Protein AF-A0A1Y1XIK0-F1 (afdb_monomer)

Structure (mmCIF, N/CA/C/O backbone):
data_AF-A0A1Y1XIK0-F1
#
_entry.id   AF-A0A1Y1XIK0-F1
#
loop_
_atom_site.group_PDB
_atom_site.id
_atom_site.type_symbol
_atom_site.label_atom_id
_atom_site.label_alt_id
_atom_site.label_comp_id
_atom_site.label_asym_id
_atom_site.label_entity_id
_atom_site.label_seq_id
_atom_site.pdbx_PDB_ins_code
_atom_site.Cartn_x
_atom_site.Cartn_y
_atom_site.Cartn_z
_atom_site.occupancy
_atom_site.B_iso_or_equiv
_atom_site.auth_seq_id
_atom_site.auth_comp_id
_atom_site.auth_asym_id
_atom_site.auth_atom_id
_atom_site.pdbx_PDB_model_num
ATOM 1 N N . MET A 1 1 ? -0.635 -9.416 -13.086 1.00 22.94 1 MET A N 1
ATOM 2 C CA . MET A 1 1 ? -0.182 -8.326 -12.171 1.00 22.94 1 MET A CA 1
ATOM 3 C C . MET A 1 1 ? 0.706 -7.259 -12.858 1.00 22.94 1 MET A C 1
ATOM 5 O O . MET A 1 1 ? 1.856 -7.526 -13.153 1.00 22.94 1 MET A O 1
ATOM 9 N N . VAL A 1 2 ? 0.211 -6.027 -13.069 1.00 19.50 2 VAL A N 1
ATOM 10 C CA . VAL A 1 2 ? 1.052 -4.803 -13.098 1.00 19.50 2 VAL A CA 1
ATOM 11 C C . VAL A 1 2 ? 0.478 -3.837 -12.075 1.00 19.50 2 VAL A C 1
ATOM 13 O O . VAL A 1 2 ? -0.710 -3.498 -12.106 1.00 19.50 2 VAL A O 1
ATOM 16 N N . ILE A 1 3 ? 1.342 -3.428 -11.158 1.00 19.94 3 ILE A N 1
ATOM 17 C CA . ILE A 1 3 ? 1.141 -2.349 -10.201 1.00 19.94 3 ILE A CA 1
ATOM 18 C C . ILE A 1 3 ? 1.040 -1.031 -10.975 1.00 19.94 3 ILE A C 1
ATOM 20 O O . ILE A 1 3 ? 1.835 -0.756 -11.867 1.00 19.94 3 ILE A O 1
ATOM 24 N N . ILE A 1 4 ? 0.029 -0.229 -10.648 1.00 19.34 4 ILE A N 1
ATOM 25 C CA . ILE A 1 4 ? -0.212 1.083 -11.252 1.00 19.34 4 ILE A CA 1
ATOM 26 C C . ILE A 1 4 ? 0.760 2.093 -10.626 1.00 19.34 4 ILE A C 1
ATOM 28 O O . ILE A 1 4 ? 0.667 2.367 -9.433 1.00 19.34 4 ILE A O 1
ATOM 32 N N . SER A 1 5 ? 1.638 2.685 -11.437 1.00 19.72 5 SER A N 1
ATOM 33 C CA . SER A 1 5 ? 2.181 4.026 -11.207 1.00 19.72 5 SER A CA 1
ATOM 34 C C . SER A 1 5 ? 1.939 4.887 -12.449 1.00 19.72 5 SER A C 1
ATOM 36 O O . SER A 1 5 ? 1.935 4.413 -13.586 1.00 19.72 5 SER A O 1
ATOM 38 N N . ASP A 1 6 ? 1.610 6.146 -12.190 1.00 23.48 6 ASP A N 1
ATOM 39 C CA . ASP A 1 6 ? 1.111 7.136 -13.135 1.00 23.48 6 ASP A CA 1
ATOM 40 C C . ASP A 1 6 ? 2.220 7.628 -14.079 1.00 23.48 6 ASP A C 1
ATOM 42 O O . ASP A 1 6 ? 3.281 8.068 -13.645 1.00 23.48 6 ASP A O 1
ATOM 46 N N . SER A 1 7 ? 1.965 7.587 -15.384 1.00 22.72 7 SER A N 1
ATOM 47 C CA . SER A 1 7 ? 2.498 8.574 -16.322 1.00 22.72 7 SER A CA 1
ATOM 48 C C . SER A 1 7 ? 1.593 8.598 -17.549 1.00 22.72 7 SER A C 1
ATOM 50 O O . SER A 1 7 ? 1.200 7.552 -18.073 1.00 22.72 7 SER A O 1
ATOM 52 N N . ARG A 1 8 ? 1.233 9.794 -18.018 1.00 25.53 8 ARG A N 1
ATOM 53 C CA . ARG A 1 8 ? 0.585 10.036 -19.311 1.00 25.53 8 ARG A CA 1
ATOM 54 C C . ARG A 1 8 ? 1.545 10.810 -20.194 1.00 25.53 8 ARG A C 1
ATOM 56 O O . ARG A 1 8 ? 1.889 11.943 -19.889 1.00 25.53 8 ARG A O 1
ATOM 63 N N . SER A 1 9 ? 1.860 10.239 -21.344 1.00 25.86 9 SER A N 1
ATOM 64 C CA . SER A 1 9 ? 2.275 10.979 -22.535 1.00 25.86 9 SER A CA 1
ATOM 65 C C . SER A 1 9 ? 2.142 10.036 -23.723 1.00 25.86 9 SER A C 1
ATOM 67 O O . SER A 1 9 ? 2.935 9.120 -23.872 1.00 25.86 9 SER A O 1
ATOM 69 N N . ILE A 1 10 ? 1.042 10.184 -24.467 1.00 26.19 10 ILE A N 1
ATOM 70 C CA . ILE A 1 10 ? 0.844 9.945 -25.912 1.00 26.19 10 ILE A CA 1
ATOM 71 C C . ILE A 1 10 ? -0.672 10.057 -26.140 1.00 26.19 10 ILE A C 1
ATOM 73 O O . ILE A 1 10 ? -1.410 9.108 -25.918 1.00 26.19 10 ILE A O 1
ATOM 77 N N . MET A 1 11 ? -1.143 11.226 -26.579 1.00 26.80 11 MET A N 1
ATOM 78 C CA . MET A 1 11 ? -2.361 11.355 -27.388 1.00 26.80 11 MET A CA 1
ATOM 79 C C . MET A 1 11 ? -2.287 12.658 -28.180 1.00 26.80 11 MET A C 1
ATOM 81 O O . MET A 1 11 ? -2.589 13.728 -27.663 1.00 26.80 11 MET A O 1
ATOM 85 N N . ASN A 1 12 ? -1.877 12.560 -29.445 1.00 30.28 12 ASN A N 1
ATOM 86 C CA . ASN A 1 12 ? -2.460 13.350 -30.532 1.00 30.28 12 ASN A CA 1
ATOM 87 C C . ASN A 1 12 ? -1.928 12.877 -31.890 1.00 30.28 12 ASN A C 1
ATOM 89 O O . ASN A 1 12 ? -1.096 13.538 -32.502 1.00 30.28 12 ASN A O 1
ATOM 93 N N . ILE A 1 13 ? -2.445 11.753 -32.403 1.00 32.28 13 ILE A N 1
ATOM 94 C CA . ILE A 1 13 ? -2.411 11.469 -33.849 1.00 32.28 13 ILE A CA 1
ATOM 95 C C . ILE A 1 13 ? -3.763 10.890 -34.305 1.00 32.28 13 ILE A C 1
ATOM 97 O O . ILE A 1 13 ? -3.938 9.694 -34.475 1.00 32.28 13 ILE A O 1
ATOM 101 N N . GLY A 1 14 ? -4.712 11.801 -34.529 1.00 33.44 14 GLY A N 1
ATOM 102 C CA . GLY A 1 14 ? -5.678 11.838 -35.636 1.00 33.44 14 GLY A CA 1
ATOM 103 C C . GLY A 1 14 ? -6.408 10.566 -36.105 1.00 33.44 14 GLY A C 1
ATOM 104 O O . GLY A 1 14 ? -5.888 9.804 -36.921 1.00 33.44 14 GLY A O 1
ATOM 105 N N . LYS A 1 15 ? -7.719 10.553 -35.822 1.00 32.34 15 LYS A N 1
ATOM 106 C CA . LYS A 1 15 ? -8.840 9.801 -36.439 1.00 32.34 15 LYS A CA 1
ATOM 107 C C . LYS A 1 15 ? -8.712 9.516 -37.958 1.00 32.34 15 LYS A C 1
ATOM 109 O O . LYS A 1 15 ? -9.173 8.492 -38.439 1.00 32.34 15 LYS A O 1
ATOM 114 N N . LYS A 1 16 ? -8.013 10.373 -38.718 1.00 30.06 16 LYS A N 1
ATOM 115 C CA . LYS A 1 16 ? -7.808 10.269 -40.182 1.00 30.06 16 LYS A CA 1
ATOM 116 C C . LYS A 1 16 ? -6.673 9.332 -40.635 1.00 30.06 16 LYS A C 1
ATOM 118 O O . LYS A 1 16 ? -6.615 8.973 -41.806 1.00 30.06 16 LYS A O 1
ATOM 123 N N . ARG A 1 17 ? -5.741 8.949 -39.749 1.00 35.22 17 ARG A N 1
ATOM 124 C CA . ARG A 1 17 ? -4.716 7.914 -40.031 1.00 35.22 17 ARG A CA 1
ATOM 125 C C . ARG A 1 17 ? -5.163 6.516 -39.579 1.00 35.22 17 ARG A C 1
ATOM 127 O O . ARG A 1 17 ? -4.590 5.530 -40.032 1.00 35.22 17 ARG A O 1
ATOM 134 N N . PHE A 1 18 ? -6.212 6.438 -38.760 1.00 37.69 18 PHE A N 1
ATOM 135 C CA . PHE A 1 18 ? -6.793 5.198 -38.244 1.00 37.69 18 PHE A CA 1
ATOM 136 C C . PHE A 1 18 ? -7.683 4.474 -39.271 1.00 37.69 18 PHE A C 1
ATOM 138 O O . PHE A 1 18 ? -7.614 3.256 -39.397 1.00 37.69 18 PHE A O 1
ATOM 145 N N . GLU A 1 19 ? -8.395 5.210 -40.129 1.00 36.12 19 GLU A N 1
ATOM 146 C CA . GLU A 1 19 ? -9.104 4.628 -41.286 1.00 36.12 19 GLU A CA 1
ATOM 147 C C . GLU A 1 19 ? -8.137 3.888 -42.241 1.00 36.12 19 GLU A C 1
ATOM 149 O O . GLU A 1 19 ? -8.478 2.870 -42.845 1.00 36.12 19 GLU A O 1
ATOM 154 N N . ILE A 1 20 ? -6.873 4.332 -42.309 1.00 35.69 20 ILE A N 1
ATOM 155 C CA . ILE A 1 20 ? -5.806 3.659 -43.067 1.00 35.69 20 ILE A CA 1
ATOM 156 C C . ILE A 1 20 ? -5.313 2.396 -42.330 1.00 35.69 20 ILE A C 1
ATOM 158 O O . ILE A 1 20 ? -4.998 1.400 -42.985 1.00 35.69 20 ILE A O 1
ATOM 162 N N . PHE A 1 21 ? -5.298 2.389 -40.992 1.00 36.41 21 PHE A N 1
ATOM 163 C CA . PHE A 1 21 ? -4.956 1.227 -40.157 1.00 36.41 21 PHE A CA 1
ATOM 164 C C . PHE A 1 21 ? -5.995 0.098 -40.288 1.00 36.41 21 PHE A C 1
ATOM 166 O O . PHE A 1 21 ? -5.615 -1.041 -40.570 1.00 36.41 21 PHE A O 1
ATOM 173 N N . GLN A 1 22 ? -7.296 0.420 -40.232 1.00 36.31 22 GLN A N 1
ATOM 174 C CA . GLN A 1 22 ? -8.380 -0.531 -40.525 1.00 36.31 22 GLN A CA 1
ATOM 175 C C . GLN A 1 22 ? -8.264 -1.118 -41.941 1.00 36.31 22 GLN A C 1
ATOM 177 O O . GLN A 1 22 ? -8.399 -2.329 -42.120 1.00 36.31 22 GLN A O 1
ATOM 182 N N . SER A 1 23 ? -7.918 -0.302 -42.945 1.00 33.78 23 SER A N 1
ATOM 183 C CA . SER A 1 23 ? -7.758 -0.780 -44.330 1.00 33.78 23 SER A CA 1
ATOM 184 C C . SER A 1 23 ? -6.580 -1.753 -44.538 1.00 33.78 23 SER A C 1
ATOM 186 O O . SER A 1 23 ? -6.589 -2.539 -45.484 1.00 33.78 23 SER A O 1
ATOM 188 N N . LEU A 1 24 ? -5.568 -1.730 -43.656 1.00 35.09 24 LEU A N 1
ATOM 189 C CA . LEU A 1 24 ? -4.364 -2.575 -43.735 1.00 35.09 24 LEU A CA 1
ATOM 190 C C . LEU A 1 24 ? -4.466 -3.882 -42.925 1.00 35.09 24 LEU A C 1
ATOM 192 O O . LEU A 1 24 ? -3.666 -4.801 -43.148 1.00 35.09 24 LEU A O 1
ATOM 196 N N . MET A 1 25 ? -5.410 -3.962 -41.983 1.00 38.06 25 MET A N 1
ATOM 197 C CA . MET A 1 25 ? -5.640 -5.125 -41.112 1.00 38.06 25 MET A CA 1
ATOM 198 C C . MET A 1 25 ? -6.883 -5.926 -41.528 1.00 38.06 25 MET A C 1
ATOM 200 O O . MET A 1 25 ? -6.862 -7.151 -41.450 1.00 38.06 25 MET A O 1
ATOM 204 N N . CYS A 1 26 ? -7.911 -5.274 -42.082 1.00 32.47 26 CYS A N 1
ATOM 205 C CA . CYS A 1 26 ? -9.161 -5.914 -42.492 1.00 32.47 26 CYS A CA 1
ATOM 206 C C . CYS A 1 26 ? -9.213 -6.197 -44.000 1.00 32.47 26 CYS A C 1
ATOM 208 O O . CYS A 1 26 ? -10.035 -5.645 -44.729 1.00 32.47 26 CYS A O 1
ATOM 210 N N . HIS A 1 27 ? -8.385 -7.125 -44.482 1.00 33.44 27 HIS A N 1
ATOM 211 C CA . HIS A 1 27 ? -8.775 -7.891 -45.665 1.00 33.44 27 HIS A CA 1
ATOM 212 C C . HIS A 1 27 ? -9.428 -9.182 -45.184 1.00 33.44 27 HIS A C 1
ATOM 214 O O . HIS A 1 27 ? -8.746 -10.062 -44.670 1.00 33.44 27 HIS A O 1
ATOM 220 N N . LYS A 1 28 ? -10.754 -9.289 -45.369 1.00 34.78 28 LYS A N 1
ATOM 221 C CA . LYS A 1 28 ? -11.517 -10.543 -45.265 1.00 34.78 28 LYS A CA 1
ATOM 222 C C . LYS A 1 28 ? -10.877 -11.592 -46.181 1.00 34.78 28 LYS A C 1
ATOM 224 O O . LYS A 1 28 ? -11.272 -11.739 -47.335 1.00 34.78 28 LYS A O 1
ATOM 229 N N . SER A 1 29 ? -9.872 -12.310 -45.693 1.00 31.78 29 SER A N 1
ATOM 230 C CA . SER A 1 29 ? -9.385 -13.525 -46.325 1.00 31.78 29 SER A CA 1
ATOM 231 C C . SER A 1 29 ? -9.724 -14.689 -45.421 1.00 31.78 29 SER A C 1
ATOM 233 O O . SER A 1 29 ? -9.188 -14.836 -44.326 1.00 31.78 29 SER A O 1
ATOM 235 N N . SER A 1 30 ? -10.621 -15.526 -45.922 1.00 38.34 30 SER A N 1
ATOM 236 C CA . SER A 1 30 ? -10.799 -16.895 -45.477 1.00 38.34 30 SER A CA 1
ATOM 237 C C . SER A 1 30 ? -9.434 -17.559 -45.236 1.00 38.34 30 SER A C 1
ATOM 239 O O . SER A 1 30 ? -8.669 -17.759 -46.183 1.00 38.34 30 SER A O 1
ATOM 241 N N . SER A 1 31 ? -9.192 -17.956 -43.985 1.00 46.47 31 SER A N 1
ATOM 242 C CA . SER A 1 31 ? -8.159 -18.885 -43.505 1.00 46.47 31 SER A CA 1
ATOM 243 C C . SER A 1 31 ? -6.736 -18.341 -43.204 1.00 46.47 31 SER A C 1
ATOM 245 O O . SER A 1 31 ? -6.003 -17.961 -44.113 1.00 46.47 31 SER A O 1
ATOM 247 N N . LYS A 1 32 ? -6.321 -18.520 -41.928 1.00 45.97 32 LYS A N 1
ATOM 248 C CA . LYS A 1 32 ? -4.948 -18.794 -41.407 1.00 45.97 32 LYS A CA 1
ATOM 249 C C . LYS A 1 32 ? -4.083 -17.685 -40.766 1.00 45.97 32 LYS A C 1
ATOM 251 O O . LYS A 1 32 ? -2.869 -17.888 -40.673 1.00 45.97 32 LYS A O 1
ATOM 256 N N . ASP A 1 33 ? -4.640 -16.596 -40.249 1.00 54.84 33 ASP A N 1
ATOM 257 C CA . ASP A 1 33 ? -3.844 -15.580 -39.533 1.00 54.84 33 ASP A CA 1
ATOM 258 C C . ASP A 1 33 ? -4.270 -15.529 -38.062 1.00 54.84 33 ASP A C 1
ATOM 260 O O . ASP A 1 33 ? -5.342 -15.010 -37.793 1.00 54.84 33 ASP A O 1
ATOM 264 N N . CYS A 1 34 ? -3.481 -16.064 -37.118 1.00 57.34 34 CYS A N 1
ATOM 265 C CA . CYS A 1 34 ? -3.740 -15.883 -35.682 1.00 57.34 34 CYS A CA 1
ATOM 266 C C . CYS A 1 34 ? -3.235 -14.495 -35.253 1.00 57.34 34 CYS A C 1
ATOM 268 O O . CYS A 1 34 ? -2.029 -14.252 -35.236 1.00 57.34 34 CYS A O 1
ATOM 270 N N . LEU A 1 35 ? -4.144 -13.570 -34.966 1.00 63.97 35 LEU A N 1
ATOM 271 C CA . LEU A 1 35 ? -3.844 -12.280 -34.357 1.00 63.97 35 LEU A CA 1
ATOM 272 C C . LEU A 1 35 ? -4.586 -12.260 -33.029 1.00 63.97 35 LEU A C 1
ATOM 274 O O . LEU A 1 35 ? -5.809 -12.278 -33.032 1.00 63.97 35 LEU A O 1
ATOM 278 N N . GLY A 1 36 ? -3.872 -12.233 -31.915 1.00 60.19 36 GLY A N 1
ATOM 279 C CA . GLY A 1 36 ? -4.513 -12.157 -30.608 1.00 60.19 36 GLY A CA 1
ATOM 280 C C . GLY A 1 36 ? -3.914 -11.082 -29.735 1.00 60.19 36 GLY A C 1
ATOM 281 O O . GLY A 1 36 ? -2.833 -10.559 -30.019 1.00 60.19 36 GLY A O 1
ATOM 282 N N . GLY A 1 37 ? -4.642 -10.753 -28.679 1.00 64.50 37 GLY A N 1
ATOM 283 C CA . GLY A 1 37 ? -4.203 -9.814 -27.660 1.00 64.50 37 GLY A CA 1
ATOM 284 C C . GLY A 1 37 ? -4.409 -10.366 -26.258 1.00 64.50 37 GLY A C 1
ATOM 285 O O . GLY A 1 37 ? -5.197 -11.287 -26.047 1.00 64.50 37 GLY A O 1
ATOM 286 N N . SER A 1 38 ? -3.682 -9.810 -25.298 1.00 63.97 38 SER A N 1
ATOM 287 C CA . SER A 1 38 ? -3.786 -10.192 -23.888 1.00 63.97 38 SER A CA 1
ATOM 288 C C . SER A 1 38 ? -4.480 -9.090 -23.093 1.00 63.97 38 SER A C 1
ATOM 290 O O . SER A 1 38 ? -4.096 -7.926 -23.198 1.00 63.97 38 SER A O 1
ATOM 292 N N . PHE A 1 39 ? -5.467 -9.447 -22.269 1.00 62.97 39 PHE A N 1
ATOM 293 C CA . PHE A 1 39 ? -6.100 -8.529 -21.321 1.00 62.97 39 PHE A CA 1
ATOM 294 C C . PHE A 1 39 ? -5.606 -8.826 -19.904 1.00 62.97 39 PHE A C 1
ATOM 296 O O . PHE A 1 39 ? -6.015 -9.812 -19.300 1.00 62.97 39 PHE A O 1
ATOM 303 N N . TYR A 1 40 ? -4.750 -7.951 -19.360 1.00 49.12 40 TYR A N 1
ATOM 304 C CA . TYR A 1 40 ? -4.181 -8.107 -18.009 1.00 49.12 40 TYR A CA 1
ATOM 305 C C . TYR A 1 40 ? -5.061 -7.510 -16.885 1.00 49.12 40 TYR A C 1
ATOM 307 O O . TYR A 1 40 ? -4.745 -7.660 -15.706 1.00 49.12 40 TYR A O 1
ATOM 315 N N . LYS A 1 41 ? -6.147 -6.788 -17.229 1.00 52.62 41 LYS A N 1
ATOM 316 C CA . LYS A 1 41 ? -7.056 -6.085 -16.292 1.00 52.62 41 LYS A CA 1
ATOM 317 C C . LYS A 1 41 ? -8.471 -5.936 -16.858 1.00 52.62 41 LYS A C 1
ATOM 319 O O . LYS A 1 41 ? -8.862 -4.873 -17.333 1.00 52.62 41 LYS A O 1
ATOM 324 N N . ILE A 1 42 ? -9.240 -7.015 -16.782 1.00 57.88 42 ILE A N 1
ATOM 325 C CA . ILE A 1 42 ? -10.581 -7.126 -17.379 1.00 57.88 42 ILE A CA 1
ATOM 326 C C . ILE A 1 42 ? -11.663 -6.313 -16.627 1.00 57.88 42 ILE A C 1
ATOM 328 O O . ILE A 1 42 ? -12.762 -6.131 -17.131 1.00 57.88 42 ILE A O 1
ATOM 332 N N . HIS A 1 43 ? -11.347 -5.787 -15.438 1.00 54.31 43 HIS A N 1
ATOM 333 C CA . HIS A 1 43 ? -12.279 -5.104 -14.525 1.00 54.31 43 HIS A CA 1
ATOM 334 C C . HIS A 1 43 ? -12.590 -3.640 -14.877 1.00 54.31 43 HIS A C 1
ATOM 336 O O . HIS A 1 43 ? -13.433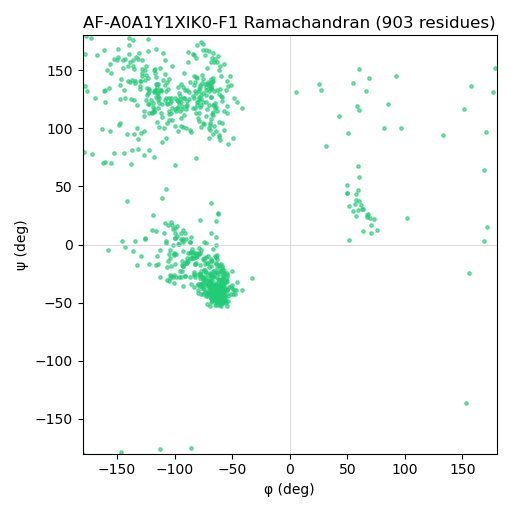 -3.030 -14.232 1.00 54.31 43 HIS A O 1
ATOM 342 N N . LYS A 1 44 ? -11.896 -3.038 -15.850 1.00 59.00 44 LYS A N 1
ATOM 343 C CA . LYS A 1 44 ? -12.060 -1.605 -16.160 1.00 59.00 44 LYS A CA 1
ATOM 344 C C . LYS A 1 44 ? -13.215 -1.287 -17.109 1.00 59.00 44 LYS A C 1
ATOM 346 O O . LYS A 1 44 ? -13.495 -0.117 -17.315 1.00 59.00 44 LYS A O 1
ATOM 351 N N . LYS A 1 45 ? -13.805 -2.292 -17.755 1.00 68.69 45 LYS A N 1
ATOM 352 C CA . LYS A 1 45 ? -14.856 -2.127 -18.766 1.00 68.69 45 LYS A CA 1
ATOM 353 C C . LYS A 1 45 ? -15.783 -3.333 -18.760 1.00 68.69 45 LYS A C 1
ATOM 355 O O . LYS A 1 45 ? -15.380 -4.415 -18.333 1.00 68.69 45 LYS A O 1
ATOM 360 N N . SER A 1 46 ? -16.996 -3.148 -19.277 1.00 83.19 46 SER A N 1
ATOM 361 C CA . SER A 1 46 ? -17.928 -4.253 -19.493 1.00 83.19 46 SER A CA 1
ATOM 362 C C . SER A 1 46 ? -17.349 -5.299 -20.456 1.00 83.19 46 SER A C 1
ATOM 364 O O . SER A 1 46 ? -16.497 -5.004 -21.304 1.00 83.19 46 SER A O 1
ATOM 366 N N . ALA A 1 47 ? -17.808 -6.541 -20.316 1.00 85.50 47 ALA A N 1
ATOM 367 C CA . ALA A 1 47 ? -17.340 -7.673 -21.110 1.00 85.50 47 ALA A CA 1
ATOM 368 C C . ALA A 1 47 ? -17.599 -7.471 -22.615 1.00 85.50 47 ALA A C 1
ATOM 370 O O . ALA A 1 47 ? -16.770 -7.818 -23.458 1.00 85.50 47 ALA A O 1
ATOM 371 N N . GLU A 1 48 ? -18.718 -6.833 -22.947 1.00 88.44 48 GLU A N 1
ATOM 372 C CA . GLU A 1 48 ? -19.167 -6.529 -24.300 1.00 88.44 48 GLU A CA 1
ATOM 373 C C . GLU A 1 48 ? -18.227 -5.529 -24.976 1.00 88.44 48 GLU A C 1
ATOM 375 O O . GLU A 1 48 ? -17.802 -5.758 -26.111 1.00 88.44 48 GLU A O 1
ATOM 380 N N . LYS A 1 49 ? -17.828 -4.463 -24.262 1.00 84.06 49 LYS A N 1
ATOM 381 C CA . LYS A 1 49 ? -16.864 -3.470 -24.767 1.00 84.06 49 LYS A CA 1
ATOM 382 C C . LYS A 1 49 ? -15.497 -4.106 -25.016 1.00 84.06 49 LYS A C 1
ATOM 384 O O . LYS A 1 49 ? -14.839 -3.778 -26.006 1.00 84.06 49 LYS A O 1
ATOM 389 N N . ASN A 1 50 ? -15.086 -5.048 -24.165 1.00 82.56 50 ASN A N 1
ATOM 390 C CA . ASN A 1 50 ? -13.831 -5.773 -24.353 1.00 82.56 50 ASN A CA 1
ATOM 391 C C . ASN A 1 50 ? -13.858 -6.641 -25.620 1.00 82.56 50 ASN A C 1
ATOM 393 O O . ASN A 1 50 ? -12.921 -6.605 -26.425 1.00 82.56 50 ASN A O 1
ATOM 397 N N . ALA A 1 51 ? -14.955 -7.372 -25.826 1.00 85.94 51 ALA A N 1
ATOM 398 C CA . ALA A 1 51 ? -15.163 -8.210 -27.002 1.00 85.94 51 ALA A CA 1
ATOM 399 C C . ALA A 1 51 ? -15.285 -7.394 -28.297 1.00 85.94 51 ALA A C 1
ATOM 401 O O . ALA A 1 51 ? -14.681 -7.745 -29.313 1.00 85.94 51 ALA A O 1
ATOM 402 N N . GLU A 1 52 ? -16.009 -6.275 -28.263 1.00 85.62 52 GLU A N 1
ATOM 403 C CA . GLU A 1 52 ? -16.151 -5.372 -29.404 1.00 85.62 52 GLU A CA 1
ATOM 404 C C . GLU A 1 52 ? -14.813 -4.753 -29.806 1.00 85.62 52 GLU A C 1
ATOM 406 O O . GLU A 1 52 ? -14.472 -4.708 -30.989 1.00 85.62 52 GLU A O 1
ATOM 411 N N . PHE A 1 53 ? -14.011 -4.322 -28.837 1.00 82.38 53 PHE A N 1
ATOM 412 C CA . PHE A 1 53 ? -12.683 -3.818 -29.134 1.00 82.38 53 PHE A CA 1
ATOM 413 C C . PHE A 1 53 ? -11.799 -4.887 -29.782 1.00 82.38 53 PHE A C 1
ATOM 415 O O . PHE A 1 53 ? -11.152 -4.593 -30.789 1.00 82.38 53 PHE A O 1
ATOM 422 N N . ALA A 1 54 ? -11.774 -6.113 -29.251 1.00 79.94 54 ALA A N 1
ATOM 423 C CA . ALA A 1 54 ? -10.984 -7.198 -29.830 1.00 79.94 54 ALA A CA 1
ATOM 424 C C . ALA A 1 54 ? -11.414 -7.481 -31.282 1.00 79.94 54 ALA A C 1
ATOM 426 O O . ALA A 1 54 ? -10.571 -7.544 -32.182 1.00 79.94 54 ALA A O 1
ATOM 427 N N . LEU A 1 55 ? -12.726 -7.521 -31.537 1.00 83.88 55 LEU A N 1
ATOM 428 C CA . LEU A 1 55 ? -13.287 -7.666 -32.880 1.00 83.88 55 LEU A CA 1
ATOM 429 C C . LEU A 1 55 ? -12.871 -6.511 -33.808 1.00 83.88 55 LEU A C 1
ATOM 431 O O . LEU A 1 55 ? -12.425 -6.746 -34.934 1.00 83.88 55 LEU A O 1
ATOM 435 N N . ASN A 1 56 ? -12.953 -5.266 -33.330 1.00 79.88 56 ASN A N 1
ATOM 436 C CA . ASN A 1 56 ? -12.573 -4.065 -34.080 1.00 79.88 56 ASN A CA 1
ATOM 437 C C . ASN A 1 56 ? -11.078 -4.025 -34.431 1.00 79.88 56 ASN A C 1
ATOM 439 O O . ASN A 1 56 ? -10.692 -3.397 -35.421 1.00 79.88 56 ASN A O 1
ATOM 443 N N . HIS A 1 57 ? -10.246 -4.729 -33.661 1.00 72.19 57 HIS A N 1
ATOM 444 C CA . HIS A 1 57 ? -8.813 -4.886 -33.914 1.00 72.19 57 HIS A CA 1
ATOM 445 C C . HIS A 1 57 ? -8.470 -6.149 -34.716 1.00 72.19 57 HIS A C 1
ATOM 447 O O . HIS A 1 57 ? -7.293 -6.411 -34.980 1.00 72.19 57 HIS A O 1
ATOM 453 N N . GLY A 1 58 ? -9.482 -6.907 -35.152 1.00 76.69 58 GLY A N 1
ATOM 454 C CA . GLY A 1 58 ? -9.314 -8.134 -35.925 1.00 76.69 58 GLY A CA 1
ATOM 455 C C . GLY A 1 58 ? -8.677 -9.265 -35.123 1.00 76.69 58 GLY A C 1
ATOM 456 O O . GLY A 1 58 ? -8.004 -10.114 -35.711 1.00 76.69 58 GLY A O 1
ATOM 457 N N . TRP A 1 59 ? -8.828 -9.249 -33.797 1.00 80.81 59 TRP A N 1
ATOM 458 C CA . TRP A 1 59 ? -8.325 -10.315 -32.945 1.00 80.81 59 TRP A CA 1
ATOM 459 C C . TRP A 1 59 ? -9.197 -11.555 -33.108 1.00 80.81 59 TRP A C 1
ATOM 461 O O . TRP A 1 59 ? -10.420 -11.465 -33.121 1.00 80.81 59 TRP A O 1
ATOM 471 N N . ASN A 1 60 ? -8.561 -12.714 -33.237 1.00 79.88 60 ASN A N 1
ATOM 472 C CA . ASN A 1 60 ? -9.234 -14.006 -33.304 1.00 79.88 60 ASN A CA 1
ATOM 473 C C . ASN A 1 60 ? -8.961 -14.902 -32.104 1.00 79.88 60 ASN A C 1
ATOM 475 O O . ASN A 1 60 ? -9.575 -15.958 -32.007 1.00 79.88 60 ASN A O 1
ATOM 479 N N . TYR A 1 61 ? -8.086 -14.482 -31.193 1.00 83.94 61 TYR A N 1
ATOM 480 C CA . TYR A 1 61 ? -8.026 -15.051 -29.858 1.00 83.94 61 TYR A CA 1
ATOM 481 C C . TYR A 1 61 ? -7.659 -13.988 -28.817 1.00 83.94 61 TYR A C 1
ATOM 483 O O . TYR A 1 61 ? -7.067 -12.955 -29.146 1.00 83.94 61 TYR A O 1
ATOM 491 N N . VAL A 1 62 ? -7.986 -14.260 -27.557 1.00 84.81 62 VAL A N 1
ATOM 492 C CA . VAL A 1 62 ? -7.620 -13.446 -26.397 1.0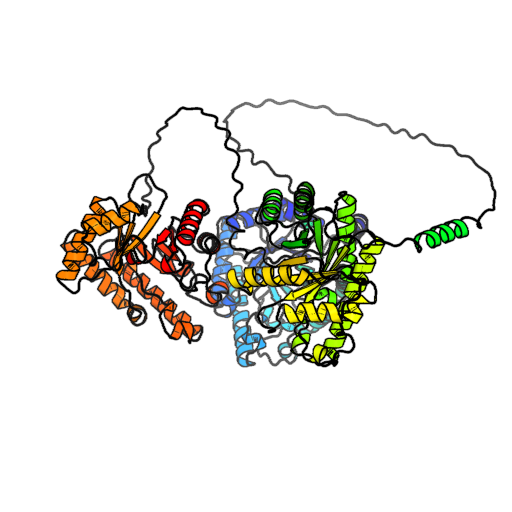0 84.81 62 VAL A CA 1
ATOM 493 C C . VAL A 1 62 ? -6.995 -14.301 -25.303 1.00 84.81 62 VAL A C 1
ATOM 495 O O . VAL A 1 62 ? -7.441 -15.422 -25.059 1.00 84.81 62 VAL A O 1
ATOM 498 N N . LEU A 1 63 ? -5.968 -13.767 -24.638 1.00 84.69 63 LEU A N 1
ATOM 499 C CA . LEU A 1 63 ? -5.479 -14.302 -23.365 1.00 84.69 63 LEU A CA 1
ATOM 500 C C . LEU A 1 63 ? -6.164 -13.543 -22.222 1.00 84.69 63 LEU A C 1
ATOM 502 O O . LEU A 1 63 ? -5.980 -12.329 -22.098 1.00 84.69 63 LEU A O 1
ATOM 506 N N . LEU A 1 64 ? -6.951 -14.240 -21.403 1.00 85.19 64 LEU A N 1
ATOM 507 C CA . LEU A 1 64 ? -7.609 -13.680 -20.219 1.00 85.19 64 LEU A CA 1
ATOM 508 C C . LEU A 1 64 ? -6.872 -14.129 -18.961 1.00 85.19 64 LEU A C 1
ATOM 510 O O . LEU A 1 64 ? -6.769 -15.328 -18.717 1.00 85.19 64 LEU A O 1
ATOM 514 N N . THR A 1 65 ? -6.383 -13.185 -18.155 1.00 79.56 65 THR A N 1
ATOM 515 C CA . THR A 1 65 ? -5.832 -13.490 -16.824 1.00 79.56 65 THR A CA 1
ATOM 516 C C . THR A 1 65 ? -6.895 -14.156 -15.962 1.00 79.56 65 THR A C 1
ATOM 518 O O . THR A 1 65 ? -7.980 -13.591 -15.788 1.00 79.56 65 THR A O 1
ATOM 521 N N . THR A 1 66 ? -6.585 -15.310 -15.381 1.00 69.75 66 THR A N 1
ATOM 522 C CA . THR A 1 66 ? -7.494 -15.992 -14.459 1.00 69.75 66 THR A CA 1
ATOM 523 C C . THR A 1 66 ? -6.969 -15.959 -13.038 1.00 69.75 66 THR A C 1
ATOM 525 O O . THR A 1 66 ? -5.919 -16.525 -12.758 1.00 69.75 66 THR A O 1
ATOM 528 N N . SER A 1 67 ? -7.753 -15.371 -12.136 1.00 68.06 67 SER A N 1
ATOM 529 C CA . SER A 1 67 ? -7.764 -15.755 -10.724 1.00 68.06 67 SER A CA 1
ATOM 530 C C . SER A 1 67 ? -9.147 -16.339 -10.446 1.00 68.06 67 SER A C 1
ATOM 532 O O . SER A 1 67 ? -10.158 -15.702 -10.739 1.00 68.06 67 SER A O 1
ATOM 534 N N . VAL A 1 68 ? -9.196 -17.570 -9.940 1.00 68.06 68 VAL A N 1
ATOM 535 C CA . VAL A 1 68 ? -10.432 -18.212 -9.456 1.00 68.06 68 VAL A CA 1
ATOM 536 C C . VAL A 1 68 ? -10.563 -18.088 -7.935 1.00 68.06 68 VAL A C 1
ATOM 538 O O . VAL A 1 68 ? -11.376 -18.771 -7.326 1.00 68.06 68 VAL A O 1
ATOM 541 N N . GLU A 1 69 ? -9.786 -17.197 -7.315 1.00 74.62 69 GLU A N 1
ATOM 542 C CA . GLU A 1 69 ? -9.704 -17.072 -5.854 1.00 74.62 69 GLU A CA 1
ATOM 543 C C . GLU A 1 69 ? -10.915 -16.341 -5.255 1.00 74.62 69 GLU A C 1
ATOM 545 O O . GLU A 1 69 ? -11.272 -16.594 -4.110 1.00 74.62 69 GLU A O 1
ATOM 550 N N . SER A 1 70 ? -11.587 -15.472 -6.024 1.00 79.44 70 SER A N 1
ATOM 551 C CA . SER A 1 70 ? -12.763 -14.722 -5.558 1.00 79.44 70 SER A CA 1
ATOM 552 C C . SER A 1 70 ? -13.977 -14.893 -6.468 1.00 79.44 70 SER A C 1
ATOM 554 O O . SER A 1 70 ? -13.847 -15.024 -7.690 1.00 79.44 70 SER A O 1
ATOM 556 N N . ASP A 1 71 ? -15.173 -14.807 -5.881 1.00 78.88 71 ASP A N 1
ATOM 557 C CA . ASP A 1 71 ? -16.444 -14.827 -6.619 1.00 78.88 71 ASP A CA 1
ATOM 558 C C . ASP A 1 71 ? -16.542 -13.674 -7.630 1.00 78.88 71 ASP A C 1
ATOM 560 O O . ASP A 1 71 ? -17.110 -13.822 -8.713 1.00 78.88 71 ASP A O 1
ATOM 564 N N . TYR A 1 72 ? -15.922 -12.530 -7.327 1.00 79.81 72 TYR A N 1
ATOM 565 C CA . TYR A 1 72 ? -15.835 -11.406 -8.255 1.00 79.81 72 TYR A CA 1
ATOM 566 C C . TYR A 1 72 ? -15.027 -11.762 -9.513 1.00 79.81 72 TYR A C 1
ATOM 568 O O . TYR A 1 72 ? -15.505 -11.573 -10.635 1.00 79.81 72 TYR A O 1
ATOM 576 N N . SER A 1 73 ? -13.827 -12.327 -9.345 1.00 77.94 73 SER A N 1
ATOM 577 C CA . SER A 1 73 ? -12.977 -12.736 -10.469 1.00 77.94 73 SER A CA 1
ATOM 578 C C . SER A 1 73 ? -13.615 -13.864 -11.287 1.00 77.94 73 SER A C 1
ATOM 580 O O . SER A 1 73 ? -13.583 -13.831 -12.519 1.00 77.94 73 SER A O 1
ATOM 582 N N . LYS A 1 74 ? -14.273 -14.813 -10.611 1.00 83.50 74 LYS A N 1
ATOM 583 C CA . LYS A 1 74 ? -15.081 -15.884 -11.212 1.00 83.50 74 LYS A CA 1
ATOM 584 C C . LYS A 1 74 ? -16.207 -15.340 -12.096 1.00 83.50 74 LYS A C 1
ATOM 586 O O . LYS A 1 74 ? -16.332 -15.747 -13.253 1.00 83.50 74 LYS A O 1
ATOM 591 N N . ASN A 1 75 ? -16.966 -14.362 -11.602 1.00 85.12 75 ASN A N 1
ATOM 592 C CA . ASN A 1 75 ? -18.038 -13.715 -12.360 1.00 85.12 75 ASN A CA 1
ATOM 593 C C . ASN A 1 75 ? -17.513 -12.932 -13.571 1.00 85.12 75 ASN A C 1
ATOM 595 O O . ASN A 1 75 ? -18.080 -13.019 -14.664 1.00 85.12 75 ASN A O 1
ATOM 599 N N . LEU A 1 76 ? -16.409 -12.194 -13.415 1.00 84.69 76 LEU A N 1
ATOM 600 C CA . LEU A 1 76 ? -15.774 -11.487 -14.531 1.00 84.69 76 LEU A CA 1
ATOM 601 C C . LEU A 1 76 ? -15.288 -12.445 -15.621 1.00 84.69 76 LEU A C 1
ATOM 603 O O . LEU A 1 76 ? -15.451 -12.144 -16.807 1.00 84.69 76 LEU A O 1
ATOM 607 N N . LEU A 1 77 ? -14.716 -13.587 -15.231 1.00 86.94 77 LEU A N 1
ATOM 608 C CA . LEU A 1 77 ? -14.265 -14.626 -16.150 1.00 86.94 77 LEU A CA 1
ATOM 609 C C . LEU A 1 77 ? -15.431 -15.183 -16.977 1.00 86.94 77 LEU A C 1
ATOM 611 O O . LEU A 1 77 ? -15.317 -15.272 -18.202 1.00 86.94 77 LEU A O 1
ATOM 615 N N . VAL A 1 78 ? -16.561 -15.496 -16.334 1.00 91.50 78 VAL A N 1
ATOM 616 C CA . VAL A 1 78 ? -17.775 -15.988 -17.009 1.00 91.50 78 VAL A CA 1
ATOM 617 C C . VAL A 1 78 ? -18.295 -14.956 -18.012 1.00 91.50 78 VAL A C 1
ATOM 619 O O . VAL A 1 78 ? -18.479 -15.287 -19.186 1.00 91.50 78 VAL A O 1
ATOM 622 N N . LYS A 1 79 ? -18.486 -13.699 -17.578 1.00 92.12 79 LYS A N 1
ATOM 623 C CA . LYS A 1 79 ? -19.009 -12.617 -18.431 1.00 92.12 79 LYS A CA 1
ATOM 624 C C . LYS A 1 79 ? -18.122 -12.382 -19.655 1.00 92.12 79 LYS A C 1
ATOM 626 O O . LYS A 1 79 ? -18.608 -12.389 -20.782 1.00 92.12 79 LYS A O 1
ATOM 631 N N . ASN A 1 80 ? -16.811 -12.242 -19.452 1.00 89.81 80 ASN A N 1
ATOM 632 C CA . ASN A 1 80 ? -15.880 -11.991 -20.552 1.00 89.81 80 ASN A CA 1
ATOM 633 C C . ASN A 1 80 ? -15.775 -13.179 -21.501 1.00 89.81 80 ASN A C 1
ATOM 635 O O . ASN A 1 80 ? -15.821 -12.980 -22.712 1.00 89.81 80 ASN A O 1
ATOM 639 N N . THR A 1 81 ? -15.692 -14.405 -20.981 1.00 91.62 81 THR A N 1
ATOM 640 C CA . THR A 1 81 ? -15.628 -15.596 -21.837 1.00 91.62 81 THR A CA 1
ATOM 641 C C . THR A 1 81 ? -16.843 -15.656 -22.759 1.00 91.62 81 THR A C 1
ATOM 643 O O . THR A 1 81 ? -16.673 -15.772 -23.970 1.00 91.62 81 THR A O 1
ATOM 646 N N . LYS A 1 82 ? -18.059 -15.484 -22.224 1.00 94.56 82 LYS A N 1
ATOM 647 C CA . LYS A 1 82 ? -19.289 -15.470 -23.031 1.00 94.56 82 LYS A CA 1
ATOM 648 C C . LYS A 1 82 ? -19.269 -14.354 -24.082 1.00 94.56 82 LYS A C 1
ATOM 650 O O . LYS A 1 82 ? -19.452 -14.648 -25.262 1.00 94.56 82 LYS A O 1
ATOM 655 N N . ALA A 1 83 ? -18.932 -13.123 -23.693 1.00 93.12 83 ALA A N 1
ATOM 656 C CA . ALA A 1 83 ? -18.882 -11.985 -24.613 1.00 93.12 83 ALA A CA 1
ATOM 657 C C . ALA A 1 83 ? -17.878 -12.182 -25.768 1.00 93.12 83 ALA A C 1
ATOM 659 O O . ALA A 1 83 ? -18.195 -11.889 -26.921 1.00 93.12 83 ALA A O 1
ATOM 660 N N . PHE A 1 84 ? -16.677 -12.713 -25.504 1.00 91.69 84 PHE A N 1
ATOM 661 C CA . PHE A 1 84 ? -15.702 -13.003 -26.565 1.00 91.69 84 PHE A CA 1
ATOM 662 C C . PHE A 1 84 ? -16.179 -14.121 -27.498 1.00 91.69 84 PHE A C 1
ATOM 664 O O . PHE A 1 84 ? -16.049 -14.001 -28.720 1.00 91.69 84 PHE A O 1
ATOM 671 N N . ARG A 1 85 ? -16.782 -15.183 -26.950 1.00 94.31 85 ARG A N 1
ATOM 672 C CA . ARG A 1 85 ? -17.300 -16.302 -27.751 1.00 94.31 85 ARG A CA 1
ATOM 673 C C . ARG A 1 85 ? -18.483 -15.905 -28.629 1.00 94.31 85 ARG A C 1
ATOM 675 O O . ARG A 1 85 ? -18.553 -16.350 -29.771 1.00 94.31 85 ARG A O 1
ATOM 682 N N . GLU A 1 86 ? -19.345 -14.998 -28.176 1.00 94.69 86 GLU A N 1
ATOM 683 C CA . GLU A 1 86 ? -20.410 -14.415 -29.009 1.00 94.69 86 GLU A CA 1
ATOM 684 C C . GLU A 1 86 ? -19.877 -13.663 -30.239 1.00 94.69 86 GLU A C 1
ATOM 686 O O . GLU A 1 86 ? -20.576 -13.545 -31.249 1.00 94.69 86 GLU A O 1
ATOM 691 N N . LYS A 1 87 ? -18.634 -13.169 -30.183 1.00 91.50 87 LYS A N 1
ATOM 692 C CA . LYS A 1 87 ? -17.949 -12.514 -31.308 1.00 91.50 87 LYS A CA 1
ATOM 693 C C . LYS A 1 87 ? -17.060 -13.462 -32.126 1.00 91.50 87 LYS A C 1
ATOM 695 O O . LYS A 1 87 ? -16.330 -12.976 -32.986 1.00 91.50 87 LYS A O 1
ATOM 700 N N . ASP A 1 88 ? -17.136 -14.778 -31.897 1.00 91.44 88 ASP A N 1
ATOM 701 C CA . ASP A 1 88 ? -16.296 -15.804 -32.546 1.00 91.44 88 ASP A CA 1
ATOM 702 C C . ASP A 1 88 ? -14.787 -15.568 -32.317 1.00 91.44 88 ASP A C 1
ATOM 704 O O . ASP A 1 88 ? -13.959 -15.741 -33.213 1.00 91.44 88 ASP A O 1
ATOM 708 N N . ILE A 1 89 ? -14.427 -15.116 -31.108 1.00 85.94 89 ILE A N 1
ATOM 709 C CA . ILE A 1 89 ? -13.039 -14.894 -30.678 1.00 85.94 89 ILE A CA 1
ATOM 710 C C . ILE A 1 89 ? -12.639 -16.025 -29.731 1.00 85.94 89 ILE A C 1
ATOM 712 O O . ILE A 1 89 ? -13.335 -16.292 -28.751 1.00 85.94 89 ILE A O 1
ATOM 716 N N . ASP A 1 90 ? -11.532 -16.714 -30.007 1.00 87.25 90 ASP A N 1
ATOM 717 C CA . ASP A 1 90 ? -11.055 -17.814 -29.164 1.00 87.25 90 ASP A CA 1
ATOM 718 C C . ASP A 1 90 ? -10.561 -17.306 -27.802 1.00 87.25 90 ASP A C 1
ATOM 720 O O . ASP A 1 90 ? -9.818 -16.334 -27.707 1.00 87.25 90 ASP A O 1
ATOM 724 N N . VAL A 1 91 ? -10.961 -17.968 -26.722 1.00 90.38 91 VAL A N 1
ATOM 725 C CA . VAL A 1 91 ? -10.607 -17.602 -25.351 1.00 90.38 91 VAL A CA 1
ATOM 726 C C . VAL A 1 91 ? -9.583 -18.587 -24.817 1.00 90.38 91 VAL A C 1
ATOM 728 O O . VAL A 1 91 ? -9.826 -19.793 -24.732 1.00 90.38 91 VAL A O 1
ATOM 731 N N . HIS A 1 92 ? -8.425 -18.059 -24.444 1.00 91.81 92 HIS A N 1
ATOM 732 C CA . HIS A 1 92 ? -7.383 -18.795 -23.752 1.00 91.81 92 HIS A CA 1
ATOM 733 C C . HIS A 1 92 ? -7.220 -18.216 -22.350 1.00 91.81 92 HIS A C 1
ATOM 735 O O . HIS A 1 92 ? -7.094 -17.004 -22.180 1.00 91.81 92 HIS A O 1
ATOM 741 N N . LEU A 1 93 ? -7.215 -19.081 -21.343 1.00 91.31 93 LEU A N 1
ATOM 742 C CA . LEU A 1 93 ? -7.040 -18.673 -19.955 1.00 91.31 93 LEU A CA 1
ATOM 743 C C . LEU A 1 93 ? -5.560 -18.654 -19.618 1.00 91.31 93 LEU A C 1
ATOM 745 O O . LEU A 1 93 ? -4.870 -19.654 -19.799 1.00 91.31 93 LEU A O 1
ATOM 749 N N . MET A 1 94 ? -5.073 -17.513 -19.159 1.00 89.12 94 MET A N 1
ATOM 750 C CA . MET A 1 94 ? -3.696 -17.334 -18.743 1.00 89.12 94 MET A CA 1
ATOM 751 C C . MET A 1 94 ? -3.588 -17.503 -17.231 1.00 89.12 94 MET A C 1
ATOM 753 O O . MET A 1 94 ? -4.244 -16.788 -16.474 1.00 89.12 94 MET A O 1
ATOM 757 N N . CYS A 1 95 ? -2.757 -18.453 -16.817 1.00 89.56 95 CYS A N 1
ATOM 758 C CA . CYS A 1 95 ? -2.574 -18.865 -15.432 1.00 89.56 95 CYS A CA 1
ATOM 759 C C . CYS A 1 95 ? -1.087 -19.053 -15.101 1.00 89.56 95 CYS A C 1
ATOM 761 O O . CYS A 1 95 ? -0.217 -19.001 -15.977 1.00 89.56 95 CYS A O 1
ATOM 763 N N . LEU A 1 96 ? -0.802 -19.350 -13.832 1.00 89.06 96 LEU A N 1
ATOM 764 C CA . LEU A 1 96 ? 0.543 -19.627 -13.332 1.00 89.06 96 LEU A CA 1
ATOM 765 C C . LEU A 1 96 ? 1.543 -18.471 -13.546 1.00 89.06 96 LEU A C 1
ATOM 767 O O . LEU A 1 96 ? 2.648 -18.718 -14.015 1.00 89.06 96 LEU A O 1
ATOM 771 N N . GLU A 1 97 ? 1.177 -17.223 -13.228 1.00 84.75 97 GLU A N 1
ATOM 772 C CA . GLU A 1 97 ? 2.056 -16.039 -13.392 1.00 84.75 97 GLU A CA 1
ATOM 773 C C . GLU A 1 97 ? 3.248 -16.030 -12.402 1.00 84.75 97 GLU A C 1
ATOM 775 O O . GLU A 1 97 ? 4.317 -15.491 -12.686 1.00 84.75 97 GLU A O 1
ATOM 780 N N . ASP A 1 98 ? 3.083 -16.637 -11.224 1.00 85.12 98 ASP A N 1
ATOM 781 C CA . ASP A 1 98 ? 4.063 -16.596 -10.131 1.00 85.12 98 ASP A CA 1
ATOM 782 C C . ASP A 1 98 ? 5.211 -17.611 -10.324 1.00 85.12 98 ASP A C 1
ATOM 784 O O . ASP A 1 98 ? 5.034 -18.741 -10.774 1.00 85.12 98 ASP A O 1
ATOM 788 N N . THR A 1 99 ? 6.428 -17.258 -9.920 1.00 88.75 99 THR A N 1
ATOM 789 C CA . THR A 1 99 ? 7.566 -18.186 -9.944 1.00 88.75 99 THR A CA 1
ATOM 790 C C . THR A 1 99 ? 7.458 -19.336 -8.932 1.00 88.75 99 THR A C 1
ATOM 792 O O . THR A 1 99 ? 8.205 -20.310 -9.064 1.00 88.75 99 THR A O 1
ATOM 795 N N . LYS A 1 100 ? 6.522 -19.287 -7.969 1.00 91.94 100 LYS A N 1
ATOM 796 C CA . LYS A 1 100 ? 6.279 -20.353 -6.973 1.00 91.94 100 LYS A CA 1
ATOM 797 C C . LYS A 1 100 ? 6.009 -21.727 -7.595 1.00 91.94 100 LYS A C 1
ATOM 799 O O . LYS A 1 100 ? 6.382 -22.753 -7.024 1.00 91.94 100 LYS A O 1
ATOM 804 N N . TYR A 1 101 ? 5.412 -21.782 -8.792 1.00 91.69 101 TYR A N 1
ATOM 805 C CA . TYR A 1 101 ? 5.178 -23.058 -9.484 1.00 91.69 101 TYR A CA 1
ATOM 806 C C . TYR A 1 101 ? 6.489 -23.712 -9.924 1.00 91.69 101 TYR A C 1
ATOM 808 O O . TYR A 1 101 ? 6.570 -24.933 -9.987 1.00 91.69 101 TYR A O 1
ATOM 816 N N . ILE A 1 102 ? 7.541 -22.932 -10.180 1.00 92.44 102 ILE A N 1
ATOM 817 C CA . ILE A 1 102 ? 8.866 -23.471 -10.508 1.00 92.44 102 ILE A CA 1
ATOM 818 C C . ILE A 1 102 ? 9.529 -24.072 -9.258 1.00 92.44 102 ILE A C 1
ATOM 820 O O . ILE A 1 102 ? 10.258 -25.055 -9.364 1.00 92.44 102 ILE A O 1
ATOM 824 N N . ASP A 1 103 ? 9.246 -23.561 -8.061 1.00 92.19 103 ASP A N 1
ATOM 825 C CA . ASP A 1 103 ? 9.774 -24.153 -6.822 1.00 92.19 103 ASP A CA 1
ATOM 826 C C . ASP A 1 103 ? 9.042 -25.447 -6.471 1.00 92.19 103 ASP A C 1
ATOM 828 O O . ASP A 1 103 ? 9.653 -26.429 -6.040 1.00 92.19 103 ASP A O 1
ATOM 832 N N . ASN A 1 104 ? 7.730 -25.469 -6.714 1.00 94.88 104 ASN A N 1
ATOM 833 C CA . ASN A 1 104 ? 6.885 -26.620 -6.449 1.00 94.88 104 ASN A CA 1
ATOM 834 C C . ASN A 1 104 ? 5.985 -26.971 -7.650 1.00 94.88 104 ASN A C 1
ATOM 836 O O . ASN A 1 104 ? 4.796 -26.638 -7.655 1.00 94.88 104 ASN A O 1
ATOM 840 N N . PRO A 1 105 ? 6.512 -27.709 -8.649 1.00 95.31 105 PRO A N 1
ATOM 841 C CA . PRO A 1 105 ? 5.804 -27.972 -9.903 1.00 95.31 105 PRO A CA 1
ATOM 842 C C . PRO A 1 105 ? 4.437 -28.642 -9.775 1.00 95.31 105 PRO A C 1
ATOM 844 O O . PRO A 1 105 ? 3.604 -28.474 -10.660 1.00 95.31 105 PRO A O 1
ATOM 847 N N . ILE A 1 106 ? 4.172 -29.383 -8.692 1.00 95.06 106 ILE A N 1
ATOM 848 C CA . ILE A 1 106 ? 2.863 -30.024 -8.496 1.00 95.06 106 ILE A CA 1
ATOM 849 C C . ILE A 1 106 ? 1.734 -29.001 -8.317 1.00 95.06 106 ILE A C 1
ATOM 851 O O . ILE A 1 106 ? 0.589 -29.303 -8.635 1.00 95.06 106 ILE A O 1
ATOM 855 N N . LEU A 1 107 ? 2.042 -27.780 -7.861 1.00 93.00 107 LEU A N 1
ATOM 856 C CA . LEU A 1 107 ? 1.046 -26.717 -7.725 1.00 93.00 107 LEU A CA 1
ATOM 857 C C . LEU A 1 107 ? 0.425 -26.345 -9.077 1.00 93.00 107 LEU A C 1
ATOM 859 O O . LEU A 1 107 ? -0.755 -26.024 -9.125 1.00 93.00 107 LEU A O 1
ATOM 863 N N . ALA A 1 108 ? 1.179 -26.482 -10.174 1.00 93.12 108 ALA A N 1
ATOM 864 C CA . ALA A 1 108 ? 0.663 -26.268 -11.522 1.00 93.12 108 ALA A CA 1
ATOM 865 C C . ALA A 1 108 ? -0.455 -27.256 -11.887 1.00 93.12 108 ALA A C 1
ATOM 867 O O . ALA A 1 108 ? -1.421 -26.870 -12.537 1.00 93.12 108 ALA A O 1
ATOM 868 N N . TYR A 1 109 ? -0.345 -28.520 -11.452 1.00 95.62 109 TYR A N 1
ATOM 869 C CA . TYR A 1 109 ? -1.413 -29.506 -11.637 1.00 95.62 109 TYR A CA 1
ATOM 870 C C . TYR A 1 109 ? -2.672 -29.081 -10.882 1.00 95.62 109 TYR A C 1
ATOM 872 O O . TYR A 1 109 ? -3.757 -29.092 -11.457 1.00 95.62 109 TYR A O 1
ATOM 880 N N . ASN A 1 110 ? -2.521 -28.711 -9.607 1.00 93.44 110 ASN A N 1
ATOM 881 C CA . ASN A 1 110 ? -3.647 -28.376 -8.737 1.00 93.44 110 ASN A CA 1
ATOM 882 C C . ASN A 1 110 ? -4.416 -27.164 -9.269 1.00 93.44 110 ASN A C 1
ATOM 884 O O . ASN A 1 110 ? -5.627 -27.243 -9.430 1.00 93.44 110 ASN A O 1
ATOM 888 N N . GLU A 1 111 ? -3.709 -26.087 -9.607 1.00 93.81 111 GLU A N 1
ATOM 889 C CA . GLU A 1 111 ? -4.343 -24.846 -10.051 1.00 93.81 111 GLU A CA 1
ATOM 890 C C . GLU A 1 111 ? -4.987 -24.974 -11.432 1.00 93.81 111 GLU A C 1
ATOM 892 O O . GLU A 1 111 ? -6.122 -24.550 -11.626 1.00 93.81 111 GLU A O 1
ATOM 897 N N . ILE A 1 112 ? -4.318 -25.626 -12.392 1.00 95.06 112 ILE A N 1
ATOM 898 C CA . ILE A 1 112 ? -4.939 -25.888 -13.698 1.00 95.06 112 ILE A CA 1
ATOM 899 C C . ILE A 1 112 ? -6.148 -26.818 -13.538 1.00 95.06 112 ILE A C 1
ATOM 901 O O . ILE A 1 112 ? -7.136 -26.643 -14.248 1.00 95.06 112 ILE A O 1
ATOM 905 N N . SER A 1 113 ? -6.101 -27.780 -12.610 1.00 96.00 113 SER A N 1
ATOM 906 C CA . SER A 1 113 ? -7.252 -28.647 -12.337 1.00 96.00 113 SER A CA 1
ATOM 907 C C . SER A 1 113 ? -8.430 -27.855 -11.786 1.00 96.00 113 SER A C 1
ATOM 909 O O . SER A 1 113 ? -9.524 -27.974 -12.322 1.00 96.00 113 SER A O 1
ATOM 911 N N . GLU A 1 114 ? -8.197 -26.995 -10.796 1.00 94.06 114 GLU A N 1
ATOM 912 C CA . GLU A 1 114 ? -9.224 -26.135 -10.204 1.00 94.06 114 GLU A CA 1
ATOM 913 C C . GLU A 1 114 ? -9.859 -25.198 -11.244 1.00 94.06 114 GLU A C 1
ATOM 915 O O . GLU A 1 114 ? -11.083 -25.119 -11.354 1.00 94.06 114 GLU A O 1
ATOM 920 N N . ILE A 1 115 ? -9.039 -24.551 -12.083 1.00 93.19 115 ILE A N 1
ATOM 921 C CA . ILE A 1 115 ? -9.526 -23.698 -13.176 1.00 93.19 115 ILE A CA 1
ATOM 922 C C . ILE A 1 115 ? -10.391 -24.507 -14.151 1.00 93.19 115 ILE A C 1
ATOM 924 O O . ILE A 1 115 ? -11.458 -24.046 -14.552 1.00 93.19 115 ILE A O 1
ATOM 928 N N . LEU A 1 116 ? -9.949 -25.704 -14.552 1.00 95.38 116 LEU A N 1
ATOM 929 C CA . LEU A 1 116 ? -10.685 -26.541 -15.503 1.00 95.38 116 LEU A CA 1
ATOM 930 C C . LEU A 1 116 ? -11.962 -27.141 -14.906 1.00 95.38 116 LEU A C 1
ATOM 932 O O . LEU A 1 116 ? -12.942 -27.299 -15.632 1.00 95.38 116 LEU A O 1
ATOM 936 N N . GLU A 1 117 ? -11.970 -27.467 -13.615 1.00 95.06 117 GLU A N 1
ATOM 937 C CA . GLU A 1 117 ? -13.168 -27.891 -12.889 1.00 95.06 117 GLU A CA 1
ATOM 938 C C . GLU A 1 117 ? -14.208 -26.773 -12.875 1.00 95.06 117 GLU A C 1
ATOM 940 O O . GLU A 1 117 ? -15.337 -27.009 -13.301 1.00 95.06 117 GLU A O 1
ATOM 945 N N . TYR A 1 118 ? -13.807 -25.549 -12.521 1.00 93.31 118 TYR A N 1
ATOM 946 C CA . TYR A 1 118 ? -14.691 -24.382 -12.552 1.00 93.31 118 TYR A CA 1
ATOM 947 C C . TYR A 1 118 ? -15.209 -24.078 -13.967 1.00 93.31 118 TYR A C 1
ATOM 949 O O . TYR A 1 118 ? -16.398 -23.875 -14.188 1.00 93.31 118 TYR A O 1
ATOM 957 N N . VAL A 1 119 ? -14.328 -24.121 -14.967 1.00 93.81 119 VAL A N 1
ATOM 958 C CA . VAL A 1 119 ? -14.689 -23.956 -16.384 1.00 93.81 119 VAL A CA 1
ATOM 959 C C . VAL A 1 119 ? -15.707 -25.004 -16.849 1.00 93.81 119 VAL A C 1
ATOM 961 O O . VAL A 1 119 ? -16.551 -24.698 -17.690 1.00 93.81 119 VAL A O 1
ATOM 964 N N . ASN A 1 120 ? -15.620 -26.237 -16.345 1.00 94.75 120 ASN A N 1
ATOM 965 C CA . ASN A 1 120 ? -16.573 -27.300 -16.658 1.00 94.75 120 ASN A CA 1
ATOM 966 C C . ASN A 1 120 ? -17.890 -27.144 -15.881 1.00 94.75 120 ASN A C 1
ATOM 968 O O . ASN A 1 120 ? -18.942 -27.464 -16.429 1.00 94.75 120 ASN A O 1
ATOM 972 N N . GLU A 1 121 ? -17.840 -26.671 -14.634 1.00 95.44 121 GLU A N 1
ATOM 973 C CA . GLU A 1 121 ? -19.017 -26.362 -13.812 1.00 95.44 121 GLU A CA 1
ATOM 974 C C . GLU A 1 121 ? -19.872 -25.260 -14.453 1.00 95.44 121 GLU A C 1
ATOM 976 O O . GLU A 1 121 ? -21.084 -25.418 -14.586 1.00 95.44 121 GLU A O 1
ATOM 981 N N . GLU A 1 122 ? -19.223 -24.205 -14.945 1.00 95.44 122 GLU A N 1
ATOM 982 C CA . GLU A 1 122 ? -19.859 -23.047 -15.586 1.00 95.44 122 GLU A CA 1
ATOM 983 C C . GLU A 1 122 ? -20.120 -23.220 -17.098 1.00 95.44 122 GLU A C 1
ATOM 985 O O . GLU A 1 122 ? -20.584 -22.287 -17.760 1.00 95.44 122 GLU A O 1
ATOM 990 N N . ASP A 1 123 ? -19.804 -24.393 -17.664 1.00 95.56 123 ASP A N 1
ATOM 991 C CA . ASP A 1 123 ? -19.915 -24.714 -19.100 1.00 95.56 123 ASP A CA 1
ATOM 992 C C . ASP A 1 123 ? -19.272 -23.650 -20.017 1.00 95.56 123 ASP A C 1
ATOM 994 O O . ASP A 1 123 ? -19.833 -23.203 -21.021 1.00 95.56 123 ASP A O 1
ATOM 998 N N . LEU A 1 124 ? -18.070 -23.191 -19.655 1.00 93.62 124 LEU A N 1
ATOM 999 C CA . LEU A 1 124 ? -17.366 -22.152 -20.403 1.00 93.62 124 LEU A CA 1
ATOM 1000 C C . LEU A 1 124 ? -16.686 -22.728 -21.655 1.00 93.62 124 LEU A C 1
ATOM 1002 O O . LEU A 1 124 ? -15.870 -23.657 -21.588 1.00 93.62 124 LEU A O 1
ATOM 1006 N N . ASP A 1 125 ? -16.965 -22.132 -22.818 1.00 94.12 125 ASP A N 1
ATOM 1007 C CA . ASP A 1 125 ? -16.342 -22.481 -24.104 1.00 94.12 125 ASP A CA 1
ATOM 1008 C C . ASP A 1 125 ? -14.964 -21.816 -24.270 1.00 94.12 125 ASP A C 1
ATOM 1010 O O . ASP A 1 125 ? -14.800 -20.856 -25.021 1.00 94.12 125 ASP A O 1
ATOM 1014 N N . ILE A 1 126 ? -13.960 -22.332 -23.559 1.00 93.81 126 ILE A N 1
ATOM 1015 C CA . ILE A 1 126 ? -12.553 -21.951 -23.750 1.00 93.81 126 ILE A CA 1
ATOM 1016 C C . ILE A 1 126 ? -11.848 -22.869 -24.758 1.00 93.81 126 ILE A C 1
ATOM 1018 O O . ILE A 1 126 ? -12.123 -24.074 -24.824 1.00 93.81 126 ILE A O 1
ATOM 1022 N N . GLN A 1 127 ? -10.885 -22.308 -25.495 1.00 93.69 127 GLN A N 1
ATOM 1023 C CA . GLN A 1 127 ? -10.084 -23.005 -26.509 1.00 93.69 127 GLN A CA 1
ATOM 1024 C C . GLN A 1 127 ? -8.672 -23.348 -26.024 1.00 93.69 127 GLN A C 1
ATOM 1026 O O . GLN A 1 127 ? -8.036 -24.250 -26.588 1.00 93.69 127 GLN A O 1
ATOM 1031 N N . GLY A 1 128 ? -8.180 -22.696 -24.963 1.00 92.31 128 GLY A N 1
ATOM 1032 C CA . GLY A 1 128 ? -6.856 -23.005 -24.437 1.00 92.31 128 GLY A CA 1
ATOM 1033 C C . GLY A 1 128 ? -6.543 -22.558 -23.012 1.00 92.31 128 GLY A C 1
ATOM 1034 O O . GLY A 1 128 ? -7.253 -21.757 -22.414 1.00 92.31 128 GLY A O 1
ATOM 1035 N N . ILE A 1 129 ? -5.431 -23.084 -22.502 1.00 93.00 129 ILE A N 1
ATOM 1036 C CA . ILE A 1 129 ? -4.726 -22.656 -21.294 1.00 93.00 129 ILE A CA 1
ATOM 1037 C C . ILE A 1 129 ? -3.336 -22.147 -21.708 1.00 93.00 129 ILE A C 1
ATOM 1039 O O . ILE A 1 129 ? -2.662 -22.738 -22.563 1.00 93.00 129 ILE A O 1
ATOM 1043 N N . HIS A 1 130 ? -2.901 -21.046 -21.108 1.00 91.12 130 HIS A N 1
ATOM 1044 C CA . HIS A 1 130 ? -1.605 -20.419 -21.316 1.00 91.12 130 HIS A CA 1
ATOM 1045 C C . HIS A 1 130 ? -0.869 -20.272 -19.982 1.00 91.12 130 HIS A C 1
ATOM 1047 O O . HIS A 1 130 ? -1.430 -19.728 -19.038 1.00 91.12 130 HIS A O 1
ATOM 1053 N N . ILE A 1 131 ? 0.382 -20.728 -19.900 1.00 89.94 131 ILE A N 1
ATOM 1054 C CA . ILE A 1 131 ? 1.224 -20.521 -18.713 1.00 89.94 131 ILE A CA 1
ATOM 1055 C C . ILE A 1 131 ? 2.132 -19.305 -18.892 1.00 89.94 131 ILE A C 1
ATOM 1057 O O . ILE A 1 131 ? 2.832 -19.198 -19.903 1.00 89.94 131 ILE A O 1
ATOM 1061 N N . ASP A 1 132 ? 2.145 -18.426 -17.891 1.00 86.25 132 ASP A N 1
ATOM 1062 C CA . ASP A 1 132 ? 2.911 -17.168 -17.911 1.00 86.25 132 ASP A CA 1
ATOM 1063 C C . ASP A 1 132 ? 3.978 -17.086 -16.800 1.00 86.25 132 ASP A C 1
ATOM 1065 O O . ASP A 1 132 ? 4.391 -16.010 -16.385 1.00 86.25 132 ASP A O 1
ATOM 1069 N N . CYS A 1 133 ? 4.471 -18.230 -16.313 1.00 85.50 133 CYS A N 1
ATOM 1070 C CA . CYS A 1 133 ? 5.661 -18.263 -15.456 1.00 85.50 133 CYS A CA 1
ATOM 1071 C C . CYS A 1 133 ? 6.923 -18.386 -16.313 1.00 85.50 133 CYS A C 1
ATOM 1073 O O . CYS A 1 133 ? 7.020 -19.247 -17.193 1.00 85.50 133 CYS A O 1
ATOM 1075 N N . SER A 1 134 ? 7.931 -17.562 -16.014 1.00 84.69 134 SER A N 1
ATOM 1076 C CA . SER A 1 134 ? 9.232 -17.606 -16.687 1.00 84.69 134 SER A CA 1
ATOM 1077 C C . SER A 1 134 ? 10.357 -18.001 -15.722 1.00 84.69 134 SER A C 1
ATOM 1079 O O . SER A 1 134 ? 10.516 -17.363 -14.679 1.00 84.69 134 SER A O 1
ATOM 1081 N N . PRO A 1 135 ? 11.217 -18.978 -16.077 1.00 84.75 135 PRO A N 1
ATOM 1082 C CA . PRO A 1 135 ? 12.482 -19.239 -15.395 1.00 84.75 135 PRO A CA 1
ATOM 1083 C C . PRO A 1 135 ? 13.362 -18.000 -15.203 1.00 84.75 135 PRO A C 1
ATOM 1085 O O . PRO A 1 135 ? 14.010 -17.899 -14.170 1.00 84.75 135 PRO A O 1
ATOM 1088 N N . THR A 1 136 ? 13.365 -17.042 -16.143 1.00 82.19 136 THR A N 1
ATOM 1089 C CA . THR A 1 136 ? 14.162 -15.799 -16.012 1.00 82.19 136 THR A CA 1
ATOM 1090 C C . THR A 1 136 ? 13.669 -14.860 -14.930 1.00 82.19 136 THR A C 1
ATOM 1092 O O . THR A 1 136 ? 14.383 -13.934 -14.576 1.00 82.19 136 THR A O 1
ATOM 1095 N N . SER A 1 137 ? 12.461 -15.065 -14.413 1.00 83.62 137 SER A N 1
ATOM 1096 C CA . SER A 1 137 ? 11.944 -14.254 -13.313 1.00 83.62 137 SER A CA 1
ATOM 1097 C C . SER A 1 137 ? 12.510 -14.697 -11.955 1.00 83.62 137 SER A C 1
ATOM 1099 O O . SER A 1 137 ? 12.276 -14.025 -10.955 1.00 83.62 137 SER A O 1
ATOM 1101 N N . LYS A 1 138 ? 13.255 -15.814 -11.893 1.00 84.25 138 LYS A N 1
ATOM 1102 C CA . LYS A 1 138 ? 14.002 -16.241 -10.702 1.00 84.25 138 LYS A CA 1
ATOM 1103 C C . LYS A 1 138 ? 15.341 -15.512 -10.621 1.00 84.25 138 LYS A C 1
ATOM 1105 O O . LYS A 1 138 ? 16.103 -15.518 -11.582 1.00 84.25 138 LYS A O 1
ATOM 1110 N N . LYS A 1 139 ? 15.681 -14.968 -9.453 1.00 85.75 139 LYS A N 1
ATOM 1111 C CA . LYS A 1 139 ? 16.967 -14.289 -9.212 1.00 85.75 139 LYS A CA 1
ATOM 1112 C C . LYS A 1 139 ? 18.165 -15.212 -9.474 1.00 85.75 139 LYS A C 1
ATOM 1114 O O . LYS A 1 139 ? 19.168 -14.813 -10.060 1.00 85.75 139 LYS A O 1
ATOM 1119 N N . GLU A 1 140 ? 18.022 -16.481 -9.109 1.00 86.25 140 GLU A N 1
ATOM 1120 C CA . GLU A 1 140 ? 18.996 -17.550 -9.326 1.00 86.25 140 GLU A CA 1
ATOM 1121 C C . GLU A 1 140 ? 19.224 -17.848 -10.816 1.00 86.25 140 GLU A C 1
ATOM 1123 O O . GLU A 1 140 ? 20.219 -18.475 -11.178 1.00 86.25 140 GLU A O 1
ATOM 1128 N N . TRP A 1 141 ? 18.334 -17.401 -11.707 1.00 83.31 141 TRP A N 1
ATOM 1129 C CA . TRP A 1 141 ? 18.551 -17.512 -13.145 1.00 83.31 141 TRP A CA 1
ATOM 1130 C C . TRP A 1 141 ? 19.657 -16.578 -13.647 1.00 83.31 141 TRP A C 1
ATOM 1132 O O . TRP A 1 141 ? 20.428 -16.960 -14.530 1.00 83.31 141 TRP A O 1
ATOM 1142 N N . ASP A 1 142 ? 19.757 -15.376 -13.082 1.00 79.81 142 ASP A N 1
ATOM 1143 C CA . ASP A 1 142 ? 20.753 -14.381 -13.489 1.00 79.81 142 ASP A CA 1
ATOM 1144 C C . ASP A 1 142 ? 22.037 -14.477 -12.657 1.00 79.81 142 ASP A C 1
ATOM 1146 O O . ASP A 1 142 ? 23.138 -14.303 -13.184 1.00 79.81 142 ASP A O 1
ATOM 1150 N N . GLU A 1 143 ? 21.912 -14.790 -11.366 1.00 85.50 143 GLU A N 1
ATOM 1151 C CA . GLU A 1 143 ? 23.036 -14.809 -10.420 1.00 85.50 143 GLU A CA 1
ATOM 1152 C C . GLU A 1 143 ? 23.591 -16.217 -10.150 1.00 85.50 143 GLU A C 1
ATOM 1154 O O . GLU A 1 143 ? 24.702 -16.362 -9.633 1.00 85.50 143 GLU A O 1
ATOM 1159 N N . GLY A 1 144 ? 22.827 -17.257 -10.489 1.00 84.19 144 GLY A N 1
ATOM 1160 C CA . GLY A 1 144 ? 23.145 -18.635 -10.142 1.00 84.19 144 GLY A CA 1
ATOM 1161 C C . GLY A 1 144 ? 24.157 -19.308 -11.065 1.00 84.19 144 GLY A C 1
ATOM 1162 O O . GLY A 1 144 ? 24.408 -18.940 -12.217 1.00 84.19 144 GLY A O 1
ATOM 1163 N N . SER A 1 145 ? 24.736 -20.378 -10.541 1.00 89.12 145 SER A N 1
ATOM 1164 C CA . SER A 1 145 ? 25.575 -21.315 -11.273 1.00 89.12 145 SER A CA 1
ATOM 1165 C C . SER A 1 145 ? 24.807 -22.017 -12.399 1.00 89.12 145 SER A C 1
ATOM 1167 O O . SER A 1 145 ? 23.580 -22.092 -12.427 1.00 89.12 145 SER A O 1
ATOM 1169 N N . LEU A 1 146 ? 25.537 -22.607 -13.348 1.00 83.50 146 LEU A N 1
ATOM 1170 C CA . LEU A 1 146 ? 24.930 -23.420 -14.407 1.00 83.50 146 LEU A CA 1
ATOM 1171 C C . LEU A 1 146 ? 24.098 -24.596 -13.852 1.00 83.50 146 LEU A C 1
ATOM 1173 O O . LEU A 1 146 ? 23.101 -24.981 -14.457 1.00 83.50 146 LEU A O 1
ATOM 1177 N N . GLU A 1 147 ? 24.492 -25.163 -12.709 1.00 87.00 147 GLU A N 1
ATOM 1178 C CA . GLU A 1 147 ? 23.759 -26.246 -12.041 1.00 87.00 147 GLU A CA 1
ATOM 1179 C C . GLU A 1 147 ? 22.404 -25.764 -11.505 1.00 87.00 147 GLU A C 1
ATOM 1181 O O . GLU A 1 147 ? 21.386 -26.407 -11.757 1.00 87.00 147 GLU A O 1
ATOM 1186 N N . GLU A 1 148 ? 22.371 -24.596 -10.860 1.00 88.44 148 GLU A N 1
ATOM 1187 C CA . GLU A 1 148 ? 21.133 -23.972 -10.371 1.00 88.44 148 GLU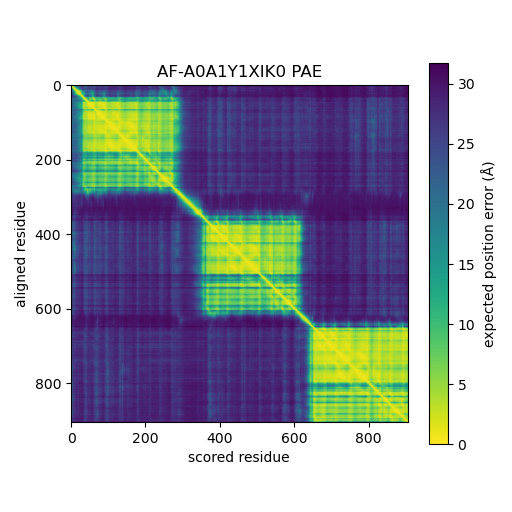 A CA 1
ATOM 1188 C C . GLU A 1 148 ? 20.195 -23.624 -11.529 1.00 88.44 148 GLU A C 1
ATOM 1190 O O . GLU A 1 148 ? 19.016 -23.974 -11.503 1.00 88.44 148 GLU A O 1
ATOM 1195 N N . ARG A 1 149 ? 20.724 -23.053 -12.615 1.00 85.94 149 ARG A N 1
ATOM 1196 C CA . ARG A 1 149 ? 19.932 -22.729 -13.814 1.00 85.94 149 ARG A CA 1
ATOM 1197 C C . ARG A 1 149 ? 19.343 -23.975 -14.480 1.00 85.94 149 ARG A C 1
ATOM 1199 O O . ARG A 1 149 ? 18.179 -23.969 -14.884 1.00 85.94 149 ARG A O 1
ATOM 1206 N N . ASN A 1 150 ? 20.095 -25.078 -14.520 1.00 84.31 150 ASN A N 1
ATOM 1207 C CA . ASN A 1 150 ? 19.580 -26.377 -14.966 1.00 84.31 150 ASN A CA 1
ATOM 1208 C C . ASN A 1 150 ? 18.491 -26.927 -14.032 1.00 84.31 150 ASN A C 1
ATOM 1210 O O . ASN A 1 150 ? 17.524 -27.521 -14.511 1.00 84.31 150 ASN A O 1
ATOM 1214 N N . ALA A 1 151 ? 18.616 -26.741 -12.715 1.00 89.50 151 ALA A N 1
ATOM 1215 C CA . ALA A 1 151 ? 17.598 -27.163 -11.754 1.00 89.50 151 ALA A CA 1
ATOM 1216 C C . ALA A 1 151 ? 16.284 -26.382 -11.935 1.00 89.50 151 ALA A C 1
ATOM 1218 O O . ALA A 1 151 ? 15.222 -27.001 -12.038 1.00 89.50 151 ALA A O 1
ATOM 1219 N N . ILE A 1 152 ? 16.362 -25.054 -12.074 1.00 89.75 152 ILE A N 1
ATOM 1220 C CA . ILE A 1 152 ? 15.211 -24.175 -12.341 1.00 89.75 152 ILE A CA 1
ATOM 1221 C C . ILE A 1 152 ? 14.512 -24.604 -13.633 1.00 89.75 152 ILE A C 1
ATOM 1223 O O . ILE A 1 152 ? 13.302 -24.831 -13.648 1.00 89.75 152 ILE A O 1
ATOM 1227 N N . PHE A 1 153 ? 15.272 -24.791 -14.717 1.00 87.56 153 PHE A N 1
ATOM 1228 C CA . PHE A 1 153 ? 14.694 -25.205 -15.992 1.00 87.56 153 PHE A CA 1
ATOM 1229 C C . PHE A 1 153 ? 14.049 -26.598 -15.919 1.00 87.56 153 PHE A C 1
ATOM 1231 O O . PHE A 1 153 ? 12.961 -26.812 -16.452 1.00 87.56 153 PHE A O 1
ATOM 1238 N N . ASN A 1 154 ? 14.676 -27.551 -15.224 1.00 88.44 154 ASN A N 1
ATOM 1239 C CA . ASN A 1 154 ? 14.103 -28.882 -15.017 1.00 88.44 154 ASN A CA 1
ATOM 1240 C C . ASN A 1 154 ? 12.779 -28.838 -14.251 1.00 88.44 154 ASN A C 1
ATOM 1242 O O . ASN A 1 154 ? 11.858 -29.590 -14.577 1.00 88.44 154 ASN A O 1
ATOM 1246 N N . ASN A 1 155 ? 12.661 -27.965 -13.254 1.00 92.50 155 ASN A N 1
ATOM 1247 C CA . ASN A 1 155 ? 11.397 -27.779 -12.561 1.00 92.50 155 ASN A CA 1
ATOM 1248 C C . ASN A 1 155 ? 10.347 -27.110 -13.451 1.00 92.50 155 ASN A C 1
ATOM 1250 O O . ASN A 1 155 ? 9.199 -27.546 -13.453 1.00 92.50 155 ASN A O 1
ATOM 1254 N N . TYR A 1 156 ? 10.734 -26.140 -14.276 1.00 91.62 156 TYR A N 1
ATOM 1255 C CA . TYR A 1 156 ? 9.832 -25.546 -15.260 1.00 91.62 156 TYR A CA 1
ATOM 1256 C C . TYR A 1 156 ? 9.306 -26.575 -16.279 1.00 91.62 156 TYR A C 1
ATOM 1258 O O . TYR A 1 156 ? 8.119 -26.598 -16.601 1.00 91.62 156 TYR A O 1
ATOM 1266 N N . LEU A 1 157 ? 10.141 -27.522 -16.723 1.00 89.19 157 LEU A N 1
ATOM 1267 C CA . LEU A 1 157 ? 9.665 -28.646 -17.538 1.00 89.19 157 LEU A CA 1
ATOM 1268 C C . LEU A 1 157 ? 8.615 -29.493 -16.809 1.00 89.19 157 LEU A C 1
ATOM 1270 O O . LEU A 1 157 ? 7.666 -29.954 -17.442 1.00 89.19 157 LEU A O 1
ATOM 1274 N N . ARG A 1 158 ? 8.764 -29.691 -15.493 1.00 93.06 158 ARG A N 1
ATOM 1275 C CA . ARG A 1 158 ? 7.769 -30.405 -14.681 1.00 93.06 158 ARG A CA 1
ATOM 1276 C C . ARG A 1 158 ? 6.471 -29.613 -14.542 1.00 93.06 158 ARG A C 1
ATOM 1278 O O . ARG A 1 158 ? 5.418 -30.234 -14.584 1.00 93.06 158 ARG A O 1
ATOM 1285 N N . VAL A 1 159 ? 6.529 -28.282 -14.432 1.00 93.81 159 VAL A N 1
ATOM 1286 C CA . VAL A 1 159 ? 5.338 -27.406 -14.451 1.00 93.81 159 VAL A CA 1
ATOM 1287 C C . VAL A 1 159 ? 4.538 -27.648 -15.729 1.00 93.81 159 VAL A C 1
ATOM 1289 O O . VAL A 1 159 ? 3.341 -27.924 -15.671 1.00 93.81 159 VAL A O 1
ATOM 1292 N N . ILE A 1 160 ? 5.214 -27.645 -16.882 1.00 92.38 160 ILE A N 1
ATOM 1293 C CA . ILE A 1 160 ? 4.580 -27.932 -18.173 1.00 92.38 160 ILE A CA 1
ATOM 1294 C C . ILE A 1 160 ? 3.982 -29.344 -18.194 1.00 92.38 160 ILE A C 1
ATOM 1296 O O . ILE A 1 160 ? 2.834 -29.514 -18.594 1.00 92.38 160 ILE A O 1
ATOM 1300 N N . GLU A 1 161 ? 4.729 -30.364 -17.766 1.00 93.50 161 GLU A N 1
ATOM 1301 C CA . GLU A 1 161 ? 4.235 -31.748 -17.755 1.00 93.50 161 GLU A CA 1
ATOM 1302 C C . GLU A 1 161 ? 2.996 -31.920 -16.871 1.00 93.50 161 GLU A C 1
ATOM 1304 O O . GLU A 1 161 ? 2.034 -32.565 -17.290 1.00 93.50 161 GLU A O 1
ATOM 1309 N N . TYR A 1 162 ? 2.995 -31.314 -15.686 1.00 95.56 162 TYR A N 1
ATOM 1310 C CA . TYR A 1 162 ? 1.877 -31.371 -14.755 1.00 95.56 162 TYR A CA 1
ATOM 1311 C C . TYR A 1 162 ? 0.652 -30.605 -15.255 1.00 95.56 162 TYR A C 1
ATOM 1313 O O . TYR A 1 162 ? -0.456 -31.136 -15.186 1.00 95.56 162 TYR A O 1
ATOM 1321 N N . GLY A 1 163 ? 0.831 -29.424 -15.847 1.00 94.94 163 GLY A N 1
ATOM 1322 C CA . GLY A 1 163 ? -0.284 -28.715 -16.474 1.00 94.94 163 GLY A CA 1
ATOM 1323 C C . GLY A 1 163 ? -0.872 -29.473 -17.667 1.00 94.94 163 GLY A C 1
ATOM 1324 O O . GLY A 1 163 ? -2.091 -29.591 -17.791 1.00 94.94 163 GLY A O 1
ATOM 1325 N N . ARG A 1 164 ? -0.027 -30.105 -18.499 1.00 94.38 164 ARG A N 1
ATOM 1326 C CA . ARG A 1 164 ? -0.502 -30.977 -19.586 1.00 94.38 164 ARG A CA 1
ATOM 1327 C C . ARG A 1 164 ? -1.263 -32.187 -19.051 1.00 94.38 164 ARG A C 1
ATOM 1329 O O . ARG A 1 164 ? -2.240 -32.608 -19.667 1.00 94.38 164 ARG A O 1
ATOM 1336 N N . GLN A 1 165 ? -0.812 -32.762 -17.937 1.00 95.38 165 GLN A N 1
ATOM 1337 C CA . GLN A 1 165 ? -1.507 -33.867 -17.290 1.00 95.38 165 GLN A CA 1
ATOM 1338 C C . GLN A 1 165 ? -2.923 -33.446 -16.865 1.00 95.38 165 GLN A C 1
ATOM 1340 O O . GLN A 1 165 ? -3.873 -34.114 -17.268 1.00 95.38 165 GLN A O 1
ATOM 1345 N N . ALA A 1 166 ? -3.072 -32.321 -16.157 1.00 96.38 166 ALA A N 1
ATOM 1346 C CA . ALA A 1 166 ? -4.379 -31.798 -15.746 1.00 96.38 166 ALA A CA 1
ATOM 1347 C C . ALA A 1 166 ? -5.314 -31.559 -16.949 1.00 96.38 166 ALA A C 1
ATOM 1349 O O . ALA A 1 166 ? -6.460 -32.011 -16.958 1.00 96.38 166 ALA A O 1
ATOM 1350 N N . ILE A 1 167 ? -4.801 -30.947 -18.024 1.00 95.56 167 ILE A N 1
ATOM 1351 C CA . ILE A 1 167 ? -5.561 -30.724 -19.266 1.00 95.56 167 ILE A CA 1
ATOM 1352 C C . ILE A 1 167 ? -6.013 -32.042 -19.899 1.00 95.56 167 ILE A C 1
ATOM 1354 O O . ILE A 1 167 ? -7.174 -32.173 -20.276 1.00 95.56 167 ILE A O 1
ATOM 1358 N N . ASN A 1 168 ? -5.133 -33.038 -20.008 1.00 94.94 168 ASN A N 1
ATOM 1359 C CA . ASN A 1 168 ? -5.483 -34.330 -20.602 1.00 94.94 168 ASN A CA 1
ATOM 1360 C C . ASN A 1 168 ? -6.547 -35.089 -19.795 1.00 94.94 168 ASN A C 1
ATOM 1362 O O . ASN A 1 168 ? -7.335 -35.833 -20.380 1.00 94.94 168 ASN A O 1
ATOM 1366 N N . GLU A 1 169 ? -6.549 -34.933 -18.471 1.00 96.44 169 GLU A N 1
ATOM 1367 C CA . GLU A 1 169 ? -7.504 -35.595 -17.582 1.00 96.44 169 GLU A CA 1
ATOM 1368 C C . GLU A 1 169 ? -8.882 -34.920 -17.608 1.00 96.44 169 GLU A C 1
ATOM 1370 O O . GLU A 1 169 ? -9.895 -35.618 -17.684 1.00 96.44 169 GLU A O 1
ATOM 1375 N N . LEU A 1 170 ? -8.930 -33.584 -17.602 1.00 95.88 170 LEU A N 1
ATOM 1376 C CA . LEU A 1 170 ? -10.177 -32.828 -17.435 1.00 95.88 170 LEU A CA 1
ATOM 1377 C C . LEU A 1 170 ? -10.761 -32.285 -18.743 1.00 95.88 170 LEU A C 1
ATOM 1379 O O . LEU A 1 170 ? -11.981 -32.191 -18.878 1.00 95.88 170 LEU A O 1
ATOM 1383 N N . ARG A 1 171 ? -9.920 -31.915 -19.717 1.00 95.06 171 ARG A N 1
ATOM 1384 C CA . ARG A 1 171 ? -10.358 -31.300 -20.982 1.00 95.06 171 ARG A CA 1
ATOM 1385 C C . ARG A 1 171 ? -9.336 -31.540 -22.117 1.00 95.06 171 ARG A C 1
ATOM 1387 O O . ARG A 1 171 ? -8.694 -30.603 -22.587 1.00 95.06 171 ARG A O 1
ATOM 1394 N N . PRO A 1 172 ? -9.190 -32.784 -22.620 1.00 92.38 172 PRO A N 1
ATOM 1395 C CA . PRO A 1 172 ? -8.070 -33.207 -23.482 1.00 92.38 172 PRO A CA 1
ATOM 1396 C C . PRO A 1 172 ? -7.982 -32.537 -24.861 1.00 92.38 172 PRO A C 1
ATOM 1398 O O . PRO A 1 172 ? -6.992 -32.721 -25.564 1.00 92.38 172 PRO A O 1
ATOM 1401 N N . ASN A 1 173 ? -9.009 -31.791 -25.273 1.00 89.12 173 ASN A N 1
ATOM 1402 C CA . ASN A 1 173 ? -9.012 -31.042 -26.532 1.00 89.12 173 ASN A CA 1
ATOM 1403 C C . ASN A 1 173 ? -8.621 -29.564 -26.350 1.00 89.12 173 ASN A C 1
ATOM 1405 O O . ASN A 1 173 ? -8.622 -28.820 -27.328 1.00 89.12 173 ASN A O 1
ATOM 1409 N N . THR A 1 174 ? -8.325 -29.130 -25.122 1.00 91.44 174 THR A N 1
ATOM 1410 C CA . THR A 1 174 ? -7.909 -27.758 -24.822 1.00 91.44 174 THR A CA 1
ATOM 1411 C C . THR A 1 174 ? -6.465 -27.539 -25.255 1.00 91.44 174 THR A C 1
ATOM 1413 O O . THR A 1 174 ? -5.573 -28.319 -24.916 1.00 91.44 174 THR A O 1
ATOM 1416 N N . THR A 1 175 ? -6.229 -26.454 -25.990 1.00 90.12 175 THR A N 1
ATOM 1417 C CA . THR A 1 175 ? -4.886 -26.085 -26.440 1.00 90.12 175 THR A CA 1
ATOM 1418 C C . THR A 1 175 ? -4.038 -25.645 -25.254 1.00 90.12 175 THR A C 1
ATOM 1420 O O . THR A 1 175 ? -4.482 -24.835 -24.450 1.00 90.12 175 THR A O 1
ATOM 1423 N N . TYR A 1 176 ? -2.803 -26.119 -25.152 1.00 90.88 176 TYR A N 1
ATOM 1424 C CA . TYR A 1 176 ? -1.887 -25.746 -24.083 1.00 90.88 176 TYR A CA 1
ATOM 1425 C C . TYR A 1 176 ? -0.675 -25.006 -24.631 1.00 90.88 176 TYR A C 1
ATOM 1427 O O . TYR A 1 176 ? 0.005 -25.472 -25.550 1.00 90.88 176 TYR A O 1
ATOM 1435 N N . SER A 1 177 ? -0.402 -23.836 -24.071 1.00 88.06 177 SER A N 1
ATOM 1436 C CA . SER A 1 177 ? 0.641 -22.936 -24.551 1.00 88.06 177 SER A CA 1
ATOM 1437 C C . SER A 1 177 ? 1.404 -22.292 -23.403 1.00 88.06 177 SER A C 1
ATOM 1439 O O . SER A 1 177 ? 0.950 -22.321 -22.265 1.00 88.06 177 SER A O 1
ATOM 1441 N N . GLY A 1 178 ? 2.566 -21.713 -23.696 1.00 85.25 178 GLY A N 1
ATOM 1442 C CA . GLY A 1 178 ? 3.356 -20.980 -22.707 1.00 85.25 178 GLY A CA 1
ATOM 1443 C C . GLY A 1 178 ? 4.290 -19.963 -23.348 1.00 85.25 178 GLY A C 1
ATOM 1444 O O . GLY A 1 178 ? 4.651 -20.105 -24.526 1.00 85.25 178 GLY A O 1
ATOM 1445 N N . THR A 1 179 ? 4.649 -18.935 -22.582 1.00 78.75 179 THR A N 1
ATOM 1446 C CA . THR A 1 179 ? 5.586 -17.889 -23.015 1.00 78.75 179 THR A CA 1
ATOM 1447 C C . THR A 1 179 ? 7.039 -18.291 -22.751 1.00 78.75 179 THR A C 1
ATOM 1449 O O . THR A 1 179 ? 7.363 -18.888 -21.728 1.00 78.75 179 THR A O 1
ATOM 1452 N N . VAL A 1 180 ? 7.933 -17.985 -23.698 1.00 72.62 180 VAL A N 1
ATOM 1453 C CA . VAL A 1 180 ? 9.357 -18.351 -23.657 1.00 72.62 180 VAL A CA 1
ATOM 1454 C C . VAL A 1 180 ? 10.234 -17.121 -23.910 1.00 72.62 180 VAL A C 1
ATOM 1456 O O . VAL A 1 180 ? 10.511 -16.776 -25.058 1.00 72.62 180 VAL A O 1
ATOM 1459 N N . ALA A 1 181 ? 10.708 -16.472 -22.841 1.00 62.50 181 ALA A N 1
ATOM 1460 C CA . ALA A 1 181 ? 11.581 -15.288 -22.918 1.00 62.50 181 ALA A CA 1
ATOM 1461 C C . ALA A 1 181 ? 13.091 -15.625 -22.836 1.00 62.50 181 ALA A C 1
ATOM 1463 O O . ALA A 1 181 ? 13.946 -14.957 -23.421 1.00 62.50 181 ALA A O 1
ATOM 1464 N N . TRP A 1 182 ? 13.456 -16.727 -22.175 1.00 62.81 182 TRP A N 1
ATOM 1465 C CA . TRP A 1 182 ? 14.844 -17.046 -21.789 1.00 62.81 182 TRP A CA 1
ATOM 1466 C C . TRP A 1 182 ? 15.714 -17.667 -22.884 1.00 62.81 182 TRP A C 1
ATOM 1468 O O . TRP A 1 182 ? 16.925 -17.795 -22.725 1.00 62.81 182 TRP A O 1
ATOM 1478 N N . TRP A 1 183 ? 15.136 -18.033 -24.024 1.00 59.12 183 TRP A N 1
ATOM 1479 C CA . TRP A 1 183 ? 15.861 -18.567 -25.183 1.00 59.12 183 TRP A CA 1
ATOM 1480 C C . TRP A 1 183 ? 16.871 -17.573 -25.809 1.00 59.12 183 TRP A C 1
ATOM 1482 O O . TRP A 1 183 ? 17.725 -17.950 -26.618 1.00 59.12 183 TRP A O 1
ATOM 1492 N N . ILE A 1 184 ? 16.812 -16.290 -25.423 1.00 52.69 184 ILE A N 1
ATOM 1493 C CA . ILE A 1 184 ? 17.790 -15.260 -25.801 1.00 52.69 184 ILE A CA 1
ATOM 1494 C C . ILE A 1 184 ? 19.028 -15.290 -24.881 1.00 52.69 184 ILE A C 1
ATOM 1496 O O . ILE A 1 184 ? 20.050 -14.703 -25.257 1.00 52.69 184 ILE A O 1
ATOM 1500 N N . SER A 1 185 ? 19.013 -16.010 -23.753 1.00 57.12 185 SER A N 1
ATOM 1501 C CA . SER A 1 185 ? 20.172 -16.104 -22.858 1.00 57.12 185 SER A CA 1
ATOM 1502 C C . SER A 1 185 ? 21.394 -16.701 -23.574 1.00 57.12 185 SER A C 1
ATOM 1504 O O . SER A 1 185 ? 21.285 -17.522 -24.493 1.00 57.12 185 SER A O 1
ATOM 1506 N N . GLY A 1 186 ? 22.588 -16.220 -23.214 1.00 55.78 186 GLY A N 1
ATOM 1507 C CA . GLY A 1 186 ? 23.849 -16.681 -23.805 1.00 55.78 186 GLY A CA 1
ATOM 1508 C C . GLY A 1 186 ? 24.077 -18.182 -23.610 1.00 55.78 186 GLY A C 1
ATOM 1509 O O . GLY A 1 186 ? 24.582 -18.837 -24.519 1.00 55.78 186 GLY A O 1
ATOM 1510 N N . ASP A 1 187 ? 23.622 -18.727 -22.481 1.00 56.72 187 ASP A N 1
ATOM 1511 C CA . ASP A 1 187 ? 23.855 -20.115 -22.067 1.00 56.72 187 ASP A CA 1
ATOM 1512 C C . ASP A 1 187 ? 22.946 -21.123 -22.795 1.00 56.72 187 ASP A C 1
ATOM 1514 O O . ASP A 1 187 ? 23.380 -22.218 -23.167 1.00 56.72 187 ASP A O 1
ATOM 1518 N N . ALA A 1 188 ? 21.698 -20.738 -23.100 1.00 58.25 188 ALA A N 1
ATOM 1519 C CA . ALA A 1 188 ? 20.823 -21.521 -23.979 1.00 58.25 188 ALA A CA 1
ATOM 1520 C C . ALA A 1 188 ? 21.388 -21.593 -25.411 1.00 58.25 188 ALA A C 1
ATOM 1522 O O . ALA A 1 188 ? 21.269 -22.615 -26.091 1.00 58.25 188 ALA A O 1
ATOM 1523 N N . LYS A 1 189 ? 22.059 -20.520 -25.860 1.00 55.19 189 LYS A N 1
ATOM 1524 C CA . LYS A 1 189 ? 22.717 -20.446 -27.176 1.00 55.19 189 LYS A CA 1
ATOM 1525 C C . LYS A 1 189 ? 24.028 -21.225 -27.240 1.00 55.19 189 LYS A C 1
ATOM 1527 O O . LYS A 1 189 ? 24.320 -21.799 -28.288 1.00 55.19 189 LYS A O 1
ATOM 1532 N N . SER A 1 190 ? 24.827 -21.234 -26.171 1.00 59.66 190 SER A N 1
ATOM 1533 C CA . SER A 1 190 ? 26.082 -21.997 -26.118 1.00 59.66 190 SER A CA 1
ATOM 1534 C C . SER A 1 190 ? 25.849 -23.502 -25.944 1.00 59.66 190 SER A C 1
ATOM 1536 O O . SER A 1 190 ? 26.758 -24.294 -26.194 1.00 59.66 190 SER A O 1
ATOM 1538 N N . GLY A 1 191 ? 24.619 -23.907 -25.597 1.00 61.38 191 GLY A N 1
ATOM 1539 C CA . GLY A 1 191 ? 24.267 -25.298 -25.316 1.00 61.38 191 GLY A CA 1
ATOM 1540 C C . GLY A 1 191 ? 24.820 -25.778 -23.977 1.00 61.38 191 GLY A C 1
ATOM 1541 O O . GLY A 1 191 ? 25.014 -26.979 -23.805 1.00 61.38 191 GLY A O 1
ATOM 1542 N N . GLU A 1 192 ? 25.116 -24.843 -23.072 1.00 66.88 192 GLU A N 1
ATOM 1543 C CA . GLU A 1 192 ? 25.617 -25.128 -21.728 1.00 66.88 192 GLU A CA 1
ATOM 1544 C C . GLU A 1 192 ? 24.508 -25.624 -20.800 1.00 66.88 192 GLU A C 1
ATOM 1546 O O . GLU A 1 192 ? 24.775 -26.423 -19.903 1.00 66.88 192 GLU A O 1
ATOM 1551 N N . LEU A 1 193 ? 23.259 -25.217 -21.045 1.00 67.06 193 LEU A N 1
ATOM 1552 C CA . LEU A 1 193 ? 22.107 -25.811 -20.374 1.00 67.06 193 LEU A CA 1
ATOM 1553 C C . LEU A 1 193 ? 21.910 -27.261 -20.846 1.00 67.06 193 LEU A C 1
ATOM 1555 O O . LEU A 1 193 ? 21.809 -27.528 -22.047 1.00 67.06 193 LEU A O 1
ATOM 1559 N N . GLU A 1 194 ? 21.838 -28.191 -19.890 1.00 67.56 194 GLU A N 1
ATOM 1560 C CA . GLU A 1 194 ? 21.580 -29.619 -20.129 1.00 67.56 194 GLU A CA 1
ATOM 1561 C C . GLU A 1 194 ? 20.200 -29.812 -20.774 1.00 67.56 194 GLU A C 1
ATOM 1563 O O . GLU A 1 194 ? 20.025 -30.646 -21.665 1.00 67.56 194 GLU A O 1
ATOM 1568 N N . TYR A 1 195 ? 19.256 -28.964 -20.360 1.00 61.06 195 TYR A N 1
ATOM 1569 C CA . TYR A 1 195 ? 17.896 -28.845 -20.861 1.00 61.06 195 TYR A CA 1
ATOM 1570 C C . TYR A 1 195 ? 17.620 -27.350 -21.026 1.00 61.06 195 TYR A C 1
ATOM 1572 O O . TYR A 1 195 ? 17.826 -26.574 -20.099 1.00 61.06 195 TYR A O 1
ATOM 1580 N N . GLY A 1 196 ? 17.221 -26.919 -22.216 1.00 57.75 196 GLY A N 1
ATOM 1581 C CA . GLY A 1 196 ? 17.146 -25.481 -22.512 1.00 57.75 196 GLY A CA 1
ATOM 1582 C C . GLY A 1 196 ? 16.933 -25.153 -23.980 1.00 57.75 196 GLY A C 1
ATOM 1583 O O . GLY A 1 196 ? 16.902 -23.983 -24.362 1.00 57.75 196 GLY A O 1
ATOM 1584 N N . ARG A 1 197 ? 16.782 -26.178 -24.825 1.00 64.19 197 ARG A N 1
ATOM 1585 C CA . ARG A 1 197 ? 16.399 -25.987 -26.219 1.00 64.19 197 ARG A CA 1
ATOM 1586 C C . ARG A 1 197 ? 14.887 -25.852 -26.279 1.00 64.19 197 ARG A C 1
ATOM 1588 O O . ARG A 1 197 ? 14.175 -26.540 -25.559 1.00 64.19 197 ARG A O 1
ATOM 1595 N N . GLY A 1 198 ? 14.379 -25.024 -27.186 1.00 61.62 198 GLY A N 1
ATOM 1596 C CA . GLY A 1 198 ? 12.937 -24.858 -27.388 1.00 61.62 198 GLY A CA 1
ATOM 1597 C C . GLY A 1 198 ? 12.271 -26.193 -27.727 1.00 61.62 198 GLY A C 1
ATOM 1598 O O . GLY A 1 198 ? 11.147 -26.444 -27.309 1.00 61.62 198 GLY A O 1
ATOM 1599 N N . TYR A 1 199 ? 13.022 -27.103 -28.362 1.00 65.50 199 TYR A N 1
ATOM 1600 C CA . TYR A 1 199 ? 12.640 -28.501 -28.549 1.00 65.50 199 TYR A CA 1
ATOM 1601 C C . TYR A 1 199 ? 12.235 -29.219 -27.250 1.00 65.50 199 TYR A C 1
ATOM 1603 O O . TYR A 1 199 ? 11.312 -30.020 -27.277 1.00 65.50 199 TYR A O 1
ATOM 1611 N N . ASP A 1 200 ? 12.861 -28.950 -26.105 1.00 72.31 200 ASP A N 1
ATOM 1612 C CA . ASP A 1 200 ? 12.543 -29.637 -24.846 1.00 72.31 200 ASP A CA 1
ATOM 1613 C C . ASP A 1 200 ? 11.147 -29.266 -24.313 1.00 72.31 200 ASP A C 1
ATOM 1615 O O . ASP A 1 200 ? 10.512 -30.079 -23.640 1.00 72.31 200 ASP A O 1
ATOM 1619 N N . LEU A 1 201 ? 10.641 -28.079 -24.663 1.00 71.75 201 LEU A N 1
ATOM 1620 C CA . LEU A 1 201 ? 9.310 -27.593 -24.279 1.00 71.75 201 LEU A CA 1
ATOM 1621 C C . LEU A 1 201 ? 8.185 -28.227 -25.104 1.00 71.75 201 LEU A C 1
ATOM 1623 O O . LEU A 1 201 ? 7.041 -28.276 -24.669 1.00 71.75 201 LEU A O 1
ATOM 1627 N N . VAL A 1 202 ? 8.509 -28.715 -26.299 1.00 66.56 202 VAL A N 1
ATOM 1628 C CA . VAL A 1 202 ? 7.526 -29.185 -27.292 1.00 66.56 202 VAL A CA 1
ATOM 1629 C C . VAL A 1 202 ? 7.653 -30.675 -27.585 1.00 66.56 202 VAL A C 1
ATOM 1631 O O . VAL A 1 202 ? 6.752 -31.308 -28.127 1.00 66.56 202 VAL A O 1
ATOM 1634 N N . ASN A 1 203 ? 8.788 -31.267 -27.225 1.00 67.12 203 ASN A N 1
ATOM 1635 C CA . ASN A 1 203 ? 9.009 -32.693 -27.334 1.00 67.12 203 ASN A CA 1
ATOM 1636 C C . ASN A 1 203 ? 8.074 -33.424 -26.362 1.00 67.12 203 ASN A C 1
ATOM 1638 O O . ASN A 1 203 ? 7.850 -32.964 -25.244 1.00 67.12 203 ASN A O 1
ATOM 1642 N N . LYS A 1 204 ? 7.569 -34.590 -26.783 1.00 65.44 204 LYS A N 1
ATOM 1643 C CA . LYS A 1 204 ? 6.540 -35.372 -26.070 1.00 65.44 204 LYS A CA 1
ATOM 1644 C C . LYS A 1 204 ? 5.187 -34.656 -25.916 1.00 65.44 204 LYS A C 1
ATOM 1646 O O . LYS A 1 204 ? 4.502 -34.898 -24.928 1.00 65.44 204 LYS A O 1
ATOM 1651 N N . ASP A 1 205 ? 4.826 -33.788 -26.861 1.00 68.50 205 ASP A N 1
ATOM 1652 C CA . ASP A 1 205 ? 3.513 -33.121 -26.906 1.00 68.50 205 ASP A CA 1
ATOM 1653 C C . ASP A 1 205 ? 3.219 -32.285 -25.641 1.00 68.50 205 ASP A C 1
ATOM 1655 O O . ASP A 1 205 ? 2.081 -32.111 -25.209 1.00 68.50 205 ASP A O 1
ATOM 1659 N N . ARG A 1 206 ? 4.288 -31.762 -25.025 1.00 79.69 206 ARG A N 1
ATOM 1660 C CA . ARG A 1 206 ? 4.240 -30.987 -23.780 1.00 79.69 206 ARG A CA 1
ATOM 1661 C C . ARG A 1 206 ? 3.457 -29.679 -23.954 1.00 79.69 206 ARG A C 1
ATOM 1663 O O . ARG A 1 206 ? 2.519 -29.466 -23.198 1.00 79.69 206 ARG A O 1
ATOM 1670 N N . LEU A 1 207 ? 3.740 -28.893 -24.997 1.00 83.50 207 LEU A N 1
ATOM 1671 C CA . LEU A 1 207 ? 2.985 -27.695 -25.413 1.00 83.50 207 LEU A CA 1
ATOM 1672 C C . LEU A 1 207 ? 2.539 -27.812 -26.882 1.00 83.50 207 LEU A C 1
ATOM 1674 O O . LEU A 1 207 ? 3.271 -28.368 -27.701 1.00 83.50 207 LEU A O 1
ATOM 1678 N N . ASP A 1 208 ? 1.368 -27.263 -27.217 1.00 80.38 208 ASP A N 1
ATOM 1679 C CA . ASP A 1 208 ? 0.812 -27.245 -28.582 1.00 80.38 208 ASP A CA 1
ATOM 1680 C C . ASP A 1 208 ? 1.384 -26.094 -29.425 1.00 80.38 208 ASP A C 1
ATOM 1682 O O . ASP A 1 208 ? 1.638 -26.236 -30.627 1.00 80.38 208 ASP A O 1
ATOM 1686 N N . TYR A 1 209 ? 1.622 -24.947 -28.790 1.00 75.31 209 TYR A N 1
ATOM 1687 C CA . TYR A 1 209 ? 2.360 -23.828 -29.366 1.00 75.31 209 TYR A CA 1
ATOM 1688 C C . TYR A 1 209 ? 3.093 -23.048 -28.278 1.00 75.31 209 TYR A C 1
ATOM 1690 O O . TYR A 1 209 ? 2.765 -23.133 -27.095 1.00 75.31 209 TYR A O 1
ATOM 1698 N N . ILE A 1 210 ? 4.089 -22.273 -28.694 1.00 76.19 210 ILE A N 1
ATOM 1699 C CA . ILE A 1 210 ? 4.818 -21.371 -27.803 1.00 76.19 210 ILE A CA 1
ATOM 1700 C C . ILE A 1 210 ? 4.608 -19.926 -28.235 1.00 76.19 210 ILE A C 1
ATOM 1702 O O . ILE A 1 210 ? 4.533 -19.635 -29.438 1.00 76.19 210 ILE A O 1
ATOM 1706 N N . ILE A 1 211 ? 4.527 -19.036 -27.249 1.00 74.44 211 ILE A N 1
ATOM 1707 C CA . ILE A 1 211 ? 4.603 -17.599 -27.472 1.00 74.44 211 ILE A CA 1
ATOM 1708 C C . ILE A 1 211 ? 6.030 -17.162 -27.186 1.00 74.44 211 ILE A C 1
ATOM 1710 O O . ILE A 1 211 ? 6.601 -17.440 -26.136 1.00 74.44 211 ILE A O 1
ATOM 1714 N N . VAL A 1 212 ? 6.632 -16.519 -28.167 1.00 72.19 212 VAL A N 1
ATOM 1715 C CA . VAL A 1 212 ? 8.014 -16.081 -28.105 1.00 72.19 212 VAL A CA 1
ATOM 1716 C C . VAL A 1 212 ? 8.034 -14.583 -27.890 1.00 72.19 212 VAL A C 1
ATOM 1718 O O . VAL A 1 212 ? 7.658 -13.843 -28.797 1.00 72.19 212 VAL A O 1
ATOM 1721 N N . ASP A 1 213 ? 8.485 -14.148 -26.720 1.00 70.31 213 ASP A N 1
ATOM 1722 C CA . ASP A 1 213 ? 8.613 -12.727 -26.416 1.00 70.31 213 ASP A CA 1
ATOM 1723 C C . ASP A 1 213 ? 9.753 -12.091 -27.239 1.00 70.31 213 ASP A C 1
ATOM 1725 O O . ASP A 1 213 ? 10.856 -12.645 -27.355 1.00 70.31 213 ASP A O 1
ATOM 1729 N N . SER A 1 214 ? 9.464 -10.948 -27.866 1.00 65.62 214 SER A N 1
ATOM 1730 C CA . SER A 1 214 ? 10.422 -10.167 -28.646 1.00 65.62 214 SER A CA 1
ATOM 1731 C C . SER A 1 214 ? 11.250 -9.183 -27.818 1.00 65.62 214 SER A C 1
ATOM 1733 O O . SER A 1 214 ? 12.163 -8.572 -28.387 1.00 65.62 214 SER A O 1
ATOM 1735 N N . SER A 1 215 ? 10.962 -9.022 -26.522 1.00 60.59 215 SER A N 1
ATOM 1736 C CA . SER A 1 215 ? 11.638 -8.064 -25.643 1.00 60.59 215 SER A CA 1
ATOM 1737 C C . SER A 1 215 ? 13.175 -8.152 -25.762 1.00 60.59 215 SER A C 1
ATOM 1739 O O . SER A 1 215 ? 13.806 -9.215 -25.743 1.00 60.59 215 SER A O 1
ATOM 1741 N N . GLY A 1 216 ? 13.813 -7.006 -26.028 1.00 56.47 216 GLY A N 1
ATOM 1742 C CA . GLY A 1 216 ? 15.274 -6.894 -26.158 1.00 56.47 216 GLY A CA 1
ATOM 1743 C C . GLY A 1 216 ? 15.918 -7.523 -27.412 1.00 56.47 216 GLY A C 1
ATOM 1744 O O . GLY A 1 216 ? 17.148 -7.612 -27.492 1.00 56.47 216 GLY A O 1
ATOM 1745 N N . SER A 1 217 ? 15.153 -7.968 -28.419 1.00 61.84 217 SER A N 1
ATOM 1746 C CA . SER A 1 217 ? 15.693 -8.490 -29.689 1.00 61.84 217 SER A CA 1
ATOM 1747 C C . SER A 1 217 ? 14.964 -7.950 -30.920 1.00 61.84 217 SER A C 1
ATOM 1749 O O . SER A 1 217 ? 13.779 -7.655 -30.896 1.00 61.84 217 SER A O 1
ATOM 1751 N N . THR A 1 218 ? 15.666 -7.840 -32.056 1.00 66.38 218 THR A N 1
ATOM 1752 C CA . THR A 1 218 ? 14.996 -7.485 -33.316 1.00 66.38 218 THR A CA 1
ATOM 1753 C C . THR A 1 218 ? 14.085 -8.630 -33.758 1.00 66.38 218 THR A C 1
ATOM 1755 O O . THR A 1 218 ? 14.463 -9.798 -33.663 1.00 66.38 218 THR A O 1
ATOM 1758 N N . VAL A 1 219 ? 12.920 -8.305 -34.317 1.00 64.31 219 VAL A N 1
ATOM 1759 C CA . VAL A 1 219 ? 11.979 -9.268 -34.921 1.00 64.31 219 VAL A CA 1
ATOM 1760 C C . VAL A 1 219 ? 12.681 -10.249 -35.856 1.00 64.31 219 VAL A C 1
ATOM 1762 O O . VAL A 1 219 ? 12.428 -11.446 -35.817 1.00 64.31 219 VAL A O 1
ATOM 1765 N N . GLU A 1 220 ? 13.604 -9.755 -36.679 1.00 66.31 220 GLU A N 1
ATOM 1766 C CA . GLU A 1 220 ? 14.400 -10.588 -37.581 1.00 66.31 220 GLU A CA 1
ATOM 1767 C C . GLU A 1 220 ? 15.232 -11.631 -36.821 1.00 66.31 220 GLU A C 1
ATOM 1769 O O . GLU A 1 220 ? 15.293 -12.788 -37.226 1.00 66.31 220 GLU A O 1
ATOM 1774 N N . LYS A 1 221 ? 15.833 -11.258 -35.681 1.00 68.25 221 LYS A N 1
ATOM 1775 C CA . LYS A 1 221 ? 16.546 -12.207 -34.816 1.00 68.25 221 LYS A CA 1
ATOM 1776 C C . LYS A 1 221 ? 15.587 -13.214 -34.191 1.00 68.25 221 LYS A C 1
ATOM 1778 O O . LYS A 1 221 ? 15.969 -14.372 -34.083 1.00 68.25 221 LYS A O 1
ATOM 1783 N N . VAL A 1 222 ? 14.392 -12.796 -33.780 1.00 66.38 222 VAL A N 1
ATOM 1784 C CA . VAL A 1 222 ? 13.360 -13.685 -33.221 1.00 66.38 222 VAL A CA 1
ATOM 1785 C C . VAL A 1 222 ? 12.903 -14.700 -34.273 1.00 66.38 222 VAL A C 1
ATOM 1787 O O . VAL A 1 222 ? 12.925 -15.902 -34.020 1.00 66.38 222 VAL A O 1
ATOM 1790 N N . ILE A 1 223 ? 12.582 -14.250 -35.488 1.00 66.06 223 ILE A N 1
ATOM 1791 C CA . ILE A 1 223 ? 12.125 -15.115 -36.585 1.00 66.06 223 ILE A CA 1
ATOM 1792 C C . ILE A 1 223 ? 13.226 -16.083 -37.023 1.00 66.06 223 ILE A C 1
ATOM 1794 O O . ILE A 1 223 ? 13.000 -17.292 -37.031 1.00 66.06 223 ILE A O 1
ATOM 1798 N N . ASN A 1 224 ? 14.429 -15.580 -37.315 1.00 67.75 224 ASN A N 1
ATOM 1799 C CA . ASN A 1 224 ? 15.535 -16.423 -37.778 1.00 67.75 224 ASN A CA 1
ATOM 1800 C C . ASN A 1 224 ? 15.937 -17.459 -36.717 1.00 67.75 224 ASN A C 1
ATOM 1802 O O . ASN A 1 224 ? 16.205 -18.611 -37.040 1.00 67.75 224 ASN A O 1
ATOM 1806 N N . LYS A 1 225 ? 15.918 -17.089 -35.429 1.00 64.81 225 LYS A N 1
ATOM 1807 C CA . LYS A 1 225 ? 16.219 -18.036 -34.344 1.00 64.81 225 LYS A CA 1
ATOM 1808 C C . LYS A 1 225 ? 15.095 -19.030 -34.081 1.00 64.81 225 LYS A C 1
ATOM 1810 O O . LYS A 1 225 ? 15.388 -20.150 -33.681 1.00 64.81 225 LYS A O 1
ATOM 1815 N N . SER A 1 226 ? 13.837 -18.657 -34.314 1.00 63.41 226 SER A N 1
ATOM 1816 C CA . SER A 1 226 ? 12.712 -19.600 -34.235 1.00 63.41 226 SER A CA 1
ATOM 1817 C C . SER A 1 226 ? 12.919 -20.776 -35.190 1.00 63.41 226 SER A C 1
ATOM 1819 O O . SER A 1 226 ? 12.664 -21.918 -34.816 1.00 63.41 226 SER A O 1
ATOM 1821 N N . GLU A 1 227 ? 13.446 -20.520 -36.392 1.00 64.25 227 GLU A N 1
ATOM 1822 C CA . GLU A 1 227 ? 13.767 -21.571 -37.367 1.00 64.25 227 GLU A CA 1
ATOM 1823 C C . GLU A 1 227 ? 14.905 -22.484 -36.899 1.00 64.25 227 GLU A C 1
ATOM 1825 O O . GLU A 1 227 ? 14.785 -23.707 -36.992 1.00 64.25 227 GLU A O 1
ATOM 1830 N N . ASP A 1 228 ? 15.970 -21.905 -36.340 1.00 62.38 228 ASP A N 1
ATOM 1831 C CA . ASP A 1 228 ? 17.133 -22.658 -35.859 1.00 62.38 228 ASP A CA 1
ATOM 1832 C C . ASP A 1 228 ? 16.829 -23.491 -34.598 1.00 62.38 228 ASP A C 1
ATOM 1834 O O . ASP A 1 228 ? 17.408 -24.562 -34.396 1.00 62.38 228 ASP A O 1
ATOM 1838 N N . PHE A 1 229 ? 15.931 -23.009 -33.731 1.00 58.88 229 PHE A N 1
ATOM 1839 C CA . PHE A 1 229 ? 15.752 -23.533 -32.372 1.00 58.88 229 PHE A CA 1
ATOM 1840 C C . PHE A 1 229 ? 14.544 -24.467 -32.205 1.00 58.88 229 PHE A C 1
ATOM 1842 O O . PHE A 1 229 ? 14.572 -25.354 -31.348 1.00 58.88 229 PHE A O 1
ATOM 1849 N N . LEU A 1 230 ? 13.488 -24.302 -33.014 1.00 60.56 230 LEU A N 1
ATOM 1850 C CA . LEU A 1 230 ? 12.208 -25.012 -32.843 1.00 60.56 230 LEU A CA 1
ATOM 1851 C C . LEU A 1 230 ? 12.022 -26.220 -33.764 1.00 60.56 230 LEU A C 1
ATOM 1853 O O . LEU A 1 230 ? 10.954 -26.830 -33.749 1.00 60.56 230 LEU A O 1
ATOM 1857 N N . ALA A 1 231 ? 13.066 -26.577 -34.523 1.00 53.41 231 ALA A N 1
ATOM 1858 C CA . ALA A 1 231 ? 13.218 -27.824 -35.272 1.00 53.41 231 ALA A CA 1
ATOM 1859 C C . ALA A 1 231 ? 11.893 -28.409 -35.788 1.00 53.41 231 ALA A C 1
ATOM 1861 O O . ALA A 1 231 ? 11.296 -29.293 -35.185 1.00 53.41 231 ALA A O 1
ATOM 1862 N N . ASP A 1 232 ? 11.455 -27.926 -36.938 1.00 55.97 232 ASP A N 1
ATOM 1863 C CA . ASP A 1 232 ? 10.421 -28.493 -37.793 1.00 55.97 232 ASP A CA 1
ATOM 1864 C C . ASP A 1 232 ? 9.022 -28.874 -37.224 1.00 55.97 232 ASP A C 1
ATOM 1866 O O . ASP A 1 232 ? 8.202 -29.426 -37.966 1.00 55.97 232 ASP A O 1
ATOM 1870 N N . LYS A 1 233 ? 8.704 -28.617 -35.946 1.00 56.84 233 LYS A N 1
ATOM 1871 C CA . LYS A 1 233 ? 7.562 -29.288 -35.285 1.00 56.84 233 LYS A CA 1
ATOM 1872 C C . LYS A 1 233 ? 6.555 -28.404 -34.555 1.00 56.84 233 LYS A C 1
ATOM 1874 O O . LYS A 1 233 ? 5.502 -28.921 -34.202 1.00 56.84 233 LYS A O 1
ATOM 1879 N N . VAL A 1 234 ? 6.820 -27.114 -34.351 1.00 64.12 234 VAL A N 1
ATOM 1880 C CA . VAL A 1 234 ? 6.029 -26.301 -33.406 1.00 64.12 234 VAL A CA 1
ATOM 1881 C C . VAL A 1 234 ? 5.395 -25.102 -34.081 1.00 64.12 234 VAL A C 1
ATOM 1883 O O . VAL A 1 234 ? 6.054 -24.351 -34.796 1.00 64.12 234 VAL A O 1
ATOM 1886 N N . SER A 1 235 ? 4.115 -24.895 -33.802 1.00 66.94 235 SER A N 1
ATOM 1887 C CA . SER A 1 235 ? 3.430 -23.634 -34.060 1.00 66.94 235 SER A CA 1
ATOM 1888 C C . SER A 1 235 ? 4.026 -22.528 -33.183 1.00 66.94 235 SER A C 1
ATOM 1890 O O . SER A 1 235 ? 4.043 -22.650 -31.964 1.00 66.94 235 SER A O 1
ATOM 1892 N N . THR A 1 236 ? 4.533 -21.454 -33.784 1.00 68.31 236 THR A N 1
ATOM 1893 C CA . THR A 1 236 ? 5.108 -20.318 -33.041 1.00 68.31 236 THR A CA 1
ATOM 1894 C C . THR A 1 236 ? 4.235 -19.087 -33.205 1.00 68.31 236 THR A C 1
ATOM 1896 O O . THR A 1 236 ? 3.855 -18.742 -34.330 1.00 68.31 236 THR A O 1
ATOM 1899 N N . VAL A 1 237 ? 3.953 -18.416 -32.094 1.00 70.75 237 VAL A N 1
ATOM 1900 C CA . VAL A 1 237 ? 3.339 -17.090 -32.059 1.00 70.75 237 VAL A CA 1
ATOM 1901 C C . VAL A 1 237 ? 4.385 -16.108 -31.539 1.00 70.75 237 VAL A C 1
ATOM 1903 O O . VAL A 1 237 ? 5.060 -16.399 -30.557 1.00 70.75 237 VAL A O 1
ATOM 1906 N N . ILE A 1 238 ? 4.567 -14.965 -32.201 1.00 69.69 238 ILE A N 1
ATOM 1907 C CA . ILE A 1 238 ? 5.485 -13.928 -31.701 1.00 69.69 238 ILE A CA 1
ATOM 1908 C C . ILE A 1 238 ? 4.709 -12.999 -30.780 1.00 69.69 238 ILE A C 1
ATOM 1910 O O . ILE A 1 238 ? 3.741 -12.377 -31.212 1.00 69.69 238 ILE A O 1
ATOM 1914 N N . GLY A 1 239 ? 5.151 -12.930 -29.532 1.00 71.94 239 GLY A N 1
ATOM 1915 C CA . GLY A 1 239 ? 4.735 -11.960 -28.540 1.00 71.94 239 GLY A CA 1
ATOM 1916 C C . GLY A 1 239 ? 5.401 -10.615 -28.775 1.00 71.94 239 GLY A C 1
ATOM 1917 O O . GLY A 1 239 ? 6.618 -10.562 -28.923 1.00 71.94 239 GLY A O 1
ATOM 1918 N N . ILE A 1 240 ? 4.613 -9.545 -28.823 1.00 67.88 240 ILE A N 1
ATOM 1919 C CA . ILE A 1 240 ? 5.108 -8.173 -28.953 1.00 67.88 240 ILE A CA 1
ATOM 1920 C C . ILE A 1 240 ? 4.516 -7.351 -27.819 1.00 67.88 240 ILE A C 1
ATOM 1922 O O . ILE A 1 240 ? 3.301 -7.150 -27.792 1.00 67.88 240 ILE A O 1
ATOM 1926 N N . SER A 1 241 ? 5.365 -6.859 -26.920 1.00 70.88 241 SER A N 1
ATOM 1927 C CA . SER A 1 241 ? 4.989 -5.810 -25.971 1.00 70.88 241 SER A CA 1
ATOM 1928 C C . SER A 1 241 ? 4.800 -4.496 -26.729 1.00 70.88 241 SER A C 1
ATOM 1930 O O . SER A 1 241 ? 5.721 -4.025 -27.394 1.00 70.88 241 SER A O 1
ATOM 1932 N N . VAL A 1 242 ? 3.603 -3.911 -26.677 1.00 64.62 242 VAL A N 1
ATOM 1933 C CA . VAL A 1 242 ? 3.333 -2.591 -27.280 1.00 64.62 242 VAL A CA 1
ATOM 1934 C C . VAL A 1 242 ? 4.078 -1.492 -26.523 1.00 64.62 242 VAL A C 1
ATOM 1936 O O . VAL A 1 242 ? 4.425 -0.478 -27.116 1.00 64.62 242 VAL A O 1
ATOM 1939 N N . ASP A 1 243 ? 4.368 -1.710 -25.240 1.00 62.69 243 ASP A N 1
ATOM 1940 C CA . ASP A 1 243 ? 5.043 -0.729 -24.389 1.00 62.69 243 ASP A CA 1
ATOM 1941 C C . ASP A 1 243 ? 6.545 -0.605 -24.715 1.00 62.69 243 ASP A C 1
ATOM 1943 O O . ASP A 1 243 ? 7.170 0.399 -24.376 1.00 62.69 243 ASP A O 1
ATOM 1947 N N . ASP A 1 244 ? 7.112 -1.578 -25.437 1.00 61.19 244 ASP A N 1
ATOM 1948 C CA . ASP A 1 244 ? 8.532 -1.610 -25.810 1.00 61.19 244 ASP A CA 1
ATOM 1949 C C . ASP A 1 244 ? 8.844 -0.793 -27.077 1.00 61.19 244 ASP A C 1
ATOM 1951 O O . ASP A 1 244 ? 10.016 -0.616 -27.418 1.00 61.19 244 ASP A O 1
ATOM 1955 N N . TYR A 1 245 ? 7.822 -0.329 -27.807 1.00 61.03 245 TYR A N 1
ATOM 1956 C CA . TYR A 1 245 ? 7.984 0.280 -29.128 1.00 61.03 245 TYR A CA 1
ATOM 1957 C C . TYR A 1 245 ? 7.084 1.499 -29.308 1.00 61.03 245 TYR A C 1
ATOM 1959 O O . TYR A 1 245 ? 5.896 1.475 -28.986 1.00 61.03 245 TYR A O 1
ATOM 1967 N N . ASP A 1 246 ? 7.606 2.553 -29.939 1.00 70.81 246 ASP A N 1
ATOM 1968 C CA . ASP A 1 246 ? 6.729 3.617 -30.422 1.00 70.81 246 ASP A CA 1
ATOM 1969 C C . ASP A 1 246 ? 5.809 3.109 -31.557 1.00 70.81 246 ASP A C 1
ATOM 1971 O O . ASP A 1 246 ? 6.030 2.066 -32.180 1.00 70.81 246 ASP A O 1
ATOM 1975 N N . TYR A 1 247 ? 4.750 3.859 -31.875 1.00 61.00 247 TYR A N 1
ATOM 1976 C CA . TYR A 1 247 ? 3.764 3.443 -32.881 1.00 61.00 247 TYR A CA 1
ATOM 1977 C C . TYR A 1 247 ? 4.358 3.214 -34.288 1.00 61.00 247 TYR A C 1
ATOM 1979 O O . TYR A 1 247 ? 3.860 2.386 -35.062 1.00 61.00 247 TYR A O 1
ATOM 1987 N N . SER A 1 248 ? 5.395 3.965 -34.665 1.00 68.56 248 SER A N 1
ATOM 1988 C CA . SER A 1 248 ? 6.070 3.821 -35.959 1.00 68.56 248 SER A CA 1
ATOM 1989 C C . SER A 1 248 ? 6.912 2.546 -35.982 1.00 68.56 248 SER A C 1
ATOM 1991 O O . SER A 1 248 ? 6.836 1.770 -36.941 1.00 68.56 248 SER A O 1
ATOM 1993 N N . GLU A 1 249 ? 7.659 2.292 -34.910 1.00 66.81 249 GLU A N 1
ATOM 1994 C CA . GLU A 1 249 ? 8.444 1.079 -34.701 1.00 66.81 249 GLU A CA 1
ATOM 1995 C C . GLU A 1 249 ? 7.557 -0.164 -34.666 1.00 66.81 249 GLU A C 1
ATOM 1997 O O . GLU A 1 249 ? 7.793 -1.092 -35.443 1.00 66.81 249 GLU A O 1
ATOM 2002 N N . PHE A 1 250 ? 6.470 -0.143 -33.893 1.00 67.25 250 PHE A N 1
ATOM 2003 C CA . PHE A 1 250 ? 5.483 -1.220 -33.835 1.00 67.25 250 PHE A CA 1
ATOM 2004 C C . PHE A 1 250 ? 4.906 -1.547 -35.223 1.00 67.25 250 PHE A C 1
ATOM 2006 O O . PHE A 1 250 ? 4.864 -2.705 -35.643 1.00 67.25 250 PHE A O 1
ATOM 2013 N N . ASN A 1 251 ? 4.525 -0.532 -36.006 1.00 67.38 251 ASN A N 1
ATOM 2014 C CA . ASN A 1 251 ? 4.019 -0.747 -37.366 1.00 67.38 251 ASN A CA 1
ATOM 2015 C C . ASN A 1 251 ? 5.071 -1.334 -38.310 1.00 67.38 251 ASN A C 1
ATOM 2017 O O . ASN A 1 251 ? 4.747 -2.156 -39.175 1.00 67.38 251 ASN A O 1
ATOM 2021 N N . ASN A 1 252 ? 6.324 -0.903 -38.182 1.00 71.69 252 ASN A N 1
ATOM 2022 C CA . ASN A 1 252 ? 7.423 -1.455 -38.964 1.00 71.69 252 ASN A CA 1
ATOM 2023 C C . ASN A 1 252 ? 7.691 -2.912 -38.579 1.00 71.69 252 ASN A C 1
ATOM 2025 O O . ASN A 1 252 ? 7.859 -3.744 -39.471 1.00 71.69 252 ASN A O 1
ATOM 2029 N N . ILE A 1 253 ? 7.617 -3.234 -37.288 1.00 69.12 253 ILE A N 1
ATOM 2030 C CA . ILE A 1 253 ? 7.700 -4.586 -36.735 1.00 69.12 253 ILE A CA 1
ATOM 2031 C C . ILE A 1 253 ? 6.584 -5.472 -37.294 1.00 69.12 253 ILE A C 1
ATOM 2033 O O . ILE A 1 253 ? 6.875 -6.503 -37.898 1.00 69.12 253 ILE A O 1
ATOM 2037 N N . VAL A 1 254 ? 5.319 -5.052 -37.219 1.00 69.69 254 VAL A N 1
ATOM 2038 C CA . VAL A 1 254 ? 4.184 -5.823 -37.757 1.00 69.69 254 VAL A CA 1
ATOM 2039 C C . VAL A 1 254 ? 4.329 -6.040 -39.269 1.00 69.69 254 VAL A C 1
ATO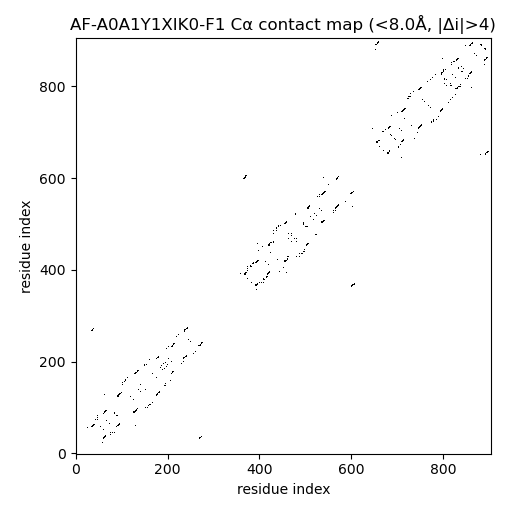M 2041 O O . VAL A 1 254 ? 4.104 -7.146 -39.770 1.00 69.69 254 VAL A O 1
ATOM 2044 N N . LYS A 1 255 ? 4.756 -5.017 -40.026 1.00 74.12 255 LYS A N 1
ATOM 2045 C CA . LYS A 1 255 ? 5.039 -5.148 -41.469 1.00 74.12 255 LYS A CA 1
ATOM 2046 C C . LYS A 1 255 ? 6.185 -6.119 -41.743 1.00 74.12 255 LYS A C 1
ATOM 2048 O O . LYS A 1 255 ? 6.098 -6.901 -42.693 1.00 74.12 255 LYS A O 1
ATOM 2053 N N . GLN A 1 256 ? 7.239 -6.082 -40.932 1.00 71.38 256 GLN A N 1
ATOM 2054 C CA . GLN A 1 256 ? 8.381 -6.981 -41.040 1.00 71.38 256 GLN A CA 1
ATOM 2055 C C . GLN A 1 256 ? 7.968 -8.425 -40.742 1.00 71.38 256 GLN A C 1
ATOM 2057 O O . GLN A 1 256 ? 8.256 -9.299 -41.556 1.00 71.38 256 GLN A O 1
ATOM 2062 N N . ILE A 1 257 ? 7.194 -8.671 -39.681 1.00 67.69 257 ILE A N 1
ATOM 2063 C CA . ILE A 1 257 ? 6.643 -9.997 -39.368 1.00 67.69 257 ILE A CA 1
ATOM 2064 C C . ILE A 1 257 ? 5.786 -10.510 -40.527 1.00 67.69 257 ILE A C 1
ATOM 2066 O O . ILE A 1 257 ? 5.989 -11.630 -40.991 1.00 67.69 257 ILE A O 1
ATOM 2070 N N . LYS A 1 258 ? 4.878 -9.686 -41.075 1.00 70.44 258 LYS A N 1
ATOM 2071 C CA . LYS A 1 258 ? 4.051 -10.065 -42.238 1.00 70.44 258 LYS A CA 1
ATOM 2072 C C . LYS A 1 258 ? 4.891 -10.415 -43.475 1.00 70.44 258 LYS A C 1
ATOM 2074 O O . LYS A 1 258 ? 4.499 -11.287 -44.254 1.00 70.44 258 LYS A O 1
ATOM 2079 N N . LYS A 1 259 ? 6.024 -9.736 -43.682 1.00 75.06 259 LYS A N 1
ATOM 2080 C CA . LYS A 1 259 ? 6.942 -9.997 -44.798 1.00 75.06 259 LYS A CA 1
ATOM 2081 C C . LYS A 1 259 ? 7.702 -11.310 -44.602 1.00 75.06 259 LYS A C 1
ATOM 2083 O O . LYS A 1 259 ? 7.683 -12.142 -45.506 1.00 75.06 259 LYS A O 1
ATOM 2088 N N . GLU A 1 260 ? 8.327 -11.493 -43.443 1.00 67.38 260 GLU A N 1
ATOM 2089 C CA . GLU A 1 260 ? 9.139 -12.674 -43.127 1.00 67.38 260 GLU A CA 1
ATOM 2090 C C . GLU A 1 260 ? 8.283 -13.943 -42.972 1.00 67.38 260 GLU A C 1
ATOM 2092 O O . GLU A 1 260 ? 8.679 -15.023 -43.409 1.00 67.38 260 GLU A O 1
ATOM 2097 N N . ARG A 1 261 ? 7.038 -13.807 -42.496 1.00 65.88 261 ARG A N 1
ATOM 2098 C CA . ARG A 1 261 ? 6.037 -14.884 -42.430 1.00 65.88 261 ARG A CA 1
ATOM 2099 C C . ARG A 1 261 ? 5.880 -15.659 -43.735 1.00 65.88 261 ARG A C 1
ATOM 2101 O O . ARG A 1 261 ? 5.687 -16.870 -43.699 1.00 65.88 261 ARG A O 1
ATOM 2108 N N . LYS A 1 262 ? 5.935 -14.991 -44.895 1.00 65.50 262 LYS A N 1
ATOM 2109 C CA . LYS A 1 262 ? 5.760 -15.664 -46.198 1.00 65.50 262 LYS A CA 1
ATOM 2110 C C . LYS A 1 262 ? 6.795 -16.769 -46.435 1.00 65.50 262 LYS A C 1
ATOM 2112 O O . LYS A 1 262 ? 6.556 -17.636 -47.272 1.00 65.50 262 LYS A O 1
ATOM 2117 N N . ASN A 1 263 ? 7.901 -16.741 -45.693 1.00 67.25 263 ASN A N 1
ATOM 2118 C CA . ASN A 1 263 ? 9.013 -17.666 -45.828 1.00 67.25 263 ASN A CA 1
ATOM 2119 C C . ASN A 1 263 ? 9.051 -18.739 -44.720 1.00 67.25 263 ASN A C 1
ATOM 2121 O O . ASN A 1 263 ? 9.754 -19.731 -44.894 1.00 67.25 263 ASN A O 1
ATOM 2125 N N . ASN A 1 264 ? 8.258 -18.609 -43.643 1.00 67.12 264 ASN A N 1
ATOM 2126 C CA . ASN A 1 264 ? 8.302 -19.500 -42.478 1.00 67.12 264 ASN A CA 1
ATOM 2127 C C . ASN A 1 264 ? 6.969 -20.246 -42.260 1.00 67.12 264 ASN A C 1
ATOM 2129 O O . ASN A 1 264 ? 5.940 -19.651 -41.945 1.00 67.12 264 ASN A O 1
ATOM 2133 N N . LYS A 1 265 ? 6.983 -21.580 -42.396 1.00 68.50 265 LYS A N 1
ATOM 2134 C CA . LYS A 1 265 ? 5.782 -22.436 -42.281 1.00 68.50 265 LYS A CA 1
ATOM 2135 C C . LYS A 1 265 ? 5.352 -22.763 -40.837 1.00 68.50 265 LYS A C 1
ATOM 2137 O O . LYS A 1 265 ? 4.277 -23.338 -40.647 1.00 68.50 265 LYS A O 1
ATOM 2142 N N . TYR A 1 266 ? 6.178 -22.428 -39.847 1.00 68.12 266 TYR A N 1
ATOM 2143 C CA . TYR A 1 266 ? 5.955 -22.688 -38.417 1.00 68.12 266 TYR A CA 1
ATOM 2144 C C . TYR A 1 266 ? 5.336 -21.503 -37.687 1.00 68.12 266 TYR A C 1
ATOM 2146 O O . TYR A 1 266 ? 4.655 -21.675 -36.678 1.00 68.12 266 TYR A O 1
ATOM 2154 N N . PHE A 1 267 ? 5.505 -20.309 -38.240 1.00 69.62 267 PHE A N 1
ATOM 2155 C CA . PHE A 1 267 ? 4.861 -19.105 -37.753 1.00 69.62 267 PHE A CA 1
ATOM 2156 C C . PHE A 1 267 ? 3.335 -19.175 -37.944 1.00 69.62 267 PHE A C 1
ATOM 2158 O O . PHE A 1 267 ? 2.843 -19.308 -39.071 1.00 69.62 267 PHE A O 1
ATOM 2165 N N . LYS A 1 268 ? 2.578 -19.094 -36.843 1.00 69.19 268 LYS A N 1
ATOM 2166 C CA . LYS A 1 268 ? 1.105 -19.128 -36.840 1.00 69.19 268 LYS A CA 1
ATOM 2167 C C . LYS A 1 268 ? 0.466 -17.768 -36.625 1.00 69.19 268 LYS A C 1
ATOM 2169 O O . LYS A 1 268 ? -0.630 -17.549 -37.139 1.00 69.19 268 LYS A O 1
ATOM 2174 N N . GLY A 1 269 ? 1.137 -16.864 -35.915 1.00 70.38 269 GLY A N 1
ATOM 2175 C CA . GLY A 1 269 ? 0.491 -15.630 -35.509 1.00 70.38 269 GLY A CA 1
ATOM 2176 C C . GLY A 1 269 ? 1.334 -14.650 -34.716 1.00 70.38 269 GLY A C 1
ATOM 2177 O O . GLY A 1 269 ? 2.504 -14.892 -34.423 1.00 70.38 269 GLY A O 1
ATOM 2178 N N . ILE A 1 270 ? 0.693 -13.541 -34.370 1.00 68.62 270 ILE A N 1
ATOM 2179 C CA . ILE A 1 270 ? 1.221 -12.495 -33.495 1.00 68.62 270 ILE A CA 1
ATOM 2180 C C . ILE A 1 270 ? 0.316 -12.424 -32.264 1.00 68.62 270 ILE A C 1
ATOM 2182 O O . ILE A 1 270 ? -0.902 -12.344 -32.416 1.00 68.62 270 ILE A O 1
ATOM 2186 N N . SER A 1 271 ? 0.926 -12.423 -31.080 1.00 74.06 271 SER A N 1
ATOM 2187 C CA . SER A 1 271 ? 0.282 -12.057 -29.821 1.00 74.06 271 SER A CA 1
ATOM 2188 C C . SER A 1 271 ? 0.730 -10.653 -29.457 1.00 74.06 271 SER A C 1
ATOM 2190 O O . SER A 1 271 ? 1.929 -10.392 -29.370 1.00 74.06 271 SER A O 1
ATOM 2192 N N . ILE A 1 272 ? -0.213 -9.743 -29.264 1.00 68.75 272 ILE A N 1
ATOM 2193 C CA . ILE A 1 272 ? 0.072 -8.372 -28.857 1.00 68.75 272 ILE A CA 1
ATOM 2194 C C . ILE A 1 272 ? -0.162 -8.268 -27.349 1.00 68.75 272 ILE A C 1
ATOM 2196 O O . ILE A 1 272 ? -1.283 -8.431 -26.869 1.00 68.75 272 ILE A O 1
ATOM 2200 N N . PHE A 1 273 ? 0.902 -7.984 -26.607 1.00 67.44 273 PHE A N 1
ATOM 2201 C CA . PHE A 1 273 ? 0.852 -7.693 -25.182 1.00 67.44 273 PHE A CA 1
ATOM 2202 C C . PHE A 1 273 ? 0.777 -6.178 -25.014 1.00 67.44 273 PHE A C 1
ATOM 2204 O O . PHE A 1 273 ? 1.769 -5.473 -25.176 1.00 67.44 273 PHE A O 1
ATOM 2211 N N . ALA A 1 274 ? -0.409 -5.652 -24.735 1.00 56.31 274 ALA A N 1
ATOM 2212 C CA . ALA A 1 274 ? -0.555 -4.262 -24.332 1.00 56.31 274 ALA A CA 1
ATOM 2213 C C . ALA A 1 274 ? -0.618 -4.248 -22.808 1.00 56.31 274 ALA A C 1
ATOM 2215 O O . ALA A 1 274 ? -1.679 -4.513 -22.244 1.00 56.31 274 ALA A O 1
ATOM 2216 N N . ASN A 1 275 ? 0.512 -3.984 -22.146 1.00 46.81 275 ASN A N 1
ATOM 2217 C CA . ASN A 1 275 ? 0.493 -3.890 -20.697 1.00 46.81 275 ASN A CA 1
ATOM 2218 C C . ASN A 1 275 ? -0.323 -2.656 -20.293 1.00 46.81 275 ASN A C 1
ATOM 2220 O O . ASN A 1 275 ? -1.200 -2.832 -19.453 1.00 46.81 275 ASN A O 1
ATOM 2224 N N . HIS A 1 276 ? -0.206 -1.482 -20.953 1.00 46.44 276 HIS A N 1
ATOM 2225 C CA . HIS A 1 276 ? -1.008 -0.314 -20.532 1.00 46.44 276 HIS A CA 1
ATOM 2226 C C . HIS A 1 276 ? -1.538 0.722 -21.540 1.00 46.44 276 HIS A C 1
ATOM 2228 O O . HIS A 1 276 ? -2.187 1.655 -21.067 1.00 46.44 276 HIS A O 1
ATOM 2234 N N . ARG A 1 277 ? -1.382 0.642 -22.870 1.00 45.69 277 ARG A N 1
ATOM 2235 C CA . ARG A 1 277 ? -1.962 1.689 -23.752 1.00 45.69 277 ARG A CA 1
ATOM 2236 C C . ARG A 1 277 ? -2.405 1.197 -25.129 1.00 45.69 277 ARG A C 1
ATOM 2238 O O . ARG A 1 277 ? -1.609 1.134 -26.060 1.00 45.69 277 ARG A O 1
ATOM 2245 N N . TYR A 1 278 ? -3.713 1.013 -25.300 1.00 46.34 278 TYR A N 1
ATOM 2246 C CA . TYR A 1 278 ? -4.346 1.314 -26.584 1.00 46.34 278 TYR A CA 1
ATOM 2247 C C . TYR A 1 278 ? -4.959 2.717 -26.492 1.00 46.34 278 TYR A C 1
ATOM 2249 O O . TYR A 1 278 ? -5.847 2.915 -25.666 1.00 46.34 278 TYR A O 1
ATOM 2257 N N . PRO A 1 279 ? -4.523 3.695 -27.309 1.00 44.47 279 PRO A N 1
ATOM 2258 C CA . PRO A 1 279 ? -5.037 5.067 -27.252 1.00 44.47 279 PRO A CA 1
ATOM 2259 C C . PRO A 1 279 ? -6.565 5.168 -27.382 1.00 44.47 279 PRO A C 1
ATOM 2261 O O . PRO A 1 279 ? -7.166 6.086 -26.835 1.00 44.47 279 PRO A O 1
ATOM 2264 N N . ASP A 1 280 ? -7.195 4.207 -28.064 1.00 52.22 280 ASP A N 1
ATOM 2265 C CA . ASP A 1 280 ? -8.649 4.161 -28.228 1.00 52.22 280 ASP A CA 1
ATOM 2266 C C . ASP A 1 280 ? -9.364 3.353 -27.136 1.00 52.22 280 ASP A C 1
ATOM 2268 O O . ASP A 1 280 ? -10.568 3.494 -26.950 1.00 52.22 280 ASP A O 1
ATOM 2272 N N . TRP A 1 281 ? -8.637 2.530 -26.373 1.00 51.44 281 TRP A N 1
ATOM 2273 C CA . TRP A 1 281 ? -9.225 1.783 -25.264 1.00 51.44 281 TRP A CA 1
ATOM 2274 C C . TRP A 1 281 ? -9.687 2.735 -24.160 1.00 51.44 281 TRP A C 1
ATOM 2276 O O . TRP A 1 281 ? -10.801 2.600 -23.678 1.00 51.44 281 TRP A O 1
ATOM 2286 N N . ASP A 1 282 ? -8.911 3.765 -23.823 1.00 48.62 282 ASP A N 1
ATOM 2287 C CA . ASP A 1 282 ? -9.292 4.741 -22.789 1.00 48.62 282 ASP A CA 1
ATOM 2288 C C . ASP A 1 282 ? -10.240 5.852 -23.293 1.00 48.62 282 ASP A C 1
ATOM 2290 O O . ASP A 1 282 ? -10.712 6.654 -22.490 1.00 48.62 282 ASP A O 1
ATOM 2294 N N . SER A 1 283 ? -10.520 5.933 -24.603 1.00 45.69 283 SER A N 1
ATOM 2295 C CA . SER A 1 283 ? -11.337 7.006 -25.202 1.00 45.69 283 SER A CA 1
ATOM 2296 C C . SER A 1 283 ? -12.794 6.625 -25.494 1.00 45.69 283 SER A C 1
ATOM 2298 O O . SER A 1 283 ? -13.593 7.503 -25.817 1.00 45.69 283 SER A O 1
ATOM 2300 N N . VAL A 1 284 ? -13.164 5.345 -25.361 1.00 48.00 284 VAL A N 1
ATOM 2301 C CA . VAL A 1 284 ? -14.572 4.913 -25.393 1.00 48.00 284 VAL A CA 1
ATOM 2302 C C . VAL A 1 284 ? -15.219 5.288 -24.059 1.00 48.00 284 VAL A C 1
ATOM 2304 O O . VAL A 1 284 ? -14.939 4.631 -23.051 1.00 48.00 284 VAL A O 1
ATOM 2307 N N . GLU A 1 285 ? -16.035 6.346 -24.070 1.00 43.91 285 GLU A N 1
ATOM 2308 C CA . GLU A 1 285 ? -16.774 6.863 -22.912 1.00 43.91 285 GLU A CA 1
ATOM 2309 C C . GLU A 1 285 ? -17.628 5.757 -22.250 1.00 43.91 285 GLU A C 1
ATOM 2311 O O . GLU A 1 285 ? -18.191 4.865 -22.901 1.00 43.91 285 GLU A O 1
ATOM 2316 N N . GLU A 1 286 ? -17.662 5.766 -20.919 1.00 43.19 286 GLU A N 1
ATOM 2317 C CA . GLU A 1 286 ? -18.623 4.990 -20.141 1.00 43.19 286 GLU A CA 1
ATOM 2318 C C . GLU A 1 286 ? -19.978 5.691 -20.256 1.00 43.19 286 GLU A C 1
ATOM 2320 O O . GLU A 1 286 ? -20.191 6.742 -19.661 1.00 43.19 286 GLU A O 1
ATOM 2325 N N . GLU A 1 287 ? -20.877 5.145 -21.074 1.00 40.88 287 GLU A N 1
ATOM 2326 C CA . GLU A 1 287 ? -22.305 5.324 -20.823 1.00 40.88 287 GLU A CA 1
ATOM 2327 C C . GLU A 1 287 ? -22.598 4.547 -19.535 1.00 40.88 287 GLU A C 1
ATOM 2329 O O . GLU A 1 287 ? -22.398 3.331 -19.493 1.00 40.88 287 GLU A O 1
ATOM 2334 N N . GLU A 1 288 ? -22.928 5.273 -18.466 1.00 37.81 288 GLU A N 1
ATOM 2335 C CA . GLU A 1 288 ? -23.430 4.697 -17.221 1.00 37.81 288 GLU A CA 1
ATOM 2336 C C . GLU A 1 288 ? -24.740 3.971 -17.558 1.00 37.81 288 GLU A C 1
ATOM 2338 O O . GLU A 1 288 ? -25.754 4.607 -17.841 1.00 37.81 288 GLU A O 1
ATOM 2343 N N . GLU A 1 289 ? -24.709 2.638 -17.595 1.00 38.41 289 GLU A N 1
ATOM 2344 C CA . GLU A 1 289 ? -25.934 1.853 -17.483 1.00 38.41 289 GLU A CA 1
ATOM 2345 C C . GLU A 1 289 ? -26.416 2.036 -16.041 1.00 38.41 289 GLU A C 1
ATOM 2347 O O . GLU A 1 289 ? -25.828 1.495 -15.104 1.00 38.41 289 GLU A O 1
ATOM 2352 N N . GLU A 1 290 ? -27.441 2.873 -15.855 1.00 34.59 290 GLU A N 1
ATOM 2353 C CA . GLU A 1 290 ? -28.246 2.850 -14.638 1.00 34.59 290 GLU A CA 1
ATOM 2354 C C . GLU A 1 290 ? -28.740 1.407 -14.472 1.00 34.59 290 GLU A C 1
ATOM 2356 O O . GLU A 1 290 ? -29.485 0.901 -15.313 1.00 34.59 290 GLU A O 1
ATOM 2361 N N . GLU A 1 291 ? -28.277 0.716 -13.427 1.00 35.00 291 GLU A N 1
ATOM 2362 C CA . GLU A 1 291 ? -28.859 -0.559 -13.017 1.00 35.00 291 GLU A CA 1
ATOM 2363 C C . GLU A 1 291 ? -30.323 -0.287 -12.638 1.00 35.00 291 GLU A C 1
ATOM 2365 O O . GLU A 1 291 ? -30.632 0.093 -11.508 1.00 35.00 291 GLU A O 1
ATOM 2370 N N . GLU A 1 292 ? -31.236 -0.441 -13.603 1.00 31.45 292 GLU A N 1
ATOM 2371 C CA . GLU A 1 292 ? -32.663 -0.573 -13.333 1.00 31.45 292 GLU A CA 1
ATOM 2372 C C . GLU A 1 292 ? -32.828 -1.797 -12.428 1.00 31.45 292 GLU A C 1
ATOM 2374 O O . GLU A 1 292 ? -32.732 -2.949 -12.856 1.00 31.45 292 GLU A O 1
ATOM 2379 N N . THR A 1 293 ? -33.069 -1.546 -11.143 1.00 31.59 293 THR A N 1
ATOM 2380 C CA . THR A 1 293 ? -33.640 -2.530 -10.232 1.00 31.59 293 THR A CA 1
ATOM 2381 C C . THR A 1 293 ? -35.018 -2.901 -10.767 1.00 31.59 293 THR A C 1
ATOM 2383 O O . THR A 1 293 ? -35.999 -2.200 -10.525 1.00 31.59 293 THR A O 1
ATOM 2386 N N . VAL A 1 294 ? -35.081 -3.979 -11.546 1.00 31.25 294 VAL A N 1
ATOM 2387 C CA . VAL A 1 294 ? -36.335 -4.581 -11.992 1.00 31.25 294 VAL A CA 1
ATOM 2388 C C . VAL A 1 294 ? -36.991 -5.227 -10.772 1.00 31.25 294 VAL A C 1
ATOM 2390 O O . VAL A 1 294 ? -36.601 -6.312 -10.345 1.00 31.25 294 VAL A O 1
ATOM 2393 N N . GLU A 1 295 ? -37.975 -4.543 -10.189 1.00 34.94 295 GLU A N 1
ATOM 2394 C CA . GLU A 1 295 ? -38.996 -5.200 -9.374 1.00 34.94 295 GLU A CA 1
ATOM 2395 C C . GLU A 1 295 ? -39.824 -6.095 -10.309 1.00 34.94 295 GLU A C 1
ATOM 2397 O O . GLU A 1 295 ? -40.474 -5.622 -11.244 1.00 34.94 295 GLU A O 1
ATOM 2402 N N . GLU A 1 296 ? -39.741 -7.411 -10.107 1.00 34.12 296 GLU A N 1
ATOM 2403 C CA . GLU A 1 296 ? -40.550 -8.396 -10.824 1.00 34.12 296 GLU A CA 1
ATOM 2404 C C . GLU A 1 296 ? -42.018 -8.293 -10.375 1.00 34.12 296 GLU A C 1
ATOM 2406 O O . GLU A 1 296 ? -42.440 -8.953 -9.425 1.00 34.12 296 GLU A O 1
ATOM 2411 N N . ASP A 1 297 ? -42.812 -7.487 -11.081 1.00 32.06 297 ASP A N 1
ATOM 2412 C CA . ASP A 1 297 ? -44.272 -7.587 -11.049 1.00 32.06 297 ASP A CA 1
ATOM 2413 C C . ASP A 1 297 ? -44.732 -8.714 -11.994 1.00 32.06 297 ASP A C 1
ATOM 2415 O O . ASP A 1 297 ? -44.610 -8.647 -13.222 1.00 32.06 297 ASP A O 1
ATOM 2419 N N . GLU A 1 298 ? -45.282 -9.780 -11.408 1.00 40.22 298 GLU A N 1
ATOM 2420 C CA . GLU A 1 298 ? -45.976 -10.851 -12.121 1.00 40.22 298 GLU A CA 1
ATOM 2421 C C . GLU A 1 298 ? -47.282 -10.323 -12.752 1.00 40.22 298 GLU A C 1
ATOM 2423 O O . GLU A 1 298 ? -48.341 -10.343 -12.120 1.00 40.22 298 GLU A O 1
ATOM 2428 N N . GLU A 1 299 ? -47.259 -9.933 -14.032 1.00 34.03 299 GLU A N 1
ATOM 2429 C CA . GLU A 1 299 ? -48.483 -9.806 -14.838 1.00 34.03 299 GLU A CA 1
ATOM 2430 C C . GLU A 1 299 ? -48.582 -10.865 -15.946 1.00 34.03 299 GLU A C 1
ATOM 2432 O O . GLU A 1 299 ? -47.895 -10.878 -16.967 1.00 34.03 299 GLU A O 1
ATOM 2437 N N . ILE A 1 300 ? -49.535 -11.765 -15.717 1.00 40.81 300 ILE A N 1
ATOM 2438 C CA . ILE A 1 300 ? -50.194 -12.633 -16.688 1.00 40.81 300 ILE A CA 1
ATOM 2439 C C . ILE A 1 300 ? -50.886 -11.753 -17.738 1.00 40.81 300 ILE A C 1
ATOM 2441 O O . ILE A 1 300 ? -51.747 -10.980 -17.342 1.00 40.81 300 ILE A O 1
ATOM 2445 N N . ILE A 1 301 ? -50.650 -11.956 -19.044 1.00 33.12 301 ILE A N 1
ATOM 2446 C CA . ILE A 1 301 ? -51.671 -11.751 -20.095 1.00 33.12 301 ILE A CA 1
ATOM 2447 C C . ILE A 1 301 ? -51.389 -12.596 -21.348 1.00 33.12 301 ILE A C 1
ATOM 2449 O O . ILE A 1 301 ? -50.267 -12.954 -21.697 1.00 33.12 301 ILE A O 1
ATOM 2453 N N . GLU A 1 302 ? -52.512 -12.967 -21.950 1.00 34.69 302 GLU A N 1
ATOM 2454 C CA . GLU A 1 302 ? -52.771 -13.936 -22.997 1.00 34.69 302 GLU A CA 1
ATOM 2455 C C . GLU A 1 302 ? -52.324 -13.506 -24.405 1.00 34.69 302 GLU A C 1
ATOM 2457 O O . GLU A 1 302 ? -52.109 -12.340 -24.718 1.00 34.69 302 GLU A O 1
ATOM 2462 N N . LYS A 1 303 ? -52.246 -14.524 -25.266 1.00 38.94 303 LYS A N 1
ATOM 2463 C CA . LYS A 1 303 ? -52.098 -14.462 -26.723 1.00 38.94 303 LYS A CA 1
ATOM 2464 C C . LYS A 1 303 ? -53.145 -13.558 -27.380 1.00 38.94 303 LYS A C 1
ATOM 2466 O O . LYS A 1 303 ? -54.315 -13.697 -27.045 1.00 38.94 303 LYS A O 1
ATOM 2471 N N . GLU A 1 304 ? -52.757 -12.862 -28.448 1.00 32.53 304 GLU A N 1
ATOM 2472 C CA . GLU A 1 304 ? -53.542 -12.796 -29.689 1.00 32.53 304 GLU A CA 1
ATOM 2473 C C . GLU A 1 304 ? -52.667 -12.394 -30.895 1.00 32.53 304 GLU A C 1
ATOM 2475 O O . GLU A 1 304 ? -51.618 -11.771 -30.745 1.00 32.53 304 GLU A O 1
ATOM 2480 N N . ASP A 1 305 ? -53.090 -12.891 -32.058 1.00 37.09 305 ASP A N 1
ATOM 2481 C CA . ASP A 1 305 ? -52.443 -12.915 -33.375 1.00 37.09 305 ASP A CA 1
ATOM 2482 C C . ASP A 1 305 ? -52.683 -11.623 -34.205 1.00 37.09 305 ASP A C 1
ATOM 2484 O O . ASP A 1 305 ? -53.383 -10.717 -33.764 1.00 37.09 305 ASP A O 1
ATOM 2488 N N . GLU A 1 306 ? -52.188 -11.656 -35.459 1.00 33.56 306 GLU A N 1
ATOM 2489 C CA . GLU A 1 306 ? -52.453 -10.783 -36.632 1.00 33.56 306 GLU A CA 1
ATOM 2490 C C . GLU A 1 306 ? -51.512 -9.576 -36.818 1.00 33.56 306 GLU A C 1
ATOM 2492 O O . GLU A 1 306 ? -51.126 -8.911 -35.869 1.00 33.56 306 GLU A O 1
ATOM 2497 N N . GLU A 1 307 ? -51.131 -9.125 -38.016 1.00 34.12 307 GLU A N 1
ATOM 2498 C CA . GLU A 1 307 ? -50.921 -9.659 -39.374 1.00 34.12 307 GLU A CA 1
ATOM 2499 C C . GLU A 1 307 ? -50.415 -8.439 -40.186 1.00 34.12 307 GLU A C 1
ATOM 2501 O O . GLU A 1 307 ? -51.019 -7.378 -40.089 1.00 34.12 307 GLU A O 1
ATOM 2506 N N . SER A 1 308 ? -49.389 -8.604 -41.035 1.00 35.66 308 SER A N 1
ATOM 2507 C CA . SER A 1 308 ? -49.137 -7.875 -42.308 1.00 35.66 308 SER A CA 1
ATOM 2508 C C . SER A 1 308 ? -49.060 -6.326 -42.366 1.00 35.66 308 SER A C 1
ATOM 2510 O O . SER A 1 308 ? -49.906 -5.610 -41.850 1.00 35.66 308 SER A O 1
ATOM 2512 N N . VAL A 1 309 ? -48.109 -5.795 -43.149 1.00 34.12 309 VAL A N 1
ATOM 2513 C CA . VAL A 1 309 ? -48.353 -5.128 -44.454 1.00 34.12 309 VAL A CA 1
ATOM 2514 C C . VAL A 1 309 ? -47.019 -4.581 -45.010 1.00 34.12 309 VAL A C 1
ATOM 2516 O O . VAL A 1 309 ? -46.236 -3.957 -44.298 1.00 34.12 309 VAL A O 1
ATOM 2519 N N . GLU A 1 310 ? -46.780 -4.904 -46.284 1.00 37.19 310 GLU A N 1
ATOM 2520 C CA . GLU A 1 310 ? -45.723 -4.452 -47.208 1.00 37.19 310 GLU A CA 1
ATOM 2521 C C . GLU A 1 310 ? -45.925 -2.953 -47.573 1.00 37.19 310 GLU A C 1
ATOM 2523 O O . GLU A 1 310 ? -47.002 -2.416 -47.344 1.00 37.19 310 GLU A O 1
ATOM 2528 N N . GLU A 1 311 ? -44.947 -2.152 -48.008 1.00 33.66 311 GLU A N 1
ATOM 2529 C CA . GLU A 1 311 ? -44.523 -1.943 -49.411 1.00 33.66 311 GLU A CA 1
ATOM 2530 C C . GLU A 1 311 ? -43.813 -0.562 -49.472 1.00 33.66 311 GLU A C 1
ATOM 2532 O O . GLU A 1 311 ? -44.326 0.386 -48.881 1.00 33.66 311 GLU A O 1
ATOM 2537 N N . GLU A 1 312 ? -42.667 -0.493 -50.176 1.00 33.69 312 GLU A N 1
ATOM 2538 C CA . GLU A 1 312 ? -42.346 0.473 -51.267 1.00 33.69 312 GLU A CA 1
ATOM 2539 C C . GLU A 1 312 ? -42.339 2.004 -50.974 1.00 33.69 312 GLU A C 1
ATOM 2541 O O . GLU A 1 312 ? -43.041 2.510 -50.113 1.00 33.69 312 GLU A O 1
ATOM 2546 N N . GLU A 1 313 ? -41.582 2.895 -51.623 1.00 34.78 313 GLU A N 1
ATOM 2547 C CA . GLU A 1 313 ? -40.647 2.913 -52.758 1.00 34.78 313 GLU A CA 1
ATOM 2548 C C . GLU A 1 313 ? -39.913 4.290 -52.717 1.00 34.78 313 GLU A C 1
ATOM 2550 O O . GLU A 1 313 ? -40.346 5.207 -52.021 1.00 34.78 313 GLU A O 1
ATOM 2555 N N . GLU A 1 314 ? -38.791 4.375 -53.443 1.00 33.44 314 GLU A N 1
ATOM 2556 C CA . GLU A 1 314 ? -38.191 5.499 -54.209 1.00 33.44 314 GLU A CA 1
ATOM 2557 C C . GLU A 1 314 ? -38.468 6.992 -53.874 1.00 33.44 314 GLU A C 1
ATOM 2559 O O . GLU A 1 314 ? -39.599 7.431 -53.727 1.00 33.44 314 GLU A O 1
ATOM 2564 N N . GLU A 1 315 ? -37.415 7.827 -53.917 1.00 31.72 315 GLU A N 1
ATOM 2565 C CA . GLU A 1 315 ? -37.184 8.754 -55.051 1.00 31.72 315 GLU A CA 1
ATOM 2566 C C . GLU A 1 315 ? -35.859 9.540 -54.905 1.00 31.72 315 GLU A C 1
ATOM 2568 O O . GLU A 1 315 ? -35.525 10.104 -53.861 1.00 31.72 315 GLU A O 1
ATOM 2573 N N . GLU A 1 316 ? -35.096 9.544 -56.001 1.00 36.78 316 GLU A N 1
ATOM 2574 C CA . GLU A 1 316 ? -33.973 10.432 -56.308 1.00 36.78 316 GLU A CA 1
ATOM 2575 C C . GLU A 1 316 ? -34.488 11.848 -56.620 1.00 36.78 316 GLU A C 1
ATOM 2577 O O . GLU A 1 316 ? -35.543 11.979 -57.227 1.00 36.78 316 GLU A O 1
ATOM 2582 N N . GLU A 1 317 ? -33.698 12.901 -56.374 1.00 32.81 317 GLU A N 1
ATOM 2583 C CA . GLU A 1 317 ? -33.571 13.966 -57.383 1.00 32.81 317 GLU A CA 1
ATOM 2584 C C . GLU A 1 317 ? -32.307 14.823 -57.187 1.00 32.81 317 GLU A C 1
ATOM 2586 O O . GLU A 1 317 ? -32.048 15.438 -56.151 1.00 32.81 317 GLU A O 1
ATOM 2591 N N . THR A 1 318 ? -31.511 14.835 -58.250 1.00 34.97 318 THR A N 1
ATOM 2592 C CA . THR A 1 318 ? -30.385 15.713 -58.575 1.00 34.97 318 THR A CA 1
ATOM 2593 C C . THR A 1 318 ? -30.861 17.088 -59.049 1.00 34.97 318 THR A C 1
ATOM 2595 O O . THR A 1 318 ? -31.804 17.145 -59.832 1.00 34.97 318 THR A O 1
ATOM 2598 N N . VAL A 1 319 ? -30.127 18.170 -58.747 1.00 33.59 319 VAL A N 1
ATOM 2599 C CA . VAL A 1 319 ? -30.086 19.363 -59.619 1.00 33.59 319 VAL A CA 1
ATOM 2600 C C . VAL A 1 319 ? -28.654 19.896 -59.727 1.00 33.59 319 VAL A C 1
ATOM 2602 O O . VAL A 1 319 ? -27.979 20.151 -58.730 1.00 33.59 319 VAL A O 1
ATOM 2605 N N . GLU A 1 320 ? -28.235 20.015 -60.983 1.00 34.16 320 GLU A N 1
ATOM 2606 C CA . GLU A 1 320 ? -26.964 20.474 -61.542 1.00 34.16 320 GLU A CA 1
ATOM 2607 C C . GLU A 1 320 ? -26.850 22.012 -61.670 1.00 34.16 320 GLU A C 1
ATOM 2609 O O . GLU A 1 320 ? -27.861 22.708 -61.721 1.00 34.16 320 GLU A O 1
ATOM 2614 N N . GLU A 1 321 ? -25.588 22.455 -61.841 1.00 36.66 321 GLU A N 1
ATOM 2615 C CA . GLU A 1 321 ? -25.098 23.536 -62.741 1.00 36.66 321 GLU A CA 1
ATOM 2616 C C . GLU A 1 321 ? -25.477 25.007 -62.423 1.00 36.66 321 GLU A C 1
ATOM 2618 O O . GLU A 1 321 ? -26.539 25.307 -61.900 1.00 36.66 321 GLU A O 1
ATOM 2623 N N . GLU A 1 322 ? -24.649 26.045 -62.618 1.00 30.64 322 GLU A N 1
ATOM 2624 C CA . GLU A 1 322 ? -23.687 26.404 -63.683 1.00 30.64 322 GLU A CA 1
ATOM 2625 C C . GLU A 1 322 ? -22.850 27.611 -63.136 1.00 30.64 322 GLU A C 1
ATOM 2627 O O . GLU A 1 322 ? -23.395 28.498 -62.480 1.00 30.64 322 GLU A O 1
ATOM 2632 N N . GLU A 1 323 ? -21.512 27.599 -63.102 1.00 37.03 323 GLU A N 1
ATOM 2633 C CA . GLU A 1 323 ? -20.545 28.119 -64.099 1.00 37.03 323 GLU A CA 1
ATOM 2634 C C . GLU A 1 323 ? -20.598 29.628 -64.483 1.00 37.03 323 GLU A C 1
ATOM 2636 O O . GLU A 1 323 ? -21.572 30.083 -65.077 1.00 37.03 323 GLU A O 1
ATOM 2641 N N . LYS A 1 324 ? -19.481 30.360 -64.233 1.00 32.56 324 LYS A N 1
ATOM 2642 C CA . LYS A 1 324 ? -18.676 31.229 -65.161 1.00 32.56 324 LYS A CA 1
ATOM 2643 C C . LYS A 1 324 ? -17.945 32.390 -64.459 1.00 32.56 324 LYS A C 1
ATOM 2645 O O . LYS A 1 324 ? -18.563 33.176 -63.754 1.00 32.56 324 LYS A O 1
ATOM 2650 N N . GLU A 1 325 ? -16.600 32.391 -64.485 1.00 35.59 325 GLU A N 1
ATOM 2651 C CA . GLU A 1 325 ? -15.699 33.191 -65.371 1.00 35.59 325 GLU A CA 1
ATOM 2652 C C . GLU A 1 325 ? -15.777 34.715 -65.108 1.00 35.59 325 GLU A C 1
ATOM 2654 O O . GLU A 1 325 ? -16.861 35.272 -65.093 1.00 35.59 325 GLU A O 1
ATOM 2659 N N . THR A 1 326 ? -14.732 35.541 -64.959 1.00 30.58 326 THR A N 1
ATOM 2660 C CA . THR A 1 326 ? -13.325 35.597 -65.425 1.00 30.58 326 THR A CA 1
ATOM 2661 C C . THR A 1 326 ? -12.664 36.850 -64.793 1.00 30.58 326 THR A C 1
ATOM 2663 O O . THR A 1 326 ? -13.385 37.767 -64.405 1.00 30.58 326 THR A O 1
ATOM 2666 N N . GLY A 1 327 ? -11.322 36.960 -64.795 1.00 30.12 327 GLY A N 1
ATOM 2667 C CA . GLY A 1 327 ? -10.655 38.265 -65.011 1.00 30.12 327 GLY A CA 1
ATOM 2668 C C . GLY A 1 327 ? -9.510 38.692 -64.071 1.00 30.12 327 GLY A C 1
ATOM 2669 O O . GLY A 1 327 ? -9.753 39.310 -63.044 1.00 30.12 327 GLY A O 1
ATOM 2670 N N . GLU A 1 328 ? -8.280 38.396 -64.503 1.00 33.81 328 GLU A N 1
ATOM 2671 C CA . GLU A 1 328 ? -6.985 39.115 -64.392 1.00 33.81 328 GLU A CA 1
ATOM 2672 C C . GLU A 1 328 ? -6.861 40.421 -63.556 1.00 33.81 328 GLU A C 1
ATOM 2674 O O . GLU A 1 328 ? -7.555 41.402 -63.825 1.00 33.81 328 GLU A O 1
ATOM 2679 N N . ASN A 1 329 ? -5.841 40.515 -62.680 1.00 29.50 329 ASN A N 1
ATOM 2680 C CA . ASN A 1 329 ? -4.613 41.313 -62.919 1.00 29.50 329 ASN A CA 1
ATOM 2681 C C . ASN A 1 329 ? -3.601 41.294 -61.750 1.00 29.50 329 ASN A C 1
ATOM 2683 O O . ASN A 1 329 ? -3.956 41.107 -60.590 1.00 29.50 329 ASN A O 1
ATOM 2687 N N . GLU A 1 330 ? -2.334 41.476 -62.132 1.00 37.12 330 GLU A N 1
ATOM 2688 C CA . GLU A 1 330 ? -1.088 41.491 -61.354 1.00 37.12 330 GLU A CA 1
ATOM 2689 C C . GLU A 1 330 ? -0.855 42.783 -60.527 1.00 37.12 330 GLU A C 1
ATOM 2691 O O . GLU A 1 330 ? -1.526 43.790 -60.731 1.00 37.12 330 GLU A O 1
ATOM 2696 N N . GLU A 1 331 ? 0.200 42.729 -59.694 1.00 36.78 331 GLU A N 1
ATOM 2697 C CA . GLU A 1 331 ? 0.964 43.817 -59.036 1.00 36.78 331 GLU A CA 1
ATOM 2698 C C . GLU A 1 331 ? 0.416 44.449 -57.737 1.00 36.78 331 GLU A C 1
ATOM 2700 O O . GLU A 1 331 ? -0.378 45.377 -57.774 1.00 36.78 331 GLU A O 1
ATOM 2705 N N . GLU A 1 332 ? 0.967 44.033 -56.583 1.00 34.53 332 GLU A N 1
ATOM 2706 C CA . GLU A 1 332 ? 1.566 44.924 -55.557 1.00 34.53 332 GLU A CA 1
ATOM 2707 C C . GLU A 1 332 ? 2.135 44.090 -54.383 1.00 34.53 332 GLU A C 1
ATOM 2709 O O . GLU A 1 332 ? 1.538 43.951 -53.322 1.00 34.53 332 GLU A O 1
ATOM 2714 N N . THR A 1 333 ? 3.330 43.518 -54.555 1.00 38.56 333 THR A N 1
ATOM 2715 C CA . THR A 1 333 ? 4.149 42.993 -53.446 1.00 38.56 333 THR A CA 1
ATOM 2716 C C . THR A 1 333 ? 5.352 43.910 -53.274 1.00 38.56 333 THR A C 1
ATOM 2718 O O . THR A 1 333 ? 6.296 43.848 -54.063 1.00 38.56 333 THR A O 1
ATOM 2721 N N . GLY A 1 334 ? 5.304 44.805 -52.287 1.00 38.34 334 GLY A N 1
ATOM 2722 C CA . GLY A 1 334 ? 6.442 45.686 -52.005 1.00 38.34 334 GLY A CA 1
ATOM 2723 C C . GLY A 1 334 ? 6.228 46.816 -50.999 1.00 38.34 334 GLY A C 1
ATOM 2724 O O . GLY A 1 334 ? 7.041 47.735 -50.988 1.00 38.34 334 GLY A O 1
ATOM 2725 N N . LYS A 1 335 ? 5.161 46.803 -50.186 1.00 35.78 335 LYS A N 1
ATOM 2726 C CA . LYS A 1 335 ? 4.938 47.843 -49.160 1.00 35.78 335 LYS A CA 1
ATOM 2727 C C . LYS A 1 335 ? 4.488 47.359 -47.780 1.00 35.78 335 LYS A C 1
ATOM 2729 O O . LYS A 1 335 ? 4.470 48.173 -46.869 1.00 35.78 335 LYS A O 1
ATOM 2734 N N . GLU A 1 336 ? 4.208 46.072 -47.582 1.00 38.28 336 GLU A N 1
ATOM 2735 C CA . GLU A 1 336 ? 3.814 45.562 -46.255 1.00 38.28 336 GLU A CA 1
ATOM 2736 C C . GLU A 1 336 ? 4.997 45.120 -45.375 1.00 38.28 336 GLU A C 1
ATOM 2738 O O . GLU A 1 336 ? 4.837 45.010 -44.163 1.00 38.28 336 GLU A O 1
ATOM 2743 N N . GLU A 1 337 ? 6.207 44.947 -45.924 1.00 40.38 337 GLU A N 1
ATOM 2744 C CA . GLU A 1 337 ? 7.379 44.554 -45.116 1.00 40.38 337 GLU A CA 1
ATOM 2745 C C . GLU A 1 337 ? 8.069 45.739 -44.405 1.00 40.38 337 GLU A C 1
ATOM 2747 O O . GLU A 1 337 ? 8.622 45.549 -43.326 1.00 40.38 337 GLU A O 1
ATOM 2752 N N . GLU A 1 338 ? 7.970 46.979 -44.907 1.00 37.38 338 GLU A N 1
ATOM 2753 C CA . GLU A 1 338 ? 8.563 48.156 -44.231 1.00 37.38 338 GLU A CA 1
ATOM 2754 C C . GLU A 1 338 ? 7.679 48.741 -43.108 1.00 37.38 338 GLU A C 1
ATOM 2756 O O . GLU A 1 338 ? 8.202 49.369 -42.183 1.00 37.38 338 GLU A O 1
ATOM 2761 N N . GLU A 1 339 ? 6.356 48.520 -43.125 1.00 38.44 339 GLU A N 1
ATOM 2762 C CA . GLU A 1 339 ? 5.466 48.979 -42.040 1.00 38.44 339 GLU A CA 1
ATOM 2763 C C . GLU A 1 339 ? 5.492 48.054 -40.812 1.00 38.44 339 GLU A C 1
ATOM 2765 O O . GLU A 1 339 ? 5.298 48.525 -39.688 1.00 38.44 339 GLU A O 1
ATOM 2770 N N . ILE A 1 340 ? 5.821 46.769 -40.987 1.00 43.94 340 ILE A N 1
ATOM 2771 C CA . ILE A 1 340 ? 5.962 45.815 -39.874 1.00 43.94 340 ILE A CA 1
ATOM 2772 C C . ILE A 1 340 ? 7.323 45.987 -39.171 1.00 43.94 340 ILE A C 1
ATOM 2774 O O . ILE A 1 340 ? 7.398 45.907 -37.942 1.00 43.94 340 ILE A O 1
ATOM 2778 N N . GLU A 1 341 ? 8.386 46.339 -39.904 1.00 39.19 341 GLU A N 1
ATOM 2779 C CA . GLU A 1 341 ? 9.725 46.531 -39.326 1.00 39.19 341 GLU A CA 1
ATOM 2780 C C . GLU A 1 341 ? 9.855 47.858 -38.540 1.00 39.19 341 GLU A C 1
ATOM 2782 O O . GLU A 1 341 ? 10.546 47.923 -37.517 1.00 39.19 341 GLU A O 1
ATOM 2787 N N . GLN A 1 342 ? 9.114 48.910 -38.923 1.00 36.19 342 GLN A N 1
ATOM 2788 C CA . GLN A 1 342 ? 9.083 50.174 -38.167 1.00 36.19 342 GLN A CA 1
ATOM 2789 C C . GLN A 1 342 ? 8.204 50.126 -36.906 1.00 36.19 342 GLN A C 1
ATOM 2791 O O . GLN A 1 342 ? 8.488 50.853 -35.948 1.00 36.19 342 GLN A O 1
ATOM 2796 N N . GLN A 1 343 ? 7.192 49.250 -36.843 1.00 37.62 343 GLN A N 1
ATOM 2797 C CA . GLN A 1 343 ? 6.415 49.044 -35.612 1.00 37.62 343 GLN A CA 1
ATOM 2798 C C . GLN A 1 343 ? 7.183 48.229 -34.558 1.00 37.62 343 GLN A C 1
ATOM 2800 O O . GLN A 1 343 ? 7.012 48.475 -33.363 1.00 37.62 343 GLN A O 1
ATOM 2805 N N . GLN A 1 344 ? 8.105 47.349 -34.965 1.00 39.78 344 GLN A N 1
ATOM 2806 C CA . GLN A 1 344 ? 8.936 46.581 -34.027 1.00 39.78 344 GLN A CA 1
ATOM 2807 C C . GLN A 1 344 ? 10.102 47.391 -33.426 1.00 39.78 344 GLN A C 1
ATOM 2809 O O . GLN A 1 344 ? 10.490 47.148 -32.284 1.00 39.78 344 GLN A O 1
ATOM 2814 N N . GLN A 1 345 ? 10.618 48.423 -34.108 1.00 32.66 345 GLN A N 1
ATOM 2815 C CA . GLN A 1 345 ? 11.681 49.275 -33.545 1.00 32.66 345 GLN A CA 1
ATOM 2816 C C . GLN A 1 345 ? 11.192 50.372 -32.581 1.00 32.66 345 GLN A C 1
ATOM 2818 O O . GLN A 1 345 ? 11.996 50.891 -31.804 1.00 32.66 345 GLN A O 1
ATOM 2823 N N . GLN A 1 346 ? 9.896 50.710 -32.554 1.00 31.19 346 GLN A N 1
ATOM 2824 C CA . GLN A 1 346 ? 9.354 51.674 -31.579 1.00 31.19 346 GLN A CA 1
ATOM 2825 C C . GLN A 1 346 ? 8.979 51.063 -30.218 1.00 31.19 346 GLN A C 1
ATOM 2827 O O . GLN A 1 346 ? 8.818 51.816 -29.258 1.00 31.19 346 GLN A O 1
ATOM 2832 N N . GLN A 1 347 ? 8.930 49.732 -30.080 1.00 34.75 347 GLN A N 1
ATOM 2833 C CA . GLN A 1 347 ? 8.731 49.072 -28.778 1.00 34.75 347 GLN A CA 1
ATOM 2834 C C . GLN A 1 347 ? 10.031 48.838 -27.984 1.00 34.75 347 GLN A C 1
ATOM 2836 O O . GLN A 1 347 ? 9.969 48.591 -26.785 1.00 34.75 347 GLN A O 1
ATOM 2841 N N . LEU A 1 348 ? 11.211 49.005 -28.594 1.00 33.19 348 LEU A N 1
ATOM 2842 C CA . LEU A 1 348 ? 12.510 48.739 -27.950 1.00 33.19 348 LEU A CA 1
ATOM 2843 C C . LEU A 1 348 ? 13.105 49.914 -27.145 1.00 33.19 348 LEU A C 1
ATOM 2845 O O . LEU A 1 348 ? 14.196 49.785 -26.601 1.00 33.19 348 LEU A O 1
ATOM 2849 N N . ASN A 1 349 ? 12.407 51.052 -27.039 1.00 30.27 349 ASN A N 1
ATOM 2850 C CA . ASN A 1 349 ? 12.863 52.223 -26.265 1.00 30.27 349 ASN A CA 1
ATOM 2851 C C . ASN A 1 349 ? 11.916 52.628 -25.119 1.00 30.27 349 ASN A C 1
ATOM 2853 O O . ASN A 1 349 ? 12.069 53.706 -24.540 1.00 30.27 349 ASN A O 1
ATOM 2857 N N . GLY A 1 350 ? 10.944 51.783 -24.772 1.00 27.53 350 GLY A N 1
ATOM 2858 C CA . GLY A 1 350 ? 10.224 51.912 -23.508 1.00 27.53 350 GLY A CA 1
ATOM 2859 C C . GLY A 1 350 ? 11.049 51.281 -22.392 1.00 27.53 350 GLY A C 1
ATOM 2860 O O . GLY A 1 350 ? 11.497 50.150 -22.542 1.00 27.53 350 GLY A O 1
ATOM 2861 N N . ASN A 1 351 ? 11.250 51.985 -21.274 1.00 31.59 351 ASN A N 1
ATOM 2862 C CA . ASN A 1 351 ? 11.645 51.332 -20.025 1.00 31.59 351 ASN A CA 1
ATOM 2863 C C . ASN A 1 351 ? 10.573 50.280 -19.707 1.00 31.59 351 ASN A C 1
ATOM 2865 O O . ASN A 1 351 ? 9.501 50.633 -19.220 1.00 31.59 351 ASN A O 1
ATOM 2869 N N . VAL A 1 352 ? 10.834 49.019 -20.046 1.00 35.72 352 VAL A N 1
ATOM 2870 C CA . VAL A 1 352 ? 9.997 47.893 -19.641 1.00 35.72 352 VAL A CA 1
ATOM 2871 C C . VAL A 1 352 ? 10.197 47.757 -18.137 1.00 35.72 352 VAL A C 1
ATOM 2873 O O . VAL A 1 352 ? 11.269 47.361 -17.682 1.00 35.72 352 VAL A O 1
ATOM 2876 N N . GLU A 1 353 ? 9.205 48.182 -17.354 1.00 39.22 353 GLU A N 1
ATOM 2877 C CA . GLU A 1 353 ? 9.145 47.813 -15.942 1.00 39.22 353 GLU A CA 1
ATOM 2878 C C . GLU A 1 353 ? 9.087 46.283 -15.876 1.00 39.22 353 GLU A C 1
ATOM 2880 O O . GLU A 1 353 ? 8.231 45.666 -16.511 1.00 39.22 353 GLU A O 1
ATOM 2885 N N . LEU A 1 354 ? 10.040 45.677 -15.159 1.00 39.38 354 LEU A N 1
ATOM 2886 C CA . LEU A 1 354 ? 10.052 44.235 -14.917 1.00 39.38 354 LEU A CA 1
ATOM 2887 C C . LEU A 1 354 ? 8.693 43.815 -14.323 1.00 39.38 354 LEU A C 1
ATOM 2889 O O . LEU A 1 354 ? 8.202 44.512 -13.426 1.00 39.38 354 LEU A O 1
ATOM 2893 N N . PRO A 1 355 ? 8.085 42.703 -14.780 1.00 43.28 355 PRO A N 1
ATOM 2894 C CA . PRO A 1 355 ? 6.848 42.196 -14.199 1.00 43.28 355 PRO A CA 1
ATOM 2895 C C . PRO A 1 355 ? 7.014 41.993 -12.687 1.00 43.28 355 PRO A C 1
ATOM 2897 O O . PRO A 1 355 ? 7.877 41.241 -12.235 1.00 43.28 355 PRO A O 1
ATOM 2900 N N . SER A 1 356 ? 6.209 42.697 -11.888 1.00 47.81 356 SER A N 1
ATOM 2901 C CA . SER A 1 356 ? 6.150 42.473 -10.442 1.00 47.81 356 SER A CA 1
ATOM 2902 C C . SER A 1 356 ? 5.433 41.152 -10.175 1.00 47.81 356 SER A C 1
ATOM 2904 O O . SER A 1 356 ? 4.275 41.000 -10.554 1.00 47.81 356 SER A O 1
ATOM 2906 N N . ILE A 1 357 ? 6.106 40.236 -9.477 1.00 50.03 357 ILE A N 1
ATOM 2907 C CA . ILE A 1 357 ? 5.611 38.904 -9.063 1.00 50.03 357 ILE A CA 1
ATOM 2908 C C . ILE A 1 357 ? 4.397 38.995 -8.134 1.00 50.03 357 ILE A C 1
ATOM 2910 O O . ILE A 1 357 ? 3.667 38.030 -7.965 1.00 50.03 357 ILE A O 1
ATOM 2914 N N . CYS A 1 358 ? 4.184 40.169 -7.543 1.00 53.53 358 CYS A N 1
ATOM 2915 C CA . CYS A 1 358 ? 3.013 40.484 -6.750 1.00 53.53 358 CYS A CA 1
ATOM 2916 C C . CYS A 1 358 ? 2.409 41.768 -7.328 1.00 53.53 358 CYS A C 1
ATOM 2918 O O . CYS A 1 358 ? 2.895 42.877 -7.078 1.00 53.53 358 CYS A O 1
ATOM 2920 N N . SER A 1 359 ? 1.390 41.625 -8.178 1.00 42.50 359 SER A N 1
ATOM 2921 C CA . SER A 1 359 ? 0.755 42.761 -8.871 1.00 42.50 359 SER A CA 1
ATOM 2922 C C . SER A 1 359 ? -0.097 43.640 -7.937 1.00 42.50 359 SER A C 1
ATOM 2924 O O . SER A 1 359 ? -0.409 44.791 -8.257 1.00 42.50 359 SER A O 1
ATOM 2926 N N . THR A 1 360 ? -0.434 43.145 -6.739 1.00 41.94 360 THR A N 1
ATOM 2927 C CA . THR A 1 360 ? -1.186 43.897 -5.730 1.00 41.94 360 THR A CA 1
ATOM 2928 C C . THR A 1 360 ? -0.273 44.873 -4.987 1.00 41.94 360 THR A C 1
ATOM 2930 O O . THR A 1 360 ? 0.522 44.503 -4.124 1.00 41.94 360 THR A O 1
ATOM 2933 N N . SER A 1 361 ? -0.421 46.152 -5.310 1.00 38.62 361 SER A N 1
ATOM 2934 C CA . SER A 1 361 ? 0.383 47.308 -4.901 1.00 38.62 361 SER A CA 1
ATOM 2935 C C . SER A 1 361 ? 0.425 47.653 -3.393 1.00 38.62 361 SER A C 1
ATOM 2937 O O . SER A 1 361 ? 0.613 48.823 -3.053 1.00 38.62 361 SER A O 1
ATOM 2939 N N . SER A 1 362 ? 0.236 46.707 -2.465 1.00 40.31 362 SER A N 1
ATOM 2940 C CA . SER A 1 362 ? 0.169 47.005 -1.021 1.00 40.31 362 SER A CA 1
ATOM 2941 C C . SER A 1 362 ? 0.994 46.122 -0.082 1.00 40.31 362 SER A C 1
ATOM 2943 O O . SER A 1 362 ? 1.261 46.578 1.029 1.00 40.31 362 SER A O 1
ATOM 2945 N N . SER A 1 363 ? 1.459 44.930 -0.471 1.00 43.41 363 SER A N 1
ATOM 2946 C CA . SER A 1 363 ? 2.370 44.134 0.369 1.00 43.41 363 SER A CA 1
ATOM 2947 C C . SER A 1 363 ? 3.704 43.932 -0.341 1.00 43.41 363 SER A C 1
ATOM 2949 O O . SER A 1 363 ? 3.795 43.343 -1.409 1.00 43.41 363 SER A O 1
ATOM 2951 N N . LYS A 1 364 ? 4.775 44.465 0.253 1.00 52.69 364 LYS A N 1
ATOM 2952 C CA . LYS A 1 364 ? 6.138 44.347 -0.282 1.00 52.69 364 LYS A CA 1
ATOM 2953 C C . LYS A 1 364 ? 6.726 42.945 -0.130 1.00 52.69 364 LYS A C 1
ATOM 2955 O O . LYS A 1 364 ? 7.867 42.760 -0.529 1.00 52.69 364 LYS A O 1
ATOM 2960 N N . ASP A 1 365 ? 5.992 41.983 0.426 1.00 62.50 365 ASP A N 1
ATOM 2961 C CA . ASP A 1 365 ? 6.468 40.640 0.741 1.00 62.50 365 ASP A CA 1
ATOM 2962 C C . ASP A 1 365 ? 5.761 39.602 -0.125 1.00 62.50 365 ASP A C 1
ATOM 2964 O O . ASP A 1 365 ? 4.617 39.255 0.146 1.00 62.50 365 ASP A O 1
ATOM 2968 N N . CYS A 1 366 ? 6.434 39.127 -1.181 1.00 64.94 366 CYS A N 1
ATOM 2969 C CA . CYS A 1 366 ? 5.983 37.937 -1.894 1.00 64.94 366 CYS A CA 1
ATOM 2970 C C . CYS A 1 366 ? 6.280 36.724 -1.003 1.00 64.94 366 CYS A C 1
ATOM 2972 O O . CYS A 1 366 ? 7.438 36.414 -0.726 1.00 64.94 366 CYS A O 1
ATOM 2974 N N . ILE A 1 367 ? 5.238 36.092 -0.479 1.00 68.06 367 ILE A N 1
ATOM 2975 C CA . ILE A 1 367 ? 5.326 34.847 0.281 1.00 68.06 367 ILE A CA 1
ATOM 2976 C C . ILE A 1 367 ? 4.432 33.872 -0.462 1.00 68.06 367 ILE A C 1
ATOM 2978 O O . ILE A 1 367 ? 3.245 34.137 -0.640 1.00 68.06 367 ILE A O 1
ATOM 2982 N N . GLY A 1 368 ? 5.004 32.769 -0.923 1.00 68.44 368 GLY A N 1
ATOM 2983 C CA . GLY A 1 368 ? 4.245 31.762 -1.644 1.00 68.44 368 GLY A CA 1
ATOM 2984 C C . GLY A 1 368 ? 4.631 30.351 -1.270 1.00 68.44 368 GLY A C 1
ATOM 2985 O O . GLY A 1 368 ? 5.612 30.146 -0.558 1.00 68.44 368 GLY A O 1
ATOM 2986 N N . ALA A 1 369 ? 3.860 29.385 -1.754 1.00 71.56 369 ALA A N 1
ATOM 2987 C CA . ALA A 1 369 ? 4.102 27.973 -1.491 1.00 71.56 369 ALA A CA 1
ATOM 2988 C C . ALA A 1 369 ? 3.963 27.099 -2.739 1.00 71.56 369 ALA A C 1
ATOM 2990 O O . ALA A 1 369 ? 3.319 27.482 -3.718 1.00 71.56 369 ALA A O 1
ATOM 2991 N N . TRP A 1 370 ? 4.581 25.921 -2.686 1.00 70.38 370 TRP A N 1
ATOM 2992 C CA . TRP A 1 370 ? 4.552 24.916 -3.745 1.00 70.38 370 TRP A CA 1
ATOM 2993 C C . TRP A 1 370 ? 3.506 23.841 -3.463 1.00 70.38 370 TRP A C 1
ATOM 2995 O O . TRP A 1 370 ? 3.629 23.087 -2.498 1.00 70.38 370 TRP A O 1
ATOM 3005 N N . PHE A 1 371 ? 2.513 23.728 -4.343 1.00 65.50 371 PHE A N 1
ATOM 3006 C CA . PHE A 1 371 ? 1.404 22.796 -4.210 1.00 65.50 371 PHE A CA 1
ATOM 3007 C C . PHE A 1 371 ? 1.573 21.518 -5.044 1.00 65.50 371 PHE A C 1
ATOM 3009 O O . PHE A 1 371 ? 1.257 21.490 -6.236 1.00 65.50 371 PHE A O 1
ATOM 3016 N N . TYR A 1 372 ? 1.954 20.432 -4.360 1.00 57.28 372 TYR A N 1
ATOM 3017 C CA . TYR A 1 372 ? 2.032 19.048 -4.869 1.00 57.28 372 TYR A CA 1
ATOM 3018 C C . TYR A 1 372 ? 0.936 18.123 -4.302 1.00 57.28 372 TYR A C 1
ATOM 3020 O O . TYR A 1 372 ? 1.077 16.908 -4.268 1.00 57.28 372 TYR A O 1
ATOM 3028 N N . ALA A 1 373 ? -0.152 18.650 -3.746 1.00 56.19 373 ALA A N 1
ATOM 3029 C CA . ALA A 1 373 ? -1.196 17.800 -3.151 1.00 56.19 373 ALA A CA 1
ATOM 3030 C C . ALA A 1 373 ? -2.603 18.330 -3.429 1.00 56.19 373 ALA A C 1
ATOM 3032 O O . ALA A 1 373 ? -3.497 18.245 -2.592 1.00 56.19 373 ALA A O 1
ATOM 3033 N N . LEU A 1 374 ? -2.811 18.865 -4.635 1.00 62.50 374 LEU A N 1
ATOM 3034 C CA . LEU A 1 374 ? -4.065 19.513 -5.036 1.00 62.50 374 LEU A CA 1
ATOM 3035 C C . LEU A 1 374 ? -5.298 18.601 -4.973 1.00 62.50 374 LEU A C 1
ATOM 3037 O O . LEU A 1 374 ? -6.412 19.104 -5.060 1.00 62.50 374 LEU A O 1
ATOM 3041 N N . HIS A 1 375 ? -5.108 17.280 -4.911 1.00 58.38 375 HIS A N 1
ATOM 3042 C CA . HIS A 1 375 ? -6.173 16.276 -4.951 1.00 58.38 375 HIS A CA 1
ATOM 3043 C C . HIS A 1 375 ? -6.737 15.928 -3.567 1.00 58.38 375 HIS A C 1
ATOM 3045 O O . HIS A 1 375 ? -7.804 15.330 -3.496 1.00 58.38 375 HIS A O 1
ATOM 3051 N N . LYS A 1 376 ? -6.041 16.288 -2.479 1.00 68.00 376 LYS A N 1
ATOM 3052 C CA . LYS A 1 376 ? -6.462 15.947 -1.109 1.00 68.00 376 LYS A CA 1
ATOM 3053 C C . LYS A 1 376 ? -7.587 16.834 -0.573 1.00 68.00 376 LYS A C 1
ATOM 3055 O O . LYS A 1 376 ? -8.321 16.416 0.313 1.00 68.00 376 LYS A O 1
ATOM 3060 N N . LYS A 1 377 ? -7.707 18.054 -1.095 1.00 75.12 377 LYS A N 1
ATOM 3061 C CA . LYS A 1 377 ? -8.739 19.027 -0.726 1.00 75.12 377 LYS A CA 1
ATOM 3062 C C . LYS A 1 377 ? -9.353 19.631 -1.979 1.00 75.12 377 LYS A C 1
ATOM 3064 O O . LYS A 1 377 ? -8.773 19.578 -3.067 1.00 75.12 377 LYS A O 1
ATOM 3069 N N . SER A 1 378 ? -10.533 20.215 -1.836 1.00 86.81 378 SER A N 1
ATOM 3070 C CA . SER A 1 378 ? -11.147 20.974 -2.917 1.00 86.81 378 SER A CA 1
ATOM 3071 C C . SER A 1 378 ? -10.296 22.198 -3.287 1.00 86.81 378 SER A C 1
ATOM 3073 O O . SER A 1 378 ? -9.508 22.719 -2.497 1.00 86.81 378 SER A O 1
ATOM 3075 N N . ALA A 1 379 ? -10.468 22.689 -4.516 1.00 86.88 379 ALA A N 1
ATOM 3076 C CA . ALA A 1 379 ? -9.740 23.861 -4.997 1.00 86.88 379 ALA A CA 1
ATOM 3077 C C . ALA A 1 379 ? -10.006 25.124 -4.156 1.00 86.88 379 ALA A C 1
ATOM 3079 O O . ALA A 1 379 ? -9.109 25.946 -3.984 1.00 86.88 379 ALA A O 1
ATOM 3080 N N . ASP A 1 380 ? -11.222 25.272 -3.621 1.00 89.44 380 ASP A N 1
ATOM 3081 C CA . ASP A 1 380 ? -11.567 26.390 -2.745 1.00 89.44 380 ASP A CA 1
ATOM 3082 C C . ASP A 1 380 ? -10.871 26.284 -1.385 1.00 89.44 380 ASP A C 1
ATOM 3084 O O . ASP A 1 380 ? -10.308 27.276 -0.932 1.00 89.44 380 ASP A O 1
ATOM 3088 N N . GLU A 1 381 ? -10.815 25.095 -0.780 1.00 86.75 381 GLU A N 1
ATOM 3089 C CA . GLU A 1 381 ? -10.082 24.874 0.475 1.00 86.75 381 GLU A CA 1
ATOM 3090 C C . GLU A 1 381 ? -8.583 25.154 0.322 1.00 86.75 381 GLU A C 1
ATOM 3092 O O . GLU A 1 381 ? -7.989 25.788 1.192 1.00 86.75 381 GLU A O 1
ATOM 3097 N N . ASN A 1 382 ? -7.978 24.756 -0.804 1.00 85.25 382 ASN A N 1
ATOM 3098 C CA . ASN A 1 382 ? -6.573 25.060 -1.090 1.00 85.25 382 ASN A CA 1
ATOM 3099 C C . ASN A 1 382 ? -6.312 26.572 -1.138 1.00 85.25 382 ASN A C 1
ATOM 3101 O O . ASN A 1 382 ? -5.296 27.060 -0.638 1.00 85.25 382 ASN A O 1
ATOM 3105 N N . ALA A 1 383 ? -7.237 27.315 -1.742 1.00 88.56 383 ALA A N 1
ATOM 3106 C CA . ALA A 1 383 ? -7.107 28.750 -1.911 1.00 88.56 383 ALA A CA 1
ATOM 3107 C C . ALA A 1 383 ? -7.413 29.532 -0.619 1.00 88.56 383 ALA A C 1
ATOM 3109 O O . ALA A 1 383 ? -6.749 30.534 -0.353 1.00 88.56 383 ALA A O 1
ATOM 3110 N N . GLU A 1 384 ? -8.348 29.059 0.212 1.00 86.81 384 GLU A N 1
ATOM 3111 C CA . GLU A 1 384 ? -8.564 29.588 1.569 1.00 86.81 384 GLU A CA 1
ATOM 3112 C C . GLU A 1 384 ? -7.360 29.334 2.476 1.00 86.81 384 GLU A C 1
ATOM 3114 O O . GLU A 1 384 ? -6.939 30.229 3.206 1.00 86.81 384 GLU A O 1
ATOM 3119 N N . TYR A 1 385 ? -6.758 28.145 2.395 1.00 83.62 385 TYR A N 1
ATOM 3120 C CA . TYR A 1 385 ? -5.561 27.835 3.167 1.00 83.62 385 TYR A CA 1
ATOM 3121 C C . TYR A 1 385 ? -4.422 28.800 2.834 1.00 83.62 385 TYR A C 1
ATOM 3123 O O . TYR A 1 385 ? -3.811 29.382 3.733 1.00 83.62 385 TYR A O 1
ATOM 3131 N N . ALA A 1 386 ? -4.157 29.007 1.541 1.00 83.94 386 ALA A N 1
ATOM 3132 C CA . ALA A 1 386 ? -3.137 29.947 1.093 1.00 83.94 386 ALA A CA 1
ATOM 3133 C C . ALA A 1 386 ? -3.410 31.367 1.611 1.00 83.94 386 ALA A C 1
ATOM 3135 O O . ALA A 1 386 ? -2.505 32.024 2.129 1.00 83.94 386 ALA A O 1
ATOM 3136 N N . LEU A 1 387 ? -4.667 31.815 1.559 1.00 83.44 387 LEU A N 1
ATOM 3137 C CA . LEU A 1 387 ? -5.061 33.122 2.076 1.00 83.44 387 LEU A CA 1
ATOM 3138 C C . LEU A 1 387 ? -4.849 33.236 3.596 1.00 83.44 387 LEU A C 1
ATOM 3140 O O . LEU A 1 387 ? -4.311 34.243 4.062 1.00 83.44 387 LEU A O 1
ATOM 3144 N N . ALA A 1 388 ? -5.210 32.201 4.362 1.00 80.38 388 ALA A N 1
ATOM 3145 C CA . ALA A 1 388 ? -5.036 32.153 5.816 1.00 80.38 388 ALA A CA 1
ATOM 3146 C C . ALA A 1 388 ? -3.560 32.250 6.240 1.00 80.38 388 ALA A C 1
ATOM 3148 O O . ALA A 1 388 ? -3.249 32.841 7.274 1.00 80.38 388 ALA A O 1
ATOM 3149 N N . HIS A 1 389 ? -2.646 31.746 5.408 1.00 75.25 389 HIS A N 1
ATOM 3150 C CA . HIS A 1 389 ? -1.199 31.802 5.637 1.00 75.25 389 HIS A CA 1
ATOM 3151 C C . HIS A 1 389 ? -0.538 33.057 5.046 1.00 75.25 389 HIS A C 1
ATOM 3153 O O . HIS A 1 389 ? 0.686 33.212 5.098 1.00 75.25 389 HIS A O 1
ATOM 3159 N N . GLY A 1 390 ? -1.338 33.979 4.500 1.00 78.25 390 GLY A N 1
ATOM 3160 C CA . GLY A 1 390 ? -0.855 35.211 3.884 1.00 78.25 390 GLY A CA 1
ATOM 3161 C C . GLY A 1 390 ? -0.066 34.973 2.598 1.00 78.25 390 GLY A C 1
ATOM 3162 O O . GLY A 1 390 ? 0.767 35.807 2.238 1.00 78.25 390 GLY A O 1
ATOM 3163 N N . TRP A 1 391 ? -0.295 33.843 1.923 1.00 82.81 391 TRP A N 1
ATOM 3164 C CA . TRP A 1 391 ? 0.348 33.533 0.656 1.00 82.81 391 TRP A CA 1
ATOM 3165 C C . TRP A 1 391 ? -0.317 34.329 -0.460 1.00 82.81 391 TRP A C 1
ATOM 3167 O O . TRP A 1 391 ? -1.513 34.205 -0.714 1.00 82.81 391 TRP A O 1
ATOM 3177 N N . ASN A 1 392 ? 0.470 35.160 -1.132 1.00 80.19 392 ASN A N 1
ATOM 3178 C CA . ASN A 1 392 ? 0.025 35.958 -2.276 1.00 80.19 392 ASN A CA 1
ATOM 3179 C C . ASN A 1 392 ? 0.455 35.357 -3.617 1.00 80.19 392 ASN A C 1
ATOM 3181 O O . ASN A 1 392 ? 0.122 35.907 -4.663 1.00 80.19 392 ASN A O 1
ATOM 3185 N N . TYR A 1 393 ? 1.155 34.225 -3.578 1.00 85.31 393 TYR A N 1
ATOM 3186 C CA . TYR A 1 393 ? 1.663 33.516 -4.739 1.00 85.31 393 TYR A CA 1
ATOM 3187 C C . TYR A 1 393 ? 1.665 31.997 -4.494 1.00 85.31 393 TYR A C 1
ATOM 3189 O O . TYR A 1 393 ? 1.972 31.551 -3.389 1.00 85.31 393 TYR A O 1
ATOM 3197 N N . VAL A 1 394 ? 1.348 31.187 -5.505 1.00 87.25 394 VAL A N 1
ATOM 3198 C CA . VAL A 1 394 ? 1.423 29.719 -5.433 1.00 87.25 394 VAL A CA 1
ATOM 3199 C C . VAL A 1 394 ? 2.028 29.112 -6.696 1.00 87.25 394 VAL A C 1
ATOM 3201 O O . VAL A 1 394 ? 1.739 29.556 -7.810 1.00 87.25 394 VAL A O 1
ATOM 3204 N N . LEU A 1 395 ? 2.836 28.063 -6.522 1.00 86.75 395 LEU A N 1
ATOM 3205 C CA . LEU A 1 395 ? 3.230 27.162 -7.604 1.00 86.75 395 LEU A CA 1
ATOM 3206 C C . LEU A 1 395 ? 2.299 25.957 -7.606 1.00 86.75 395 LEU A C 1
ATOM 3208 O O . LEU A 1 395 ? 2.137 25.308 -6.580 1.00 86.75 395 LEU A O 1
ATOM 3212 N N . ILE A 1 396 ? 1.705 25.644 -8.750 1.00 86.88 396 ILE A N 1
ATOM 3213 C CA . ILE A 1 396 ? 0.750 24.545 -8.901 1.00 86.88 396 ILE A CA 1
ATOM 3214 C C . ILE A 1 396 ? 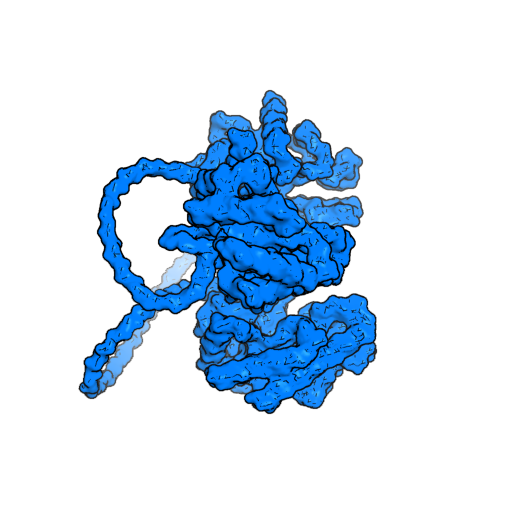1.319 23.546 -9.900 1.00 86.88 396 ILE A C 1
ATOM 3216 O O . ILE A 1 396 ? 1.507 23.907 -11.061 1.00 86.88 396 ILE A O 1
ATOM 3220 N N . SER A 1 397 ? 1.572 22.304 -9.478 1.00 84.69 397 SER A N 1
ATOM 3221 C CA . SER A 1 397 ? 2.103 21.283 -10.390 1.00 84.69 397 SER A CA 1
ATOM 3222 C C . SER A 1 397 ? 1.128 20.962 -11.526 1.00 84.69 397 SER A C 1
ATOM 3224 O O . SER A 1 397 ? -0.073 20.745 -11.319 1.00 84.69 397 SER A O 1
ATOM 3226 N N . ALA A 1 398 ? 1.662 20.924 -12.747 1.00 82.44 398 ALA A N 1
ATOM 3227 C CA . ALA A 1 398 ? 0.943 20.551 -13.955 1.00 82.44 398 ALA A CA 1
ATOM 3228 C C . ALA A 1 398 ? 0.766 19.035 -14.120 1.00 82.44 398 ALA A C 1
ATOM 3230 O O . ALA A 1 398 ? 0.036 18.631 -15.028 1.00 82.44 398 ALA A O 1
ATOM 3231 N N . GLN A 1 399 ? 1.404 18.221 -13.267 1.00 76.06 399 GLN A N 1
ATOM 3232 C CA . GLN A 1 399 ? 1.347 16.757 -13.332 1.00 76.06 399 GLN A CA 1
ATOM 3233 C C . GLN A 1 399 ? -0.053 16.198 -13.039 1.00 76.06 399 GLN A C 1
ATOM 3235 O O . GLN A 1 399 ? -0.394 15.100 -13.473 1.00 76.06 399 GLN A O 1
ATOM 3240 N N . TYR A 1 400 ? -0.901 16.955 -12.338 1.00 73.00 400 TYR A N 1
ATOM 3241 C CA . TYR A 1 400 ? -2.272 16.537 -12.055 1.00 73.00 400 TYR A CA 1
ATOM 3242 C C . TYR A 1 400 ? -3.199 16.656 -13.267 1.00 73.00 400 TYR A C 1
ATOM 3244 O O . TYR A 1 400 ? -2.922 17.336 -14.257 1.00 73.00 400 TYR A O 1
ATOM 3252 N N . SER A 1 401 ? -4.385 16.043 -13.157 1.00 80.31 401 SER A N 1
ATOM 3253 C CA . SER A 1 401 ? -5.410 16.156 -14.197 1.00 80.31 401 SER A CA 1
ATOM 3254 C C . SER A 1 401 ? -5.671 17.622 -14.577 1.00 80.31 401 SER A C 1
ATOM 3256 O O . SER A 1 401 ? -5.817 18.499 -13.720 1.00 80.31 401 SER A O 1
ATOM 3258 N N . ARG A 1 402 ? -5.809 17.893 -15.882 1.00 85.00 402 ARG A N 1
ATOM 3259 C CA . ARG A 1 402 ? -6.119 19.237 -16.405 1.00 85.00 402 ARG A CA 1
ATOM 3260 C C . ARG A 1 402 ? -7.382 19.838 -15.770 1.00 85.00 402 ARG A C 1
ATOM 3262 O O . ARG A 1 402 ? -7.454 21.046 -15.562 1.00 85.00 402 ARG A O 1
ATOM 3269 N N . LYS A 1 403 ? -8.350 18.991 -15.395 1.00 84.56 403 LYS A N 1
ATOM 3270 C CA . LYS A 1 403 ? -9.562 19.376 -14.652 1.00 84.56 403 LYS A CA 1
ATOM 3271 C C . LYS A 1 403 ? -9.229 19.935 -13.264 1.00 84.56 403 LYS A C 1
ATOM 3273 O O . LYS A 1 403 ? -9.830 20.923 -12.851 1.00 84.56 403 LYS A O 1
ATOM 3278 N N . LEU A 1 404 ? -8.283 19.329 -12.550 1.00 83.12 404 LEU A N 1
ATOM 3279 C CA . LEU A 1 404 ? -7.865 19.782 -11.223 1.00 83.12 404 LEU A CA 1
ATOM 3280 C C . LEU A 1 404 ? -7.023 21.060 -11.295 1.00 83.12 404 LEU A C 1
ATOM 3282 O O . LEU A 1 404 ? -7.254 21.978 -10.507 1.00 83.12 404 LEU A O 1
ATOM 3286 N N . LEU A 1 405 ? -6.117 21.148 -12.274 1.00 86.25 405 LEU A N 1
ATOM 3287 C CA . LEU A 1 405 ? -5.335 22.354 -12.556 1.00 86.25 405 LEU A CA 1
ATOM 3288 C C . LEU A 1 405 ? -6.255 23.554 -12.839 1.00 86.25 405 LEU A C 1
ATOM 3290 O O . LEU A 1 405 ? -6.118 24.600 -12.212 1.00 86.25 405 LEU A O 1
ATOM 3294 N N . LEU A 1 406 ? -7.254 23.371 -13.711 1.00 90.19 406 LEU A N 1
ATOM 3295 C CA . LEU A 1 406 ? -8.276 24.378 -14.020 1.00 90.19 406 LEU A CA 1
ATOM 3296 C C . LEU A 1 406 ? -8.994 24.885 -12.765 1.00 90.19 406 LEU A C 1
ATOM 3298 O O . LEU A 1 406 ? -9.065 26.092 -12.538 1.00 90.19 406 LEU A O 1
ATOM 3302 N N . LYS A 1 407 ? -9.523 23.961 -11.952 1.00 91.94 407 LYS A N 1
ATOM 3303 C CA . LYS A 1 407 ? -10.272 24.300 -10.735 1.00 91.94 407 LYS A CA 1
ATOM 3304 C C . LYS A 1 407 ? -9.418 25.104 -9.755 1.00 91.94 407 LYS A C 1
ATOM 3306 O O . LYS A 1 407 ? -9.891 26.109 -9.234 1.00 91.94 407 LYS A O 1
ATOM 3311 N N . ASN A 1 408 ? -8.170 24.690 -9.538 1.00 91.19 408 ASN A N 1
ATOM 3312 C CA . ASN A 1 408 ? -7.268 25.375 -8.615 1.00 91.19 408 ASN A CA 1
ATOM 3313 C C . ASN A 1 408 ? -6.870 26.761 -9.126 1.00 91.19 408 ASN A C 1
ATOM 3315 O O . ASN A 1 408 ? -6.996 27.719 -8.370 1.00 91.19 408 ASN A O 1
ATOM 3319 N N . ILE A 1 409 ? -6.497 26.908 -10.406 1.00 93.50 409 ILE A N 1
ATOM 3320 C CA . ILE A 1 409 ? -6.188 28.229 -10.981 1.00 93.50 409 ILE A CA 1
ATOM 3321 C C . ILE A 1 409 ? -7.360 29.194 -10.751 1.00 93.50 409 ILE A C 1
ATOM 3323 O O . ILE A 1 409 ? -7.163 30.290 -10.233 1.00 93.50 409 ILE A O 1
ATOM 3327 N N . ILE A 1 410 ? -8.592 28.775 -11.057 1.00 94.06 410 ILE A N 1
ATOM 3328 C CA . ILE A 1 410 ? -9.785 29.611 -10.851 1.00 94.06 410 ILE A CA 1
ATOM 3329 C C . ILE A 1 410 ? -9.960 29.979 -9.369 1.00 94.06 410 ILE A C 1
ATOM 3331 O O . ILE A 1 410 ? -10.200 31.147 -9.055 1.00 94.06 410 ILE A O 1
ATOM 3335 N N . ALA A 1 411 ? -9.827 29.012 -8.458 1.00 94.00 411 ALA A N 1
ATOM 3336 C CA . ALA A 1 411 ? -10.030 29.232 -7.028 1.00 94.00 411 ALA A CA 1
ATOM 3337 C C . ALA A 1 411 ? -8.991 30.183 -6.406 1.00 94.00 411 ALA A C 1
ATOM 3339 O O . ALA A 1 411 ? -9.369 31.063 -5.625 1.00 94.00 411 ALA A O 1
ATOM 3340 N N . PHE A 1 412 ? -7.711 30.057 -6.777 1.00 93.25 412 PHE A N 1
ATOM 3341 C CA . PHE A 1 412 ? -6.641 30.954 -6.327 1.00 93.25 412 PHE A CA 1
ATOM 3342 C C . PHE A 1 412 ? -6.802 32.364 -6.902 1.00 93.25 412 PHE A C 1
ATOM 3344 O O . PHE A 1 412 ? -6.765 33.347 -6.157 1.00 93.25 412 PHE A O 1
ATOM 3351 N N . ARG A 1 413 ? -7.087 32.489 -8.205 1.00 93.56 413 ARG A N 1
ATOM 3352 C CA . ARG A 1 413 ? -7.295 33.802 -8.839 1.00 93.56 413 ARG A CA 1
ATOM 3353 C C . ARG A 1 413 ? -8.513 34.537 -8.293 1.00 93.56 413 ARG A C 1
ATOM 3355 O O . ARG A 1 413 ? -8.445 35.746 -8.094 1.00 93.56 413 ARG A O 1
ATOM 3362 N N . LYS A 1 414 ? -9.596 33.828 -7.950 1.00 93.62 414 LYS A N 1
ATOM 3363 C CA . LYS A 1 414 ? -10.776 34.413 -7.279 1.00 93.62 414 LYS A CA 1
ATOM 3364 C C . LYS A 1 414 ? -10.422 35.097 -5.948 1.00 93.62 414 LYS A C 1
ATOM 3366 O O . LYS A 1 414 ? -11.129 36.013 -5.533 1.00 93.62 414 LYS A O 1
ATOM 3371 N N . ARG A 1 415 ? -9.328 34.680 -5.301 1.00 92.50 415 ARG A N 1
ATOM 3372 C CA . ARG A 1 415 ? -8.809 35.230 -4.037 1.00 92.50 415 ARG A CA 1
ATOM 3373 C C . ARG A 1 415 ? -7.618 36.174 -4.229 1.00 92.50 415 ARG A C 1
ATOM 3375 O O . ARG A 1 415 ? -6.978 36.541 -3.250 1.00 92.50 415 ARG A O 1
ATOM 3382 N N . ASN A 1 416 ? -7.352 36.610 -5.464 1.00 91.38 416 ASN A N 1
ATOM 3383 C CA . ASN A 1 416 ? -6.214 37.462 -5.833 1.00 91.38 416 ASN A CA 1
ATOM 3384 C C . ASN A 1 416 ? -4.848 36.870 -5.437 1.00 91.38 416 ASN A C 1
ATOM 3386 O O . ASN A 1 416 ? -3.939 37.610 -5.070 1.00 91.38 416 ASN A O 1
ATOM 3390 N N . ILE A 1 417 ? -4.712 35.545 -5.500 1.00 87.81 417 ILE A N 1
ATOM 3391 C CA . ILE A 1 417 ? -3.438 34.850 -5.292 1.00 87.81 417 ILE A CA 1
ATOM 3392 C C . ILE A 1 417 ? -2.813 34.619 -6.666 1.00 87.81 417 ILE A C 1
ATOM 3394 O O . ILE A 1 417 ? -3.474 34.084 -7.561 1.00 87.81 417 ILE A O 1
ATOM 3398 N N . ASP A 1 418 ? -1.577 35.070 -6.870 1.00 89.06 418 ASP A N 1
ATOM 3399 C CA . ASP A 1 418 ? -0.862 34.903 -8.135 1.00 89.06 418 ASP A CA 1
ATOM 3400 C C . ASP A 1 418 ? -0.479 33.426 -8.334 1.00 89.06 418 ASP A C 1
ATOM 3402 O O . ASP A 1 418 ? -0.084 32.735 -7.397 1.00 89.06 418 ASP A O 1
ATOM 3406 N N . VAL A 1 419 ? -0.650 32.907 -9.550 1.00 91.06 419 VAL A N 1
ATOM 3407 C CA . VAL A 1 419 ? -0.482 31.480 -9.856 1.00 91.06 419 VAL A CA 1
ATOM 3408 C C . VAL A 1 419 ? 0.621 31.295 -10.880 1.00 91.06 419 VAL A C 1
ATOM 3410 O O . VAL A 1 419 ? 0.519 31.798 -12.002 1.00 91.06 419 VAL A O 1
ATOM 3413 N N . HIS A 1 420 ? 1.649 30.527 -10.524 1.00 91.62 420 HIS A N 1
ATOM 3414 C CA . HIS A 1 420 ? 2.564 29.948 -11.500 1.00 91.62 420 HIS A CA 1
ATOM 3415 C C . HIS A 1 420 ? 2.290 28.458 -11.632 1.00 91.62 420 HIS A C 1
ATOM 3417 O O . HIS A 1 420 ? 2.032 27.764 -10.650 1.00 91.62 420 HIS A O 1
ATOM 3423 N N . VAL A 1 421 ? 2.349 27.955 -12.859 1.00 91.00 421 VAL A N 1
ATOM 3424 C CA . VAL A 1 421 ? 2.199 26.524 -13.116 1.00 91.00 421 VAL A CA 1
ATOM 3425 C C . VAL A 1 421 ? 3.588 25.898 -13.155 1.00 91.00 421 VAL A C 1
ATOM 3427 O O . VAL A 1 421 ? 4.423 26.287 -13.970 1.00 91.00 421 VAL A O 1
ATOM 3430 N N . LEU A 1 422 ? 3.848 24.957 -12.253 1.00 87.56 422 LEU A N 1
ATOM 3431 C CA . LEU A 1 422 ? 5.088 24.197 -12.226 1.00 87.56 422 LEU A CA 1
ATOM 3432 C C . LEU A 1 422 ? 5.020 23.093 -13.286 1.00 87.56 422 LEU A C 1
ATOM 3434 O O . LEU A 1 422 ? 4.083 22.299 -13.314 1.00 87.56 422 LEU A O 1
ATOM 3438 N N . CYS A 1 423 ? 5.985 23.114 -14.193 1.00 80.44 423 CYS A N 1
ATOM 3439 C CA . CYS A 1 423 ? 6.130 22.218 -15.334 1.00 80.44 423 CYS A CA 1
ATOM 3440 C C . CYS A 1 423 ? 7.502 21.543 -15.232 1.00 80.44 423 CYS A C 1
ATOM 3442 O O . CYS A 1 423 ? 8.359 22.048 -14.516 1.00 80.44 423 CYS A O 1
ATOM 3444 N N . VAL A 1 424 ? 7.765 20.486 -16.005 1.00 73.62 424 VAL A N 1
ATOM 3445 C CA . VAL A 1 424 ? 9.141 19.985 -16.189 1.00 73.62 424 VAL A CA 1
ATOM 3446 C C . VAL A 1 424 ? 9.793 19.577 -14.850 1.00 73.62 424 VAL A C 1
ATOM 3448 O O . VAL A 1 424 ? 10.728 20.216 -14.375 1.00 73.62 424 VAL A O 1
ATOM 3451 N N . GLU A 1 425 ? 9.264 18.517 -14.236 1.00 70.19 425 GLU A N 1
ATOM 3452 C CA . GLU A 1 425 ? 9.695 17.989 -12.919 1.00 70.19 425 GLU A CA 1
ATOM 3453 C C . GLU A 1 425 ? 10.474 16.653 -13.022 1.00 70.19 425 GLU A C 1
ATOM 3455 O O . GLU A 1 425 ? 10.798 16.012 -12.026 1.00 70.19 425 GLU A O 1
ATOM 3460 N N . ASN A 1 426 ? 10.720 16.172 -14.243 1.00 70.75 426 ASN A N 1
ATOM 3461 C CA . ASN A 1 426 ? 11.326 14.868 -14.522 1.00 70.75 426 ASN A CA 1
ATOM 3462 C C . ASN A 1 426 ? 12.757 15.049 -15.034 1.00 70.75 426 ASN A C 1
ATOM 3464 O O . ASN A 1 426 ? 13.061 15.985 -15.756 1.00 70.75 426 ASN A O 1
ATOM 3468 N N . GLN A 1 427 ? 13.665 14.138 -14.727 1.00 74.94 427 GLN A N 1
ATOM 3469 C CA . GLN A 1 427 ? 15.019 14.230 -15.258 1.00 74.94 427 GLN A CA 1
ATOM 3470 C C . GLN A 1 427 ? 15.133 13.841 -16.738 1.00 74.94 427 GLN A C 1
ATOM 3472 O O . GLN A 1 427 ? 16.107 14.201 -17.396 1.00 74.94 427 GLN A O 1
ATOM 3477 N N . THR A 1 428 ? 14.098 13.225 -17.324 1.00 81.75 428 THR A N 1
ATOM 3478 C CA . THR A 1 428 ? 14.050 12.910 -18.764 1.00 81.75 428 THR A CA 1
ATOM 3479 C C . THR A 1 428 ? 14.221 14.136 -19.672 1.00 81.75 428 THR A C 1
ATOM 3481 O O . THR A 1 428 ? 14.633 13.983 -20.820 1.00 81.75 428 THR A O 1
ATOM 3484 N N . TYR A 1 429 ? 13.952 15.360 -19.193 1.00 82.88 429 TYR A N 1
ATOM 3485 C CA . TYR A 1 429 ? 14.213 16.581 -19.974 1.00 82.88 429 TYR A CA 1
ATOM 3486 C C . TYR A 1 429 ? 15.710 16.856 -20.156 1.00 82.88 429 TYR A C 1
ATOM 3488 O O . TYR A 1 429 ? 16.094 17.498 -21.127 1.00 82.88 429 TYR A O 1
ATOM 3496 N N . LEU A 1 430 ? 16.578 16.357 -19.269 1.00 85.12 430 LEU A N 1
ATOM 3497 C CA . LEU A 1 430 ? 18.027 16.436 -19.468 1.00 85.12 430 LEU A CA 1
ATOM 3498 C C . LEU A 1 430 ? 18.505 15.465 -20.557 1.00 85.12 430 LEU A C 1
ATOM 3500 O O . LEU A 1 430 ? 19.555 15.686 -21.165 1.00 85.12 430 LEU A O 1
ATOM 3504 N N . ASP A 1 431 ? 17.757 14.397 -20.834 1.00 87.19 431 ASP A N 1
ATOM 3505 C CA . ASP A 1 431 ? 18.044 13.488 -21.946 1.00 87.19 431 ASP A CA 1
ATOM 3506 C C . ASP A 1 431 ? 17.564 14.044 -23.283 1.00 87.19 431 ASP A C 1
ATOM 3508 O O . ASP A 1 431 ? 18.295 13.951 -24.273 1.00 87.19 431 ASP A O 1
ATOM 3512 N N . ASP A 1 432 ? 16.397 14.688 -23.288 1.00 91.06 432 ASP A N 1
ATOM 3513 C CA . ASP A 1 432 ? 15.867 15.413 -24.439 1.00 91.06 432 ASP A CA 1
ATOM 3514 C C . ASP A 1 432 ? 15.298 16.787 -24.033 1.00 91.06 432 ASP A C 1
ATOM 3516 O O . ASP A 1 432 ? 14.119 16.905 -23.671 1.00 91.06 432 ASP A O 1
ATOM 3520 N N . PRO A 1 433 ? 16.104 17.861 -24.154 1.00 90.75 433 PRO A N 1
ATOM 3521 C CA . PRO A 1 433 ? 15.670 19.214 -23.823 1.00 90.75 433 PRO A CA 1
ATOM 3522 C C . PRO A 1 433 ? 14.460 19.716 -24.614 1.00 90.75 433 PRO A C 1
ATOM 3524 O O . PRO A 1 433 ? 13.789 20.654 -24.177 1.00 90.75 433 PRO A O 1
ATOM 3527 N N . THR A 1 434 ? 14.152 19.123 -25.774 1.00 90.62 434 THR A N 1
ATOM 3528 C CA . THR A 1 434 ? 13.011 19.548 -26.599 1.00 90.62 434 THR A CA 1
ATOM 3529 C C . THR A 1 434 ? 11.667 19.228 -25.949 1.00 90.62 434 THR A C 1
ATOM 3531 O O . THR A 1 434 ? 10.706 19.973 -26.146 1.00 90.62 434 THR A O 1
ATOM 3534 N N . LEU A 1 435 ? 11.620 18.221 -25.072 1.00 88.44 435 LEU A N 1
ATOM 3535 C CA . LEU A 1 435 ? 10.424 17.864 -24.310 1.00 88.44 435 LEU A CA 1
ATOM 3536 C C . LEU A 1 435 ? 9.930 19.014 -23.416 1.00 88.44 435 LEU A C 1
ATOM 3538 O O . LEU A 1 435 ? 8.725 19.164 -23.216 1.00 88.44 435 LEU A O 1
ATOM 3542 N N . ALA A 1 436 ? 10.835 19.873 -22.932 1.00 88.81 436 ALA A N 1
ATOM 3543 C CA . ALA A 1 436 ? 10.465 21.035 -22.126 1.00 88.81 436 ALA A CA 1
ATOM 3544 C C . ALA A 1 436 ? 9.683 22.079 -22.941 1.00 88.81 436 ALA A C 1
ATOM 3546 O O . ALA A 1 436 ? 8.748 22.696 -22.427 1.00 88.81 436 ALA A O 1
ATOM 3547 N N . TYR A 1 437 ? 10.023 22.252 -24.226 1.00 94.12 437 TYR A N 1
ATOM 3548 C CA . TYR A 1 437 ? 9.251 23.108 -25.130 1.00 94.12 437 TYR A CA 1
ATOM 3549 C C . TYR A 1 437 ? 7.834 22.561 -25.304 1.00 94.12 437 TYR A C 1
ATOM 3551 O O . TYR A 1 437 ? 6.864 23.305 -25.158 1.00 94.12 437 TYR A O 1
ATOM 3559 N N . ASP A 1 438 ? 7.719 21.266 -25.603 1.00 91.06 438 ASP A N 1
ATOM 3560 C CA . ASP A 1 438 ? 6.441 20.631 -25.922 1.00 91.06 438 ASP A CA 1
ATOM 3561 C C . ASP A 1 438 ? 5.476 20.640 -24.734 1.00 91.06 438 ASP A C 1
ATOM 3563 O O . ASP A 1 438 ? 4.294 20.956 -24.903 1.00 91.06 438 ASP A O 1
ATOM 3567 N N . GLU A 1 439 ? 5.969 20.369 -23.526 1.00 91.69 439 GLU A N 1
ATOM 3568 C CA . GLU A 1 439 ? 5.141 20.389 -22.322 1.00 91.69 439 GLU A CA 1
ATOM 3569 C C . GLU A 1 439 ? 4.654 21.802 -21.979 1.00 91.69 439 GLU A C 1
ATOM 3571 O O . GLU A 1 439 ? 3.454 22.014 -21.776 1.00 91.69 439 GLU A O 1
ATOM 3576 N N . ILE A 1 440 ? 5.557 22.789 -21.960 1.00 94.19 440 ILE A N 1
ATOM 3577 C CA . ILE A 1 440 ? 5.186 24.180 -21.669 1.00 94.19 440 ILE A CA 1
ATOM 3578 C C . ILE A 1 440 ? 4.228 24.702 -22.748 1.00 94.19 440 ILE A C 1
ATOM 3580 O O . ILE A 1 440 ? 3.235 25.362 -22.433 1.00 94.19 440 ILE A O 1
ATOM 3584 N N . ALA A 1 441 ? 4.453 24.357 -24.018 1.00 94.81 441 ALA A N 1
ATOM 3585 C CA . ALA A 1 441 ? 3.545 24.693 -25.109 1.00 94.81 441 ALA A CA 1
ATOM 3586 C C . ALA A 1 441 ? 2.148 24.077 -24.922 1.00 94.81 441 ALA A C 1
ATOM 3588 O O . ALA A 1 441 ? 1.148 24.759 -25.160 1.00 94.81 441 ALA A O 1
ATOM 3589 N N . ASP A 1 442 ? 2.046 22.812 -24.504 1.00 93.38 442 ASP A N 1
ATOM 3590 C CA . ASP A 1 442 ? 0.759 22.161 -24.225 1.00 93.38 442 ASP A CA 1
ATOM 3591 C C . ASP A 1 442 ? 0.004 22.854 -23.082 1.00 93.38 442 ASP A C 1
ATOM 3593 O O . ASP A 1 442 ? -1.181 23.181 -23.211 1.00 93.38 442 ASP A O 1
ATOM 3597 N N . ILE A 1 443 ? 0.708 23.174 -21.995 1.00 92.81 443 ILE A N 1
ATOM 3598 C CA . ILE A 1 443 ? 0.138 23.874 -20.838 1.00 92.81 443 ILE A CA 1
ATOM 3599 C C . ILE A 1 443 ? -0.358 25.263 -21.238 1.00 92.81 443 ILE A C 1
ATOM 3601 O O . ILE A 1 443 ? -1.487 25.634 -20.910 1.00 92.81 443 ILE A O 1
ATOM 3605 N N . LEU A 1 444 ? 0.428 26.023 -22.002 1.00 95.38 444 LEU A N 1
ATOM 3606 C CA . LEU A 1 444 ? 0.029 27.356 -22.450 1.00 95.38 444 LEU A CA 1
ATOM 3607 C C . LEU A 1 444 ? -1.132 27.315 -23.448 1.00 95.38 444 LEU A C 1
ATOM 3609 O O . LEU A 1 444 ? -2.025 28.163 -23.379 1.00 95.38 444 LEU A O 1
ATOM 3613 N N . LYS A 1 445 ? -1.199 26.306 -24.326 1.00 94.19 445 LYS A N 1
ATOM 3614 C CA . LYS A 1 445 ? -2.376 26.070 -25.179 1.00 94.19 445 LYS A CA 1
ATOM 3615 C C . LYS A 1 445 ? -3.615 25.778 -24.340 1.00 94.19 445 LYS A C 1
ATOM 3617 O O . LYS A 1 445 ? -4.676 26.332 -24.622 1.00 94.19 445 LYS A O 1
ATOM 3622 N N . PHE A 1 446 ? -3.493 24.951 -23.304 1.00 93.31 446 PHE A N 1
ATOM 3623 C CA . PHE A 1 446 ? -4.584 24.656 -22.378 1.00 93.31 446 PHE A CA 1
ATOM 3624 C C . PHE A 1 446 ? -5.061 25.908 -21.623 1.00 93.31 446 PHE A C 1
ATOM 3626 O O . PHE A 1 446 ? -6.264 26.180 -21.582 1.00 93.31 446 PHE A O 1
ATOM 3633 N N . VAL A 1 447 ? -4.130 26.696 -21.082 1.00 93.38 447 VAL A N 1
ATOM 3634 C CA . VAL A 1 447 ? -4.391 27.970 -20.393 1.00 93.38 447 VAL A CA 1
ATOM 3635 C C . VAL A 1 447 ? -5.111 28.948 -21.318 1.00 93.38 447 VAL A C 1
ATOM 3637 O O . VAL A 1 447 ? -6.148 29.494 -20.947 1.00 93.38 447 VAL A O 1
ATOM 3640 N N . ASN A 1 448 ? -4.617 29.125 -22.546 1.00 93.25 448 ASN A N 1
ATOM 3641 C CA . ASN A 1 448 ? -5.216 30.031 -23.523 1.00 93.25 448 ASN A CA 1
ATOM 3642 C C . ASN A 1 448 ? -6.602 29.546 -23.981 1.00 93.25 448 ASN A C 1
ATOM 3644 O O . ASN A 1 448 ? -7.531 30.347 -24.051 1.00 93.25 448 ASN A O 1
ATOM 3648 N N . LYS A 1 449 ? -6.776 28.237 -24.224 1.00 95.12 449 LYS A N 1
ATOM 3649 C CA . LYS A 1 449 ? -8.069 27.637 -24.604 1.00 95.12 449 LYS A CA 1
ATOM 3650 C C . LYS A 1 449 ? -9.157 27.895 -23.560 1.00 95.12 449 LYS A C 1
ATOM 3652 O O . LYS A 1 449 ? -10.309 28.099 -23.927 1.00 95.12 449 LYS A O 1
ATOM 3657 N N . ASN A 1 450 ? -8.795 27.879 -22.279 1.00 92.88 450 ASN A N 1
ATOM 3658 C CA . ASN A 1 450 ? -9.726 28.081 -21.167 1.00 92.88 450 ASN A CA 1
ATOM 3659 C C . ASN A 1 450 ? -9.726 29.524 -20.630 1.00 92.88 450 ASN A C 1
ATOM 3661 O O . ASN A 1 450 ? -10.364 29.786 -19.615 1.00 92.88 450 ASN A O 1
ATOM 3665 N N . ASN A 1 451 ? -9.024 30.452 -21.295 1.00 94.62 451 ASN A N 1
ATOM 3666 C CA . ASN A 1 451 ? -8.875 31.850 -20.882 1.00 94.62 451 ASN A CA 1
ATOM 3667 C C . ASN A 1 451 ? -8.455 32.008 -19.405 1.00 94.62 451 ASN A C 1
ATOM 3669 O O . ASN A 1 451 ? -9.027 32.807 -18.662 1.00 94.62 451 ASN A O 1
ATOM 3673 N N . LEU A 1 452 ? -7.480 31.206 -18.969 1.00 92.25 452 LEU A N 1
ATOM 3674 C CA . LEU A 1 452 ? -6.997 31.225 -17.590 1.00 92.25 452 LEU A CA 1
ATOM 3675 C C . LEU A 1 452 ? -5.970 32.334 -17.377 1.00 92.25 452 LEU A C 1
ATOM 3677 O O . LEU A 1 452 ? -5.065 32.541 -18.192 1.00 92.25 452 LEU A O 1
ATOM 3681 N N . ASP A 1 453 ? -6.115 33.024 -16.249 1.00 92.19 453 ASP A N 1
ATOM 3682 C CA . ASP A 1 453 ? -5.191 34.053 -15.787 1.00 92.19 453 ASP A CA 1
ATOM 3683 C C . ASP A 1 453 ? -4.113 33.414 -14.905 1.00 92.19 453 ASP A C 1
ATOM 3685 O O . ASP A 1 453 ? -4.356 33.113 -13.739 1.00 92.19 453 ASP A O 1
ATOM 3689 N N . ILE A 1 454 ? -2.935 33.169 -15.477 1.00 93.94 454 ILE A N 1
ATOM 3690 C CA . ILE A 1 454 ? -1.742 32.728 -14.745 1.00 93.94 454 ILE A CA 1
ATOM 3691 C C . ILE A 1 454 ? -0.653 33.791 -14.870 1.00 93.94 454 ILE A C 1
ATOM 3693 O O . ILE A 1 454 ? -0.540 34.453 -15.904 1.00 93.94 454 ILE A O 1
ATOM 3697 N N . GLN A 1 455 ? 0.162 33.926 -13.829 1.00 92.88 455 GLN A N 1
ATOM 3698 C CA . GLN A 1 455 ? 1.233 34.918 -13.745 1.00 92.88 455 GLN A CA 1
ATOM 3699 C C . GLN A 1 455 ? 2.579 34.367 -14.227 1.00 92.88 455 GLN A C 1
ATOM 3701 O O . GLN A 1 455 ? 3.450 35.151 -14.614 1.00 92.88 455 GLN A O 1
ATOM 3706 N N . GLY A 1 456 ? 2.735 33.040 -14.285 1.00 93.00 456 GLY A N 1
ATOM 3707 C CA . GLY A 1 456 ? 3.979 32.437 -14.746 1.00 93.00 456 GLY A CA 1
ATOM 3708 C C . GLY A 1 456 ? 3.975 30.926 -14.936 1.00 93.00 456 GLY A C 1
ATOM 3709 O O . GLY A 1 456 ? 2.992 30.229 -14.680 1.00 93.00 456 GLY A O 1
ATOM 3710 N N . ILE A 1 457 ? 5.117 30.441 -15.406 1.00 92.81 457 ILE A N 1
ATOM 3711 C CA . ILE A 1 457 ? 5.489 29.036 -15.543 1.00 92.81 457 ILE A CA 1
ATOM 3712 C C . ILE A 1 457 ? 6.792 28.839 -14.772 1.00 92.81 457 ILE A C 1
ATOM 3714 O O . ILE A 1 457 ? 7.713 29.642 -14.914 1.00 92.81 457 ILE A O 1
ATOM 3718 N N . SER A 1 458 ? 6.874 27.774 -13.982 1.00 90.62 458 SER A N 1
ATOM 3719 C CA . SER A 1 458 ? 8.095 27.369 -13.283 1.00 90.62 458 SER A CA 1
ATOM 3720 C C . SER A 1 458 ? 8.624 26.048 -13.833 1.00 90.62 458 SER A C 1
ATOM 3722 O O . SER A 1 458 ? 7.815 25.232 -14.264 1.00 90.62 458 SER A O 1
ATOM 3724 N N . ILE A 1 459 ? 9.937 25.814 -13.763 1.00 88.31 459 ILE A N 1
ATOM 3725 C CA . ILE A 1 459 ? 10.536 24.480 -13.946 1.00 88.31 459 ILE A CA 1
ATOM 3726 C C . ILE A 1 459 ? 11.248 23.985 -12.689 1.00 88.31 459 ILE A C 1
ATOM 3728 O O . ILE A 1 459 ? 11.775 24.797 -11.926 1.00 88.31 459 ILE A O 1
ATOM 3732 N N . ASP A 1 460 ? 11.292 22.667 -12.509 1.00 84.88 460 ASP A N 1
ATOM 3733 C CA . ASP A 1 460 ? 11.988 21.990 -11.408 1.00 84.88 460 ASP A CA 1
ATOM 3734 C C . ASP A 1 460 ? 12.736 20.753 -11.934 1.00 84.88 460 ASP A C 1
ATOM 3736 O O . ASP A 1 460 ? 12.356 19.606 -11.725 1.00 84.88 460 ASP A O 1
ATOM 3740 N N . CYS A 1 461 ? 13.789 21.000 -12.717 1.00 80.19 461 CYS A N 1
ATOM 3741 C CA . CYS A 1 461 ? 14.578 19.964 -13.389 1.00 80.19 461 CYS A CA 1
ATOM 3742 C C . CYS A 1 461 ? 16.055 20.138 -13.041 1.00 80.19 461 CYS A C 1
ATOM 3744 O O . CYS A 1 461 ? 16.838 20.718 -13.790 1.00 80.19 461 CYS A O 1
ATOM 3746 N N . GLU A 1 462 ? 16.425 19.722 -11.836 1.00 77.62 462 GLU A N 1
ATOM 3747 C CA . GLU A 1 462 ? 17.715 20.084 -11.261 1.00 77.62 462 GLU A CA 1
ATOM 3748 C C . GLU A 1 462 ? 18.794 19.032 -11.591 1.00 77.62 462 GLU A C 1
ATOM 3750 O O . GLU A 1 462 ? 18.621 17.865 -11.239 1.00 77.62 462 GLU A O 1
ATOM 3755 N N . PRO A 1 463 ? 19.950 19.410 -12.182 1.00 77.25 463 PRO A N 1
ATOM 3756 C CA . PRO A 1 463 ? 20.976 18.452 -12.623 1.00 77.25 463 PRO A CA 1
ATOM 3757 C C . PRO A 1 463 ? 21.558 17.561 -11.530 1.00 77.25 463 PRO A C 1
ATOM 3759 O O . PRO A 1 463 ? 22.137 16.523 -11.830 1.00 77.25 463 PRO A O 1
ATOM 3762 N N . HIS A 1 464 ? 21.470 17.990 -10.271 1.00 74.81 464 HIS A N 1
ATOM 3763 C CA . HIS A 1 464 ? 22.056 17.272 -9.145 1.00 74.81 464 HIS A CA 1
ATOM 3764 C C . HIS A 1 464 ? 21.189 16.116 -8.641 1.00 74.81 464 HIS A C 1
ATOM 3766 O O . HIS A 1 464 ? 21.677 15.291 -7.879 1.00 74.81 464 HIS A O 1
ATOM 3772 N N . ALA A 1 465 ? 19.938 16.020 -9.095 1.00 75.31 465 ALA A N 1
ATOM 3773 C CA . ALA A 1 465 ? 19.109 14.850 -8.839 1.00 75.31 465 ALA A CA 1
ATOM 3774 C C . ALA A 1 465 ? 19.531 13.634 -9.693 1.00 75.31 465 ALA A C 1
ATOM 3776 O O . ALA A 1 465 ? 19.105 12.511 -9.423 1.00 75.31 465 ALA A O 1
ATOM 3777 N N . GLU A 1 466 ? 20.392 13.828 -10.700 1.00 78.19 466 GLU A N 1
ATOM 3778 C CA . GLU A 1 466 ? 20.937 12.746 -11.517 1.00 78.19 466 GLU A CA 1
ATOM 3779 C C . GLU A 1 466 ? 22.060 11.983 -10.805 1.00 78.19 466 GLU A C 1
ATOM 3781 O O . GLU A 1 466 ? 23.020 12.570 -10.307 1.00 78.19 466 GLU A O 1
ATOM 3786 N N . LYS A 1 467 ? 22.040 10.643 -10.863 1.00 78.31 467 LYS A N 1
ATOM 3787 C CA . LYS A 1 467 ? 23.105 9.793 -10.277 1.00 78.31 467 LYS A CA 1
ATOM 3788 C C . LYS A 1 467 ? 24.497 10.102 -10.837 1.00 78.31 467 LYS A C 1
ATOM 3790 O O . LYS A 1 467 ? 25.507 9.877 -10.162 1.00 78.31 467 LYS A O 1
ATOM 3795 N N . THR A 1 468 ? 24.554 10.572 -12.084 1.00 77.75 468 THR A N 1
ATOM 3796 C CA . THR A 1 468 ? 25.777 11.024 -12.758 1.00 77.75 468 THR A CA 1
ATOM 3797 C C . THR A 1 468 ? 26.342 12.310 -12.168 1.00 77.75 468 THR A C 1
ATOM 3799 O O . THR A 1 468 ? 27.520 12.582 -12.367 1.00 77.75 468 THR A O 1
ATOM 3802 N N . TRP A 1 469 ? 25.567 13.086 -11.414 1.00 79.12 469 TRP A N 1
ATOM 3803 C CA . TRP A 1 469 ? 26.083 14.247 -10.700 1.00 79.12 469 TRP A CA 1
ATOM 3804 C C . TRP A 1 469 ? 27.000 13.833 -9.545 1.00 79.12 469 TRP A C 1
ATOM 3806 O O . TRP A 1 469 ? 28.163 14.243 -9.500 1.00 79.12 469 TRP A O 1
ATOM 3816 N N . ASP A 1 470 ? 26.527 12.948 -8.666 1.00 74.44 470 ASP A N 1
ATOM 3817 C CA . ASP A 1 470 ? 27.291 12.508 -7.493 1.00 74.44 470 ASP A CA 1
ATOM 3818 C C . ASP A 1 470 ? 28.500 11.648 -7.872 1.00 74.44 470 ASP A C 1
ATOM 3820 O O . ASP A 1 470 ? 29.597 11.837 -7.343 1.00 74.44 470 ASP A O 1
ATOM 3824 N N . ASN A 1 471 ? 28.322 10.737 -8.834 1.00 78.25 471 ASN A N 1
ATOM 3825 C CA . ASN A 1 471 ? 29.335 9.738 -9.196 1.00 78.25 471 ASN A CA 1
ATOM 3826 C C . ASN A 1 471 ? 30.167 10.103 -10.434 1.00 78.25 471 ASN A C 1
ATOM 3828 O O . ASN A 1 471 ? 31.118 9.391 -10.767 1.00 78.25 471 ASN A O 1
ATOM 3832 N N . GLY A 1 472 ? 29.795 11.169 -11.145 1.00 79.12 472 GLY A N 1
ATOM 3833 C CA . GLY A 1 472 ? 30.443 11.581 -12.385 1.00 79.12 472 GLY A CA 1
ATOM 3834 C C . GLY A 1 472 ? 31.684 12.436 -12.171 1.00 79.12 472 GLY A C 1
ATOM 3835 O O . GLY A 1 472 ? 31.941 13.001 -11.105 1.00 79.12 472 GLY A O 1
ATOM 3836 N N . THR A 1 473 ? 32.470 12.544 -13.234 1.00 85.94 473 THR A N 1
ATOM 3837 C CA . THR A 1 473 ? 33.596 13.469 -13.306 1.00 85.94 473 THR A CA 1
ATOM 3838 C C . THR A 1 473 ? 33.111 14.915 -13.453 1.00 85.94 473 THR A C 1
ATOM 3840 O O . THR A 1 473 ? 31.959 15.188 -13.789 1.00 85.94 473 THR A O 1
ATOM 3843 N N . LEU A 1 474 ? 34.018 15.877 -13.272 1.00 79.44 474 LEU A N 1
ATOM 3844 C CA . LEU A 1 474 ? 33.745 17.285 -13.572 1.00 79.44 474 LEU A CA 1
ATOM 3845 C C . LEU A 1 474 ? 33.276 17.497 -15.027 1.00 79.44 474 LEU A C 1
ATOM 3847 O O . LEU A 1 474 ? 32.490 18.401 -15.300 1.00 79.44 474 LEU A O 1
ATOM 3851 N N . GLU A 1 475 ? 33.753 16.680 -15.969 1.00 83.44 475 GLU A N 1
ATOM 3852 C CA . GLU A 1 475 ? 33.314 16.723 -17.368 1.00 83.44 475 GLU A CA 1
ATOM 3853 C C . GLU A 1 475 ? 31.857 16.265 -17.507 1.00 83.44 475 GLU A C 1
ATOM 3855 O O . GLU A 1 475 ? 31.063 16.975 -18.121 1.00 83.44 475 GLU A O 1
ATOM 3860 N N . ASP A 1 476 ? 31.478 15.169 -16.845 1.00 83.38 476 ASP A N 1
ATOM 3861 C CA . ASP A 1 476 ? 30.098 14.661 -16.836 1.00 83.38 476 ASP A CA 1
ATOM 3862 C C . ASP A 1 476 ? 29.123 15.684 -16.234 1.00 83.38 476 ASP A C 1
ATOM 3864 O O . ASP A 1 476 ? 28.066 15.961 -16.802 1.00 83.38 476 ASP A O 1
ATOM 3868 N N . ARG A 1 477 ? 29.514 16.332 -15.129 1.00 83.19 477 ARG A N 1
ATOM 3869 C CA . ARG A 1 477 ? 28.726 17.406 -14.499 1.00 83.19 477 ARG A CA 1
ATOM 3870 C C . ARG A 1 477 ? 28.543 18.611 -15.421 1.00 83.19 477 ARG A C 1
ATOM 3872 O O . ARG A 1 477 ? 27.458 19.185 -15.471 1.00 83.19 477 ARG A O 1
ATOM 3879 N N . ASN A 1 478 ? 29.577 18.992 -16.177 1.00 80.75 478 ASN A N 1
ATOM 3880 C CA . ASN A 1 478 ? 29.463 20.071 -17.163 1.00 80.75 478 ASN A CA 1
ATOM 3881 C C . ASN A 1 478 ? 28.515 19.700 -18.315 1.00 80.75 478 ASN A C 1
ATOM 3883 O O . ASN A 1 478 ? 27.762 20.560 -18.759 1.00 80.75 478 ASN A O 1
ATOM 3887 N N . ILE A 1 479 ? 28.514 18.440 -18.767 1.00 86.00 479 ILE A N 1
ATOM 3888 C CA . ILE A 1 479 ? 27.593 17.960 -19.811 1.00 86.00 479 ILE A CA 1
ATOM 3889 C C . ILE A 1 479 ? 26.137 18.027 -19.331 1.00 86.00 479 ILE A C 1
ATOM 3891 O O . ILE A 1 479 ? 25.275 18.515 -20.061 1.00 86.00 479 ILE A O 1
ATOM 3895 N N . LEU A 1 480 ? 25.857 17.581 -18.103 1.00 84.62 480 LEU A N 1
ATOM 3896 C CA . LEU A 1 480 ? 24.517 17.683 -17.508 1.00 84.62 480 LEU A CA 1
ATOM 3897 C C . LEU A 1 480 ? 24.062 19.140 -17.381 1.00 84.62 480 LEU A C 1
ATOM 3899 O O . LEU A 1 480 ? 22.910 19.463 -17.658 1.00 84.62 480 LEU A O 1
ATOM 3903 N N . PHE A 1 481 ? 24.976 20.035 -17.007 1.00 83.44 481 PHE A N 1
ATOM 3904 C CA . PHE A 1 481 ? 24.663 21.453 -16.894 1.00 83.44 481 PHE A CA 1
ATOM 3905 C C . PHE A 1 481 ? 24.389 22.106 -18.259 1.00 83.44 481 PHE A C 1
ATOM 3907 O O . PHE A 1 481 ? 23.462 22.904 -18.376 1.00 83.44 481 PHE A O 1
ATOM 3914 N N . ASP A 1 482 ? 25.141 21.746 -19.305 1.00 84.62 482 ASP A N 1
ATOM 3915 C CA . ASP A 1 482 ? 24.885 22.215 -20.674 1.00 84.62 482 ASP A CA 1
ATOM 3916 C C . ASP A 1 482 ? 23.485 21.783 -21.151 1.00 84.62 482 ASP A C 1
ATOM 3918 O O . ASP A 1 482 ? 22.729 22.607 -21.669 1.00 84.62 482 ASP A O 1
ATOM 3922 N N . LYS A 1 483 ? 23.092 20.530 -20.883 1.00 88.56 483 LYS A N 1
ATOM 3923 C CA . LYS A 1 483 ? 21.736 20.019 -21.156 1.00 88.56 483 LYS A CA 1
ATOM 3924 C C . LYS A 1 483 ? 20.657 20.794 -20.396 1.00 88.56 483 LYS A C 1
ATOM 3926 O O . LYS A 1 483 ? 19.632 21.150 -20.970 1.00 88.56 483 LYS A O 1
ATOM 3931 N N . TYR A 1 484 ? 20.899 21.128 -19.131 1.00 87.69 484 TYR A N 1
ATOM 3932 C CA . TYR A 1 484 ? 19.968 21.938 -18.344 1.00 87.69 484 TYR A CA 1
ATOM 3933 C C . TYR A 1 484 ? 19.784 23.352 -18.910 1.00 87.69 484 TYR A C 1
ATOM 3935 O O . TYR A 1 484 ? 18.662 23.847 -19.005 1.00 87.69 484 TYR A O 1
ATOM 3943 N N . LEU A 1 485 ? 20.861 23.994 -19.373 1.00 85.56 485 LEU A N 1
ATOM 3944 C CA . LEU A 1 485 ? 20.758 25.284 -20.063 1.00 85.56 485 LEU A CA 1
ATOM 3945 C C . LEU A 1 485 ? 19.919 25.188 -21.345 1.00 85.56 485 LEU A C 1
ATOM 3947 O O . LEU A 1 485 ? 19.198 26.133 -21.677 1.00 85.56 485 LEU A O 1
ATOM 3951 N N . GLU A 1 486 ? 19.988 24.064 -22.060 1.00 89.56 486 GLU A N 1
ATOM 3952 C CA . GLU A 1 486 ? 19.130 23.805 -23.217 1.00 89.56 486 GLU A CA 1
ATOM 3953 C C . GLU A 1 486 ? 17.659 23.636 -22.812 1.00 89.56 486 GLU A C 1
ATOM 3955 O O . GLU A 1 486 ? 16.803 24.252 -23.447 1.00 89.56 486 GLU A O 1
ATOM 3960 N N . VAL A 1 487 ? 17.359 22.907 -21.729 1.00 90.31 487 VAL A N 1
ATOM 3961 C CA . VAL A 1 487 ? 15.994 22.769 -21.175 1.00 90.31 487 VAL A CA 1
ATOM 3962 C C . VAL A 1 487 ? 15.396 24.144 -20.880 1.00 90.31 487 VAL A C 1
ATOM 3964 O O . VAL A 1 487 ? 14.294 24.470 -21.330 1.00 90.31 487 VAL A O 1
ATOM 3967 N N . ILE A 1 488 ? 16.156 24.997 -20.189 1.00 89.00 488 ILE A N 1
ATOM 3968 C CA . ILE A 1 488 ? 15.723 26.355 -19.851 1.00 89.00 488 ILE A CA 1
ATOM 3969 C C . ILE A 1 488 ? 15.458 27.170 -21.121 1.00 89.00 488 ILE A C 1
ATOM 3971 O O . ILE A 1 488 ? 14.427 27.839 -21.225 1.00 89.00 488 ILE A O 1
ATOM 3975 N N . ALA A 1 489 ? 16.360 27.102 -22.105 1.00 90.88 489 ALA A N 1
ATOM 3976 C CA . ALA A 1 489 ? 16.208 27.813 -23.371 1.00 90.88 489 ALA A CA 1
ATOM 3977 C C . ALA A 1 489 ? 14.946 27.378 -24.134 1.00 90.88 489 ALA A C 1
ATOM 3979 O O . ALA A 1 489 ? 14.236 28.225 -24.683 1.00 90.88 489 ALA A O 1
ATOM 3980 N N . GLN A 1 490 ? 14.650 26.076 -24.147 1.00 93.69 490 GLN A N 1
ATOM 3981 C CA . GLN A 1 490 ? 13.455 25.523 -24.782 1.00 93.69 490 GLN A CA 1
ATOM 3982 C C . GLN A 1 490 ? 12.176 25.983 -24.078 1.00 93.69 490 GLN A C 1
ATOM 3984 O O . GLN A 1 490 ? 11.245 26.438 -24.746 1.00 93.69 490 GLN A O 1
ATOM 3989 N N . GLY A 1 491 ? 12.145 25.984 -22.745 1.00 92.94 491 GLY A N 1
ATOM 3990 C CA . GLY A 1 491 ? 10.991 26.503 -22.011 1.00 92.94 491 GLY A CA 1
ATOM 3991 C C . GLY A 1 491 ? 10.773 28.007 -22.210 1.00 92.94 491 GLY A C 1
ATOM 3992 O O . GLY A 1 491 ? 9.648 28.438 -22.476 1.00 92.94 491 GLY A O 1
ATOM 3993 N N . ARG A 1 492 ? 11.846 28.813 -22.220 1.00 92.88 492 ARG A N 1
ATOM 3994 C CA . ARG A 1 492 ? 11.753 30.250 -22.539 1.00 92.88 492 ARG A CA 1
ATOM 3995 C C . ARG A 1 492 ? 11.206 30.480 -23.946 1.00 92.88 492 ARG A C 1
ATOM 3997 O O . ARG A 1 492 ? 10.378 31.368 -24.152 1.00 92.88 492 ARG A O 1
ATOM 4004 N N . LYS A 1 493 ? 11.654 29.682 -24.917 1.00 94.31 493 LYS A N 1
ATOM 4005 C CA . LYS A 1 493 ? 11.151 29.736 -26.291 1.00 94.31 493 LYS A CA 1
ATOM 4006 C C . LYS A 1 493 ? 9.647 29.444 -26.340 1.00 94.31 493 LYS A C 1
ATOM 4008 O O . LYS A 1 493 ? 8.919 30.208 -26.964 1.00 94.31 493 LYS A O 1
ATOM 4013 N N . ALA A 1 494 ? 9.167 28.414 -25.641 1.00 95.25 494 ALA A N 1
ATOM 4014 C CA . ALA A 1 494 ? 7.737 28.105 -25.577 1.00 95.25 494 ALA A CA 1
ATOM 4015 C C . ALA A 1 494 ? 6.917 29.261 -24.973 1.00 95.25 494 ALA A C 1
ATOM 4017 O O . ALA A 1 494 ? 5.867 29.623 -25.500 1.00 95.25 494 ALA A O 1
ATOM 4018 N N . ILE A 1 495 ? 7.408 29.907 -23.914 1.00 94.31 495 ILE A N 1
ATOM 4019 C CA . ILE A 1 495 ? 6.729 31.074 -23.328 1.00 94.31 495 ILE A CA 1
ATOM 4020 C C . ILE A 1 495 ? 6.626 32.218 -24.334 1.00 94.31 495 ILE A C 1
ATOM 4022 O O . ILE A 1 495 ? 5.541 32.769 -24.512 1.00 94.31 495 ILE A O 1
ATOM 4026 N N . ASN A 1 496 ? 7.711 32.533 -25.040 1.00 93.69 496 ASN A N 1
ATOM 4027 C CA . ASN A 1 496 ? 7.704 33.586 -26.055 1.00 93.69 496 ASN A CA 1
ATOM 4028 C C . ASN A 1 496 ? 6.745 33.277 -27.216 1.00 93.69 496 ASN A C 1
ATOM 4030 O O . ASN A 1 496 ? 6.058 34.180 -27.692 1.00 93.69 496 ASN A O 1
ATOM 4034 N N . ASP A 1 497 ? 6.667 32.011 -27.633 1.00 95.00 497 ASP A N 1
ATOM 4035 C CA . ASP A 1 497 ? 5.821 31.573 -28.745 1.00 95.00 497 ASP A CA 1
ATOM 4036 C C . ASP A 1 497 ? 4.320 31.592 -28.392 1.00 95.00 497 ASP A C 1
ATOM 4038 O O . ASP A 1 497 ? 3.489 31.894 -29.251 1.00 95.00 497 ASP A O 1
ATOM 4042 N N . PHE A 1 498 ? 3.947 31.276 -27.143 1.00 94.81 498 PHE A N 1
ATOM 4043 C CA . PHE A 1 498 ? 2.541 31.058 -26.764 1.00 94.81 498 PHE A CA 1
ATOM 4044 C C . PHE A 1 498 ? 1.949 32.101 -25.807 1.00 94.81 498 PHE A C 1
ATOM 4046 O O . PHE A 1 498 ? 0.727 32.301 -25.813 1.00 94.81 498 PHE A O 1
ATOM 4053 N N . LYS A 1 499 ? 2.760 32.741 -24.955 1.00 92.50 499 LYS A N 1
ATOM 4054 C CA . LYS A 1 499 ? 2.299 33.729 -23.965 1.00 92.50 499 LYS A CA 1
ATOM 4055 C C . LYS A 1 499 ? 3.464 34.608 -23.449 1.00 92.50 499 LYS A C 1
ATOM 4057 O O . LYS A 1 499 ? 3.808 34.515 -22.278 1.00 92.50 499 LYS A O 1
ATOM 4062 N N . PRO A 1 500 ? 4.045 35.514 -24.261 1.00 89.81 500 PRO A N 1
ATOM 4063 C CA . PRO A 1 500 ? 5.306 36.215 -23.946 1.00 89.81 500 PRO A CA 1
ATOM 4064 C C . PRO A 1 500 ? 5.272 37.147 -22.720 1.00 89.81 500 PRO A C 1
ATOM 4066 O O . PRO A 1 500 ? 6.314 37.625 -22.287 1.00 89.81 500 PRO A O 1
ATOM 4069 N N . ASN A 1 501 ? 4.091 37.424 -22.162 1.00 88.69 501 ASN A N 1
ATOM 4070 C CA . ASN A 1 501 ? 3.897 38.373 -21.060 1.00 88.69 501 ASN A CA 1
ATOM 4071 C C . ASN A 1 501 ? 3.700 37.694 -19.694 1.00 88.69 501 ASN A C 1
ATOM 4073 O O . ASN A 1 501 ? 3.133 38.311 -18.793 1.00 88.69 501 ASN A O 1
ATOM 4077 N N . ILE A 1 502 ? 4.093 36.428 -19.546 1.00 91.00 502 ILE A N 1
ATOM 4078 C CA . ILE A 1 502 ? 4.110 35.750 -18.244 1.00 91.00 502 ILE A CA 1
ATOM 4079 C C . ILE A 1 502 ? 5.538 35.550 -17.761 1.00 91.00 502 ILE A C 1
ATOM 4081 O O . ILE A 1 502 ? 6.483 35.515 -18.547 1.00 91.00 502 ILE A O 1
ATOM 4085 N N . THR A 1 503 ? 5.663 35.367 -16.458 1.00 89.44 503 THR A N 1
ATOM 4086 C CA . THR A 1 503 ? 6.933 35.101 -15.801 1.00 89.44 503 THR A CA 1
ATOM 4087 C C . THR A 1 503 ? 7.427 33.689 -16.103 1.00 89.44 503 THR A C 1
ATOM 4089 O O . THR A 1 503 ? 6.655 32.734 -16.036 1.00 89.44 503 THR A O 1
ATOM 4092 N N . TYR A 1 504 ? 8.721 33.538 -16.367 1.00 90.56 504 TYR A N 1
ATOM 4093 C CA . TYR A 1 504 ? 9.401 32.253 -16.367 1.00 90.56 504 TYR A CA 1
ATOM 4094 C C . TYR A 1 504 ? 10.329 32.128 -15.166 1.00 90.56 504 TYR A C 1
ATOM 4096 O O . TYR A 1 504 ? 11.217 32.961 -14.951 1.00 90.56 504 TYR A O 1
ATOM 4104 N N . SER A 1 505 ? 10.127 31.076 -14.387 1.00 87.56 505 SER A N 1
ATOM 4105 C CA . SER A 1 505 ? 10.855 30.822 -13.154 1.00 87.56 505 SER A CA 1
ATOM 4106 C C . SER A 1 505 ? 11.446 29.421 -13.105 1.00 87.56 505 SER A C 1
ATOM 4108 O O . SER A 1 505 ? 11.011 28.523 -13.820 1.00 87.56 505 SER A O 1
ATOM 4110 N N . GLY A 1 506 ? 12.455 29.223 -12.266 1.00 83.81 506 GLY A N 1
ATOM 4111 C CA . GLY A 1 506 ? 13.078 27.916 -12.091 1.00 83.81 506 GLY A CA 1
ATOM 4112 C C . GLY A 1 506 ? 13.568 27.712 -10.672 1.00 83.81 506 GLY A C 1
ATOM 4113 O O . GLY A 1 506 ? 14.155 28.626 -10.079 1.00 83.81 506 GLY A O 1
ATOM 4114 N N . ALA A 1 507 ? 13.325 26.513 -10.151 1.00 75.25 507 ALA A N 1
ATOM 4115 C CA . ALA A 1 507 ? 14.053 25.995 -9.010 1.00 75.25 507 ALA A CA 1
ATOM 4116 C C . ALA A 1 507 ? 15.524 25.887 -9.391 1.00 75.25 507 ALA A C 1
ATOM 4118 O O . ALA A 1 507 ? 15.886 25.382 -10.457 1.00 75.25 507 ALA A O 1
ATOM 4119 N N . VAL A 1 508 ? 16.379 26.440 -8.548 1.00 70.38 508 VAL A N 1
ATOM 4120 C CA . VAL A 1 508 ? 17.812 26.283 -8.712 1.00 70.38 508 VAL A CA 1
ATOM 4121 C C . VAL A 1 508 ? 18.331 25.897 -7.355 1.00 70.38 508 VAL A C 1
ATOM 4123 O O . VAL A 1 508 ? 18.641 26.758 -6.541 1.00 70.38 508 VAL A O 1
ATOM 4126 N N . SER A 1 509 ? 18.397 24.602 -7.082 1.00 58.09 509 SER A N 1
ATOM 4127 C CA . SER A 1 509 ? 19.064 24.117 -5.888 1.00 58.09 509 SER A CA 1
ATOM 4128 C C . SER A 1 509 ? 20.390 24.803 -5.700 1.00 58.09 509 SER A C 1
ATOM 4130 O O . SER A 1 509 ? 21.249 24.841 -6.588 1.00 58.09 509 SER A O 1
ATOM 4132 N N . ALA A 1 510 ? 20.502 25.427 -4.542 1.00 50.25 510 ALA A N 1
ATOM 4133 C CA . ALA A 1 510 ? 21.629 26.230 -4.188 1.00 50.25 510 ALA A CA 1
ATOM 4134 C C . ALA A 1 510 ? 22.867 25.307 -4.116 1.00 50.25 510 ALA A C 1
ATOM 4136 O O . ALA A 1 510 ? 23.122 24.641 -3.128 1.00 50.25 510 ALA A O 1
ATOM 4137 N N . TRP A 1 511 ? 23.642 25.278 -5.203 1.00 54.88 511 TRP A N 1
ATOM 4138 C CA . TRP A 1 511 ? 25.104 25.155 -5.196 1.00 54.88 511 TRP A CA 1
ATOM 4139 C C . TRP A 1 511 ? 25.711 23.898 -4.555 1.00 54.88 511 TRP A C 1
ATOM 4141 O O . TRP A 1 511 ? 26.616 24.021 -3.730 1.00 54.88 511 TRP A O 1
ATOM 4151 N N . TYR A 1 512 ? 25.357 22.701 -5.034 1.00 49.25 512 TYR A N 1
ATOM 4152 C CA . TYR A 1 512 ? 25.977 21.420 -4.633 1.00 49.25 512 TYR A CA 1
ATOM 4153 C C . TYR A 1 512 ? 27.479 21.264 -4.941 1.00 49.25 512 TYR A C 1
ATOM 4155 O O . TYR A 1 512 ? 27.987 20.172 -5.177 1.00 49.25 512 TYR A O 1
ATOM 4163 N N . VAL A 1 513 ? 28.234 22.346 -5.036 1.00 47.19 513 VAL A N 1
ATOM 4164 C CA . VAL A 1 513 ? 29.537 22.296 -5.649 1.00 47.19 513 VAL A CA 1
ATOM 4165 C C . VAL A 1 513 ? 30.467 23.196 -4.861 1.00 47.19 513 VAL A C 1
ATOM 4167 O O . VAL A 1 513 ? 30.611 24.395 -5.112 1.00 47.19 513 VAL A O 1
ATOM 4170 N N . THR A 1 514 ? 31.179 22.560 -3.937 1.00 48.84 514 THR A N 1
ATOM 4171 C CA . THR A 1 514 ? 32.527 22.988 -3.565 1.00 48.84 514 THR A CA 1
ATOM 4172 C C . THR A 1 514 ? 33.292 23.383 -4.837 1.00 48.84 514 THR A C 1
ATOM 4174 O O . THR A 1 514 ? 33.895 24.443 -4.865 1.00 48.84 514 THR A O 1
ATOM 4177 N N . ASP A 1 515 ? 33.119 22.652 -5.941 1.00 51.69 515 ASP A N 1
ATOM 4178 C CA . ASP A 1 515 ? 33.665 22.946 -7.272 1.00 51.69 515 ASP A CA 1
ATOM 4179 C C . ASP A 1 515 ? 33.088 24.220 -7.961 1.00 51.69 515 ASP A C 1
ATOM 4181 O O . ASP A 1 515 ? 33.810 24.868 -8.708 1.00 51.69 515 ASP A O 1
ATOM 4185 N N . ALA A 1 516 ? 31.858 24.689 -7.693 1.00 51.22 516 ALA A N 1
ATOM 4186 C CA . ALA A 1 516 ? 31.361 25.999 -8.172 1.00 51.22 516 ALA A CA 1
ATOM 4187 C C . ALA A 1 516 ? 31.899 27.140 -7.301 1.00 51.22 516 ALA A C 1
ATOM 4189 O O . ALA A 1 516 ? 32.373 28.145 -7.835 1.00 51.22 516 ALA A O 1
ATOM 4190 N N . LYS A 1 517 ? 31.918 26.949 -5.968 1.00 51.75 517 LYS A N 1
ATOM 4191 C CA . LYS A 1 517 ? 32.616 27.841 -5.020 1.00 51.75 517 LYS A CA 1
ATOM 4192 C C . LYS A 1 517 ? 34.130 27.914 -5.350 1.00 51.75 517 LYS A C 1
ATOM 4194 O O . LYS A 1 517 ? 34.734 28.974 -5.190 1.00 51.75 517 LYS A O 1
ATOM 4199 N N . ASN A 1 518 ? 34.719 26.847 -5.909 1.00 58.81 518 ASN A N 1
ATOM 4200 C CA . ASN A 1 518 ? 36.129 26.740 -6.323 1.00 58.81 518 ASN A CA 1
ATOM 4201 C C . ASN A 1 518 ? 36.410 27.102 -7.804 1.00 58.81 518 ASN A C 1
ATOM 4203 O O . ASN A 1 518 ? 37.569 27.065 -8.214 1.00 58.81 518 ASN A O 1
ATOM 4207 N N . ASN A 1 519 ? 35.411 27.517 -8.599 1.00 57.31 519 ASN A N 1
ATOM 4208 C CA . ASN A 1 519 ? 35.529 27.852 -10.038 1.00 57.31 519 ASN A CA 1
ATOM 4209 C C . ASN A 1 519 ? 35.938 26.702 -10.989 1.00 57.31 519 ASN A C 1
ATOM 4211 O O . ASN A 1 519 ? 36.578 26.943 -12.014 1.00 57.31 519 ASN A O 1
ATOM 4215 N N . GLU A 1 520 ? 35.584 25.463 -10.685 1.00 60.47 520 GLU A N 1
ATOM 4216 C CA . GLU A 1 520 ? 35.939 24.289 -11.487 1.00 60.47 520 GLU A CA 1
ATOM 4217 C C . GLU A 1 520 ? 34.872 23.947 -12.546 1.00 60.47 520 GLU A C 1
ATOM 4219 O O . GLU A 1 520 ? 35.213 23.430 -13.609 1.00 60.47 520 GLU A O 1
ATOM 4224 N N . LEU A 1 521 ? 33.593 24.289 -12.332 1.00 60.88 521 LEU A N 1
ATOM 4225 C CA . LEU A 1 521 ? 32.561 24.134 -13.368 1.00 60.88 521 LEU A CA 1
ATOM 4226 C C . LEU A 1 521 ? 32.714 25.183 -14.479 1.00 60.88 521 LEU A C 1
ATOM 4228 O O . LEU A 1 521 ? 32.824 26.384 -14.222 1.00 60.88 521 LEU A O 1
ATOM 4232 N N . LYS A 1 522 ? 32.644 24.725 -15.733 1.00 61.66 522 LYS A N 1
ATOM 4233 C CA . LYS A 1 522 ? 32.754 25.545 -16.949 1.00 61.66 522 LYS A CA 1
ATOM 4234 C C . LYS A 1 522 ? 31.599 26.547 -17.064 1.00 61.66 522 LYS A C 1
ATOM 4236 O O . LYS A 1 522 ? 31.830 27.666 -17.520 1.00 61.66 522 LYS A O 1
ATOM 4241 N N . HIS A 1 523 ? 30.407 26.143 -16.611 1.00 53.50 523 HIS A N 1
ATOM 4242 C CA . HIS A 1 523 ? 29.152 26.905 -16.692 1.00 53.50 523 HIS A CA 1
ATOM 4243 C C . HIS A 1 523 ? 28.431 27.093 -15.341 1.00 53.50 523 HIS A C 1
ATOM 4245 O O . HIS A 1 523 ? 27.361 27.684 -15.277 1.00 53.50 523 HIS A O 1
ATOM 4251 N N . GLY A 1 524 ? 29.035 26.674 -14.223 1.00 51.59 524 GLY A N 1
ATOM 4252 C CA . GLY A 1 524 ? 28.399 26.657 -12.893 1.00 51.59 524 GLY A CA 1
ATOM 4253 C C . GLY A 1 524 ? 28.306 28.006 -12.170 1.00 51.59 524 GLY A C 1
ATOM 4254 O O . GLY A 1 524 ? 28.201 28.035 -10.946 1.00 51.59 524 GLY A O 1
ATOM 4255 N N . ARG A 1 525 ? 28.392 29.134 -12.884 1.00 56.94 525 ARG A N 1
ATOM 4256 C CA . ARG A 1 525 ? 28.164 30.456 -12.284 1.00 56.94 525 ARG A CA 1
ATOM 4257 C C . ARG A 1 525 ? 26.688 30.786 -12.442 1.00 56.94 525 ARG A C 1
ATOM 4259 O O . ARG A 1 525 ? 26.188 30.734 -13.561 1.00 56.94 525 ARG A O 1
ATOM 4266 N N . GLY A 1 526 ? 26.027 31.259 -11.381 1.00 53.88 526 GLY A N 1
ATOM 4267 C CA . GLY A 1 526 ? 24.672 31.835 -11.488 1.00 53.88 526 GLY A CA 1
ATOM 4268 C C . GLY A 1 526 ? 24.546 32.897 -12.593 1.00 53.88 526 GLY A C 1
ATOM 4269 O O . GLY A 1 526 ? 23.481 33.093 -13.168 1.00 53.88 526 GLY A O 1
ATOM 4270 N N . TYR A 1 527 ? 25.677 33.501 -12.971 1.00 55.19 527 TYR A N 1
ATOM 4271 C CA . TYR A 1 527 ? 25.831 34.395 -14.111 1.00 55.19 527 TYR A CA 1
ATOM 4272 C C . TYR A 1 527 ? 25.352 33.801 -15.454 1.00 55.19 527 TYR A C 1
ATOM 4274 O O . TYR A 1 527 ? 24.738 34.529 -16.232 1.00 55.19 527 TYR A O 1
ATOM 4282 N N . ASP A 1 528 ? 25.584 32.518 -15.750 1.00 63.88 528 ASP A N 1
ATOM 4283 C CA . ASP A 1 528 ? 25.229 31.929 -17.056 1.00 63.88 528 ASP A CA 1
ATOM 4284 C C . ASP A 1 528 ? 23.715 31.691 -17.197 1.00 63.88 528 ASP A C 1
ATOM 4286 O O . ASP A 1 528 ? 23.174 31.834 -18.296 1.00 63.88 528 ASP A O 1
ATOM 4290 N N . LEU A 1 529 ? 23.029 31.435 -16.076 1.00 62.66 529 LEU A N 1
ATOM 4291 C CA . LEU A 1 529 ? 21.565 31.348 -15.988 1.00 62.66 529 LEU A CA 1
ATOM 4292 C C . LEU A 1 529 ? 20.897 32.727 -16.117 1.00 62.66 529 LEU A C 1
ATOM 4294 O O . LEU A 1 529 ? 19.788 32.846 -16.631 1.00 62.66 529 LEU A O 1
ATOM 4298 N N . VAL A 1 530 ? 21.582 33.785 -15.673 1.00 59.09 530 VAL A N 1
ATOM 4299 C CA . VAL A 1 530 ? 21.004 35.129 -15.530 1.00 59.09 530 VAL A CA 1
ATOM 4300 C C . VAL A 1 530 ? 21.356 36.094 -16.671 1.00 59.09 530 VAL A C 1
ATOM 4302 O O . VAL A 1 530 ? 20.572 36.988 -16.976 1.00 59.09 530 VAL A O 1
ATOM 4305 N N . ASN A 1 531 ? 22.482 35.928 -17.374 1.00 57.69 531 ASN A N 1
ATOM 4306 C CA . ASN A 1 531 ? 22.883 36.877 -18.433 1.00 57.69 531 ASN A CA 1
ATOM 4307 C C . ASN A 1 531 ? 22.288 36.610 -19.814 1.00 57.69 531 ASN A C 1
ATOM 4309 O O . ASN A 1 531 ? 22.469 37.431 -20.713 1.00 57.69 531 ASN A O 1
ATOM 4313 N N . LYS A 1 532 ? 21.579 35.495 -19.997 1.00 64.69 532 LYS A N 1
ATOM 4314 C CA . LYS A 1 532 ? 20.928 35.152 -21.270 1.00 64.69 532 LYS A CA 1
ATOM 4315 C C . LYS A 1 532 ? 19.426 35.463 -21.293 1.00 64.69 532 LYS A C 1
ATOM 4317 O O . LYS A 1 532 ? 18.737 34.957 -22.170 1.00 64.69 532 LYS A O 1
ATOM 4322 N N . ASP A 1 533 ? 18.930 36.256 -20.334 1.00 68.94 533 ASP A N 1
ATOM 4323 C CA . ASP A 1 533 ? 17.498 36.559 -20.149 1.00 68.94 533 ASP A CA 1
ATOM 4324 C C . ASP A 1 533 ? 16.644 35.261 -20.093 1.00 68.94 533 ASP A C 1
ATOM 4326 O O . ASP A 1 533 ? 15.506 35.178 -20.556 1.00 68.94 533 ASP A O 1
ATOM 4330 N N . MET A 1 534 ? 17.241 34.196 -19.542 1.00 77.69 534 MET A N 1
ATOM 4331 C CA . MET A 1 534 ? 16.701 32.837 -19.572 1.00 77.69 534 MET A CA 1
ATOM 4332 C C . MET A 1 534 ? 15.612 32.619 -18.528 1.00 77.69 534 MET A C 1
ATOM 4334 O O . MET A 1 534 ? 14.629 31.978 -18.863 1.00 77.69 534 MET A O 1
ATOM 4338 N N . PHE A 1 535 ? 15.714 33.238 -17.351 1.00 82.94 535 PHE A N 1
ATOM 4339 C CA . PHE A 1 535 ? 14.664 33.297 -16.329 1.00 82.94 535 PHE A CA 1
ATOM 4340 C C . PHE A 1 535 ? 14.356 34.740 -15.944 1.00 82.94 535 PHE A C 1
ATOM 4342 O O . PHE A 1 535 ? 15.230 35.596 -16.036 1.00 82.94 535 PHE A O 1
ATOM 4349 N N . ASP A 1 536 ? 13.133 34.987 -15.479 1.00 82.12 536 ASP A N 1
ATOM 4350 C CA . ASP A 1 536 ? 12.749 36.247 -14.835 1.00 82.12 536 ASP A CA 1
ATOM 4351 C C . ASP A 1 536 ? 12.838 36.119 -13.301 1.00 82.12 536 ASP A C 1
ATOM 4353 O O . ASP A 1 536 ? 13.124 37.099 -12.604 1.00 82.12 536 ASP A O 1
ATOM 4357 N N . ILE A 1 537 ? 12.651 34.897 -12.772 1.00 79.12 537 ILE A N 1
ATOM 4358 C CA . ILE A 1 537 ? 12.841 34.559 -11.353 1.00 79.12 537 ILE A CA 1
ATOM 4359 C C . ILE A 1 537 ? 13.724 33.324 -11.206 1.00 79.12 537 ILE A C 1
ATOM 4361 O O . ILE A 1 537 ? 13.497 32.302 -11.852 1.00 79.12 537 ILE A O 1
ATOM 4365 N N . VAL A 1 538 ? 14.661 33.384 -10.268 1.00 77.44 538 VAL A N 1
ATOM 4366 C CA . VAL A 1 538 ? 15.426 32.227 -9.800 1.00 77.44 538 VAL A CA 1
ATOM 4367 C C . VAL A 1 538 ? 15.046 31.917 -8.353 1.00 77.44 538 VAL A C 1
ATOM 4369 O O . VAL A 1 538 ? 14.969 32.826 -7.519 1.00 77.44 538 VAL A O 1
ATOM 4372 N N . ILE A 1 539 ? 14.793 30.638 -8.065 1.00 76.69 539 ILE A N 1
ATOM 4373 C CA . ILE A 1 539 ? 14.397 30.158 -6.738 1.00 76.69 539 ILE A CA 1
ATOM 4374 C C . ILE A 1 539 ? 15.536 29.323 -6.131 1.00 76.69 539 ILE A C 1
ATOM 4376 O O . ILE A 1 539 ? 15.561 28.109 -6.337 1.00 76.69 539 ILE A O 1
ATOM 4380 N N . PRO A 1 540 ? 16.508 29.930 -5.417 1.00 73.50 540 PRO A N 1
ATOM 4381 C CA . PRO A 1 540 ? 17.525 29.176 -4.693 1.00 73.50 540 PRO A CA 1
ATOM 4382 C C . PRO A 1 540 ? 16.911 28.348 -3.561 1.00 73.50 540 PRO A C 1
ATOM 4384 O O . PRO A 1 540 ? 16.359 28.927 -2.625 1.00 73.50 540 PRO A O 1
ATOM 4387 N N . MET A 1 541 ? 17.027 27.020 -3.630 1.00 74.25 541 MET A N 1
ATOM 4388 C CA . MET A 1 541 ? 16.500 26.108 -2.602 1.00 74.25 541 MET A CA 1
ATOM 4389 C C . MET A 1 541 ? 17.511 25.883 -1.470 1.00 74.25 541 MET A C 1
ATOM 4391 O O . MET A 1 541 ? 18.670 25.576 -1.739 1.00 74.25 541 MET A O 1
ATOM 4395 N N . MET A 1 542 ? 17.066 26.004 -0.216 1.00 69.69 542 MET A N 1
ATOM 4396 C CA . MET A 1 542 ? 17.816 25.634 0.990 1.00 69.69 542 MET A CA 1
ATOM 4397 C C . MET A 1 542 ? 17.375 24.241 1.481 1.00 69.69 542 MET A C 1
ATOM 4399 O O . MET A 1 542 ? 16.226 24.090 1.899 1.00 69.69 542 MET A O 1
ATOM 4403 N N . TYR A 1 543 ? 18.275 23.248 1.452 1.00 64.12 543 TYR A N 1
ATOM 4404 C CA . TYR A 1 543 ? 18.069 21.892 1.999 1.00 64.12 543 TYR A CA 1
ATOM 4405 C C . TYR A 1 543 ? 18.943 21.665 3.253 1.00 64.12 543 TYR A C 1
ATOM 4407 O O . TYR A 1 543 ? 20.092 22.114 3.278 1.00 64.12 543 TYR A O 1
ATOM 4415 N N . ASP A 1 544 ? 18.436 20.972 4.286 1.00 43.44 544 ASP A N 1
ATOM 4416 C CA . ASP A 1 544 ? 19.232 20.596 5.469 1.00 43.44 544 ASP A CA 1
ATOM 4417 C C . ASP A 1 544 ? 20.142 19.409 5.136 1.00 43.44 544 ASP A C 1
ATOM 4419 O O . ASP A 1 544 ? 19.734 18.261 5.008 1.00 43.44 544 ASP A O 1
ATOM 4423 N N . GLY A 1 545 ? 21.409 19.719 4.903 1.00 47.16 545 GLY A N 1
ATOM 4424 C CA . GLY A 1 545 ? 22.430 18.733 4.564 1.00 47.16 545 GLY A CA 1
ATOM 4425 C C . GLY A 1 545 ? 23.598 19.334 3.794 1.00 47.16 545 GLY A C 1
ATOM 4426 O O . GLY A 1 545 ? 24.715 18.826 3.886 1.00 47.16 545 GLY A O 1
ATOM 4427 N N . SER A 1 546 ? 23.382 20.459 3.099 1.00 50.81 546 SER A N 1
ATOM 4428 C CA . SER A 1 546 ? 24.456 21.188 2.407 1.00 50.81 546 SER A CA 1
ATOM 4429 C C . SER A 1 546 ? 25.256 22.115 3.333 1.00 50.81 546 SER A C 1
ATOM 4431 O O . SER A 1 546 ? 26.372 22.512 2.996 1.00 50.81 546 SER A O 1
ATOM 4433 N N . GLY A 1 547 ? 24.716 22.432 4.519 1.00 53.03 547 GLY A N 1
ATOM 4434 C CA . GLY A 1 547 ? 25.338 23.325 5.500 1.00 53.03 547 GLY A CA 1
ATOM 4435 C C . GLY A 1 547 ? 25.257 24.813 5.147 1.00 53.03 547 GLY A C 1
ATOM 4436 O O . GLY A 1 547 ? 25.960 25.604 5.775 1.00 53.03 547 GLY A O 1
ATOM 4437 N N . ASP A 1 548 ? 24.434 25.201 4.165 1.00 63.94 548 ASP A N 1
ATOM 4438 C CA . ASP A 1 548 ? 24.297 26.600 3.757 1.00 63.94 548 ASP A CA 1
ATOM 4439 C C . ASP A 1 548 ? 23.403 27.393 4.722 1.00 63.94 548 ASP A C 1
ATOM 4441 O O . ASP A 1 548 ? 22.284 27.014 5.073 1.00 63.94 548 ASP A O 1
ATOM 4445 N N . THR A 1 549 ? 23.893 28.556 5.128 1.00 70.38 549 THR A N 1
ATOM 4446 C CA . THR A 1 549 ? 23.158 29.519 5.945 1.00 70.38 549 THR A CA 1
ATOM 4447 C C . THR A 1 549 ? 22.342 30.477 5.075 1.00 70.38 549 THR A C 1
ATOM 4449 O O . THR A 1 549 ? 22.680 30.761 3.925 1.00 70.38 549 THR A O 1
ATOM 4452 N N . VAL A 1 550 ? 21.292 31.073 5.651 1.00 70.25 550 VAL A N 1
ATOM 4453 C CA . VAL A 1 550 ? 20.520 32.162 5.012 1.00 70.25 550 VAL A CA 1
ATOM 4454 C C . VAL A 1 550 ? 21.438 33.284 4.516 1.00 70.25 550 VAL A C 1
ATOM 4456 O O . VAL A 1 550 ? 21.200 33.885 3.470 1.00 70.25 550 VAL A O 1
ATOM 4459 N N . GLU A 1 551 ? 22.498 33.571 5.274 1.00 71.12 551 GLU A N 1
ATOM 4460 C CA . GLU A 1 551 ? 23.472 34.606 4.946 1.00 71.12 551 GLU A CA 1
ATOM 4461 C C . GLU A 1 551 ? 24.266 34.264 3.680 1.00 71.12 551 GLU A C 1
ATOM 4463 O O . GLU A 1 551 ? 24.398 35.124 2.813 1.00 71.12 551 GLU A O 1
ATOM 4468 N N . GLU A 1 552 ? 24.698 33.013 3.519 1.00 72.62 552 GLU A N 1
ATOM 4469 C CA . GLU A 1 552 ? 25.421 32.560 2.326 1.00 72.62 552 GLU A CA 1
ATOM 4470 C C . GLU A 1 552 ? 24.545 32.587 1.071 1.00 72.62 552 GLU A C 1
ATOM 4472 O O . GLU A 1 552 ? 25.002 33.027 0.017 1.00 72.62 552 GLU A O 1
ATOM 4477 N N . VAL A 1 553 ? 23.274 32.186 1.173 1.00 71.06 553 VAL A N 1
ATOM 4478 C CA . VAL A 1 553 ? 22.341 32.217 0.033 1.00 71.06 553 VAL A CA 1
ATOM 4479 C C . VAL A 1 553 ? 22.050 33.653 -0.410 1.00 71.06 553 VAL A C 1
ATOM 4481 O O . VAL A 1 553 ? 22.021 33.941 -1.612 1.00 71.06 553 VAL A O 1
ATOM 4484 N N . ILE A 1 554 ? 21.878 34.576 0.541 1.00 70.25 554 ILE A N 1
ATOM 4485 C CA . ILE A 1 554 ? 21.662 36.000 0.248 1.00 70.25 554 ILE A CA 1
ATOM 4486 C C . ILE A 1 554 ? 22.927 36.636 -0.339 1.00 70.25 554 ILE A C 1
ATOM 4488 O O . ILE A 1 554 ? 22.843 37.275 -1.387 1.00 70.25 554 ILE A O 1
ATOM 4492 N N . GLU A 1 555 ? 24.091 36.448 0.291 1.00 72.38 555 GLU A N 1
ATOM 4493 C CA . GLU A 1 555 ? 25.370 36.992 -0.188 1.00 72.38 555 GLU A CA 1
ATOM 4494 C C . GLU A 1 555 ? 25.691 36.482 -1.597 1.00 72.38 555 GLU A C 1
ATOM 4496 O O . GLU A 1 555 ? 26.126 37.239 -2.468 1.00 72.38 555 GLU A O 1
ATOM 4501 N N . TYR A 1 556 ? 25.436 35.203 -1.863 1.00 69.38 556 TYR A N 1
ATOM 4502 C CA . TYR A 1 556 ? 25.622 34.644 -3.191 1.00 69.38 556 TYR A CA 1
ATOM 4503 C C . TYR A 1 556 ? 24.664 35.283 -4.204 1.00 69.38 556 TYR A C 1
ATOM 4505 O O . TYR A 1 556 ? 25.088 35.716 -5.277 1.00 69.38 556 TYR A O 1
ATOM 4513 N N . SER A 1 557 ? 23.383 35.402 -3.857 1.00 69.19 557 SER A N 1
ATOM 4514 C CA . SER A 1 557 ? 22.389 36.032 -4.731 1.00 69.19 557 SER A CA 1
ATOM 4515 C C . SER A 1 557 ? 22.783 37.471 -5.093 1.00 69.19 557 SER A C 1
ATOM 4517 O O . SER A 1 557 ? 22.674 37.870 -6.249 1.00 69.19 557 SER A O 1
ATOM 4519 N N . GLU A 1 558 ? 23.329 38.228 -4.136 1.00 69.88 558 GLU A N 1
ATOM 4520 C CA . GLU A 1 558 ? 23.843 39.590 -4.351 1.00 69.88 558 GLU A CA 1
ATOM 4521 C C . GLU A 1 558 ? 25.072 39.648 -5.267 1.00 69.88 558 GLU A C 1
ATOM 4523 O O . GLU A 1 558 ? 25.230 40.601 -6.034 1.00 69.88 558 GLU A O 1
ATOM 4528 N N . ASN A 1 559 ? 25.952 38.651 -5.178 1.00 67.88 559 ASN A N 1
ATOM 4529 C CA . ASN A 1 559 ? 27.214 38.625 -5.913 1.00 67.88 559 ASN A CA 1
ATOM 4530 C C . ASN A 1 559 ? 27.068 38.130 -7.359 1.00 67.88 559 ASN A C 1
ATOM 4532 O O . ASN A 1 559 ? 27.880 38.501 -8.211 1.00 67.88 559 ASN A O 1
ATOM 4536 N N . TYR A 1 560 ? 26.069 37.289 -7.641 1.00 64.94 560 TYR A N 1
ATOM 4537 C CA . TYR A 1 560 ? 26.001 36.542 -8.902 1.00 64.94 560 TYR A CA 1
ATOM 4538 C C . TYR A 1 560 ? 24.740 36.777 -9.732 1.00 64.94 560 TYR A C 1
ATOM 4540 O O . TYR A 1 560 ? 24.772 36.491 -10.934 1.00 64.94 560 TYR A O 1
ATOM 4548 N N . PHE A 1 561 ? 23.668 37.324 -9.156 1.00 65.31 561 PHE A N 1
ATOM 4549 C CA . PHE A 1 561 ? 22.480 37.696 -9.918 1.00 65.31 561 PHE A CA 1
ATOM 4550 C C . PHE A 1 561 ? 22.501 39.186 -10.270 1.00 65.31 561 PHE A C 1
ATOM 4552 O O . PHE A 1 561 ? 22.885 40.047 -9.478 1.00 65.31 561 PHE A O 1
ATOM 4559 N N . THR A 1 562 ? 22.164 39.488 -11.523 1.00 63.75 562 THR A N 1
ATOM 4560 C CA . THR A 1 562 ? 22.117 40.856 -12.042 1.00 63.75 562 THR A CA 1
ATOM 4561 C C . THR A 1 562 ? 20.814 41.533 -11.625 1.00 63.75 562 THR A C 1
ATOM 4563 O O . THR A 1 562 ? 19.882 40.905 -11.132 1.00 63.75 562 THR A O 1
ATOM 4566 N N . ASP A 1 563 ? 20.709 42.832 -11.887 1.00 62.34 563 ASP A N 1
ATOM 4567 C CA . ASP A 1 563 ? 19.491 43.620 -11.699 1.00 62.34 563 ASP A CA 1
ATOM 4568 C C . ASP A 1 563 ? 18.310 43.213 -12.593 1.00 62.34 563 ASP A C 1
ATOM 4570 O O . ASP A 1 563 ? 17.236 43.800 -12.479 1.00 62.34 563 ASP A O 1
ATOM 4574 N N . LYS A 1 564 ? 18.497 42.209 -13.455 1.00 62.25 564 LYS A N 1
ATOM 4575 C CA . LYS A 1 564 ? 17.489 41.717 -14.392 1.00 62.25 564 LYS A CA 1
ATOM 4576 C C . LYS A 1 564 ? 16.652 40.549 -13.872 1.00 62.25 564 LYS A C 1
ATOM 4578 O O . LYS A 1 564 ? 15.602 40.290 -14.446 1.00 62.25 564 LYS A O 1
ATOM 4583 N N . VAL A 1 565 ? 17.106 39.839 -12.838 1.00 66.06 565 VAL A N 1
ATOM 4584 C CA . VAL A 1 565 ? 16.450 38.613 -12.357 1.00 66.06 565 VAL A CA 1
ATOM 4585 C C . VAL A 1 565 ? 16.068 38.762 -10.896 1.00 66.06 565 VAL A C 1
ATOM 4587 O O . VAL A 1 565 ? 16.869 39.180 -10.061 1.00 66.06 565 VAL A O 1
ATOM 4590 N N . THR A 1 566 ? 14.825 38.409 -10.584 1.00 70.75 566 THR A N 1
ATOM 4591 C CA . THR A 1 566 ? 14.336 38.409 -9.208 1.00 70.75 566 THR A CA 1
ATOM 4592 C C . THR A 1 566 ? 14.735 37.123 -8.491 1.00 70.75 566 THR A C 1
ATOM 4594 O O . THR A 1 566 ? 14.631 36.040 -9.055 1.00 70.75 566 THR A O 1
ATOM 4597 N N . THR A 1 567 ? 15.129 37.222 -7.219 1.00 70.25 567 THR A N 1
ATOM 4598 C CA . THR A 1 567 ? 15.394 36.043 -6.379 1.00 70.25 567 THR A CA 1
ATOM 4599 C C . THR A 1 567 ? 14.284 35.816 -5.348 1.00 70.25 567 THR A C 1
ATOM 4601 O O . THR A 1 567 ? 13.873 36.759 -4.656 1.00 70.25 567 THR A O 1
ATOM 4604 N N . ILE A 1 568 ? 13.832 34.562 -5.224 1.00 72.00 568 ILE A N 1
ATOM 4605 C CA . ILE A 1 568 ? 12.925 34.080 -4.169 1.00 72.00 568 ILE A CA 1
ATOM 4606 C C . ILE A 1 568 ? 13.598 32.920 -3.427 1.00 72.00 568 ILE A C 1
ATOM 4608 O O . ILE A 1 568 ? 13.900 31.914 -4.046 1.00 72.00 568 ILE A O 1
ATOM 4612 N N . ILE A 1 569 ? 13.817 33.012 -2.115 1.00 72.94 569 ILE A N 1
ATOM 4613 C CA . ILE A 1 569 ? 14.461 31.905 -1.378 1.00 72.94 569 ILE A CA 1
ATOM 4614 C C . ILE A 1 569 ? 13.457 30.768 -1.176 1.00 72.94 569 ILE A C 1
ATOM 4616 O O . ILE A 1 569 ? 12.396 30.992 -0.593 1.00 72.94 569 ILE A O 1
ATOM 4620 N N . GLY A 1 570 ? 13.806 29.575 -1.653 1.00 73.12 570 GLY A N 1
ATOM 4621 C CA . GLY A 1 570 ? 13.080 28.329 -1.445 1.00 73.12 570 GLY A CA 1
ATOM 4622 C C . GLY A 1 570 ? 13.446 27.682 -0.109 1.00 73.12 570 GLY A C 1
ATOM 4623 O O . GLY A 1 570 ? 14.625 27.466 0.158 1.00 73.12 570 GLY A O 1
ATOM 4624 N N . LEU A 1 571 ? 12.456 27.371 0.730 1.00 71.31 571 LEU A N 1
ATOM 4625 C CA . LEU A 1 571 ? 12.646 26.726 2.036 1.00 71.31 571 LEU A CA 1
ATOM 4626 C C . LEU A 1 571 ? 11.895 25.396 2.087 1.00 71.31 571 LEU A C 1
ATOM 4628 O O . LEU A 1 571 ? 10.681 25.397 1.896 1.00 71.31 571 LEU A O 1
ATOM 4632 N N . SER A 1 572 ? 12.573 24.288 2.391 1.00 70.12 572 SER A N 1
ATOM 4633 C CA . SER A 1 572 ? 11.912 22.992 2.588 1.00 70.12 572 SER A CA 1
ATOM 4634 C C . SER A 1 572 ? 11.454 22.805 4.037 1.00 70.12 572 SER A C 1
ATOM 4636 O O . SER A 1 572 ? 12.250 22.889 4.966 1.00 70.12 572 SER A O 1
ATOM 4638 N N . VAL A 1 573 ? 10.166 22.517 4.237 1.00 64.81 573 VAL A N 1
ATOM 4639 C CA . VAL A 1 573 ? 9.562 22.285 5.567 1.00 64.81 573 VAL A CA 1
ATOM 4640 C C . VAL A 1 573 ? 9.945 20.911 6.133 1.00 64.81 573 VAL A C 1
ATOM 4642 O O . VAL A 1 573 ? 9.917 20.720 7.340 1.00 64.81 573 VAL A O 1
ATOM 4645 N N . LYS A 1 574 ? 10.332 19.953 5.275 1.00 60.88 574 LYS A N 1
ATOM 4646 C CA . LYS A 1 574 ? 10.810 18.612 5.680 1.00 60.88 574 LYS A CA 1
ATOM 4647 C C . LYS A 1 574 ? 12.041 18.645 6.563 1.00 60.88 574 LYS A C 1
ATOM 4649 O O . LYS A 1 574 ? 12.275 17.717 7.327 1.00 60.88 574 LYS A O 1
ATOM 4654 N N . GLU A 1 575 ? 12.834 19.674 6.348 1.00 63.38 575 GLU A N 1
ATOM 4655 C CA . GLU A 1 575 ? 14.225 19.694 6.736 1.00 63.38 575 GLU A CA 1
ATOM 4656 C C . GLU A 1 575 ? 14.402 20.329 8.114 1.00 63.38 575 GLU A C 1
ATOM 4658 O O . GLU A 1 575 ? 15.380 20.040 8.785 1.00 63.38 575 GLU A O 1
ATOM 4663 N N . TRP A 1 576 ? 13.457 21.160 8.571 1.00 63.91 576 TRP A N 1
ATOM 4664 C CA . TRP A 1 576 ? 13.612 21.974 9.779 1.00 63.91 576 TRP A CA 1
ATOM 4665 C C . TRP A 1 576 ? 12.435 21.796 10.732 1.00 63.91 576 TRP A C 1
ATOM 4667 O O . TRP A 1 576 ? 11.283 21.690 10.304 1.00 63.91 576 TRP A O 1
ATOM 4677 N N . ASP A 1 577 ? 12.701 21.838 12.039 1.00 69.62 577 ASP A N 1
ATOM 4678 C CA . ASP A 1 577 ? 11.613 21.946 13.006 1.00 69.62 577 ASP A CA 1
ATOM 4679 C C . ASP A 1 577 ? 10.871 23.290 12.849 1.00 69.62 577 ASP A C 1
ATOM 4681 O O . ASP A 1 577 ? 11.386 24.262 12.287 1.00 69.62 577 ASP A O 1
ATOM 4685 N N . TYR A 1 578 ? 9.635 23.375 13.346 1.00 64.69 578 TYR A N 1
ATOM 4686 C CA . TYR A 1 578 ? 8.796 24.563 13.154 1.00 64.69 578 TYR A CA 1
ATOM 4687 C C . TYR A 1 578 ? 9.419 25.860 13.707 1.00 64.69 578 TYR A C 1
ATOM 4689 O O . TYR A 1 578 ? 9.211 26.943 13.147 1.00 64.69 578 TYR A O 1
ATOM 4697 N N . ASN A 1 579 ? 10.187 25.777 14.799 1.00 69.19 579 ASN A N 1
ATOM 4698 C CA . ASN A 1 579 ? 10.831 26.939 15.407 1.00 69.19 579 ASN A CA 1
ATOM 4699 C C . ASN A 1 579 ? 12.035 27.388 14.577 1.00 69.19 579 ASN A C 1
ATOM 4701 O O . ASN A 1 579 ? 12.206 28.588 14.356 1.00 69.19 579 ASN A O 1
ATOM 4705 N N . GLU A 1 580 ? 12.848 26.455 14.090 1.00 67.94 580 GLU A N 1
ATOM 4706 C CA . GLU A 1 580 ? 13.958 26.719 13.173 1.00 67.94 580 GLU A CA 1
ATOM 4707 C C . GLU A 1 580 ? 13.455 27.302 11.849 1.00 67.94 580 GLU A C 1
ATOM 4709 O O . GLU A 1 580 ? 13.939 28.349 11.410 1.00 67.94 580 GLU A O 1
ATOM 4714 N N . PHE A 1 581 ? 12.394 26.725 11.286 1.00 70.69 581 PHE A N 1
ATOM 4715 C CA . PHE A 1 581 ? 11.734 27.210 10.079 1.00 70.69 581 PHE A CA 1
ATOM 4716 C C . PHE A 1 581 ? 11.168 28.625 10.236 1.00 70.69 581 PHE A C 1
ATOM 4718 O O . PHE A 1 581 ? 11.448 29.513 9.422 1.00 70.69 581 PHE A O 1
ATOM 4725 N N . SER A 1 582 ? 10.453 28.883 11.333 1.00 71.38 582 SER A N 1
ATOM 4726 C CA . SER A 1 582 ? 9.941 30.219 11.661 1.00 71.38 582 SER A CA 1
ATOM 4727 C C . SER A 1 582 ? 11.072 31.232 11.860 1.00 71.38 582 SER A C 1
ATOM 4729 O O . SER A 1 582 ? 10.996 32.361 11.365 1.00 71.38 582 SER A O 1
ATOM 4731 N N . ASN A 1 583 ? 12.153 30.830 12.538 1.00 75.25 583 ASN A N 1
ATOM 4732 C CA . ASN A 1 583 ? 13.334 31.666 12.736 1.00 75.25 583 ASN A CA 1
ATOM 4733 C C . ASN A 1 583 ? 14.015 32.008 11.407 1.00 75.25 583 ASN A C 1
ATOM 4735 O O . ASN A 1 583 ? 14.487 33.133 11.243 1.00 75.25 583 ASN A O 1
ATOM 4739 N N . ILE A 1 584 ? 14.065 31.079 10.453 1.00 71.00 584 ILE A N 1
ATOM 4740 C CA . ILE A 1 584 ? 14.691 31.319 9.152 1.00 71.00 584 ILE A CA 1
ATOM 4741 C C . ILE A 1 584 ? 13.821 32.221 8.275 1.00 71.00 584 ILE A C 1
ATOM 4743 O O . ILE A 1 584 ? 14.343 33.179 7.700 1.00 71.00 584 ILE A O 1
ATOM 4747 N N . ILE A 1 585 ? 12.499 32.031 8.260 1.00 73.50 585 ILE A N 1
ATOM 4748 C CA . ILE A 1 585 ? 11.575 32.981 7.620 1.00 73.50 585 ILE A CA 1
ATOM 4749 C C . ILE A 1 585 ? 11.798 34.397 8.166 1.00 73.50 585 ILE A C 1
ATOM 4751 O O . ILE A 1 585 ? 11.873 35.360 7.399 1.00 73.50 585 ILE A O 1
ATOM 4755 N N . GLU A 1 586 ? 11.941 34.539 9.484 1.00 76.44 586 GLU A N 1
ATOM 4756 C CA . GLU A 1 586 ? 12.151 35.836 10.125 1.00 76.44 586 GLU A CA 1
ATOM 4757 C C . GLU A 1 586 ? 13.544 36.423 9.827 1.00 76.44 586 GLU A C 1
ATOM 4759 O O . GLU A 1 586 ? 13.681 37.634 9.628 1.00 76.44 586 GLU A O 1
ATOM 4764 N N . GLN A 1 587 ? 14.585 35.591 9.711 1.00 73.25 587 GLN A N 1
ATOM 4765 C CA . GLN A 1 587 ? 15.917 36.017 9.259 1.00 73.25 587 GLN A CA 1
ATOM 4766 C C . GLN A 1 587 ? 15.879 36.560 7.826 1.00 73.25 587 GLN A C 1
ATOM 4768 O O . GLN A 1 587 ? 16.401 37.651 7.563 1.00 73.25 587 GLN A O 1
ATOM 4773 N N . VAL A 1 588 ? 15.205 35.850 6.918 1.00 69.94 588 VAL A N 1
ATOM 4774 C CA . VAL A 1 588 ? 15.037 36.260 5.520 1.00 69.94 588 VAL A CA 1
ATOM 4775 C C . VAL A 1 588 ? 14.235 37.568 5.428 1.00 69.94 588 VAL A C 1
ATOM 4777 O O . VAL A 1 588 ? 14.659 38.517 4.759 1.00 69.94 588 VAL A O 1
ATOM 4780 N N . LYS A 1 589 ? 13.132 37.690 6.183 1.00 71.62 589 LYS A N 1
ATOM 4781 C CA . LYS A 1 589 ? 12.330 38.927 6.278 1.00 71.62 589 LYS A CA 1
ATOM 4782 C C . LYS A 1 589 ? 13.133 40.116 6.811 1.00 71.62 589 LYS A C 1
ATOM 4784 O O . LYS A 1 589 ? 13.008 41.230 6.298 1.00 71.62 589 LYS A O 1
ATOM 4789 N N . ASN A 1 590 ? 13.972 39.914 7.827 1.00 73.19 590 ASN A N 1
ATOM 4790 C CA . ASN A 1 590 ? 14.748 40.998 8.429 1.00 73.19 590 ASN A CA 1
ATOM 4791 C C . ASN A 1 590 ? 15.906 41.476 7.540 1.00 73.19 590 ASN A C 1
ATOM 4793 O O . ASN A 1 590 ? 16.179 42.680 7.503 1.00 73.19 590 ASN A O 1
ATOM 4797 N N . ARG A 1 591 ? 16.541 40.581 6.771 1.00 66.75 591 ARG A N 1
ATOM 4798 C CA . ARG A 1 591 ? 17.606 40.927 5.807 1.00 66.75 591 ARG A CA 1
ATOM 4799 C C . ARG A 1 591 ? 17.088 41.625 4.549 1.00 66.75 591 ARG A C 1
ATOM 4801 O O . ARG A 1 591 ? 17.782 42.482 4.004 1.00 66.75 591 ARG A O 1
ATOM 4808 N N . LYS A 1 592 ? 15.838 41.372 4.151 1.00 62.50 592 LYS A N 1
ATOM 4809 C CA . LYS A 1 592 ? 15.170 42.062 3.034 1.00 62.50 592 LYS A CA 1
ATOM 4810 C C . LYS A 1 592 ? 15.166 43.590 3.149 1.00 62.50 592 LYS A C 1
ATOM 4812 O O . LYS A 1 592 ? 15.145 44.284 2.136 1.00 62.50 592 LYS A O 1
ATOM 4817 N N . LYS A 1 593 ? 15.242 44.149 4.364 1.00 56.19 593 LYS A N 1
ATOM 4818 C CA . LYS A 1 593 ? 15.190 45.604 4.619 1.00 56.19 593 LYS A CA 1
ATOM 4819 C C . LYS A 1 593 ? 16.361 46.428 4.035 1.00 56.19 593 LYS A C 1
ATOM 4821 O O . LYS A 1 593 ? 16.401 47.633 4.277 1.00 56.19 593 LYS A O 1
ATOM 4826 N N . GLY A 1 594 ? 17.263 45.846 3.237 1.00 52.34 594 GLY A N 1
ATOM 4827 C CA . GLY A 1 594 ? 18.347 46.568 2.553 1.00 52.34 594 GLY A CA 1
ATOM 4828 C C . GLY A 1 594 ? 18.716 46.102 1.136 1.00 52.34 594 GLY A C 1
ATOM 4829 O O . GLY A 1 594 ? 19.575 46.738 0.528 1.00 52.34 594 GLY A O 1
ATOM 4830 N N . ASN A 1 595 ? 18.091 45.051 0.590 1.00 59.47 595 ASN A N 1
ATOM 4831 C CA . ASN A 1 595 ? 18.493 44.442 -0.685 1.00 59.47 595 ASN A CA 1
ATOM 4832 C C . ASN A 1 595 ? 17.416 44.649 -1.769 1.00 59.47 595 ASN A C 1
ATOM 4834 O O . ASN A 1 595 ? 16.250 44.322 -1.567 1.00 59.47 595 ASN A O 1
ATOM 4838 N N . LYS A 1 596 ? 17.810 45.212 -2.921 1.00 60.72 596 LYS A N 1
ATOM 4839 C CA . LYS A 1 596 ? 16.911 45.540 -4.045 1.00 60.72 596 LYS A CA 1
ATOM 4840 C C . LYS A 1 596 ? 16.569 44.363 -4.971 1.00 60.72 596 LYS A C 1
ATOM 4842 O O . LYS A 1 596 ? 15.720 44.534 -5.835 1.00 60.72 596 LYS A O 1
ATOM 4847 N N . TYR A 1 597 ? 17.229 43.216 -4.819 1.00 60.91 597 TYR A N 1
ATOM 4848 C CA . TYR A 1 597 ? 17.098 42.054 -5.712 1.00 60.91 597 TYR A CA 1
ATOM 4849 C C . TYR A 1 597 ? 16.280 40.904 -5.108 1.00 60.91 597 TYR A C 1
ATOM 4851 O O . TYR A 1 597 ? 15.952 39.931 -5.789 1.00 60.91 597 TYR A O 1
ATOM 4859 N N . PHE A 1 598 ? 15.936 41.020 -3.824 1.00 63.81 598 PHE A N 1
ATOM 4860 C CA . PHE A 1 598 ? 15.219 40.003 -3.073 1.00 63.81 598 PHE A CA 1
ATOM 4861 C C . PHE A 1 598 ? 13.742 40.382 -2.898 1.00 63.81 598 PHE A C 1
ATOM 4863 O O . PHE A 1 598 ? 13.420 41.334 -2.180 1.00 63.81 598 PHE A O 1
ATOM 4870 N N . ASN A 1 599 ? 12.837 39.624 -3.526 1.00 65.69 599 ASN A N 1
ATOM 4871 C CA . ASN A 1 599 ? 11.406 39.956 -3.543 1.00 65.69 599 ASN A CA 1
ATOM 4872 C C . ASN A 1 599 ? 10.544 39.050 -2.657 1.00 65.69 599 ASN A C 1
ATOM 4874 O O . ASN A 1 599 ? 9.463 39.483 -2.240 1.00 65.69 599 ASN A O 1
ATOM 4878 N N . GLY A 1 600 ? 11.011 37.860 -2.263 1.00 69.19 600 GLY A N 1
ATOM 4879 C CA . GLY A 1 600 ? 10.139 36.953 -1.523 1.00 69.19 600 GLY A CA 1
ATOM 4880 C C . GLY A 1 600 ? 10.719 35.638 -1.025 1.00 69.19 600 GLY A C 1
ATOM 4881 O O . GLY A 1 600 ? 11.881 35.317 -1.250 1.00 69.19 600 GLY A O 1
ATOM 4882 N N . ILE A 1 601 ? 9.860 34.876 -0.354 1.00 70.12 601 ILE A N 1
ATOM 4883 C CA . ILE A 1 601 ? 10.119 33.523 0.148 1.00 70.12 601 ILE A CA 1
ATOM 4884 C C . ILE A 1 601 ? 9.148 32.569 -0.551 1.00 70.12 601 ILE A C 1
ATOM 4886 O O . ILE A 1 601 ? 7.950 32.848 -0.607 1.00 70.12 601 ILE A O 1
ATOM 4890 N N . ALA A 1 602 ? 9.659 31.453 -1.063 1.00 72.31 602 ALA A N 1
ATOM 4891 C CA . ALA A 1 602 ? 8.866 30.325 -1.525 1.00 72.31 602 ALA A CA 1
ATOM 4892 C C . ALA A 1 602 ? 9.019 29.179 -0.524 1.00 72.31 602 ALA A C 1
ATOM 4894 O O . ALA A 1 602 ? 10.126 28.765 -0.197 1.00 72.31 602 ALA A O 1
ATOM 4895 N N . ILE A 1 603 ? 7.903 28.668 -0.029 1.00 68.19 603 ILE A N 1
ATOM 4896 C CA . ILE A 1 603 ? 7.859 27.575 0.933 1.00 68.19 603 ILE A CA 1
ATOM 4897 C C . ILE A 1 603 ? 7.549 26.278 0.188 1.00 68.19 603 ILE A C 1
ATOM 4899 O O . ILE A 1 603 ? 6.561 26.172 -0.537 1.00 68.19 603 ILE A O 1
ATOM 4903 N N . PHE A 1 604 ? 8.392 25.279 0.385 1.00 68.12 604 PHE A N 1
ATOM 4904 C CA . PHE A 1 604 ? 8.265 23.945 -0.171 1.00 68.12 604 PHE A CA 1
ATOM 4905 C C . PHE A 1 604 ? 7.847 22.987 0.946 1.00 68.12 604 PHE A C 1
ATOM 4907 O O . PHE A 1 604 ? 8.644 22.644 1.817 1.00 68.12 604 PHE A O 1
ATOM 4914 N N . GLY A 1 605 ? 6.582 22.572 0.985 1.00 55.78 605 GLY A N 1
ATOM 4915 C CA . GLY A 1 605 ? 6.120 21.735 2.095 1.00 55.78 605 GLY A CA 1
ATOM 4916 C C . GLY A 1 605 ? 4.618 21.560 2.159 1.00 55.78 605 GLY A C 1
ATOM 4917 O O . GLY A 1 605 ? 3.990 21.987 3.120 1.00 55.78 605 GLY A O 1
ATOM 4918 N N . ASN A 1 606 ? 4.031 20.929 1.146 1.00 48.59 606 ASN A N 1
ATOM 4919 C CA . ASN A 1 606 ? 2.575 20.854 1.044 1.00 48.59 606 ASN A CA 1
ATOM 4920 C C . ASN A 1 606 ? 1.910 19.725 1.850 1.00 48.59 606 ASN A C 1
ATOM 4922 O O . ASN A 1 606 ? 0.691 19.670 1.919 1.00 48.59 606 ASN A O 1
ATOM 4926 N N . HIS A 1 607 ? 2.684 18.828 2.458 1.00 40.03 607 HIS A N 1
ATOM 4927 C CA . HIS A 1 607 ? 2.191 17.692 3.259 1.00 40.03 607 HIS A CA 1
ATOM 4928 C C . HIS A 1 607 ? 2.790 17.648 4.665 1.00 40.03 607 HIS A C 1
ATOM 4930 O O . HIS A 1 607 ? 2.594 16.681 5.388 1.00 40.03 607 HIS A O 1
ATOM 4936 N N . LEU A 1 608 ? 3.573 18.663 5.024 1.00 44.75 608 LEU A N 1
ATOM 4937 C CA . LEU A 1 608 ? 4.317 18.718 6.285 1.00 44.75 608 LEU A CA 1
ATOM 4938 C C . LEU A 1 608 ? 4.200 20.068 6.978 1.00 44.75 608 LEU A C 1
ATOM 4940 O O . LEU A 1 608 ? 4.791 20.266 8.036 1.00 44.75 608 LEU A O 1
ATOM 4944 N N . TYR A 1 609 ? 3.417 20.988 6.407 1.00 45.53 609 TYR A N 1
ATOM 4945 C CA . TYR A 1 609 ? 2.941 22.116 7.183 1.00 45.53 609 TYR A CA 1
ATOM 4946 C C . TYR A 1 609 ? 1.980 21.562 8.246 1.00 45.53 609 TYR A C 1
ATOM 4948 O O . TYR A 1 609 ? 0.985 20.943 7.853 1.00 45.53 609 TYR A O 1
ATOM 4956 N N . PRO A 1 610 ? 2.255 21.745 9.553 1.00 45.25 610 PRO A N 1
ATOM 4957 C CA . PRO A 1 610 ? 1.568 21.032 10.638 1.00 45.25 610 PRO A CA 1
ATOM 4958 C C . PRO A 1 610 ? 0.037 21.144 10.611 1.00 45.25 610 PRO A C 1
ATOM 4960 O O . PRO A 1 610 ? -0.656 20.259 11.103 1.00 45.25 610 PRO A O 1
ATOM 4963 N N . ASP A 1 611 ? -0.480 22.205 9.984 1.00 54.09 611 ASP A N 1
ATOM 4964 C CA . ASP A 1 611 ? -1.903 22.537 9.984 1.00 54.09 611 ASP A CA 1
ATOM 4965 C C . ASP A 1 611 ? -2.612 22.280 8.640 1.00 54.09 611 ASP A C 1
ATOM 4967 O O . ASP A 1 611 ? -3.801 22.565 8.496 1.00 54.09 611 ASP A O 1
ATOM 4971 N N . TRP A 1 612 ? -1.909 21.771 7.617 1.00 48.19 612 TRP A N 1
ATOM 4972 C CA . TRP A 1 612 ? -2.507 21.532 6.295 1.00 48.19 612 TRP A CA 1
ATOM 4973 C C . TRP A 1 612 ? -3.646 20.506 6.367 1.00 48.19 612 TRP A C 1
ATOM 4975 O O . TRP A 1 612 ? -4.761 20.780 5.918 1.00 48.19 612 TRP A O 1
ATOM 4985 N N . ASP A 1 613 ? -3.414 19.359 7.003 1.00 47.91 613 ASP A N 1
ATOM 4986 C CA . ASP A 1 613 ? -4.433 18.312 7.132 1.00 47.91 613 ASP A CA 1
ATOM 4987 C C . ASP A 1 613 ? -5.532 18.683 8.155 1.00 47.91 613 ASP A C 1
ATOM 4989 O O . ASP A 1 613 ? -6.680 18.262 8.001 1.00 47.91 613 ASP A O 1
ATOM 4993 N N . SER A 1 614 ? -5.248 19.575 9.116 1.00 44.56 614 SER A N 1
ATOM 4994 C CA . SER A 1 614 ? -6.199 20.015 10.153 1.00 44.56 614 SER A CA 1
ATOM 4995 C C . SER A 1 614 ? -7.071 21.226 9.770 1.00 44.56 614 SER A C 1
ATOM 4997 O O . SER A 1 614 ? -8.085 21.473 10.427 1.00 44.56 614 SER A O 1
ATOM 4999 N N . PHE A 1 615 ? -6.747 21.962 8.697 1.00 37.19 615 PHE A N 1
ATOM 5000 C CA . PHE A 1 615 ? -7.531 23.119 8.244 1.00 37.19 615 PHE A CA 1
ATOM 5001 C C . PHE A 1 615 ? -8.924 22.706 7.734 1.00 37.19 615 PHE A C 1
ATOM 5003 O O . PHE A 1 615 ? -9.042 22.087 6.669 1.00 37.19 615 PHE A O 1
ATOM 5010 N N . LYS A 1 616 ? -9.975 23.078 8.479 1.00 40.53 616 LYS A N 1
ATOM 5011 C CA . LYS A 1 616 ? -11.393 22.948 8.102 1.00 40.53 616 LYS A CA 1
ATOM 5012 C C . LYS A 1 616 ? -12.015 24.335 7.945 1.00 40.53 616 LYS A C 1
ATOM 5014 O O . LYS A 1 616 ? -11.785 25.206 8.780 1.00 40.53 616 LYS A O 1
ATOM 5019 N N . MET A 1 617 ? -12.833 24.532 6.908 1.00 35.72 617 MET A N 1
ATOM 5020 C CA . MET A 1 617 ? -13.707 25.706 6.830 1.00 35.72 617 MET A CA 1
ATOM 5021 C C . MET A 1 617 ? -14.708 25.654 7.989 1.00 35.72 617 MET A C 1
ATOM 5023 O O . MET A 1 617 ? -15.569 24.775 8.016 1.00 35.72 617 MET A O 1
ATOM 5027 N N . GLU A 1 618 ? -14.640 26.606 8.919 1.00 34.12 618 GLU A N 1
ATOM 5028 C CA . GLU A 1 618 ? -15.793 26.913 9.766 1.00 34.12 618 GLU A CA 1
ATOM 5029 C C . GLU A 1 618 ? -16.880 27.489 8.851 1.00 34.12 618 GLU A C 1
ATOM 5031 O O . GLU A 1 618 ? -16.786 28.628 8.386 1.00 34.12 618 GLU A O 1
ATOM 5036 N N . GLN A 1 619 ? -17.883 26.678 8.505 1.00 31.12 619 GLN A N 1
ATOM 5037 C CA . GLN A 1 619 ? -19.059 27.198 7.818 1.00 31.12 619 GLN A CA 1
ATOM 5038 C C . GLN A 1 619 ? -19.819 28.137 8.767 1.00 31.12 619 GLN A C 1
ATOM 5040 O O . GLN A 1 619 ? -19.932 27.833 9.958 1.00 31.12 619 GLN A O 1
ATOM 5045 N N . PRO A 1 620 ? -20.365 29.265 8.277 1.00 29.44 620 PRO A N 1
ATOM 5046 C CA . PRO A 1 620 ? -21.304 30.045 9.063 1.00 29.44 620 PRO A CA 1
ATOM 5047 C C . PRO A 1 620 ? -22.545 29.179 9.298 1.00 29.44 620 PRO A C 1
ATOM 5049 O O . PRO A 1 620 ? -23.200 28.766 8.346 1.00 29.44 620 PRO A O 1
ATOM 5052 N N . ILE A 1 621 ? -22.832 28.884 10.563 1.00 30.97 621 ILE A N 1
ATOM 5053 C CA . ILE A 1 621 ? -24.029 28.159 10.984 1.00 30.97 621 ILE A CA 1
ATOM 5054 C C . ILE A 1 621 ? -25.234 29.077 10.731 1.00 30.97 621 ILE A C 1
ATOM 5056 O O . ILE A 1 621 ? -25.410 30.072 11.435 1.00 30.97 621 ILE A O 1
ATOM 5060 N N . GLU A 1 622 ? -26.045 28.761 9.722 1.00 34.09 622 GLU A N 1
ATOM 5061 C CA . GLU A 1 622 ? -27.455 29.156 9.694 1.00 34.09 622 GLU A CA 1
ATOM 5062 C C . GLU A 1 622 ? -28.257 28.007 10.318 1.00 34.09 622 GLU A C 1
ATOM 5064 O O . GLU A 1 622 ? -28.282 26.892 9.803 1.00 34.09 622 GLU A O 1
ATOM 5069 N N . GLU A 1 623 ? -28.824 28.278 11.494 1.00 33.88 623 GLU A N 1
ATOM 5070 C CA . GLU A 1 623 ? -29.713 27.382 12.231 1.00 33.88 623 GLU A CA 1
ATOM 5071 C C . GLU A 1 623 ? -31.071 27.306 11.514 1.00 33.88 623 GLU A C 1
ATOM 5073 O O . GLU A 1 623 ? -31.790 28.304 11.455 1.00 33.88 623 GLU A O 1
ATOM 5078 N N . GLU A 1 624 ? -31.453 26.126 11.023 1.00 31.95 624 GLU A N 1
ATOM 5079 C CA . GLU A 1 624 ? -32.863 25.777 10.818 1.00 31.95 624 GLU A CA 1
ATOM 5080 C C . GLU A 1 624 ? -33.206 24.549 11.672 1.00 31.95 624 GLU A C 1
ATOM 5082 O O . GLU A 1 624 ? -32.665 23.457 11.496 1.00 31.95 624 GLU A O 1
ATOM 5087 N N . GLU A 1 625 ? -34.086 24.783 12.648 1.00 40.66 625 GLU A N 1
ATOM 5088 C CA . GLU A 1 625 ? -34.811 23.782 13.427 1.00 40.66 625 GLU A CA 1
ATOM 5089 C C . GLU A 1 625 ? -35.829 23.059 12.530 1.00 40.66 625 GLU A C 1
ATOM 5091 O O . GLU A 1 625 ? -36.617 23.718 11.848 1.00 40.66 625 GLU A O 1
ATOM 5096 N N . SER A 1 626 ? -35.915 21.731 12.619 1.00 28.58 626 SER A N 1
ATOM 5097 C CA . SER A 1 626 ? -37.212 21.046 12.556 1.00 28.58 626 SER A CA 1
ATOM 5098 C C . SER A 1 626 ? -37.125 19.633 13.125 1.00 28.58 626 SER A C 1
ATOM 5100 O O . SER A 1 626 ? -36.223 18.868 12.786 1.00 28.58 626 SER A O 1
ATOM 5102 N N . ASP A 1 627 ? -38.097 19.352 13.983 1.00 32.41 627 ASP A N 1
ATOM 5103 C CA . ASP A 1 627 ? -38.304 18.162 14.793 1.00 32.41 627 ASP A CA 1
ATOM 5104 C C . ASP A 1 627 ? -38.857 16.940 14.023 1.00 32.41 627 ASP A C 1
ATOM 5106 O O . ASP A 1 627 ? -39.319 17.053 12.888 1.00 32.41 627 ASP A O 1
ATOM 5110 N N . GLU A 1 628 ? -38.913 15.835 14.782 1.00 32.97 628 GLU A N 1
ATOM 5111 C CA . GLU A 1 628 ? -39.894 14.729 14.764 1.00 32.97 628 GLU A CA 1
ATOM 5112 C C . GLU A 1 628 ? -39.571 13.430 13.983 1.00 32.97 628 GLU A C 1
ATOM 5114 O O . GLU A 1 628 ? -39.678 13.339 12.766 1.00 32.97 628 GLU A O 1
ATOM 5119 N N . GLU A 1 629 ? -39.143 12.440 14.788 1.00 38.03 629 GLU A N 1
ATOM 5120 C CA . GLU A 1 629 ? -39.607 11.040 14.932 1.00 38.03 629 GLU A CA 1
ATOM 5121 C C . GLU A 1 629 ? -40.269 10.312 13.745 1.00 38.03 629 GLU A C 1
ATOM 5123 O O . GLU A 1 629 ? -41.282 10.762 13.228 1.00 38.03 629 GLU A O 1
ATOM 5128 N N . GLU A 1 630 ? -39.822 9.074 13.483 1.00 30.23 630 GLU A N 1
ATOM 5129 C CA . GLU A 1 630 ? -40.708 7.892 13.502 1.00 30.23 630 GLU A CA 1
ATOM 5130 C C . GLU A 1 630 ? -39.898 6.581 13.657 1.00 30.23 630 GLU A C 1
ATOM 5132 O O . GLU A 1 630 ? -38.851 6.386 13.038 1.00 30.23 630 GLU A O 1
ATOM 5137 N N . GLU A 1 631 ? -40.375 5.729 14.571 1.00 40.50 631 GLU A N 1
ATOM 5138 C CA . GLU A 1 631 ? -39.934 4.359 14.867 1.00 40.50 631 GLU A CA 1
ATOM 5139 C C . GLU A 1 631 ? -40.426 3.390 13.783 1.00 40.50 631 GLU A C 1
ATOM 5141 O O . GLU A 1 631 ? -41.596 3.477 13.434 1.00 40.50 631 GLU A O 1
ATOM 5146 N N . GLU A 1 632 ? -39.635 2.385 13.385 1.00 31.53 632 GLU A N 1
ATOM 5147 C CA . GLU A 1 632 ? -40.180 1.062 13.032 1.00 31.53 632 GLU A CA 1
ATOM 5148 C C . GLU A 1 632 ? -39.228 -0.065 13.481 1.00 31.53 632 GLU A C 1
ATOM 5150 O O . GLU A 1 632 ? -38.028 -0.072 13.199 1.00 31.53 632 GLU A O 1
ATOM 5155 N N . GLU A 1 633 ? -39.806 -0.991 14.252 1.00 35.41 633 GLU A N 1
ATOM 5156 C CA . GLU A 1 633 ? -39.271 -2.289 14.663 1.00 35.41 633 GLU A CA 1
ATOM 5157 C C . GLU A 1 633 ? -39.225 -3.248 13.464 1.00 35.41 633 GLU A C 1
ATOM 5159 O O . GLU A 1 633 ? -40.218 -3.356 12.753 1.00 35.41 633 GLU A O 1
ATOM 5164 N N . GLU A 1 634 ? -38.169 -4.058 13.324 1.00 30.98 634 GLU A N 1
ATOM 5165 C CA . GLU A 1 634 ? -38.322 -5.411 12.768 1.00 30.98 634 GLU A CA 1
ATOM 5166 C C . GLU A 1 634 ? -37.315 -6.400 13.389 1.00 30.98 634 GLU A C 1
ATOM 5168 O O . GLU A 1 634 ? -36.104 -6.174 13.439 1.00 30.98 634 GLU A O 1
ATOM 5173 N N . GLU A 1 635 ? -37.872 -7.491 13.924 1.00 31.59 635 GLU A N 1
ATOM 5174 C CA . GLU A 1 635 ? -37.214 -8.584 14.640 1.00 31.59 635 GLU A CA 1
ATOM 5175 C C . GLU A 1 635 ? -36.503 -9.590 13.707 1.00 31.59 635 GLU A C 1
ATOM 5177 O O . GLU A 1 635 ? -37.066 -10.095 12.740 1.00 31.59 635 GLU A O 1
ATOM 5182 N N . GLU A 1 636 ? -35.298 -9.969 14.145 1.00 32.78 636 GLU A N 1
ATOM 5183 C CA . GLU A 1 636 ? -34.654 -11.293 14.091 1.00 32.78 636 GLU A CA 1
ATOM 5184 C C . GLU A 1 636 ? -34.369 -12.008 12.751 1.00 32.78 636 GLU A C 1
ATOM 5186 O O . GLU A 1 636 ? -35.212 -12.666 12.139 1.00 32.78 636 GLU A O 1
ATOM 5191 N N . LYS A 1 637 ? -33.059 -12.176 12.503 1.00 28.88 637 LYS A N 1
ATOM 5192 C CA . LYS A 1 637 ? -32.435 -13.515 12.482 1.00 28.88 637 LYS A CA 1
ATOM 5193 C C . LYS A 1 637 ? -30.986 -13.458 12.981 1.00 28.88 637 LYS A C 1
ATOM 5195 O O . LYS A 1 637 ? -30.084 -13.022 12.272 1.00 28.88 637 LYS A O 1
ATOM 5200 N N . GLU A 1 638 ? -30.780 -13.931 14.212 1.00 32.75 638 GLU A N 1
ATOM 5201 C CA . GLU A 1 638 ? -29.472 -14.131 14.843 1.00 32.75 638 GLU A CA 1
ATOM 5202 C C . GLU A 1 638 ? -28.571 -15.062 14.013 1.00 32.75 638 GLU A C 1
ATOM 5204 O O . GLU A 1 638 ? -28.788 -16.272 13.921 1.00 32.75 638 GLU A O 1
ATOM 5209 N N . VAL A 1 639 ? -27.477 -14.506 13.500 1.00 28.39 639 VAL A N 1
ATOM 5210 C CA . VAL A 1 639 ? -26.197 -15.212 13.432 1.00 28.39 639 VAL A CA 1
ATOM 5211 C C . VAL A 1 639 ? -25.351 -14.587 14.532 1.00 28.39 639 VAL A C 1
ATOM 5213 O O . VAL A 1 639 ? -25.068 -13.397 14.456 1.00 28.39 639 VAL A O 1
ATOM 5216 N N . ASN A 1 640 ? -24.989 -15.361 15.561 1.00 32.19 640 ASN A N 1
ATOM 5217 C CA . ASN A 1 640 ? -24.091 -14.947 16.647 1.00 32.19 640 ASN A CA 1
ATOM 5218 C C . ASN A 1 640 ? -22.806 -14.307 16.081 1.00 32.19 640 ASN A C 1
ATOM 5220 O O . ASN A 1 640 ? -21.831 -15.002 15.788 1.00 32.19 640 ASN A O 1
ATOM 5224 N N . GLN A 1 641 ? -22.803 -12.985 15.916 1.00 38.31 641 GLN A N 1
ATOM 5225 C CA . GLN A 1 641 ? -21.595 -12.187 15.789 1.00 38.31 641 GLN A CA 1
ATOM 5226 C C . GLN A 1 641 ? -21.092 -11.937 17.209 1.00 38.31 641 GLN A C 1
ATOM 5228 O O . GLN A 1 641 ? -21.785 -11.334 18.028 1.00 38.31 641 GLN A O 1
ATOM 5233 N N . LEU A 1 642 ? -19.890 -12.431 17.506 1.00 41.88 642 LEU A N 1
ATOM 5234 C CA . LEU A 1 642 ? -19.112 -12.023 18.671 1.00 41.88 642 LEU A CA 1
ATOM 5235 C C . LEU A 1 642 ? -18.842 -10.515 18.541 1.00 41.88 642 LEU A C 1
ATOM 5237 O O . LEU A 1 642 ? -17.890 -10.094 17.892 1.00 41.88 642 LEU A O 1
ATOM 5241 N N . SER A 1 643 ? -19.744 -9.702 19.088 1.00 43.25 643 SER A N 1
ATOM 5242 C CA . SER A 1 643 ? -19.565 -8.257 19.196 1.00 43.25 643 SER A CA 1
ATOM 5243 C C . SER A 1 643 ? -18.452 -7.968 20.200 1.00 43.25 643 SER A C 1
ATOM 5245 O O . SER A 1 643 ? -18.506 -8.428 21.339 1.00 43.25 643 SER A O 1
ATOM 5247 N N . LEU A 1 644 ? -17.464 -7.178 19.775 1.00 50.16 644 LEU A N 1
ATOM 5248 C CA . LEU A 1 644 ? -16.324 -6.719 20.576 1.00 50.16 644 LEU A CA 1
ATOM 5249 C C . LEU A 1 644 ? -16.706 -5.922 21.826 1.00 50.16 644 LEU A C 1
ATOM 5251 O O . LEU A 1 644 ? -15.896 -5.797 22.741 1.00 50.16 644 LEU A O 1
ATOM 5255 N N . CYS A 1 645 ? -17.911 -5.356 21.835 1.00 52.62 645 CYS A N 1
ATOM 5256 C CA . CYS A 1 645 ? -18.473 -4.625 22.954 1.00 52.62 645 CYS A CA 1
ATOM 5257 C C . CYS A 1 645 ? -19.899 -5.130 23.184 1.00 52.62 645 CYS A C 1
ATOM 5259 O O . CYS A 1 645 ? -20.751 -5.040 22.298 1.00 52.62 645 CYS A O 1
ATOM 5261 N N . HIS A 1 646 ? -20.185 -5.671 24.369 1.00 46.38 646 HIS A N 1
ATOM 5262 C CA . HIS A 1 646 ? -21.527 -6.180 24.694 1.00 46.38 646 HIS A CA 1
ATOM 5263 C C . HIS A 1 646 ? -22.571 -5.076 24.961 1.00 46.38 646 HIS A C 1
ATOM 5265 O O . HIS A 1 646 ? -23.720 -5.382 25.286 1.00 46.38 646 HIS A O 1
ATOM 5271 N N . THR A 1 647 ? -22.215 -3.793 24.836 1.00 40.62 647 THR A N 1
ATOM 5272 C CA . THR A 1 647 ? -23.156 -2.684 25.024 1.00 40.62 647 THR A CA 1
ATOM 5273 C C . THR A 1 647 ? -23.936 -2.409 23.737 1.00 40.62 647 THR A C 1
ATOM 5275 O O . THR A 1 647 ? -23.387 -2.054 22.699 1.00 40.62 647 THR A O 1
ATOM 5278 N N . SER A 1 648 ? -25.253 -2.581 23.830 1.00 35.28 648 SER A N 1
ATOM 5279 C CA . SER A 1 648 ? -26.258 -2.574 22.763 1.00 35.28 648 SER A CA 1
ATOM 5280 C C . SER A 1 648 ? -26.508 -1.214 22.084 1.00 35.28 648 SER A C 1
ATOM 5282 O O . SER A 1 648 ? -27.648 -0.920 21.739 1.00 35.28 648 SER A O 1
ATOM 5284 N N . SER A 1 649 ? -25.491 -0.361 21.892 1.00 33.94 649 SER A N 1
ATOM 5285 C CA . SER A 1 649 ? -25.677 0.901 21.150 1.00 33.94 649 SER A CA 1
ATOM 5286 C C . SER A 1 649 ? -24.445 1.560 20.516 1.00 33.94 649 SER A C 1
ATOM 5288 O O . SER A 1 649 ? -24.639 2.567 19.845 1.00 33.94 649 SER A O 1
ATOM 5290 N N . ASN A 1 650 ? -23.203 1.086 20.692 1.00 41.62 650 ASN A N 1
ATOM 5291 C CA . ASN A 1 650 ? -22.038 1.864 20.237 1.00 41.62 650 ASN A CA 1
ATOM 5292 C C . ASN A 1 650 ? -21.101 1.064 19.321 1.00 41.62 650 ASN A C 1
ATOM 5294 O O . ASN A 1 650 ? -20.331 0.230 19.789 1.00 41.62 650 ASN A O 1
ATOM 5298 N N . GLU A 1 651 ? -21.070 1.426 18.036 1.00 53.25 651 GLU A N 1
ATOM 5299 C CA . GLU A 1 651 ? -20.051 1.058 17.031 1.00 53.25 651 GLU A CA 1
ATOM 5300 C C . GLU A 1 651 ? -18.635 1.614 17.350 1.00 53.25 651 GLU A C 1
ATOM 5302 O O . GLU A 1 651 ? -17.782 1.749 16.472 1.00 53.25 651 GLU A O 1
ATOM 5307 N N . ASP A 1 652 ? -18.366 1.974 18.608 1.00 69.81 652 ASP A N 1
ATOM 5308 C CA . ASP A 1 652 ? -17.256 2.829 19.021 1.00 69.81 652 ASP A CA 1
ATOM 5309 C C . ASP A 1 652 ? -16.323 2.045 19.948 1.00 69.81 652 ASP A C 1
ATOM 5311 O O . ASP A 1 652 ? -16.354 2.257 21.157 1.00 69.81 652 ASP A O 1
ATOM 5315 N N . CYS A 1 653 ? -15.497 1.123 19.438 1.00 79.88 653 CYS A N 1
ATOM 5316 C CA . CYS A 1 653 ? -14.532 0.407 20.287 1.00 79.88 653 CYS A CA 1
ATOM 5317 C C . CYS A 1 653 ? -13.435 1.378 20.743 1.00 79.88 653 CYS A C 1
ATOM 5319 O O . CYS A 1 653 ? -12.499 1.667 20.001 1.00 79.88 653 CYS A O 1
ATOM 5321 N N . LEU A 1 654 ? -13.547 1.910 21.956 1.00 87.69 654 LEU A N 1
ATOM 5322 C CA . LEU A 1 654 ? -12.591 2.835 22.553 1.00 87.69 654 LEU A CA 1
ATOM 5323 C C . LEU A 1 654 ? -12.052 2.185 23.816 1.00 87.69 654 LEU A C 1
ATOM 5325 O O . LEU A 1 654 ? -12.783 2.003 24.783 1.00 87.69 654 LEU A O 1
ATOM 5329 N N . GLY A 1 655 ? -10.773 1.847 23.833 1.00 89.62 655 GLY A N 1
ATOM 5330 C CA . GLY A 1 655 ? -10.176 1.224 25.003 1.00 89.62 655 GLY A CA 1
ATOM 5331 C C . GLY A 1 655 ? -8.790 1.726 25.307 1.00 89.62 655 GLY A C 1
ATOM 5332 O O . GLY A 1 655 ? -8.221 2.545 24.585 1.00 89.62 655 GLY A O 1
ATOM 5333 N N . GLY A 1 656 ? -8.235 1.216 26.399 1.00 90.69 656 GLY A N 1
ATOM 5334 C CA . GLY A 1 656 ? -6.902 1.596 26.830 1.00 90.69 656 GLY A CA 1
ATOM 5335 C C . GLY A 1 656 ? -6.182 0.532 27.641 1.00 90.69 656 GLY A C 1
ATOM 5336 O O . GLY A 1 656 ? -6.785 -0.391 28.193 1.00 90.6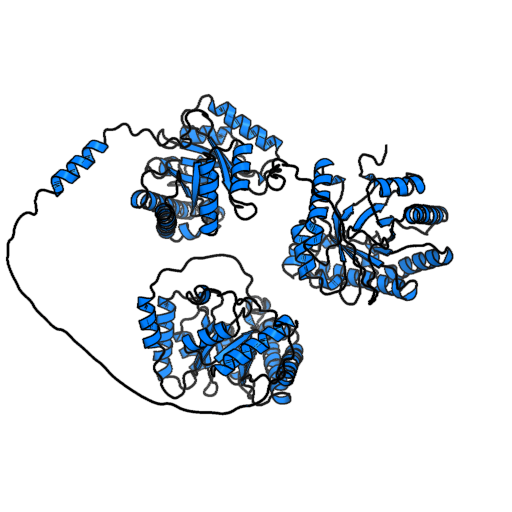9 656 GLY A O 1
ATOM 5337 N N . TRP A 1 657 ? -4.860 0.663 27.683 1.00 90.94 657 TRP A N 1
ATOM 5338 C CA . TRP A 1 657 ? -3.961 -0.314 28.281 1.00 90.94 657 TRP A CA 1
ATOM 5339 C C . TRP A 1 657 ? -3.651 0.071 29.726 1.00 90.94 657 TRP A C 1
ATOM 5341 O O . TRP A 1 657 ? -3.124 1.151 30.013 1.00 90.94 657 TRP A O 1
ATOM 5351 N N . PHE A 1 658 ? -3.940 -0.835 30.652 1.00 88.69 658 PHE A N 1
ATOM 5352 C CA . PHE A 1 658 ? -3.774 -0.651 32.087 1.00 88.69 658 PHE A CA 1
ATOM 5353 C C . PHE A 1 658 ? -2.597 -1.473 32.623 1.00 88.69 658 PHE A C 1
ATOM 5355 O O . PHE A 1 658 ? -2.769 -2.602 33.075 1.00 88.69 658 PHE A O 1
ATOM 5362 N N . TYR A 1 659 ? -1.403 -0.869 32.656 1.00 77.25 659 TYR A N 1
ATOM 5363 C CA . TYR A 1 659 ? -0.190 -1.486 33.230 1.00 77.25 659 TYR A CA 1
ATOM 5364 C C . TYR A 1 659 ? 0.016 -1.184 34.724 1.00 77.25 659 TYR A C 1
ATOM 5366 O O . TYR A 1 659 ? 0.656 -1.943 35.449 1.00 77.25 659 TYR A O 1
ATOM 5374 N N . LYS A 1 660 ? -0.492 -0.050 35.230 1.00 78.00 660 LYS A N 1
ATOM 5375 C CA . LYS A 1 660 ? -0.226 0.416 36.611 1.00 78.00 660 LYS A CA 1
ATOM 5376 C C . LYS A 1 660 ? -1.438 0.273 37.531 1.00 78.00 660 LYS A C 1
ATOM 5378 O O . LYS A 1 660 ? -1.763 1.186 38.286 1.00 78.00 660 LYS A O 1
ATOM 5383 N N . ILE A 1 661 ? -2.076 -0.896 37.508 1.00 83.38 661 ILE A N 1
ATOM 5384 C CA . ILE A 1 661 ? -3.340 -1.176 38.221 1.00 83.38 661 ILE A CA 1
ATOM 5385 C C . ILE A 1 661 ? -3.252 -1.041 39.749 1.00 83.38 661 ILE A C 1
ATOM 5387 O O . ILE A 1 661 ? -4.269 -0.906 40.419 1.00 83.38 661 ILE A O 1
ATOM 5391 N N . HIS A 1 662 ? -2.040 -1.071 40.308 1.00 85.19 662 HIS A N 1
ATOM 5392 C CA . HIS A 1 662 ? -1.780 -0.944 41.743 1.00 85.19 662 HIS A CA 1
ATOM 5393 C C . HIS A 1 662 ? -1.593 0.510 42.209 1.00 85.19 662 HIS A C 1
ATOM 5395 O O . HIS A 1 662 ? -1.542 0.753 43.414 1.00 85.19 662 HIS A O 1
ATOM 5401 N N . LYS A 1 663 ? -1.436 1.474 41.285 1.00 86.31 663 LYS A N 1
ATOM 5402 C CA . LYS A 1 663 ? -1.215 2.887 41.637 1.00 86.31 663 LYS A CA 1
ATOM 5403 C C . LYS A 1 663 ? -2.459 3.527 42.263 1.00 86.31 663 LYS A C 1
ATOM 5405 O O . LYS A 1 663 ? -2.321 4.287 43.218 1.00 86.31 663 LYS A O 1
ATOM 5410 N N . LYS A 1 664 ? -3.650 3.234 41.733 1.00 88.56 664 LYS A N 1
ATOM 5411 C CA . LYS A 1 664 ? -4.938 3.675 42.289 1.00 88.56 664 LYS A CA 1
ATOM 5412 C C . LYS A 1 664 ? -5.760 2.467 42.744 1.00 88.56 664 LYS A C 1
ATOM 5414 O O . LYS A 1 664 ? -5.407 1.323 42.463 1.00 88.56 664 LYS A O 1
ATOM 5419 N N . SER A 1 665 ? -6.841 2.720 43.482 1.00 93.00 665 SER A N 1
ATOM 5420 C CA . SER A 1 665 ? -7.808 1.665 43.799 1.00 93.00 665 SER A CA 1
ATOM 5421 C C . SER A 1 665 ? -8.538 1.203 42.533 1.00 93.00 665 SER A C 1
ATOM 5423 O O . SER A 1 665 ? -8.586 1.929 41.540 1.00 93.00 665 SER A O 1
ATOM 5425 N N . ALA A 1 666 ? -9.132 0.011 42.580 1.00 95.38 666 ALA A N 1
ATOM 5426 C CA . ALA A 1 666 ? -9.872 -0.554 41.454 1.00 95.38 666 ALA A CA 1
ATOM 5427 C C . ALA A 1 666 ? -11.011 0.366 40.980 1.00 95.38 666 ALA A C 1
ATOM 5429 O O . ALA A 1 666 ? -11.184 0.575 39.784 1.00 95.38 666 ALA A O 1
ATOM 5430 N N . GLU A 1 667 ? -11.726 0.991 41.916 1.00 96.19 667 GLU A N 1
ATOM 5431 C CA . GLU A 1 667 ? -12.817 1.925 41.624 1.00 96.19 667 GLU A CA 1
ATOM 5432 C C . GLU A 1 667 ? -12.303 3.178 40.913 1.00 96.19 667 GLU A C 1
ATOM 5434 O O . GLU A 1 667 ? -12.937 3.666 39.986 1.00 96.19 667 GLU A O 1
ATOM 5439 N N . LYS A 1 668 ? -11.124 3.676 41.306 1.00 94.12 668 LYS A N 1
ATOM 5440 C CA . LYS A 1 668 ? -10.492 4.837 40.668 1.00 94.12 668 LYS A CA 1
ATOM 5441 C C . LYS A 1 668 ? -9.949 4.519 39.277 1.00 94.12 668 LYS A C 1
ATOM 5443 O O . LYS A 1 668 ? -9.970 5.393 38.417 1.00 94.12 668 LYS A O 1
ATOM 5448 N N . ASN A 1 669 ? -9.483 3.291 39.047 1.00 94.06 669 ASN A N 1
ATOM 5449 C CA . ASN A 1 669 ? -9.093 2.834 37.713 1.00 94.06 669 ASN A CA 1
ATOM 5450 C C . ASN A 1 669 ? -10.316 2.751 36.782 1.00 94.06 669 ASN A C 1
ATOM 5452 O O . ASN A 1 669 ? -10.251 3.229 35.652 1.00 94.06 669 ASN A O 1
ATOM 5456 N N . ALA A 1 670 ? -11.436 2.207 37.272 1.00 95.06 670 ALA A N 1
ATOM 5457 C CA . ALA A 1 670 ? -12.687 2.126 36.518 1.00 95.06 670 ALA A CA 1
ATOM 5458 C C . ALA A 1 670 ? -13.299 3.508 36.238 1.00 95.06 670 ALA A C 1
ATOM 5460 O O . ALA A 1 670 ? -13.676 3.787 35.104 1.00 95.06 670 ALA A O 1
ATOM 5461 N N . GLU A 1 671 ? -13.318 4.400 37.234 1.00 94.44 671 GLU A N 1
ATOM 5462 C CA . GLU A 1 671 ? -13.754 5.795 37.078 1.00 94.44 671 GLU A CA 1
ATOM 5463 C C . GLU A 1 671 ? -12.909 6.531 36.030 1.00 94.44 671 GLU A C 1
ATOM 5465 O O . GLU A 1 671 ? -13.450 7.248 35.194 1.00 94.44 671 GLU A O 1
ATOM 5470 N N . PHE A 1 672 ? -11.589 6.318 36.028 1.00 93.50 672 PHE A N 1
ATOM 5471 C CA . PHE A 1 672 ? -10.704 6.901 35.022 1.00 93.50 672 PHE A CA 1
ATOM 5472 C C . PHE A 1 672 ? -11.056 6.435 33.602 1.00 93.50 672 PHE A C 1
ATOM 5474 O O . PHE A 1 672 ? -11.192 7.275 32.715 1.00 93.50 672 PHE A O 1
ATOM 5481 N N . ALA A 1 673 ? -11.232 5.126 33.387 1.00 92.50 673 ALA A N 1
ATOM 5482 C CA . ALA A 1 673 ? -11.612 4.588 32.079 1.00 92.50 673 ALA A CA 1
ATOM 5483 C C . ALA A 1 673 ? -12.972 5.134 31.614 1.00 92.50 673 ALA A C 1
ATOM 5485 O O . ALA A 1 673 ? -13.104 5.583 30.477 1.00 92.50 673 ALA A O 1
ATOM 5486 N N . LEU A 1 674 ? -13.954 5.182 32.519 1.00 91.75 674 LEU A N 1
ATOM 5487 C CA . LEU A 1 674 ? -15.284 5.719 32.234 1.00 91.75 674 LEU A CA 1
ATOM 5488 C C . LEU A 1 674 ? -15.235 7.205 31.842 1.00 91.75 674 LEU A C 1
ATOM 5490 O O . LEU A 1 674 ? -15.856 7.600 30.858 1.00 91.75 674 LEU A O 1
ATOM 5494 N N . ASN A 1 675 ? -14.458 8.019 32.564 1.00 91.38 675 ASN A N 1
ATOM 5495 C CA . ASN A 1 675 ? -14.297 9.448 32.271 1.00 91.38 675 ASN A CA 1
ATOM 5496 C C . ASN A 1 675 ? -13.648 9.708 30.902 1.00 91.38 675 ASN A C 1
ATOM 5498 O O . ASN A 1 675 ? -13.872 10.761 30.309 1.00 91.38 675 ASN A O 1
ATOM 5502 N N . HIS A 1 676 ? -12.883 8.744 30.388 1.00 88.06 676 HIS A N 1
ATOM 5503 C CA . HIS A 1 676 ? -12.272 8.791 29.060 1.00 88.06 676 HIS A CA 1
ATOM 5504 C C . HIS A 1 676 ? -13.131 8.135 27.969 1.00 88.06 676 HIS A C 1
ATOM 5506 O O . HIS A 1 676 ? -12.705 8.045 26.816 1.00 88.06 676 HIS A O 1
ATOM 5512 N N . GLY A 1 677 ? -14.347 7.697 28.314 1.00 87.38 677 GLY A N 1
ATOM 5513 C CA . GLY A 1 677 ? -15.268 7.044 27.388 1.00 87.38 677 GLY A CA 1
ATOM 5514 C C . GLY A 1 677 ? -14.773 5.681 26.909 1.00 87.38 677 GLY A C 1
ATOM 5515 O O . GLY A 1 677 ? -15.122 5.271 25.805 1.00 87.38 677 GLY A O 1
ATOM 5516 N N . TRP A 1 678 ? -13.931 5.003 27.695 1.00 90.75 678 TRP A N 1
ATOM 5517 C CA . TRP A 1 678 ? -13.444 3.676 27.343 1.00 90.75 678 TRP A CA 1
ATOM 5518 C C . TRP A 1 678 ? -14.502 2.620 27.648 1.00 90.75 678 TRP A C 1
ATOM 5520 O O . TRP A 1 678 ? -14.972 2.519 28.780 1.00 90.75 678 TRP A O 1
ATOM 5530 N N . ASN A 1 679 ? -14.851 1.816 26.646 1.00 90.44 679 ASN A N 1
ATOM 5531 C CA . ASN A 1 679 ? -15.767 0.685 26.772 1.00 90.44 679 ASN A CA 1
ATOM 5532 C C . ASN A 1 679 ? -15.054 -0.665 26.872 1.00 90.44 679 ASN A C 1
ATOM 5534 O O . ASN A 1 679 ? -15.705 -1.651 27.206 1.00 90.44 679 ASN A O 1
ATOM 5538 N N . TYR A 1 680 ? -13.733 -0.712 26.681 1.00 93.12 680 TYR A N 1
ATOM 5539 C CA . TYR A 1 680 ? -12.929 -1.881 27.023 1.00 93.12 680 TYR A CA 1
ATOM 5540 C C . TYR A 1 680 ? -11.546 -1.510 27.578 1.00 93.12 680 TYR A C 1
ATOM 5542 O O . TYR A 1 680 ? -11.038 -0.407 27.370 1.00 93.12 680 TYR A O 1
ATOM 5550 N N . VAL A 1 681 ? -10.912 -2.440 28.293 1.00 95.19 681 VAL A N 1
ATOM 5551 C CA . VAL A 1 681 ? -9.557 -2.274 28.837 1.00 95.19 681 VAL A CA 1
ATOM 5552 C C . VAL A 1 681 ? -8.687 -3.496 28.587 1.00 95.19 681 VAL A C 1
ATOM 5554 O O . VAL A 1 681 ? -9.139 -4.631 28.736 1.00 95.19 681 VAL A O 1
ATOM 5557 N N . LEU A 1 682 ? -7.414 -3.255 28.266 1.00 95.19 682 LEU A N 1
ATOM 5558 C CA . LEU A 1 682 ? -6.369 -4.279 28.275 1.00 95.19 682 LEU A CA 1
ATOM 5559 C C . LEU A 1 682 ? -5.690 -4.251 29.648 1.00 95.19 682 LEU A C 1
ATOM 5561 O O . LEU A 1 682 ? -4.908 -3.350 29.952 1.00 95.19 682 LEU A O 1
ATOM 5565 N N . LEU A 1 683 ? -6.046 -5.191 30.517 1.00 95.12 683 LEU A N 1
ATOM 5566 C CA . LEU A 1 683 ? -5.639 -5.226 31.918 1.00 95.12 683 LEU A CA 1
ATOM 5567 C C . LEU A 1 683 ? -4.405 -6.117 32.097 1.00 95.12 683 LEU A C 1
ATOM 5569 O O . LEU A 1 683 ? -4.510 -7.330 31.913 1.00 95.12 683 LEU A O 1
ATOM 5573 N N . THR A 1 684 ? -3.257 -5.552 32.498 1.00 91.12 684 THR A N 1
ATOM 5574 C CA . THR A 1 684 ? -2.063 -6.371 32.799 1.00 91.12 684 THR A CA 1
ATOM 5575 C C . THR A 1 684 ? -2.399 -7.435 33.844 1.00 91.12 684 THR A C 1
ATOM 5577 O O . THR A 1 684 ? -3.060 -7.158 34.855 1.00 91.12 684 THR A O 1
ATOM 5580 N N . THR A 1 685 ? -1.980 -8.669 33.581 1.00 90.25 685 THR A N 1
ATOM 5581 C CA . THR A 1 685 ? -2.391 -9.835 34.360 1.00 90.25 685 THR A CA 1
ATOM 5582 C C . THR A 1 685 ? -1.190 -10.565 34.936 1.00 90.25 685 THR A C 1
ATOM 5584 O O . THR A 1 685 ? -0.246 -10.916 34.241 1.00 90.25 685 THR A O 1
ATOM 5587 N N . SER A 1 686 ? -1.251 -10.840 36.239 1.00 87.75 686 SER A N 1
ATOM 5588 C CA . SER A 1 686 ? -0.310 -11.716 36.934 1.00 87.75 686 SER A CA 1
ATOM 5589 C C . SER A 1 686 ? -1.053 -12.509 38.001 1.00 87.75 686 SER A C 1
ATOM 5591 O O . SER A 1 686 ? -1.807 -11.948 38.799 1.00 87.75 686 SER A O 1
ATOM 5593 N N . ILE A 1 687 ? -0.811 -13.817 38.038 1.00 92.38 687 ILE A N 1
ATOM 5594 C CA . ILE A 1 687 ? -1.381 -14.739 39.030 1.00 92.38 687 ILE A CA 1
ATOM 5595 C C . ILE A 1 687 ? -0.307 -15.376 39.924 1.00 92.38 687 ILE A C 1
ATOM 5597 O O . ILE A 1 687 ? -0.599 -16.285 40.694 1.00 92.38 687 ILE A O 1
ATOM 5601 N N . GLU A 1 688 ? 0.928 -14.872 39.881 1.00 91.81 688 GLU A N 1
ATOM 5602 C CA . GLU A 1 688 ? 2.071 -15.459 40.598 1.00 91.81 688 GLU A CA 1
ATOM 5603 C C . GLU A 1 688 ? 1.999 -15.294 42.126 1.00 91.81 688 GLU A C 1
ATOM 5605 O O . GLU A 1 688 ? 2.681 -15.996 42.874 1.00 91.81 688 GLU A O 1
ATOM 5610 N N . SER A 1 689 ? 1.193 -14.349 42.618 1.00 94.00 689 SER A N 1
ATOM 5611 C CA . SER A 1 689 ? 1.073 -14.061 44.047 1.00 94.00 689 SER A CA 1
ATOM 5612 C C . SER A 1 689 ? -0.368 -13.777 44.454 1.00 94.00 689 SER A C 1
ATOM 5614 O O . SER A 1 689 ? -1.153 -13.259 43.661 1.00 94.00 689 SER A O 1
ATOM 5616 N N . ASP A 1 690 ? -0.703 -14.041 45.721 1.00 94.88 690 ASP A N 1
ATOM 5617 C CA . ASP A 1 690 ? -2.020 -13.710 46.286 1.00 94.88 690 ASP A CA 1
ATOM 5618 C C . ASP A 1 690 ? -2.354 -12.216 46.145 1.00 94.88 690 ASP A C 1
ATOM 5620 O O . ASP A 1 690 ? -3.512 -11.849 45.959 1.00 94.88 690 ASP A O 1
ATOM 5624 N N . TYR A 1 691 ? -1.337 -11.350 46.198 1.00 92.94 691 TYR A N 1
ATOM 5625 C CA . TYR A 1 691 ? -1.501 -9.913 45.992 1.00 92.94 691 TYR A CA 1
ATOM 5626 C C . TYR A 1 691 ? -1.902 -9.583 44.548 1.00 92.94 691 TYR A C 1
ATOM 5628 O O . TYR A 1 691 ? -2.867 -8.851 44.337 1.00 92.94 691 TYR A O 1
ATOM 5636 N N . SER A 1 692 ? -1.206 -10.149 43.558 1.00 91.81 692 SER A N 1
ATOM 5637 C CA . SER A 1 692 ? -1.532 -9.950 42.138 1.00 91.81 692 SER A CA 1
ATOM 5638 C C . SER A 1 692 ? -2.919 -10.510 41.799 1.00 91.81 692 SER A C 1
ATOM 5640 O O . SER A 1 692 ? -3.714 -9.840 41.141 1.00 91.81 692 SER A O 1
ATOM 5642 N N . LYS A 1 693 ? -3.253 -11.687 42.346 1.00 95.25 693 LYS A N 1
ATOM 5643 C CA . LYS A 1 693 ? -4.578 -12.315 42.240 1.00 95.25 693 LYS A CA 1
ATOM 5644 C C . LYS A 1 693 ? -5.695 -11.420 42.789 1.00 95.25 693 LYS A C 1
ATOM 5646 O O . LYS A 1 693 ? -6.708 -11.212 42.125 1.00 95.25 693 LYS A O 1
ATOM 5651 N N . ASP A 1 694 ? -5.505 -10.846 43.978 1.00 94.75 694 ASP A N 1
ATOM 5652 C CA . ASP A 1 694 ? -6.471 -9.921 44.588 1.00 94.75 694 ASP A CA 1
ATOM 5653 C C . ASP A 1 694 ? -6.648 -8.633 43.762 1.00 94.75 694 ASP A C 1
ATOM 5655 O O . ASP A 1 694 ? -7.777 -8.173 43.573 1.00 94.75 694 ASP A O 1
ATOM 5659 N N . LEU A 1 695 ? -5.560 -8.078 43.211 1.00 94.31 695 LEU A N 1
ATOM 5660 C CA . LEU A 1 695 ? -5.626 -6.918 42.316 1.00 94.31 695 LEU A CA 1
ATOM 5661 C C . LEU A 1 695 ? -6.402 -7.217 41.030 1.00 94.31 695 LEU A C 1
ATOM 5663 O O . LEU A 1 695 ? -7.242 -6.401 40.645 1.00 94.31 695 LEU A O 1
ATOM 5667 N N . LEU A 1 696 ? -6.151 -8.366 40.396 1.00 95.50 696 LEU A N 1
ATOM 5668 C CA . LEU A 1 696 ? -6.861 -8.811 39.196 1.00 95.50 696 LEU A CA 1
ATOM 5669 C C . LEU A 1 696 ? -8.369 -8.908 39.457 1.00 95.50 696 LEU A C 1
ATOM 5671 O O . LEU A 1 696 ? -9.165 -8.313 38.728 1.00 95.50 696 LEU A O 1
ATOM 5675 N N . VAL A 1 697 ? -8.761 -9.595 40.536 1.00 96.94 697 VAL A N 1
ATOM 5676 C CA . VAL A 1 697 ? -10.172 -9.778 40.911 1.00 96.94 697 VAL A CA 1
ATOM 5677 C C . VAL A 1 697 ? -10.861 -8.437 41.156 1.00 96.94 697 VAL A C 1
ATOM 5679 O O . VAL A 1 697 ? -11.961 -8.208 40.652 1.00 96.94 697 VAL A O 1
ATOM 5682 N N . LYS A 1 698 ? -10.234 -7.548 41.936 1.00 97.12 698 LYS A N 1
ATOM 5683 C CA . LYS A 1 698 ? -10.822 -6.249 42.291 1.00 97.12 698 LYS A CA 1
ATOM 5684 C C . LYS A 1 698 ? -10.977 -5.337 41.081 1.00 97.12 698 LYS A C 1
ATOM 5686 O O . LYS A 1 698 ? -12.049 -4.770 40.902 1.00 97.12 698 LYS A O 1
ATOM 5691 N N . ASN A 1 699 ? -9.939 -5.217 40.251 1.00 97.50 699 ASN A N 1
ATOM 5692 C CA . ASN A 1 699 ? -9.988 -4.376 39.054 1.00 97.50 699 ASN A CA 1
ATOM 5693 C C . ASN A 1 699 ? -11.017 -4.892 38.052 1.00 97.50 699 ASN A C 1
ATOM 5695 O O . ASN A 1 699 ? -11.855 -4.114 37.611 1.00 97.50 699 ASN A O 1
ATOM 5699 N N . THR A 1 700 ? -11.018 -6.198 37.767 1.00 97.38 700 THR A N 1
ATOM 5700 C CA . THR A 1 700 ? -11.992 -6.801 36.845 1.00 97.38 700 THR A CA 1
ATOM 5701 C C . THR A 1 700 ? -13.418 -6.482 37.286 1.00 97.38 700 THR A C 1
ATOM 5703 O O . THR A 1 700 ? -14.195 -5.944 36.506 1.00 97.38 700 THR A O 1
ATOM 5706 N N . LYS A 1 701 ? -13.755 -6.714 38.562 1.00 97.69 701 LYS A N 1
ATOM 5707 C CA . LYS A 1 701 ? -15.095 -6.404 39.086 1.00 97.69 701 LYS A CA 1
ATOM 5708 C C . LYS A 1 701 ? -15.450 -4.923 38.959 1.00 97.69 701 LYS A C 1
ATOM 5710 O O . LYS A 1 701 ? -16.543 -4.621 38.499 1.00 97.69 701 LYS A O 1
ATOM 5715 N N . ALA A 1 702 ? -14.532 -4.022 39.307 1.00 97.69 702 ALA A N 1
ATOM 5716 C CA . ALA A 1 702 ? -14.781 -2.585 39.218 1.00 97.69 702 ALA A CA 1
ATOM 5717 C C . ALA A 1 702 ? -15.031 -2.114 37.771 1.00 97.69 702 ALA A C 1
ATOM 5719 O O . ALA A 1 702 ? -15.933 -1.311 37.546 1.00 97.69 702 ALA A O 1
ATOM 5720 N N . PHE A 1 703 ? -14.286 -2.625 36.783 1.00 96.94 703 PHE A N 1
ATOM 5721 C CA . PHE A 1 703 ? -14.534 -2.313 35.368 1.00 96.94 703 PHE A CA 1
ATOM 5722 C C . PHE A 1 703 ? -15.882 -2.866 34.890 1.00 96.94 703 PHE A C 1
ATOM 5724 O O . PHE A 1 703 ? -16.677 -2.125 34.310 1.00 96.94 703 PHE A O 1
ATOM 5731 N N . ARG A 1 704 ? -16.191 -4.131 35.208 1.00 96.31 704 ARG A N 1
ATOM 5732 C CA . ARG A 1 704 ? -17.465 -4.763 34.830 1.00 96.31 704 ARG A CA 1
ATOM 5733 C C . ARG A 1 704 ? -18.681 -4.076 35.452 1.00 96.31 704 ARG A C 1
ATOM 5735 O O . ARG A 1 704 ? -19.689 -3.908 34.776 1.00 96.31 704 ARG A O 1
ATOM 5742 N N . GLU A 1 705 ? -18.585 -3.616 36.700 1.00 96.00 705 GLU A N 1
ATOM 5743 C CA . GLU A 1 705 ? -19.642 -2.827 37.358 1.00 96.00 705 GLU A CA 1
ATOM 5744 C C . GLU A 1 705 ? -19.948 -1.504 36.631 1.00 96.00 705 GLU A C 1
ATOM 5746 O O . GLU A 1 705 ? -21.054 -0.985 36.762 1.00 96.00 705 GLU A O 1
ATOM 5751 N N . ASN A 1 706 ? -19.004 -0.989 35.836 1.00 94.25 706 ASN A N 1
ATOM 5752 C CA . ASN A 1 706 ? -19.169 0.203 34.999 1.00 94.25 706 ASN A CA 1
ATOM 5753 C C . ASN A 1 706 ? -19.473 -0.129 33.524 1.00 94.25 706 ASN A C 1
ATOM 5755 O O . ASN A 1 706 ? -19.456 0.767 32.686 1.00 94.25 706 ASN A O 1
ATOM 5759 N N . GLY A 1 707 ? -19.748 -1.397 33.192 1.00 92.62 707 GLY A N 1
ATOM 5760 C CA . GLY A 1 707 ? -20.046 -1.824 31.821 1.00 92.62 707 GLY A CA 1
ATOM 5761 C C . GLY A 1 707 ? -18.844 -1.781 30.872 1.00 92.62 707 GLY A C 1
ATOM 5762 O O . GLY A 1 707 ? -19.036 -1.685 29.665 1.00 92.62 707 GLY A O 1
ATOM 5763 N N . ILE A 1 708 ? -17.621 -1.831 31.408 1.00 94.19 708 ILE A N 1
ATOM 5764 C CA . ILE A 1 708 ? -16.374 -1.796 30.635 1.00 94.19 708 ILE A CA 1
ATOM 5765 C C . ILE A 1 708 ? -15.880 -3.230 30.446 1.00 94.19 708 ILE A C 1
ATOM 5767 O O . ILE A 1 708 ? -15.706 -3.961 31.427 1.00 94.19 708 ILE A O 1
ATOM 5771 N N . ASP A 1 709 ? -15.684 -3.658 29.201 1.00 94.38 709 ASP A N 1
ATOM 5772 C CA . ASP A 1 709 ? -15.198 -4.996 28.853 1.00 94.38 709 ASP A CA 1
ATOM 5773 C C . ASP A 1 709 ? -13.728 -5.176 29.258 1.00 94.38 709 ASP A C 1
ATOM 5775 O O . ASP A 1 709 ? -12.906 -4.267 29.140 1.00 94.38 709 ASP A O 1
ATOM 5779 N N . VAL A 1 710 ? -13.386 -6.348 29.797 1.00 96.81 710 VAL A N 1
ATOM 5780 C CA . VAL A 1 710 ? -12.052 -6.618 30.352 1.00 96.81 710 VAL A CA 1
ATOM 5781 C C . VAL A 1 710 ? -11.353 -7.685 29.524 1.00 96.81 710 VAL A C 1
ATOM 5783 O O . VAL A 1 710 ? -11.793 -8.836 29.471 1.00 96.81 710 VAL A O 1
ATOM 5786 N N . HIS A 1 711 ? -10.234 -7.301 28.916 1.00 97.06 711 HIS A N 1
ATOM 5787 C CA . HIS A 1 711 ? -9.320 -8.204 28.232 1.00 97.06 711 HIS A CA 1
ATOM 5788 C C . HIS A 1 711 ? -8.062 -8.366 29.082 1.00 97.06 711 HIS A C 1
ATOM 5790 O O . HIS A 1 711 ? -7.395 -7.382 29.400 1.00 97.06 711 HIS A O 1
ATOM 5796 N N . LEU A 1 712 ? -7.728 -9.593 29.472 1.00 97.19 712 LEU A N 1
ATOM 5797 C CA . LEU A 1 712 ? -6.533 -9.858 30.268 1.00 97.19 712 LEU A CA 1
ATOM 5798 C C . LEU A 1 712 ? -5.301 -9.862 29.369 1.00 97.19 712 LEU A C 1
ATOM 5800 O O . LEU A 1 712 ? -5.154 -10.732 28.514 1.00 97.19 712 LEU A O 1
ATOM 5804 N N . MET A 1 713 ? -4.427 -8.882 29.564 1.00 95.56 713 MET A N 1
ATOM 5805 C CA . MET A 1 713 ? -3.163 -8.760 28.853 1.00 95.56 713 MET A CA 1
ATOM 5806 C C . MET A 1 713 ? -2.087 -9.619 29.518 1.00 95.56 713 MET A C 1
ATOM 5808 O O . MET A 1 713 ? -1.880 -9.530 30.732 1.00 95.56 713 MET A O 1
ATOM 5812 N N . CYS A 1 714 ? -1.425 -10.457 28.723 1.00 94.44 714 CYS A N 1
ATOM 5813 C CA . CYS A 1 714 ? -0.408 -11.410 29.160 1.00 94.44 714 CYS A CA 1
ATOM 5814 C C . CYS A 1 714 ? 0.681 -11.607 28.089 1.00 94.44 714 CYS A C 1
ATOM 5816 O O . CYS A 1 714 ? 0.651 -10.988 27.024 1.00 94.44 714 CYS A O 1
ATOM 5818 N N . LEU A 1 715 ? 1.647 -12.485 28.377 1.00 93.44 715 LEU A N 1
ATOM 5819 C CA . LEU A 1 715 ? 2.754 -12.843 27.485 1.00 93.44 715 LEU A CA 1
ATOM 5820 C C . LEU A 1 715 ? 3.699 -11.683 27.099 1.00 93.44 715 LEU A C 1
ATOM 5822 O O . LEU A 1 715 ? 4.269 -11.686 26.015 1.00 93.44 715 LEU A O 1
ATOM 5826 N N . GLU A 1 716 ? 3.932 -10.727 27.998 1.00 89.69 716 GLU A N 1
ATOM 5827 C CA . GLU A 1 716 ? 4.699 -9.487 27.737 1.00 89.69 716 GLU A CA 1
ATOM 5828 C C . GLU A 1 716 ? 6.217 -9.695 27.441 1.00 89.69 716 GLU A C 1
ATOM 5830 O O . GLU A 1 716 ? 6.947 -8.748 27.157 1.00 89.69 716 GLU A O 1
ATOM 5835 N N . ASP A 1 717 ? 6.739 -10.927 27.518 1.00 90.94 717 ASP A N 1
ATOM 5836 C CA . ASP A 1 717 ? 8.171 -11.251 27.373 1.00 90.94 717 ASP A CA 1
ATOM 5837 C C . ASP A 1 717 ? 8.463 -11.969 26.043 1.00 90.94 717 ASP A C 1
ATOM 5839 O O . ASP A 1 717 ? 7.779 -12.906 25.648 1.00 90.94 717 ASP A O 1
ATOM 5843 N N . THR A 1 718 ? 9.543 -11.615 25.351 1.00 92.25 718 THR A N 1
ATOM 5844 C CA . THR A 1 718 ? 9.940 -12.286 24.100 1.00 92.25 718 THR A CA 1
ATOM 5845 C C . THR A 1 718 ? 10.315 -13.773 24.255 1.00 92.25 718 THR A C 1
ATOM 5847 O O . THR A 1 718 ? 10.451 -14.473 23.248 1.00 92.25 718 THR A O 1
ATOM 5850 N N . LYS A 1 719 ? 10.467 -14.296 25.483 1.00 94.50 719 LYS A N 1
ATOM 5851 C CA . LYS A 1 719 ? 10.732 -15.726 25.750 1.00 94.50 719 LYS A CA 1
ATOM 5852 C C . LYS A 1 719 ? 9.653 -16.665 25.193 1.00 94.50 719 LYS A C 1
ATOM 5854 O O . LYS A 1 719 ? 9.950 -17.828 24.922 1.00 94.50 719 LYS A O 1
ATOM 5859 N N . TYR A 1 720 ? 8.410 -16.196 25.031 1.00 95.81 720 TYR A N 1
ATOM 5860 C CA . TYR A 1 720 ? 7.341 -17.022 24.455 1.00 95.81 720 TYR A CA 1
ATOM 5861 C C . TYR A 1 720 ? 7.608 -17.312 22.977 1.00 95.81 720 TYR A C 1
ATOM 5863 O O . TYR A 1 720 ? 7.309 -18.407 22.523 1.00 95.81 720 TYR A O 1
ATOM 5871 N N . ILE A 1 721 ? 8.265 -16.403 22.250 1.00 94.69 721 ILE A N 1
ATOM 5872 C CA . ILE A 1 721 ? 8.686 -16.640 20.860 1.00 94.69 721 ILE A CA 1
ATOM 5873 C C . ILE A 1 721 ? 9.775 -17.723 20.801 1.00 94.69 721 ILE A C 1
ATOM 5875 O O . ILE A 1 721 ? 9.769 -18.554 19.900 1.00 94.69 721 ILE A O 1
ATOM 5879 N N . ASP A 1 722 ? 10.678 -17.786 21.785 1.00 94.12 722 ASP A N 1
ATOM 5880 C CA . ASP A 1 722 ? 11.716 -18.832 21.823 1.00 94.12 722 ASP A CA 1
ATOM 5881 C C . ASP A 1 722 ? 11.140 -20.215 22.155 1.00 94.12 722 ASP A C 1
ATOM 5883 O O . ASP A 1 722 ? 11.721 -21.246 21.809 1.00 94.12 722 ASP A O 1
ATOM 5887 N N . ASN A 1 723 ? 10.011 -20.248 22.867 1.00 96.81 723 ASN A N 1
ATOM 5888 C CA . ASN A 1 723 ? 9.355 -21.479 23.280 1.00 96.81 723 ASN A CA 1
ATOM 5889 C C . ASN A 1 723 ? 7.820 -21.340 23.246 1.00 96.81 723 ASN A C 1
ATOM 5891 O O . ASN A 1 723 ? 7.196 -21.189 24.304 1.00 96.81 723 ASN A O 1
ATOM 5895 N N . PRO A 1 724 ? 7.200 -21.434 22.050 1.00 97.12 724 PRO A N 1
ATOM 5896 C CA . PRO A 1 724 ? 5.791 -21.086 21.845 1.00 97.12 724 PRO A CA 1
ATOM 5897 C C . PRO A 1 724 ? 4.785 -21.818 22.737 1.00 97.12 724 PRO A C 1
ATOM 5899 O O . PRO A 1 724 ? 3.771 -21.243 23.120 1.00 97.12 724 PRO A O 1
ATOM 5902 N N . ILE A 1 725 ? 5.074 -23.057 23.148 1.00 96.56 725 ILE A N 1
ATOM 5903 C CA . ILE A 1 725 ? 4.185 -23.835 24.031 1.00 96.56 725 ILE A CA 1
ATOM 5904 C C . ILE A 1 725 ? 4.003 -23.195 25.419 1.00 96.56 725 ILE A C 1
ATOM 5906 O O . ILE A 1 725 ? 3.033 -23.489 26.114 1.00 96.56 725 ILE A O 1
ATOM 5910 N N . LEU A 1 726 ? 4.908 -22.307 25.847 1.00 96.75 726 LEU A N 1
ATOM 5911 C CA . LEU A 1 726 ? 4.739 -21.572 27.103 1.00 96.75 726 LEU A CA 1
ATOM 5912 C C . LEU A 1 726 ? 3.501 -20.665 27.082 1.00 96.75 726 LEU A C 1
ATOM 5914 O O . LEU A 1 726 ? 2.908 -20.462 28.137 1.00 96.75 726 LEU A O 1
ATOM 5918 N N . ALA A 1 727 ? 3.083 -20.190 25.903 1.00 97.00 727 ALA A N 1
ATOM 5919 C CA . ALA A 1 727 ? 1.861 -19.408 25.739 1.00 97.00 727 ALA A CA 1
ATOM 5920 C C . ALA A 1 727 ? 0.617 -20.203 26.159 1.00 97.00 727 ALA A C 1
ATOM 5922 O O . ALA A 1 727 ? -0.190 -19.711 26.945 1.00 97.00 727 ALA A O 1
ATOM 5923 N N . TYR A 1 728 ? 0.513 -21.464 25.712 1.00 97.94 728 TYR A N 1
ATOM 5924 C CA . TYR A 1 728 ? -0.569 -22.367 26.115 1.00 97.94 728 TYR A CA 1
ATOM 5925 C C . TYR A 1 728 ? -0.609 -22.530 27.637 1.00 97.94 728 TYR A C 1
ATOM 5927 O O . TYR A 1 728 ? -1.671 -22.406 28.241 1.00 97.94 728 TYR A O 1
ATOM 5935 N N . ASN A 1 729 ? 0.544 -22.793 28.261 1.00 97.06 729 ASN A N 1
ATOM 5936 C CA . ASN A 1 729 ? 0.617 -23.058 29.699 1.00 97.06 729 ASN A CA 1
ATOM 5937 C C . ASN A 1 729 ? 0.164 -21.851 30.527 1.00 97.06 729 ASN A C 1
ATOM 5939 O O . ASN A 1 729 ? -0.628 -22.008 31.450 1.00 97.06 729 ASN A O 1
ATOM 5943 N N . GLU A 1 730 ? 0.652 -20.657 30.191 1.00 96.81 730 GLU A N 1
ATOM 5944 C CA . GLU A 1 730 ? 0.349 -19.447 30.955 1.00 96.81 730 GLU A CA 1
ATOM 5945 C C . GLU A 1 730 ? -1.095 -18.984 30.759 1.00 96.81 730 GLU A C 1
ATOM 5947 O O . GLU A 1 730 ? -1.785 -18.704 31.739 1.00 96.81 730 GLU A O 1
ATOM 5952 N N . ILE A 1 731 ? -1.592 -18.977 29.516 1.00 98.06 731 ILE A N 1
ATOM 5953 C CA . ILE A 1 731 ? -2.998 -18.650 29.243 1.00 98.06 731 ILE A CA 1
ATOM 5954 C C . ILE A 1 731 ? -3.917 -19.676 29.915 1.00 98.06 731 ILE A C 1
ATOM 5956 O O . ILE A 1 731 ? -4.930 -19.290 30.497 1.00 98.06 731 ILE A O 1
ATOM 5960 N N . SER A 1 732 ? -3.551 -20.963 29.909 1.00 98.25 732 SER A N 1
ATOM 5961 C CA . SER A 1 732 ? -4.324 -21.995 30.605 1.00 98.25 732 SER A CA 1
ATOM 5962 C C . SER A 1 732 ? -4.387 -21.745 32.106 1.00 98.25 732 SER A C 1
ATOM 5964 O O . SER A 1 732 ? -5.474 -21.759 32.675 1.00 98.25 732 SER A O 1
ATOM 5966 N N . GLU A 1 733 ? -3.256 -21.446 32.748 1.00 97.88 733 GLU A N 1
ATOM 5967 C CA . GLU A 1 733 ? -3.211 -21.168 34.187 1.00 97.88 733 GLU A CA 1
ATOM 5968 C C . GLU A 1 733 ? -4.046 -19.925 34.554 1.00 97.88 733 GLU A C 1
ATOM 5970 O O . GLU A 1 733 ? -4.790 -19.930 35.540 1.00 97.88 733 GLU A O 1
ATOM 5975 N N . ILE A 1 734 ? -3.982 -18.873 33.729 1.00 98.00 734 ILE A N 1
ATOM 5976 C CA . ILE A 1 734 ? -4.806 -17.665 33.881 1.00 98.00 734 ILE A CA 1
ATOM 5977 C C . ILE A 1 734 ? -6.295 -18.005 33.759 1.00 98.00 734 ILE A C 1
ATOM 5979 O O . ILE A 1 734 ? -7.079 -17.613 34.627 1.00 98.00 734 ILE A O 1
ATOM 5983 N N . LEU A 1 735 ? -6.700 -18.736 32.718 1.00 98.19 735 LEU A N 1
ATOM 5984 C CA . LEU A 1 735 ? -8.103 -19.082 32.474 1.00 98.19 735 LEU A CA 1
ATOM 5985 C C . LEU A 1 735 ? -8.658 -20.062 33.514 1.00 98.19 735 LEU A C 1
ATOM 5987 O O . LEU A 1 735 ? -9.806 -19.917 33.936 1.00 98.19 735 LEU A O 1
ATOM 5991 N N . GLU A 1 736 ? -7.855 -21.018 33.983 1.00 98.19 736 GLU A N 1
ATOM 5992 C CA . GLU A 1 736 ? -8.206 -21.903 35.096 1.00 98.19 736 GLU A CA 1
ATOM 5993 C C . GLU A 1 736 ? -8.484 -21.099 36.367 1.00 98.19 736 GLU A C 1
ATOM 5995 O O . GLU A 1 736 ? -9.523 -21.299 37.000 1.00 98.19 736 GLU A O 1
ATOM 6000 N N . TYR A 1 737 ? -7.613 -20.141 36.703 1.00 98.06 737 TYR A N 1
ATOM 6001 C CA . TYR A 1 737 ? -7.831 -19.258 37.845 1.00 98.06 737 TYR A CA 1
ATOM 6002 C C . TYR A 1 737 ? -9.089 -18.396 37.665 1.00 98.06 737 TYR A C 1
ATOM 6004 O O . TYR A 1 737 ? -9.932 -18.334 38.560 1.00 98.06 737 TYR A O 1
ATOM 6012 N N . VAL A 1 738 ? -9.263 -17.770 36.497 1.00 97.81 738 VAL A N 1
ATOM 6013 C CA . VAL A 1 738 ? -10.455 -16.978 36.144 1.00 97.81 738 VAL A CA 1
ATOM 6014 C C . VAL A 1 738 ? -11.739 -17.792 36.318 1.00 97.81 738 VAL A C 1
ATOM 6016 O O . VAL A 1 738 ? -12.713 -17.280 36.875 1.00 97.81 738 VAL A O 1
ATOM 6019 N N . ASN A 1 739 ? -11.740 -19.055 35.892 1.00 97.50 739 ASN A N 1
ATOM 6020 C CA . ASN A 1 739 ? -12.870 -19.967 36.044 1.00 97.50 739 ASN A CA 1
ATOM 6021 C C . ASN A 1 739 ? -13.081 -20.381 37.511 1.00 97.50 739 ASN A C 1
ATOM 6023 O O . ASN A 1 739 ? -14.221 -20.399 37.977 1.00 97.50 739 ASN A O 1
ATOM 6027 N N . GLU A 1 740 ? -12.009 -20.655 38.265 1.00 97.31 740 GLU A N 1
ATOM 6028 C CA . GLU A 1 740 ? -12.063 -20.987 39.699 1.00 97.31 740 GLU A CA 1
ATOM 6029 C C . GLU A 1 740 ? -12.756 -19.883 40.508 1.00 97.31 740 GLU A C 1
ATOM 6031 O O . GLU A 1 740 ? -13.602 -20.162 41.363 1.00 97.31 740 GLU A O 1
ATOM 6036 N N . VAL A 1 741 ? -12.424 -18.621 40.223 1.00 97.00 741 VAL A N 1
ATOM 6037 C CA . VAL A 1 741 ? -12.987 -17.458 40.925 1.00 97.00 741 VAL A CA 1
ATOM 6038 C C . VAL A 1 741 ? -14.198 -16.833 40.224 1.00 97.00 741 VAL A C 1
ATOM 6040 O O . VAL A 1 741 ? -14.725 -15.828 40.709 1.00 97.00 741 VAL A O 1
ATOM 6043 N N . ASN A 1 742 ? -14.669 -17.442 39.130 1.00 96.06 742 ASN A N 1
ATOM 6044 C CA . ASN A 1 742 ? -15.804 -17.000 38.317 1.00 96.06 742 ASN A CA 1
ATOM 6045 C C . ASN A 1 742 ? -15.720 -15.511 37.926 1.00 96.06 742 ASN A C 1
ATOM 6047 O O . ASN A 1 742 ? -16.647 -14.732 38.168 1.00 96.06 742 ASN A O 1
ATOM 6051 N N . LEU A 1 743 ? -14.572 -15.104 37.378 1.00 96.12 743 LEU A N 1
ATOM 6052 C CA . LEU A 1 743 ? -14.372 -13.751 36.869 1.00 96.12 743 LEU A CA 1
ATOM 6053 C C . LEU A 1 743 ? -15.016 -13.578 35.489 1.00 96.12 743 LEU A C 1
ATOM 6055 O O . LEU A 1 743 ? -14.860 -14.406 34.584 1.00 96.12 743 LEU A O 1
ATOM 6059 N N . ASP A 1 744 ? -15.732 -12.467 35.340 1.00 95.50 744 ASP A N 1
ATOM 6060 C CA . ASP A 1 744 ? -16.335 -12.041 34.083 1.00 95.50 744 ASP A CA 1
ATOM 6061 C C . ASP A 1 744 ? -15.315 -11.242 33.261 1.00 95.50 744 ASP A C 1
ATOM 6063 O O . ASP A 1 744 ? -15.104 -10.056 33.506 1.00 95.50 744 ASP A O 1
ATOM 6067 N N . ILE A 1 745 ? -14.650 -11.927 32.331 1.00 96.50 745 ILE A N 1
ATOM 6068 C CA . ILE A 1 745 ? -13.741 -11.338 31.345 1.00 96.50 745 ILE A CA 1
ATOM 6069 C C . ILE A 1 745 ? -14.282 -11.596 29.940 1.00 96.50 745 ILE A C 1
ATOM 6071 O O . ILE A 1 745 ? -14.926 -12.626 29.697 1.00 96.50 745 ILE A O 1
ATOM 6075 N N . GLN A 1 746 ? -13.977 -10.680 29.026 1.00 95.75 746 GLN A N 1
ATOM 6076 C CA . GLN A 1 746 ? -14.412 -10.722 27.630 1.00 95.75 746 GLN A CA 1
ATOM 6077 C C . GLN A 1 746 ? -13.292 -11.179 26.702 1.00 95.75 746 GLN A C 1
ATOM 6079 O O . GLN A 1 746 ? -13.576 -11.815 25.691 1.00 95.75 746 GLN A O 1
ATOM 6084 N N . GLY A 1 747 ? -12.028 -10.946 27.071 1.00 96.56 747 GLY A N 1
ATOM 6085 C CA . GLY A 1 747 ? -10.913 -11.309 26.206 1.00 96.56 747 GLY A CA 1
ATOM 6086 C C . GLY A 1 747 ? -9.609 -11.693 26.897 1.00 96.56 747 GLY A C 1
ATOM 6087 O O . GLY A 1 747 ? -9.410 -11.460 28.090 1.00 96.56 747 GLY A O 1
ATOM 6088 N N . ILE A 1 748 ? -8.705 -12.251 26.098 1.00 97.62 748 ILE A N 1
ATOM 6089 C CA . ILE A 1 748 ? -7.272 -12.384 26.357 1.00 97.62 748 ILE A CA 1
ATOM 6090 C C . ILE A 1 748 ? -6.541 -11.561 25.294 1.00 97.62 748 ILE A C 1
ATOM 6092 O O . ILE A 1 748 ? -6.844 -11.671 24.107 1.00 97.62 748 ILE A O 1
ATOM 6096 N N . HIS A 1 749 ? -5.578 -10.749 25.716 1.00 96.31 749 HIS A N 1
ATOM 6097 C CA . HIS A 1 749 ? -4.680 -10.013 24.833 1.00 96.31 749 HIS A CA 1
ATOM 6098 C C . HIS A 1 749 ? -3.245 -10.500 25.033 1.00 96.31 749 HIS A C 1
ATOM 6100 O O . HIS A 1 749 ? -2.802 -10.650 26.174 1.00 96.3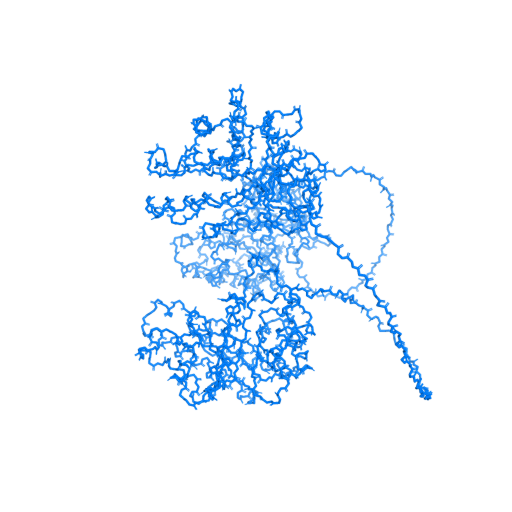1 749 HIS A O 1
ATOM 6106 N N . ILE A 1 750 ? -2.509 -10.724 23.948 1.00 94.50 750 ILE A N 1
ATOM 6107 C CA . ILE A 1 750 ? -1.075 -11.013 24.010 1.00 94.50 750 ILE A CA 1
ATOM 6108 C C . ILE A 1 750 ? -0.272 -9.775 23.622 1.00 94.50 750 ILE A C 1
ATOM 6110 O O . ILE A 1 750 ? -0.449 -9.208 22.545 1.00 94.50 750 ILE A O 1
ATOM 6114 N N . ASP A 1 751 ? 0.644 -9.387 24.501 1.00 89.62 751 ASP A N 1
ATOM 6115 C CA . ASP A 1 751 ? 1.548 -8.251 24.305 1.00 89.62 751 ASP A CA 1
ATOM 6116 C C . ASP A 1 751 ? 2.999 -8.728 24.120 1.00 89.62 751 ASP A C 1
ATOM 6118 O O . ASP A 1 751 ? 3.966 -8.181 24.644 1.00 89.62 751 ASP A O 1
ATOM 6122 N N . CYS A 1 752 ? 3.159 -9.825 23.380 1.00 88.38 752 CYS A N 1
ATOM 6123 C CA . CYS A 1 752 ? 4.468 -10.316 22.974 1.00 88.38 752 CYS A CA 1
ATOM 6124 C C . CYS A 1 752 ? 4.830 -9.675 21.632 1.00 88.38 752 CYS A C 1
ATOM 6126 O O . CYS A 1 752 ? 4.143 -9.928 20.643 1.00 88.38 752 CYS A O 1
ATOM 6128 N N . SER A 1 753 ? 5.897 -8.873 21.575 1.00 87.12 753 SER A N 1
ATOM 6129 C CA . SER A 1 753 ? 6.320 -8.239 20.319 1.00 87.12 753 SER A CA 1
ATOM 6130 C C . SER A 1 753 ? 7.525 -8.942 19.674 1.00 87.12 753 SER A C 1
ATOM 6132 O O . SER A 1 753 ? 8.625 -8.908 20.239 1.00 87.12 753 SER A O 1
ATOM 6134 N N . PRO A 1 754 ? 7.371 -9.504 18.459 1.00 88.25 754 PRO A N 1
ATOM 6135 C CA . PRO A 1 754 ? 8.466 -9.875 17.563 1.00 88.25 754 PRO A CA 1
ATOM 6136 C C . PRO A 1 754 ? 9.539 -8.801 17.394 1.00 88.25 754 PRO A C 1
ATOM 6138 O O . PRO A 1 754 ? 10.725 -9.125 17.405 1.00 88.25 754 PRO A O 1
ATOM 6141 N N . THR A 1 755 ? 9.146 -7.525 17.316 1.00 85.19 755 THR A N 1
ATOM 6142 C CA . THR A 1 755 ? 10.090 -6.418 17.087 1.00 85.19 755 THR A CA 1
ATOM 6143 C C . THR A 1 755 ? 10.989 -6.124 18.283 1.00 85.19 755 THR A C 1
ATOM 6145 O O . THR A 1 755 ? 11.940 -5.363 18.164 1.00 85.19 755 THR A O 1
ATOM 6148 N N . SER A 1 756 ? 10.712 -6.725 19.443 1.00 86.06 756 SER A N 1
ATOM 6149 C CA . SER A 1 756 ? 11.554 -6.600 20.636 1.00 86.06 756 SER A CA 1
ATOM 6150 C C . SER A 1 756 ? 12.718 -7.602 20.654 1.00 86.06 756 SER A C 1
ATOM 6152 O O . SER A 1 756 ? 13.536 -7.570 21.576 1.00 86.06 756 SER A O 1
ATOM 6154 N N . LYS A 1 757 ? 12.807 -8.514 19.673 1.00 87.12 757 LYS A N 1
ATOM 6155 C CA . LYS A 1 757 ? 13.965 -9.403 19.494 1.00 87.12 757 LYS A CA 1
ATOM 6156 C C . LYS A 1 757 ? 15.129 -8.632 18.882 1.00 87.12 757 LYS A C 1
ATOM 6158 O O . LYS A 1 757 ? 14.951 -7.872 17.942 1.00 87.12 757 LYS A O 1
ATOM 6163 N N . LYS A 1 758 ? 16.348 -8.875 19.363 1.00 86.88 758 LYS A N 1
ATOM 6164 C CA . LYS A 1 758 ? 17.556 -8.213 18.837 1.00 86.88 758 LYS A CA 1
ATOM 6165 C C . LYS A 1 758 ? 17.795 -8.559 17.366 1.00 86.88 758 LYS A C 1
ATOM 6167 O O . LYS A 1 758 ? 18.233 -7.728 16.580 1.00 86.88 758 LYS A O 1
ATOM 6172 N N . GLU A 1 759 ? 17.475 -9.794 17.009 1.00 87.12 759 GLU A N 1
ATOM 6173 C CA . GLU A 1 759 ? 17.549 -10.346 15.662 1.00 87.12 759 GLU A CA 1
ATOM 6174 C C . GLU A 1 759 ? 16.519 -9.707 14.714 1.00 87.12 759 GLU A C 1
ATOM 6176 O O . GLU A 1 759 ? 16.659 -9.825 13.503 1.00 87.12 759 GLU A O 1
ATOM 6181 N N . TRP A 1 760 ? 15.517 -8.983 15.227 1.00 84.81 760 TRP A N 1
ATOM 6182 C CA . TRP A 1 760 ? 14.606 -8.207 14.386 1.00 84.81 760 TRP A CA 1
ATOM 6183 C C . TRP A 1 760 ? 15.311 -7.025 13.707 1.00 84.81 760 TRP A C 1
ATOM 6185 O O . TRP A 1 760 ? 15.110 -6.781 12.520 1.00 84.81 760 TRP A O 1
ATOM 6195 N N . ASP A 1 761 ? 16.162 -6.308 14.443 1.00 81.50 761 ASP A N 1
ATOM 6196 C CA . ASP A 1 761 ? 16.880 -5.143 13.914 1.00 81.50 761 ASP A CA 1
ATOM 6197 C C . ASP A 1 761 ? 18.185 -5.537 13.208 1.00 81.50 761 ASP A C 1
ATOM 6199 O O . ASP A 1 761 ? 18.597 -4.899 12.240 1.00 81.50 761 ASP A O 1
ATOM 6203 N N . GLU A 1 762 ? 18.859 -6.578 13.704 1.00 85.06 762 GLU A N 1
ATOM 6204 C CA . GLU A 1 762 ? 20.208 -6.955 13.263 1.00 85.06 762 GLU A CA 1
ATOM 6205 C C . GLU A 1 762 ? 20.255 -8.200 12.363 1.00 85.06 762 GLU A C 1
ATOM 6207 O O . GLU A 1 762 ? 21.304 -8.486 11.781 1.00 85.06 762 GLU A O 1
ATOM 6212 N N . GLY A 1 763 ? 19.166 -8.968 12.301 1.00 83.00 763 GLY A N 1
ATOM 6213 C CA . GLY A 1 763 ? 19.143 -10.287 11.676 1.00 83.00 763 GLY A CA 1
ATOM 6214 C C . GLY A 1 763 ? 18.833 -10.276 10.183 1.00 83.00 763 GLY A C 1
ATOM 6215 O O . GLY A 1 763 ? 18.361 -9.288 9.612 1.00 83.00 763 GLY A O 1
ATOM 6216 N N . SER A 1 764 ? 19.106 -11.411 9.539 1.00 86.94 764 SER A N 1
ATOM 6217 C CA . SER A 1 764 ? 18.740 -11.648 8.143 1.00 86.94 764 SER A CA 1
ATOM 6218 C C . SER A 1 764 ? 17.227 -11.800 7.973 1.00 86.94 764 SER A C 1
ATOM 6220 O O . SER A 1 764 ? 16.479 -11.999 8.933 1.00 86.94 764 SER A O 1
ATOM 6222 N N . LEU A 1 765 ? 16.759 -11.746 6.726 1.00 83.00 765 LEU A N 1
ATOM 6223 C CA . LEU A 1 765 ? 15.349 -11.960 6.409 1.00 83.00 765 LEU A CA 1
ATOM 6224 C C . LEU A 1 765 ? 14.854 -13.341 6.881 1.00 83.00 765 LEU A C 1
ATOM 6226 O O . LEU A 1 765 ? 13.740 -13.463 7.384 1.00 83.00 765 LEU A O 1
ATOM 6230 N N . GLU A 1 766 ? 15.693 -14.375 6.786 1.00 86.88 766 GLU A N 1
ATOM 6231 C CA . GLU A 1 766 ? 15.394 -15.718 7.292 1.00 86.88 766 GLU A CA 1
ATOM 6232 C C . GLU A 1 766 ? 15.241 -15.744 8.818 1.00 86.88 766 GLU A C 1
ATOM 6234 O O . GLU A 1 766 ? 14.357 -16.427 9.335 1.00 86.88 766 GLU A O 1
ATOM 6239 N N . GLU A 1 767 ? 16.063 -14.988 9.551 1.00 88.94 767 GLU A N 1
ATOM 6240 C CA . GLU A 1 767 ? 15.956 -14.879 11.012 1.00 88.94 767 GLU A CA 1
ATOM 6241 C C . GLU A 1 767 ? 14.664 -14.159 11.419 1.00 88.94 767 GLU A C 1
ATOM 6243 O O . GLU A 1 767 ? 13.963 -14.613 12.328 1.00 88.94 767 GLU A O 1
ATOM 6248 N N . LYS A 1 768 ? 14.286 -13.098 10.695 1.00 87.31 768 LYS A N 1
ATOM 6249 C CA . LYS A 1 768 ? 13.002 -12.402 10.886 1.00 87.31 768 LYS A CA 1
ATOM 6250 C C . LYS A 1 768 ? 11.811 -13.320 10.605 1.00 87.31 768 LYS A C 1
ATOM 6252 O O . LYS A 1 768 ? 10.878 -13.378 11.404 1.00 87.31 768 LYS A O 1
ATOM 6257 N N . ASN A 1 769 ? 11.858 -14.089 9.517 1.00 86.19 769 ASN A N 1
ATOM 6258 C CA . ASN A 1 769 ? 10.815 -15.062 9.191 1.00 86.19 769 ASN A CA 1
ATOM 6259 C C . ASN A 1 769 ? 10.721 -16.179 10.242 1.00 86.19 769 ASN A C 1
ATOM 6261 O O . ASN A 1 769 ? 9.614 -16.546 10.627 1.00 86.19 769 ASN A O 1
ATOM 6265 N N . ALA A 1 770 ? 11.841 -16.653 10.796 1.00 90.38 770 ALA A N 1
ATOM 6266 C CA . ALA A 1 770 ? 11.832 -17.630 11.887 1.00 90.38 770 ALA A CA 1
ATOM 6267 C C . ALA A 1 770 ? 11.215 -17.073 13.188 1.00 90.38 770 ALA A C 1
ATOM 6269 O O . ALA A 1 770 ? 10.499 -17.790 13.895 1.00 90.38 770 ALA A O 1
ATOM 6270 N N . ILE A 1 771 ? 11.455 -15.793 13.506 1.00 91.31 771 ILE A N 1
ATOM 6271 C CA . ILE A 1 771 ? 10.792 -15.101 14.624 1.00 91.31 771 ILE A CA 1
ATOM 6272 C C . ILE A 1 771 ? 9.275 -15.090 14.414 1.00 91.31 771 ILE A C 1
ATOM 6274 O O . ILE A 1 771 ? 8.525 -15.453 15.322 1.00 91.31 771 ILE A O 1
ATOM 6278 N N . LEU A 1 772 ? 8.827 -14.692 13.222 1.00 90.62 772 LEU A N 1
ATOM 6279 C CA . LEU A 1 772 ? 7.406 -14.577 12.894 1.00 90.62 772 LEU A CA 1
ATOM 6280 C C . LEU A 1 772 ? 6.707 -15.940 12.859 1.00 90.62 772 LEU A C 1
ATOM 6282 O O . LEU A 1 772 ? 5.621 -16.076 13.417 1.00 90.62 772 LEU A O 1
ATOM 6286 N N . GLU A 1 773 ? 7.347 -16.974 12.312 1.00 91.62 773 GLU A N 1
ATOM 6287 C CA . GLU A 1 773 ? 6.823 -18.344 12.330 1.00 91.62 773 GLU A CA 1
ATOM 6288 C C . GLU A 1 773 ? 6.588 -18.832 13.773 1.00 91.62 773 GLU A C 1
ATOM 6290 O O . GLU A 1 773 ? 5.554 -19.423 14.096 1.00 91.62 773 GLU A O 1
ATOM 6295 N N . ASN A 1 774 ? 7.529 -18.559 14.681 1.00 94.50 774 ASN A N 1
ATOM 6296 C CA . ASN A 1 774 ? 7.367 -18.908 16.091 1.00 94.50 774 ASN A CA 1
ATOM 6297 C C . ASN A 1 774 ? 6.314 -18.050 16.799 1.00 94.50 774 ASN A C 1
ATOM 6299 O O . ASN A 1 774 ? 5.604 -18.554 17.670 1.00 94.50 774 ASN A O 1
ATOM 6303 N N . TYR A 1 775 ? 6.170 -16.785 16.415 1.00 93.88 775 TYR A N 1
ATOM 6304 C CA . TYR A 1 775 ? 5.105 -15.926 16.917 1.00 93.88 775 TYR A CA 1
ATOM 6305 C C . TYR A 1 775 ? 3.711 -16.409 16.482 1.00 93.88 775 TYR A C 1
ATOM 6307 O O . TYR A 1 775 ? 2.796 -16.459 17.302 1.00 93.88 775 TYR A O 1
ATOM 6315 N N . ILE A 1 776 ? 3.553 -16.886 15.243 1.00 92.81 776 ILE A N 1
ATOM 6316 C CA . ILE A 1 776 ? 2.311 -17.539 14.798 1.00 92.81 776 ILE A CA 1
ATOM 6317 C C . ILE A 1 776 ? 2.004 -18.757 15.678 1.00 92.81 776 ILE A C 1
ATOM 6319 O O . ILE A 1 776 ? 0.868 -18.927 16.115 1.00 92.81 776 ILE A O 1
ATOM 6323 N N . LYS A 1 777 ? 3.012 -19.569 16.026 1.00 95.06 777 LYS A N 1
ATOM 6324 C CA . LYS A 1 777 ? 2.822 -20.697 16.958 1.00 95.06 777 LYS A CA 1
ATOM 6325 C C . LYS A 1 777 ? 2.390 -20.230 18.352 1.00 95.06 777 LYS A C 1
ATOM 6327 O O . LYS A 1 777 ? 1.580 -20.905 18.977 1.00 95.06 777 LYS A O 1
ATOM 6332 N N . VAL A 1 778 ? 2.898 -19.096 18.849 1.00 96.12 778 VAL A N 1
ATOM 6333 C CA . VAL A 1 778 ? 2.442 -18.490 20.120 1.00 96.12 778 VAL A CA 1
ATOM 6334 C C . VAL A 1 778 ? 0.947 -18.174 20.049 1.00 96.12 778 VAL A C 1
ATOM 6336 O O . VAL A 1 778 ? 0.203 -18.536 20.962 1.00 96.12 778 VAL A O 1
ATOM 6339 N N . ILE A 1 779 ? 0.497 -17.565 18.947 1.00 95.25 779 ILE A N 1
ATOM 6340 C CA . ILE A 1 779 ? -0.921 -17.275 18.703 1.00 95.25 779 ILE A CA 1
ATOM 6341 C C . ILE A 1 779 ? -1.734 -18.573 18.682 1.00 95.25 779 ILE A C 1
ATOM 6343 O O . ILE A 1 779 ? -2.699 -18.696 19.430 1.00 95.25 779 ILE A O 1
ATOM 6347 N N . GLU A 1 780 ? -1.325 -19.569 17.896 1.00 95.50 780 GLU A N 1
ATOM 6348 C CA . GLU A 1 780 ? -2.042 -20.845 17.776 1.00 95.50 780 GLU A CA 1
ATOM 6349 C C . GLU A 1 780 ? -2.165 -21.578 19.119 1.00 95.50 780 GLU A C 1
ATOM 6351 O O . GLU A 1 780 ? -3.245 -22.060 19.467 1.00 95.50 780 GLU A O 1
ATOM 6356 N N . TYR A 1 781 ? -1.095 -21.608 19.917 1.00 97.69 781 TYR A N 1
ATOM 6357 C CA . TYR A 1 781 ? -1.120 -22.203 21.252 1.00 97.69 781 TYR A CA 1
ATOM 6358 C C . TYR A 1 781 ? -2.007 -21.434 22.234 1.00 97.69 781 TYR A C 1
ATOM 6360 O O . TYR A 1 781 ? -2.700 -22.054 23.044 1.00 97.69 781 TYR A O 1
ATOM 6368 N N . GLY A 1 782 ? -2.029 -20.103 22.164 1.00 97.00 782 GLY A N 1
ATOM 6369 C CA . GLY A 1 782 ? -2.947 -19.309 22.977 1.00 97.00 782 GLY A CA 1
ATOM 6370 C C . GLY A 1 782 ? -4.409 -19.506 22.575 1.00 97.00 782 GLY A C 1
ATOM 6371 O O . GLY A 1 782 ? -5.253 -19.725 23.446 1.00 97.00 782 GLY A O 1
ATOM 6372 N N . ARG A 1 783 ? -4.708 -19.555 21.269 1.00 96.25 783 ARG A N 1
ATOM 6373 C CA . ARG A 1 783 ? -6.053 -19.875 20.768 1.00 96.25 783 ARG A CA 1
ATOM 6374 C C . ARG A 1 783 ? -6.493 -21.267 21.210 1.00 96.25 783 ARG A C 1
ATOM 6376 O O . ARG A 1 783 ? -7.639 -21.439 21.616 1.00 96.25 783 ARG A O 1
ATOM 6383 N N . GLN A 1 784 ? -5.591 -22.249 21.180 1.00 97.00 784 GLN A N 1
ATOM 6384 C CA . GLN A 1 784 ? -5.876 -23.590 21.683 1.00 97.00 784 GLN A CA 1
ATOM 6385 C C . GLN A 1 784 ? -6.289 -23.560 23.165 1.00 97.00 784 GLN A C 1
ATOM 6387 O O . GLN A 1 784 ? -7.334 -24.111 23.507 1.00 97.00 784 GLN A O 1
ATOM 6392 N N . ALA A 1 785 ? -5.526 -22.881 24.029 1.00 97.94 785 ALA A N 1
ATOM 6393 C CA . ALA A 1 785 ? -5.855 -22.767 25.454 1.00 97.94 785 ALA A CA 1
ATOM 6394 C C . ALA A 1 785 ? -7.231 -22.109 25.686 1.00 97.94 785 ALA A C 1
ATOM 6396 O O . ALA A 1 785 ? -8.026 -22.586 26.499 1.00 97.94 785 ALA A O 1
ATOM 6397 N N . ILE A 1 786 ? -7.544 -21.050 24.931 1.00 97.75 786 ILE A N 1
ATOM 6398 C CA . ILE A 1 786 ? -8.845 -20.367 24.984 1.00 97.75 786 ILE A CA 1
ATOM 6399 C C . ILE A 1 786 ? -9.973 -21.303 24.548 1.00 97.75 786 ILE A C 1
ATOM 6401 O O . ILE A 1 786 ? -10.961 -21.437 25.265 1.00 97.75 786 ILE A O 1
ATOM 6405 N N . ASN A 1 787 ? -9.819 -22.002 23.425 1.00 96.50 787 ASN A N 1
ATOM 6406 C CA . ASN A 1 787 ? -10.837 -22.917 22.911 1.00 96.50 787 ASN A CA 1
ATOM 6407 C C . ASN A 1 787 ? -11.141 -24.069 23.881 1.00 96.50 787 ASN A C 1
ATOM 6409 O O . ASN A 1 787 ? -12.289 -24.503 23.982 1.00 96.50 787 ASN A O 1
ATOM 6413 N N . GLU A 1 788 ? -10.133 -24.556 24.608 1.00 97.56 788 GLU A N 1
ATOM 6414 C CA . GLU A 1 788 ? -10.297 -25.645 25.574 1.00 97.56 788 GLU A CA 1
ATOM 6415 C C . GLU A 1 788 ? -10.960 -25.195 26.886 1.00 97.56 788 GLU A C 1
ATOM 6417 O O . GLU A 1 788 ? -11.762 -25.940 27.454 1.00 97.56 788 GLU A O 1
ATOM 6422 N N . LEU A 1 789 ? -10.652 -23.988 27.374 1.00 97.56 789 LEU A N 1
ATOM 6423 C CA . LEU A 1 789 ? -11.051 -23.544 28.718 1.00 97.56 789 LEU A CA 1
ATOM 6424 C C . LEU A 1 789 ? -12.184 -22.513 28.734 1.00 97.56 789 LEU A C 1
ATOM 6426 O O . LEU A 1 789 ? -12.941 -22.458 29.709 1.00 97.56 789 LEU A O 1
ATOM 6430 N N . ARG A 1 790 ? -12.293 -21.674 27.698 1.00 95.69 790 ARG A N 1
ATOM 6431 C CA . ARG A 1 790 ? -13.286 -20.593 27.590 1.00 95.69 790 ARG A CA 1
ATOM 6432 C C . ARG A 1 790 ? -13.476 -20.140 26.121 1.00 95.69 790 ARG A C 1
ATOM 6434 O O . ARG A 1 790 ? -13.098 -19.027 25.771 1.00 95.69 790 ARG A O 1
ATOM 6441 N N . PRO A 1 791 ? -14.099 -20.961 25.252 1.00 93.44 791 PRO A N 1
ATOM 6442 C CA . PRO A 1 791 ? -14.101 -20.767 23.790 1.00 93.44 791 PRO A CA 1
ATOM 6443 C C . PRO A 1 791 ? -14.796 -19.497 23.276 1.00 93.44 791 PRO A C 1
ATOM 6445 O O . PRO A 1 791 ? -14.578 -19.112 22.136 1.00 93.44 791 PRO A O 1
ATOM 6448 N N . ASN A 1 792 ? -15.618 -18.837 24.094 1.00 90.31 792 ASN A N 1
ATOM 6449 C CA . ASN A 1 792 ? -16.309 -17.596 23.718 1.00 90.31 792 ASN A CA 1
ATOM 6450 C C . ASN A 1 792 ? -15.527 -16.332 24.123 1.00 90.31 792 ASN A C 1
ATOM 6452 O O . ASN A 1 792 ? -16.100 -15.249 24.183 1.00 90.31 792 ASN A O 1
ATOM 6456 N N . THR A 1 793 ? -14.257 -16.470 24.504 1.00 93.44 793 THR A N 1
ATOM 6457 C CA . THR A 1 793 ? -13.403 -15.351 24.908 1.00 93.44 793 THR A CA 1
ATOM 6458 C C . THR A 1 793 ? -12.641 -14.813 23.705 1.00 93.44 793 THR A C 1
ATOM 6460 O O . THR A 1 793 ? -11.931 -15.562 23.038 1.00 93.44 793 THR A O 1
ATOM 6463 N N . THR A 1 794 ? -12.765 -13.506 23.470 1.00 93.31 794 THR A N 1
ATOM 6464 C CA . THR A 1 794 ? -12.073 -12.787 22.398 1.00 93.31 794 THR A CA 1
ATOM 6465 C C . THR A 1 794 ? -10.565 -12.903 22.571 1.00 93.31 794 THR A C 1
ATOM 6467 O O . THR A 1 794 ? -10.039 -12.670 23.660 1.00 93.31 794 THR A O 1
ATOM 6470 N N . TYR A 1 795 ? -9.846 -13.208 21.502 1.00 95.25 795 TYR A N 1
ATOM 6471 C CA . TYR A 1 795 ? -8.397 -13.300 21.506 1.00 95.25 795 TYR A CA 1
ATOM 6472 C C . TYR A 1 795 ? -7.779 -12.215 20.635 1.00 95.25 795 TYR A C 1
ATOM 6474 O O . TYR A 1 795 ? -8.167 -12.044 19.478 1.00 95.25 795 TYR A O 1
ATOM 6482 N N . SER A 1 796 ? -6.836 -11.457 21.193 1.00 93.81 796 SER A N 1
ATOM 6483 C CA . SER A 1 796 ? -6.256 -10.314 20.497 1.00 93.81 796 SER A CA 1
ATOM 6484 C C . SER A 1 796 ? -4.752 -10.165 20.663 1.00 93.81 796 SER A C 1
ATOM 6486 O O . SER A 1 796 ? -4.170 -10.658 21.626 1.00 93.81 796 SER A O 1
ATOM 6488 N N . ALA A 1 797 ? -4.122 -9.464 19.720 1.00 92.69 797 ALA A N 1
ATOM 6489 C CA . ALA A 1 797 ? -2.681 -9.222 19.713 1.00 92.69 797 ALA A CA 1
ATOM 6490 C C . ALA A 1 797 ? -2.329 -7.836 19.156 1.00 92.69 797 ALA A C 1
ATOM 6492 O O . ALA A 1 797 ? -3.056 -7.289 18.322 1.00 92.69 797 ALA A O 1
ATOM 6493 N N . THR A 1 798 ? -1.203 -7.282 19.606 1.00 88.56 798 THR A N 1
ATOM 6494 C CA . THR A 1 798 ? -0.643 -6.022 19.088 1.00 88.56 798 THR A CA 1
ATOM 6495 C C . THR A 1 798 ? 0.389 -6.285 17.997 1.00 88.56 798 THR A C 1
ATOM 6497 O O . THR A 1 798 ? 1.203 -7.198 18.120 1.00 88.56 798 THR A O 1
ATOM 6500 N N . ILE A 1 799 ? 0.368 -5.488 16.920 1.00 82.19 799 ILE A N 1
ATOM 6501 C CA . ILE A 1 799 ? 1.176 -5.745 15.718 1.00 82.19 799 ILE A CA 1
ATOM 6502 C C . ILE A 1 799 ? 1.888 -4.465 15.262 1.00 82.19 799 ILE A C 1
ATOM 6504 O O . ILE A 1 799 ? 1.308 -3.607 14.601 1.00 82.19 799 ILE A O 1
ATOM 6508 N N . ALA A 1 800 ? 3.173 -4.343 15.592 1.00 74.38 800 ALA A N 1
ATOM 6509 C CA . ALA A 1 800 ? 3.962 -3.136 15.316 1.00 74.38 800 ALA A CA 1
ATOM 6510 C C . ALA A 1 800 ? 4.687 -3.137 13.953 1.00 74.38 800 ALA A C 1
ATOM 6512 O O . ALA A 1 800 ? 5.129 -2.085 13.496 1.00 74.38 800 ALA A O 1
ATOM 6513 N N . TRP A 1 801 ? 4.828 -4.295 13.296 1.00 70.75 801 TRP A N 1
ATOM 6514 C CA . TRP A 1 801 ? 5.608 -4.450 12.054 1.00 70.75 801 TRP A CA 1
ATOM 6515 C C . TRP A 1 801 ? 4.767 -4.572 10.787 1.00 70.75 801 TRP A C 1
ATOM 6517 O O . TRP A 1 801 ? 5.339 -4.630 9.702 1.00 70.75 801 TRP A O 1
ATOM 6527 N N . TRP A 1 802 ? 3.437 -4.620 10.914 1.00 67.25 802 TRP A N 1
ATOM 6528 C CA . TRP A 1 802 ? 2.515 -4.891 9.803 1.00 67.25 802 TRP A CA 1
ATOM 6529 C C . TRP A 1 802 ? 2.824 -4.025 8.575 1.00 67.25 802 TRP A C 1
ATOM 6531 O O . TRP A 1 802 ? 2.785 -4.493 7.443 1.00 67.25 802 TRP A O 1
ATOM 6541 N N . LEU A 1 803 ? 3.186 -2.760 8.799 1.00 59.25 803 LEU A N 1
ATOM 6542 C CA . LEU A 1 803 ? 3.411 -1.770 7.747 1.00 59.25 803 LEU A CA 1
ATOM 6543 C C . LEU A 1 803 ? 4.895 -1.458 7.499 1.00 59.25 803 LEU A C 1
ATOM 6545 O O . LEU A 1 803 ? 5.211 -0.441 6.874 1.00 59.25 803 LEU A O 1
ATOM 6549 N N . SER A 1 804 ? 5.811 -2.313 7.968 1.00 60.69 804 SER A N 1
ATOM 6550 C CA . SER A 1 804 ? 7.230 -2.176 7.636 1.00 60.69 804 SER A CA 1
ATOM 6551 C C . SER A 1 804 ? 7.434 -2.313 6.121 1.00 60.69 804 SER A C 1
ATOM 6553 O O . SER A 1 804 ? 6.679 -3.000 5.429 1.00 60.69 804 SER A O 1
ATOM 6555 N N . GLY A 1 805 ? 8.463 -1.649 5.579 1.00 52.31 805 GLY A N 1
ATOM 6556 C CA . GLY A 1 805 ? 8.800 -1.775 4.155 1.00 52.31 805 GLY A CA 1
ATOM 6557 C C . GLY A 1 805 ? 9.004 -3.237 3.740 1.00 52.31 805 GLY A C 1
ATOM 6558 O O . GLY A 1 805 ? 8.523 -3.647 2.693 1.00 52.31 805 GLY A O 1
ATOM 6559 N N . GLU A 1 806 ? 9.613 -4.037 4.613 1.00 57.84 806 GLU A N 1
ATOM 6560 C CA . GLU A 1 806 ? 9.888 -5.467 4.415 1.00 57.84 806 GLU A CA 1
ATOM 6561 C C . GLU A 1 806 ? 8.592 -6.303 4.325 1.00 57.84 806 GLU A C 1
ATOM 6563 O O . GLU A 1 806 ? 8.477 -7.190 3.479 1.00 57.84 806 GLU A O 1
ATOM 6568 N N . ALA A 1 807 ? 7.569 -5.981 5.130 1.00 52.62 807 ALA A N 1
ATOM 6569 C CA . ALA A 1 807 ? 6.239 -6.588 5.012 1.00 52.62 807 ALA A CA 1
ATOM 6570 C C . ALA A 1 807 ? 5.529 -6.145 3.719 1.00 52.62 807 ALA A C 1
ATOM 6572 O O . ALA A 1 807 ? 4.920 -6.958 3.022 1.00 52.62 807 ALA A O 1
ATOM 6573 N N . LYS A 1 808 ? 5.659 -4.862 3.356 1.00 49.06 808 LYS A N 1
ATOM 6574 C CA . LYS A 1 808 ? 5.027 -4.263 2.170 1.00 49.06 808 LYS A CA 1
ATOM 6575 C C . LYS A 1 808 ? 5.584 -4.796 0.845 1.00 49.06 808 LYS A C 1
ATOM 6577 O O . LYS A 1 808 ? 4.832 -4.907 -0.119 1.00 49.06 808 LYS A O 1
ATOM 6582 N N . TYR A 1 809 ? 6.874 -5.125 0.782 1.00 51.00 809 TYR A N 1
ATOM 6583 C CA . TYR A 1 809 ? 7.502 -5.707 -0.412 1.00 51.00 809 TYR A CA 1
ATOM 6584 C C . TYR A 1 809 ? 7.374 -7.237 -0.483 1.00 51.00 809 TYR A C 1
ATOM 6586 O O . TYR A 1 809 ? 7.921 -7.852 -1.394 1.00 51.00 809 TYR A O 1
ATOM 6594 N N . GLY A 1 810 ? 6.621 -7.855 0.437 1.00 56.59 810 GLY A N 1
ATOM 6595 C CA . GLY A 1 810 ? 6.385 -9.299 0.445 1.00 56.59 810 GLY A CA 1
ATOM 6596 C C . GLY A 1 810 ? 7.612 -10.132 0.823 1.00 56.59 810 GLY A C 1
ATOM 6597 O O . GLY A 1 810 ? 7.619 -11.332 0.568 1.00 56.59 810 GLY A O 1
ATOM 6598 N N . GLU A 1 811 ? 8.632 -9.515 1.422 1.00 64.25 811 GLU A N 1
ATOM 6599 C CA . GLU A 1 811 ? 9.879 -10.181 1.814 1.00 64.25 811 GLU A CA 1
ATOM 6600 C C . GLU A 1 811 ? 9.696 -11.000 3.108 1.00 64.25 811 GLU A C 1
ATOM 6602 O O . GLU A 1 811 ? 10.338 -12.034 3.306 1.00 64.25 811 GLU A O 1
ATOM 6607 N N . LEU A 1 812 ? 8.777 -10.576 3.983 1.00 70.38 812 LEU A N 1
ATOM 6608 C CA . LEU A 1 812 ? 8.394 -11.323 5.184 1.00 70.38 812 LEU A CA 1
ATOM 6609 C C . LEU A 1 812 ? 7.289 -12.339 4.854 1.00 70.38 812 LEU A C 1
ATOM 6611 O O . LEU A 1 812 ? 6.109 -11.991 4.811 1.00 70.38 812 LEU A O 1
ATOM 6615 N N . GLU A 1 813 ? 7.679 -13.601 4.657 1.00 72.62 813 GLU A N 1
ATOM 6616 C CA . GLU A 1 813 ? 6.804 -14.740 4.337 1.00 72.62 813 GLU A CA 1
ATOM 6617 C C . GLU A 1 813 ? 5.664 -14.910 5.353 1.00 72.62 813 GLU A C 1
ATOM 6619 O O . GLU A 1 813 ? 4.544 -15.200 4.952 1.00 72.62 813 GLU A O 1
ATOM 6624 N N . TYR A 1 814 ? 5.947 -14.672 6.641 1.00 69.50 814 TYR A N 1
ATOM 6625 C CA . TYR A 1 814 ? 5.005 -14.812 7.768 1.00 69.50 814 TYR A CA 1
ATOM 6626 C C . TYR A 1 814 ? 4.583 -13.467 8.382 1.00 69.50 814 TYR A C 1
ATOM 6628 O O . TYR A 1 814 ? 4.049 -13.412 9.492 1.00 69.50 814 TYR A O 1
ATOM 6636 N N . GLY A 1 815 ? 4.933 -12.358 7.725 1.00 64.81 815 GLY A N 1
ATOM 6637 C CA . GLY A 1 815 ? 4.744 -11.003 8.246 1.00 64.81 815 GLY A CA 1
ATOM 6638 C C . GLY A 1 815 ? 3.477 -10.318 7.757 1.00 64.81 815 GLY A C 1
ATOM 6639 O O . GLY A 1 815 ? 3.261 -9.158 8.111 1.00 64.81 815 GLY A O 1
ATOM 6640 N N . LYS A 1 816 ? 2.662 -10.992 6.937 1.00 70.38 816 LYS A N 1
ATOM 6641 C CA . LYS A 1 816 ? 1.452 -10.403 6.365 1.00 70.38 816 LYS A CA 1
ATOM 6642 C C . LYS A 1 816 ? 0.332 -10.441 7.398 1.00 70.38 816 LYS A C 1
ATOM 6644 O O . LYS A 1 816 ? 0.180 -11.411 8.136 1.00 70.38 816 LYS A O 1
ATOM 6649 N N . GLY A 1 817 ? -0.496 -9.399 7.412 1.00 64.56 817 GLY A N 1
ATOM 6650 C CA . GLY A 1 817 ? -1.681 -9.323 8.270 1.00 64.56 817 GLY A CA 1
ATOM 6651 C C . GLY A 1 817 ? -2.565 -10.567 8.217 1.00 64.56 817 GLY A C 1
ATOM 6652 O O . GLY A 1 817 ? -2.963 -11.094 9.254 1.00 64.56 817 GLY A O 1
ATOM 6653 N N . TYR A 1 818 ? -2.765 -11.074 6.998 1.00 69.94 818 TYR A N 1
ATOM 6654 C CA . TYR A 1 818 ? -3.483 -12.308 6.682 1.00 69.94 818 TYR A CA 1
ATOM 6655 C C . TYR A 1 818 ? -2.988 -13.514 7.506 1.00 69.94 818 TYR A C 1
ATOM 6657 O O . TYR A 1 818 ? -3.787 -14.270 8.059 1.00 69.94 818 TYR A O 1
ATOM 6665 N N . ASP A 1 819 ? -1.673 -13.675 7.690 1.00 77.75 819 ASP A N 1
ATOM 6666 C CA . ASP A 1 819 ? -1.097 -14.818 8.412 1.00 77.75 819 ASP A CA 1
ATOM 6667 C C . ASP A 1 819 ? -1.473 -14.832 9.898 1.00 77.75 819 ASP A C 1
ATOM 6669 O O . ASP A 1 819 ? -1.570 -15.896 10.511 1.00 77.75 819 ASP A O 1
ATOM 6673 N N . LEU A 1 820 ? -1.724 -13.665 10.486 1.00 77.62 820 LEU A N 1
ATOM 6674 C CA . LEU A 1 820 ? -2.070 -13.535 11.901 1.00 77.62 820 LEU A CA 1
ATOM 6675 C C . LEU A 1 820 ? -3.558 -13.787 12.161 1.00 77.62 820 LEU A C 1
ATOM 6677 O O . LEU A 1 820 ? -3.922 -14.187 13.267 1.00 77.62 820 LEU A O 1
ATOM 6681 N N . VAL A 1 821 ? -4.402 -13.576 11.150 1.00 73.62 821 VAL A N 1
ATOM 6682 C CA . VAL A 1 821 ? -5.866 -13.606 11.283 1.00 73.62 821 VAL A CA 1
ATOM 6683 C C . VAL A 1 821 ? -6.501 -14.882 10.735 1.00 73.62 821 VAL A C 1
ATOM 6685 O O . VAL A 1 821 ? -7.528 -15.314 11.245 1.00 73.62 821 VAL A O 1
ATOM 6688 N N . ASN A 1 822 ? -5.860 -15.548 9.774 1.00 72.19 822 ASN A N 1
ATOM 6689 C CA . ASN A 1 822 ? -6.363 -16.793 9.196 1.00 72.19 822 ASN A CA 1
ATOM 6690 C C . ASN A 1 822 ? -6.601 -17.920 10.190 1.00 72.19 822 ASN A C 1
ATOM 6692 O O . ASN A 1 822 ? -5.883 -18.049 11.179 1.00 72.19 822 ASN A O 1
ATOM 6696 N N . LYS A 1 823 ? -7.499 -18.841 9.815 1.00 75.56 823 LYS A N 1
ATOM 6697 C CA . LYS A 1 823 ? -7.829 -20.055 10.583 1.00 75.56 823 LYS A CA 1
ATOM 6698 C C . LYS A 1 823 ? -8.366 -19.725 11.981 1.00 75.56 823 LYS A C 1
ATOM 6700 O O . LYS A 1 823 ? -8.013 -20.415 12.939 1.00 75.56 823 LYS A O 1
ATOM 6705 N N . ASP A 1 824 ? -9.152 -18.653 12.097 1.00 78.25 824 ASP A N 1
ATOM 6706 C CA . ASP A 1 824 ? -9.723 -18.174 13.361 1.00 78.25 824 ASP A CA 1
ATOM 6707 C C . ASP A 1 824 ? -8.656 -17.914 14.452 1.00 78.25 824 ASP A C 1
ATOM 6709 O O . ASP A 1 824 ? -8.895 -18.068 15.658 1.00 78.25 824 ASP A O 1
ATOM 6713 N N . ARG A 1 825 ? -7.424 -17.556 14.052 1.00 88.50 825 ARG A N 1
ATOM 6714 C CA . ARG A 1 825 ? -6.289 -17.408 14.979 1.00 88.50 825 ARG A CA 1
ATOM 6715 C C . ARG A 1 825 ? -6.522 -16.292 15.988 1.00 88.50 825 ARG A C 1
ATOM 6717 O O . ARG A 1 825 ? -6.367 -16.542 17.180 1.00 88.50 825 ARG A O 1
ATOM 6724 N N . LEU A 1 826 ? -6.953 -15.116 15.541 1.00 91.38 826 LEU A N 1
ATOM 6725 C CA . LEU A 1 826 ? -7.256 -13.942 16.369 1.00 91.38 826 LEU A CA 1
ATOM 6726 C C . LEU A 1 826 ? -8.658 -13.423 16.043 1.00 91.38 826 LEU A C 1
ATOM 6728 O O . LEU A 1 826 ? -9.106 -13.565 14.918 1.00 91.38 826 LEU A O 1
ATOM 6732 N N . ASP A 1 827 ? -9.326 -12.804 17.014 1.00 90.31 827 ASP A N 1
ATOM 6733 C CA . ASP A 1 827 ? -10.624 -12.134 16.825 1.00 90.31 827 ASP A CA 1
ATOM 6734 C C . ASP A 1 827 ? -10.449 -10.615 16.646 1.00 90.31 827 ASP A C 1
ATOM 6736 O O . ASP A 1 827 ? -11.256 -9.941 16.002 1.00 90.31 827 ASP A O 1
ATOM 6740 N N . LEU A 1 828 ? -9.377 -10.064 17.226 1.00 88.81 828 LEU A N 1
ATOM 6741 C CA . LEU A 1 828 ? -9.035 -8.646 17.180 1.00 88.81 828 LEU A CA 1
ATOM 6742 C C . LEU A 1 828 ? -7.524 -8.460 17.016 1.00 88.81 828 LEU A C 1
ATOM 6744 O O . LEU A 1 828 ? -6.716 -9.105 17.680 1.00 88.81 828 LEU A O 1
ATOM 6748 N N . ILE A 1 829 ? -7.147 -7.481 16.212 1.00 89.81 829 ILE A N 1
ATOM 6749 C CA . ILE A 1 829 ? -5.763 -7.054 16.008 1.00 89.81 829 ILE A CA 1
ATOM 6750 C C . ILE A 1 829 ? -5.605 -5.569 16.329 1.00 89.81 829 ILE A C 1
ATOM 6752 O O . ILE A 1 829 ? -6.495 -4.756 16.063 1.00 89.81 829 ILE A O 1
ATOM 6756 N N . ILE A 1 830 ? -4.459 -5.218 16.913 1.00 90.62 830 ILE A N 1
ATOM 6757 C CA . ILE A 1 830 ? -4.145 -3.848 17.323 1.00 90.62 830 ILE A CA 1
ATOM 6758 C C . ILE A 1 830 ? -2.856 -3.375 16.632 1.00 90.62 830 ILE A C 1
ATOM 6760 O O . ILE A 1 830 ? -1.775 -3.450 17.220 1.00 90.62 830 ILE A O 1
ATOM 6764 N N . PRO A 1 831 ? -2.917 -2.924 15.366 1.00 88.56 831 PRO A N 1
ATOM 6765 C CA . PRO A 1 831 ? -1.791 -2.261 14.718 1.00 88.56 831 PRO A CA 1
ATOM 6766 C C . PRO A 1 831 ? -1.505 -0.899 15.361 1.00 88.56 831 PRO A C 1
ATOM 6768 O O . PRO A 1 831 ? -2.429 -0.156 15.695 1.00 88.56 831 PRO A O 1
ATOM 6771 N N . THR A 1 832 ? -0.231 -0.546 15.529 1.00 87.25 832 THR A N 1
ATOM 6772 C CA . THR A 1 832 ? 0.182 0.682 16.230 1.00 87.25 832 THR A CA 1
ATOM 6773 C C . THR A 1 832 ? 0.667 1.767 15.268 1.00 87.25 832 THR A C 1
ATOM 6775 O O . THR A 1 832 ? 1.372 1.482 14.303 1.00 87.25 832 THR A O 1
ATOM 6778 N N . ILE A 1 833 ? 0.355 3.038 15.548 1.00 84.94 833 ILE A N 1
ATOM 6779 C CA . ILE A 1 833 ? 0.919 4.211 14.832 1.00 84.94 833 ILE A CA 1
ATOM 6780 C C . ILE A 1 833 ? 2.031 4.923 15.620 1.00 84.94 833 ILE A C 1
ATOM 6782 O O . ILE A 1 833 ? 2.386 6.065 15.339 1.00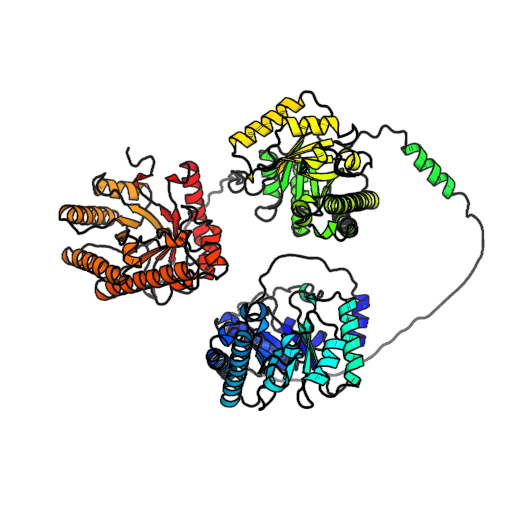 84.94 833 ILE A O 1
ATOM 6786 N N . PHE A 1 834 ? 2.584 4.249 16.626 1.00 79.69 834 PHE A N 1
ATOM 6787 C CA . PHE A 1 834 ? 3.667 4.740 17.477 1.00 79.69 834 PHE A CA 1
ATOM 6788 C C . PHE A 1 834 ? 4.874 3.785 17.432 1.00 79.69 834 PHE A C 1
ATOM 6790 O O . PHE A 1 834 ? 4.835 2.756 16.760 1.00 79.69 834 PHE A O 1
ATOM 6797 N N . ASN A 1 835 ? 5.971 4.131 18.119 1.00 65.75 835 ASN A N 1
ATOM 6798 C CA . ASN A 1 835 ? 7.228 3.358 18.139 1.00 65.75 835 ASN A CA 1
ATOM 6799 C C . ASN A 1 835 ? 7.868 3.129 16.756 1.00 65.75 835 ASN A C 1
ATOM 6801 O O . ASN A 1 835 ? 8.343 2.036 16.461 1.00 65.75 835 ASN A O 1
ATOM 6805 N N . ASN A 1 836 ? 7.909 4.165 15.909 1.00 56.31 836 ASN A N 1
ATOM 6806 C CA . ASN A 1 836 ? 8.512 4.108 14.569 1.00 56.31 836 ASN A CA 1
ATOM 6807 C C . ASN A 1 836 ? 7.908 3.035 13.642 1.00 56.31 836 ASN A C 1
ATOM 6809 O O . ASN A 1 836 ? 8.553 2.633 12.677 1.00 56.31 836 ASN A O 1
ATOM 6813 N N . SER A 1 837 ? 6.657 2.618 13.866 1.00 63.22 837 SER A N 1
ATOM 6814 C CA . SER A 1 837 ? 5.965 1.659 12.993 1.00 63.22 837 SER A CA 1
ATOM 6815 C C . SER A 1 837 ? 5.738 2.171 11.558 1.00 63.22 837 SER A C 1
ATOM 6817 O O . SER A 1 837 ? 5.267 1.422 10.707 1.00 63.22 837 SER A O 1
ATOM 6819 N N . GLY A 1 838 ? 6.007 3.456 11.268 1.00 55.12 838 GLY A N 1
ATOM 6820 C CA . GLY A 1 838 ? 5.835 4.069 9.938 1.00 55.12 838 GLY A CA 1
ATOM 6821 C C . GLY A 1 838 ? 4.382 4.108 9.435 1.00 55.12 838 GLY A C 1
ATOM 6822 O O . GLY A 1 838 ? 4.123 4.372 8.250 1.00 55.12 838 GLY A O 1
ATOM 6823 N N . SER A 1 839 ? 3.440 3.824 10.335 1.00 68.56 839 SER A N 1
ATOM 6824 C CA . SER A 1 839 ? 2.029 3.577 10.057 1.00 68.56 839 SER A CA 1
ATOM 6825 C C . SER A 1 839 ? 1.215 4.868 10.166 1.00 68.56 839 SER A C 1
ATOM 6827 O O . SER A 1 839 ? 1.398 5.630 11.110 1.00 68.56 839 SER A O 1
ATOM 6829 N N . THR A 1 840 ? 0.315 5.116 9.210 1.00 80.88 840 THR A N 1
ATOM 6830 C CA . THR A 1 840 ? -0.700 6.183 9.302 1.00 80.88 840 THR A CA 1
ATOM 6831 C C . THR A 1 840 ? -2.079 5.556 9.464 1.00 80.88 840 THR A C 1
ATOM 6833 O O . THR A 1 840 ? -2.246 4.358 9.224 1.00 80.88 840 THR A O 1
ATOM 6836 N N . ILE A 1 841 ? -3.065 6.358 9.863 1.00 83.38 841 ILE A N 1
ATOM 6837 C CA . ILE A 1 841 ? -4.451 5.907 10.029 1.00 83.38 841 ILE A CA 1
ATOM 6838 C C . ILE A 1 841 ? -4.978 5.338 8.708 1.00 83.38 841 ILE A C 1
ATOM 6840 O O . ILE A 1 841 ? -5.514 4.234 8.697 1.00 83.38 841 ILE A O 1
ATOM 6844 N N . GLU A 1 842 ? -4.760 6.038 7.590 1.00 81.81 842 GLU A N 1
ATOM 6845 C CA . GLU A 1 842 ? -5.193 5.590 6.262 1.00 81.81 842 GLU A CA 1
ATOM 6846 C C . GLU A 1 842 ? -4.533 4.276 5.875 1.00 81.81 842 GLU A C 1
ATOM 6848 O O . GLU A 1 842 ? -5.226 3.354 5.472 1.00 81.81 842 GLU A O 1
ATOM 6853 N N . LYS A 1 843 ? -3.215 4.140 6.084 1.00 79.50 843 LYS A N 1
ATOM 6854 C CA . LYS A 1 843 ? -2.514 2.889 5.767 1.00 79.50 843 LYS A CA 1
ATOM 6855 C C . LYS A 1 843 ? -3.079 1.704 6.542 1.00 79.50 843 LYS A C 1
ATOM 6857 O O . LYS A 1 843 ? -3.163 0.618 5.989 1.00 79.50 843 LYS A O 1
ATOM 6862 N N . ILE A 1 844 ? -3.431 1.889 7.816 1.00 81.44 844 ILE A N 1
ATOM 6863 C CA . ILE A 1 844 ? -4.026 0.810 8.613 1.00 81.44 844 ILE A CA 1
ATOM 6864 C C . ILE A 1 844 ? -5.424 0.464 8.096 1.00 81.44 844 ILE A C 1
ATOM 6866 O O . ILE A 1 844 ? -5.761 -0.716 8.043 1.00 81.44 844 ILE A O 1
ATOM 6870 N N . ILE A 1 845 ? -6.223 1.463 7.716 1.00 82.25 845 ILE A N 1
ATOM 6871 C CA . ILE A 1 845 ? -7.560 1.251 7.149 1.00 82.25 845 ILE A CA 1
ATOM 6872 C C . ILE A 1 845 ? -7.458 0.493 5.823 1.00 82.25 845 ILE A C 1
ATOM 6874 O O . ILE A 1 845 ? -8.074 -0.561 5.693 1.00 82.25 845 ILE A O 1
ATOM 6878 N N . ASP A 1 846 ? -6.623 0.968 4.899 1.00 78.44 846 ASP A N 1
ATOM 6879 C CA . ASP A 1 846 ? -6.416 0.350 3.587 1.00 78.44 846 ASP A CA 1
ATOM 6880 C C . ASP A 1 846 ? -5.904 -1.093 3.742 1.00 78.44 846 ASP A C 1
ATOM 6882 O O . ASP A 1 846 ? -6.479 -2.030 3.202 1.00 78.44 846 ASP A O 1
ATOM 6886 N N . CYS A 1 847 ? -4.885 -1.311 4.581 1.00 75.06 847 CYS A N 1
ATOM 6887 C CA . CYS A 1 847 ? -4.356 -2.653 4.833 1.00 75.06 847 CYS A CA 1
ATOM 6888 C C . CYS A 1 847 ? -5.334 -3.570 5.581 1.00 75.06 847 CYS A C 1
ATOM 6890 O O . CYS A 1 847 ? -5.245 -4.788 5.441 1.00 75.06 847 CYS A O 1
ATOM 6892 N N . SER A 1 848 ? -6.252 -3.025 6.383 1.00 77.38 848 SER A N 1
ATOM 6893 C CA . SER A 1 848 ? -7.307 -3.838 6.996 1.00 77.38 848 SER A CA 1
ATOM 6894 C C . SER A 1 848 ? -8.276 -4.355 5.936 1.00 77.38 848 SER A C 1
ATOM 6896 O O . SER A 1 848 ? -8.675 -5.508 6.013 1.00 77.38 848 SER A O 1
ATOM 6898 N N . GLU A 1 849 ? -8.616 -3.543 4.933 1.00 78.25 849 GLU A N 1
ATOM 6899 C CA . GLU A 1 849 ? -9.450 -3.980 3.806 1.00 78.25 849 GLU A CA 1
ATOM 6900 C C . GLU A 1 849 ? -8.715 -4.957 2.876 1.00 78.25 849 GLU A C 1
ATOM 6902 O O . GLU A 1 849 ? -9.328 -5.907 2.396 1.00 78.25 849 GLU A O 1
ATOM 6907 N N . ASP A 1 850 ? -7.407 -4.771 2.672 1.00 70.88 850 ASP A N 1
ATOM 6908 C CA . ASP A 1 850 ? -6.613 -5.609 1.764 1.00 70.88 850 ASP A CA 1
ATOM 6909 C C . ASP A 1 850 ? -6.259 -6.994 2.338 1.00 70.88 850 ASP A C 1
ATOM 6911 O O . ASP A 1 850 ? -6.123 -7.953 1.581 1.00 70.88 850 ASP A O 1
ATOM 6915 N N . PHE A 1 851 ? -6.034 -7.110 3.654 1.00 68.81 851 PHE A N 1
ATOM 6916 C CA . PHE A 1 851 ? -5.440 -8.319 4.253 1.00 68.81 851 PHE A CA 1
ATOM 6917 C C . PHE A 1 851 ? -6.354 -9.087 5.209 1.00 68.81 851 PHE A C 1
ATOM 6919 O O . PHE A 1 851 ? -5.983 -10.182 5.642 1.00 68.81 851 PHE A O 1
ATOM 6926 N N . ILE A 1 852 ? -7.508 -8.531 5.583 1.00 72.94 852 ILE A N 1
ATOM 6927 C CA . ILE A 1 852 ? -8.467 -9.206 6.458 1.00 72.94 852 ILE A CA 1
ATOM 6928 C C . ILE A 1 852 ? -9.600 -9.736 5.588 1.00 72.94 852 ILE A C 1
ATOM 6930 O O . ILE A 1 852 ? -10.436 -8.987 5.093 1.00 72.94 852 ILE A O 1
ATOM 6934 N N . GLU A 1 853 ? -9.629 -11.051 5.408 1.00 65.69 853 GLU A N 1
ATOM 6935 C CA . GLU A 1 853 ? -10.690 -11.741 4.661 1.00 65.69 853 GLU A CA 1
ATOM 6936 C C . GLU A 1 853 ? -11.733 -12.393 5.590 1.00 65.69 853 GLU A C 1
ATOM 6938 O O . GLU A 1 853 ? -12.768 -12.872 5.133 1.00 65.69 853 GLU A O 1
ATOM 6943 N N . ASP A 1 854 ? -11.477 -12.390 6.903 1.00 63.47 854 ASP A N 1
ATOM 6944 C CA . ASP A 1 854 ? -12.255 -13.104 7.922 1.00 63.47 854 ASP A CA 1
ATOM 6945 C C . ASP A 1 854 ? -12.995 -12.137 8.876 1.00 63.47 854 ASP A C 1
ATOM 6947 O O . ASP A 1 854 ? -12.948 -10.916 8.733 1.00 63.47 854 ASP A O 1
ATOM 6951 N N . LYS A 1 855 ? -13.678 -12.664 9.895 1.00 71.81 855 LYS A N 1
ATOM 6952 C CA . LYS A 1 855 ? -14.449 -11.923 10.913 1.00 71.81 855 LYS A CA 1
ATOM 6953 C C . LYS A 1 855 ? -13.597 -11.091 11.881 1.00 71.81 855 LYS A C 1
ATOM 6955 O O . LYS A 1 855 ? -14.118 -10.600 12.885 1.00 71.81 855 LYS A O 1
ATOM 6960 N N . VAL A 1 856 ? -12.303 -10.943 11.615 1.00 83.38 856 VAL A N 1
ATOM 6961 C CA . VAL A 1 856 ? -11.375 -10.247 12.505 1.00 83.38 856 VAL A CA 1
ATOM 6962 C C . VAL A 1 856 ? -11.608 -8.745 12.448 1.00 83.38 856 VAL A C 1
ATOM 6964 O O . VAL A 1 856 ? -11.819 -8.159 11.390 1.00 83.38 856 VAL A O 1
ATOM 6967 N N . SER A 1 857 ? -11.572 -8.113 13.614 1.00 86.12 857 SER A N 1
ATOM 6968 C CA . SER A 1 857 ? -11.678 -6.662 13.732 1.00 86.12 857 SER A CA 1
ATOM 6969 C C . SER A 1 857 ? -10.321 -6.009 13.967 1.00 86.12 857 SER A C 1
ATOM 6971 O O . SER A 1 857 ? -9.435 -6.597 14.585 1.00 86.12 857 SER A O 1
ATOM 6973 N N . THR A 1 858 ? -10.190 -4.751 13.557 1.00 87.75 858 THR A N 1
ATOM 6974 C CA . THR A 1 858 ? -8.994 -3.930 13.767 1.00 87.75 858 THR A CA 1
ATOM 6975 C C . THR A 1 858 ? -9.291 -2.749 14.673 1.00 87.75 858 THR A C 1
ATOM 6977 O O . THR A 1 858 ? -10.296 -2.057 14.509 1.00 87.75 858 THR A O 1
ATOM 6980 N N . VAL A 1 859 ? -8.377 -2.460 15.594 1.00 89.81 859 VAL A N 1
ATOM 6981 C CA . VAL A 1 859 ? -8.387 -1.244 16.411 1.00 89.81 859 VAL A CA 1
ATOM 6982 C C . VAL A 1 859 ? -7.007 -0.583 16.359 1.00 89.81 859 VAL A C 1
ATOM 6984 O O . VAL A 1 859 ? -6.000 -1.252 16.534 1.00 89.81 859 VAL A O 1
ATOM 6987 N N . ILE A 1 860 ? -6.928 0.732 16.146 1.00 90.44 860 ILE A N 1
ATOM 6988 C CA . ILE A 1 860 ? -5.639 1.430 16.035 1.00 90.44 860 ILE A CA 1
ATOM 6989 C C . ILE A 1 860 ? -5.065 1.700 17.427 1.00 90.44 860 ILE A C 1
ATOM 6991 O O . ILE A 1 860 ? -5.683 2.376 18.252 1.00 90.44 860 ILE A O 1
ATOM 6995 N N . GLY A 1 861 ? -3.856 1.202 17.666 1.00 91.12 861 GLY A N 1
ATOM 6996 C CA . GLY A 1 861 ? -3.050 1.498 18.841 1.00 91.12 861 GLY A CA 1
ATOM 6997 C C . GLY A 1 861 ? -2.387 2.874 18.749 1.00 91.12 861 GLY A C 1
ATOM 6998 O O . GLY A 1 861 ? -1.631 3.131 17.810 1.00 91.12 861 GLY A O 1
ATOM 6999 N N . ILE A 1 862 ? -2.603 3.731 19.750 1.00 89.56 862 ILE A N 1
ATOM 7000 C CA . ILE A 1 862 ? -1.976 5.062 19.875 1.00 89.56 862 ILE A CA 1
ATOM 7001 C C . ILE A 1 862 ? -1.326 5.229 21.249 1.00 89.56 862 ILE A C 1
ATOM 7003 O O . ILE A 1 862 ? -1.852 4.705 22.222 1.00 89.56 862 ILE A O 1
ATOM 7007 N N . ALA A 1 863 ? -0.230 5.978 21.369 1.00 88.69 863 ALA A N 1
ATOM 7008 C CA . ALA A 1 863 ? 0.430 6.237 22.654 1.00 88.69 863 ALA A CA 1
ATOM 7009 C C . ALA A 1 863 ? 0.409 7.730 22.992 1.00 88.69 863 ALA A C 1
ATOM 7011 O O . ALA A 1 863 ? 0.704 8.554 22.133 1.00 88.69 863 ALA A O 1
ATOM 7012 N N . VAL A 1 864 ? 0.035 8.081 24.228 1.00 87.00 864 VAL A N 1
ATOM 7013 C CA . VAL A 1 864 ? -0.142 9.487 24.646 1.00 87.00 864 VAL A CA 1
ATOM 7014 C C . VAL A 1 864 ? 1.177 10.261 24.627 1.00 87.00 864 VAL A C 1
ATOM 7016 O O . VAL A 1 864 ? 1.196 11.419 24.235 1.00 87.00 864 VAL A O 1
ATOM 7019 N N . ASP A 1 865 ? 2.281 9.634 25.027 1.00 83.69 865 ASP A N 1
ATOM 7020 C CA . ASP A 1 865 ? 3.613 10.244 25.142 1.00 83.69 865 ASP A CA 1
ATOM 7021 C C . ASP A 1 865 ? 4.282 10.566 23.801 1.00 83.69 865 ASP A C 1
ATOM 7023 O O . ASP A 1 865 ? 5.224 11.359 23.756 1.00 83.69 865 ASP A O 1
ATOM 7027 N N . ASN A 1 866 ? 3.773 9.996 22.710 1.00 80.12 866 ASN A N 1
ATOM 7028 C CA . ASN A 1 866 ? 4.239 10.281 21.358 1.00 80.12 866 ASN A CA 1
ATOM 7029 C C . ASN A 1 866 ? 3.704 11.603 20.791 1.00 80.12 866 ASN A C 1
ATOM 7031 O O . ASN A 1 866 ? 4.143 12.017 19.718 1.00 80.12 866 ASN A O 1
ATOM 7035 N N . TYR A 1 867 ? 2.783 12.263 21.495 1.00 80.44 867 TYR A N 1
ATOM 7036 C CA . TYR A 1 867 ? 2.124 13.485 21.048 1.00 80.44 867 TYR A CA 1
ATOM 7037 C C . TYR A 1 867 ? 2.049 14.496 22.193 1.00 80.44 867 TYR A C 1
ATOM 7039 O O . TYR A 1 867 ? 1.987 14.132 23.369 1.00 80.44 867 TYR A O 1
ATOM 7047 N N . ASP A 1 868 ? 1.985 15.790 21.876 1.00 85.38 868 ASP A N 1
ATOM 7048 C CA . ASP A 1 868 ? 1.401 16.706 22.856 1.00 85.38 868 ASP A CA 1
ATOM 7049 C C . ASP A 1 868 ? -0.095 16.391 23.030 1.00 85.38 868 ASP A C 1
ATOM 7051 O O . ASP A 1 868 ? -0.735 15.798 22.159 1.00 85.38 868 ASP A O 1
ATOM 7055 N N . TYR A 1 869 ? -0.680 16.768 24.167 1.00 81.88 869 TYR A N 1
ATOM 7056 C CA . TYR A 1 869 ? -2.043 16.335 24.480 1.00 81.88 869 TYR A CA 1
ATOM 7057 C C . TYR A 1 869 ? -3.092 16.849 23.479 1.00 81.88 869 TYR A C 1
ATOM 7059 O O . TYR A 1 869 ? -4.078 16.161 23.231 1.00 81.88 869 TYR A O 1
ATOM 7067 N N . ASN A 1 870 ? -2.885 18.014 22.854 1.00 82.12 870 ASN A N 1
ATOM 7068 C CA . ASN A 1 870 ? -3.808 18.509 21.830 1.00 82.12 870 ASN A CA 1
ATOM 7069 C C . ASN A 1 870 ? -3.677 17.693 20.539 1.00 82.12 870 ASN A C 1
ATOM 7071 O O . ASN A 1 870 ? -4.687 17.308 19.954 1.00 82.12 870 ASN A O 1
ATOM 7075 N N . GLN A 1 871 ? -2.449 17.377 20.119 1.00 82.56 871 GLN A N 1
ATOM 7076 C CA . GLN A 1 871 ? -2.195 16.469 18.999 1.00 82.56 871 GLN A CA 1
ATOM 7077 C C . GLN A 1 871 ? -2.794 15.081 19.249 1.00 82.56 871 GLN A C 1
ATOM 7079 O O . GLN A 1 871 ? -3.466 14.542 18.374 1.00 82.56 871 GLN A O 1
ATOM 7084 N N . PHE A 1 872 ? -2.636 14.536 20.457 1.00 86.31 872 PHE A N 1
ATOM 7085 C CA . PHE A 1 872 ? -3.243 13.268 20.859 1.00 86.31 872 PHE A CA 1
ATOM 7086 C C . PHE A 1 872 ? -4.773 13.286 20.703 1.00 86.31 872 PHE A C 1
ATOM 7088 O O . PHE A 1 872 ? -5.357 12.348 20.152 1.00 86.31 872 PHE A O 1
ATOM 7095 N N . GLN A 1 873 ? -5.433 14.364 21.143 1.00 84.12 873 GLN A N 1
ATOM 7096 C CA . GLN A 1 873 ? -6.881 14.535 20.977 1.00 84.12 873 GLN A CA 1
ATOM 7097 C C . GLN A 1 873 ? -7.277 14.641 19.500 1.00 84.12 873 GLN A C 1
ATOM 7099 O O . GLN A 1 873 ? -8.249 14.010 19.085 1.00 84.12 873 GLN A O 1
ATOM 7104 N N . ASN A 1 874 ? -6.504 15.373 18.694 1.00 85.31 874 ASN A N 1
ATOM 7105 C CA . ASN A 1 874 ? -6.747 15.506 17.258 1.00 85.31 874 ASN A CA 1
ATOM 7106 C C . ASN A 1 874 ? -6.645 14.156 16.537 1.00 85.31 874 ASN A C 1
ATOM 7108 O O . ASN A 1 874 ? -7.571 13.791 15.817 1.00 85.31 874 ASN A O 1
ATOM 7112 N N . VAL A 1 875 ? -5.583 13.385 16.792 1.00 85.38 875 VAL A N 1
ATOM 7113 C CA . VAL A 1 875 ? -5.386 12.037 16.229 1.00 85.38 875 VAL A CA 1
ATOM 7114 C C . VAL A 1 875 ? -6.506 11.097 16.678 1.00 85.38 875 VAL A C 1
ATOM 7116 O O . VAL A 1 875 ? -7.098 10.391 15.867 1.00 85.38 875 VAL A O 1
ATOM 7119 N N . THR A 1 876 ? -6.877 11.128 17.960 1.00 85.62 876 THR A N 1
ATOM 7120 C CA . THR A 1 876 ? -8.000 10.333 18.482 1.00 85.62 876 THR A CA 1
ATOM 7121 C C . THR A 1 876 ? -9.308 10.681 17.763 1.00 85.62 876 THR A C 1
ATOM 7123 O O . THR A 1 876 ? -10.075 9.792 17.389 1.00 85.62 876 THR A O 1
ATOM 7126 N N . GLN A 1 877 ? -9.576 11.970 17.541 1.00 84.81 877 GLN A N 1
ATOM 7127 C CA . GLN A 1 877 ? -10.773 12.418 16.834 1.00 84.81 877 GLN A CA 1
ATOM 7128 C C . GLN A 1 877 ? -10.741 12.040 15.351 1.00 84.81 877 GLN A C 1
ATOM 7130 O O . GLN A 1 877 ? -11.766 11.660 14.787 1.00 84.81 877 GLN A O 1
ATOM 7135 N N . GLU A 1 878 ? -9.579 12.120 14.713 1.00 85.94 878 GLU A N 1
ATOM 7136 C CA . GLU A 1 878 ? -9.383 11.689 13.336 1.00 85.94 878 GLU A CA 1
ATOM 7137 C C . GLU A 1 878 ? -9.680 10.199 13.172 1.00 85.94 878 GLU A C 1
ATOM 7139 O O . GLU A 1 878 ? -10.450 9.820 12.287 1.00 85.94 878 GLU A O 1
ATOM 7144 N N . ILE A 1 879 ? -9.158 9.357 14.063 1.00 84.19 879 ILE A N 1
ATOM 7145 C CA . ILE A 1 879 ? -9.441 7.925 14.032 1.00 84.19 879 ILE A CA 1
ATOM 7146 C C . ILE A 1 879 ? -10.947 7.664 14.207 1.00 84.19 879 ILE A C 1
ATOM 7148 O O . ILE A 1 879 ? -11.534 6.889 13.447 1.00 84.19 879 ILE A O 1
ATOM 7152 N N . LYS A 1 880 ? -11.608 8.364 15.142 1.00 82.00 880 LYS A N 1
ATOM 7153 C CA . LYS A 1 880 ? -13.069 8.279 15.322 1.00 82.00 880 LYS A CA 1
ATOM 7154 C C . LYS A 1 880 ? -13.833 8.650 14.049 1.00 82.00 880 LYS A C 1
ATOM 7156 O O . LYS A 1 88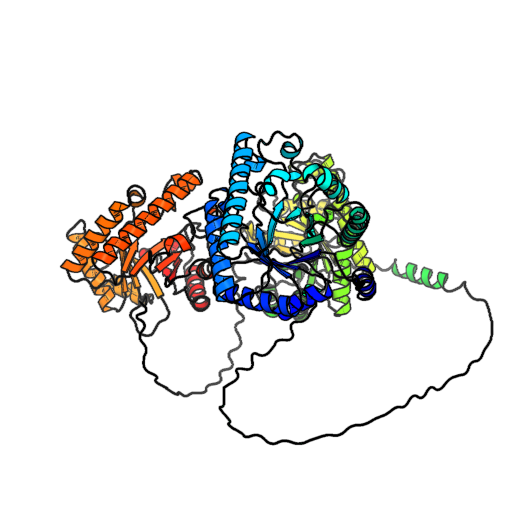0 ? -14.789 7.964 13.704 1.00 82.00 880 LYS A O 1
ATOM 7161 N N . ASN A 1 881 ? -13.409 9.695 13.337 1.00 83.12 881 ASN A N 1
ATOM 7162 C CA . ASN A 1 881 ? -14.066 10.141 12.104 1.00 83.12 881 ASN A CA 1
ATOM 7163 C C . ASN A 1 881 ? -13.896 9.138 10.951 1.00 83.12 881 ASN A C 1
ATOM 7165 O O . ASN A 1 881 ? -14.773 9.025 10.099 1.00 83.12 881 ASN A O 1
ATOM 7169 N N . ASN A 1 882 ? -12.775 8.415 10.913 1.00 80.44 882 ASN A N 1
ATOM 7170 C CA . ASN A 1 882 ? -12.457 7.478 9.837 1.00 80.44 882 ASN A CA 1
ATOM 7171 C C . ASN A 1 882 ? -13.001 6.057 10.065 1.00 80.44 882 ASN A C 1
ATOM 7173 O O . ASN A 1 882 ? -12.949 5.242 9.149 1.00 80.44 882 ASN A O 1
ATOM 7177 N N . ARG A 1 883 ? -13.569 5.749 11.239 1.00 73.06 883 ARG A N 1
ATOM 7178 C CA . ARG A 1 883 ? -14.011 4.386 11.591 1.00 73.06 883 ARG A CA 1
ATOM 7179 C C . ARG A 1 883 ? -15.016 3.757 10.628 1.00 73.06 883 ARG A C 1
ATOM 7181 O O . ARG A 1 883 ? -14.970 2.563 10.393 1.00 73.06 883 ARG A O 1
ATOM 7188 N N . LYS A 1 884 ? -15.886 4.572 10.023 1.00 74.12 884 LYS A N 1
ATOM 7189 C CA . LYS A 1 884 ? -16.913 4.102 9.080 1.00 74.12 884 LYS A CA 1
ATOM 7190 C C . LYS A 1 884 ? -16.366 3.785 7.685 1.00 74.12 884 LYS A C 1
ATOM 7192 O O . LYS A 1 884 ? -17.123 3.339 6.834 1.00 74.12 884 LYS A O 1
ATOM 7197 N N . LYS A 1 885 ? -15.077 4.044 7.431 1.00 78.56 885 LYS A N 1
ATOM 7198 C CA . LYS A 1 885 ? -14.453 3.797 6.125 1.00 78.56 885 LYS A CA 1
ATOM 7199 C C . LYS A 1 885 ? -14.109 2.329 5.882 1.00 78.56 885 LYS A C 1
ATOM 7201 O O . LYS A 1 885 ? -13.889 1.971 4.735 1.00 78.56 885 LYS A O 1
ATOM 7206 N N . SER A 1 886 ? -14.052 1.510 6.931 1.00 78.69 886 SER A N 1
ATOM 7207 C CA . SER A 1 886 ? -13.739 0.087 6.828 1.00 78.69 886 SER A CA 1
ATOM 7208 C C . SER A 1 886 ? -14.710 -0.730 7.669 1.00 78.69 886 SER A C 1
ATOM 7210 O O . SER A 1 886 ? -15.034 -0.361 8.797 1.00 78.69 886 SER A O 1
ATOM 7212 N N . LYS A 1 887 ? -15.161 -1.868 7.134 1.00 79.06 887 LYS A N 1
ATOM 7213 C CA . LYS A 1 887 ? -16.051 -2.783 7.870 1.00 79.06 887 LYS A CA 1
ATOM 7214 C C . LYS A 1 887 ? -15.305 -3.561 8.959 1.00 79.06 887 LYS A C 1
ATOM 7216 O O . LYS A 1 887 ? -15.930 -4.011 9.923 1.00 79.06 887 LYS A O 1
ATOM 7221 N N . TYR A 1 888 ? -13.986 -3.689 8.823 1.00 81.81 888 TYR A N 1
ATOM 7222 C CA . TYR A 1 888 ? -13.100 -4.354 9.780 1.00 81.81 888 TYR A CA 1
ATOM 7223 C C . TYR A 1 888 ? -12.624 -3.408 10.880 1.00 81.81 888 TYR A C 1
ATOM 7225 O O . TYR A 1 888 ? -12.352 -3.841 11.997 1.00 81.81 888 TYR A O 1
ATOM 7233 N N . PHE A 1 889 ? -12.546 -2.110 10.596 1.00 85.81 889 PHE A N 1
ATOM 7234 C CA . PHE A 1 889 ? -12.024 -1.132 11.535 1.00 85.81 889 PHE A CA 1
ATOM 7235 C C . PHE A 1 889 ? -13.070 -0.706 12.585 1.00 85.81 889 PHE A C 1
ATOM 7237 O O . PHE A 1 889 ? -14.131 -0.188 12.250 1.00 85.81 889 PHE A O 1
ATOM 7244 N N . LYS A 1 890 ? -12.782 -0.929 13.877 1.00 83.25 890 LYS A N 1
ATOM 7245 C CA . LYS A 1 890 ? -13.748 -0.759 14.983 1.00 83.25 890 LYS A CA 1
ATOM 7246 C C . LYS A 1 890 ? -13.422 0.353 15.978 1.00 83.25 890 LYS A C 1
ATOM 7248 O O . LYS A 1 890 ? -14.316 0.768 16.713 1.00 83.25 890 LYS A O 1
ATOM 7253 N N . GLY A 1 891 ? -12.189 0.869 16.018 1.00 86.94 891 GLY A N 1
ATOM 7254 C CA . GLY A 1 891 ? -11.878 2.037 16.852 1.00 86.94 891 GLY A CA 1
ATOM 7255 C C . GLY A 1 891 ? -10.434 2.157 17.339 1.00 86.94 891 GLY A C 1
ATOM 7256 O O . GLY A 1 891 ? -9.503 2.017 16.552 1.00 86.94 891 GLY A O 1
ATOM 7257 N N . ILE A 1 892 ? -10.234 2.504 18.615 1.00 90.50 892 ILE A N 1
ATOM 7258 C CA . ILE A 1 892 ? -8.954 2.982 19.176 1.00 90.50 892 ILE A CA 1
ATOM 7259 C C . ILE A 1 892 ? -8.564 2.205 20.434 1.00 90.50 892 ILE A C 1
ATOM 7261 O O . ILE A 1 892 ? -9.405 1.950 21.295 1.00 90.50 892 ILE A O 1
ATOM 7265 N N . SER A 1 893 ? -7.269 1.916 20.573 1.00 92.25 893 SER A N 1
ATOM 7266 C CA . SER A 1 893 ? -6.659 1.429 21.807 1.00 92.25 893 SER A CA 1
ATOM 7267 C C . SER A 1 893 ? -5.545 2.369 22.258 1.00 92.25 893 SER A C 1
ATOM 7269 O O . SER A 1 893 ? -4.520 2.496 21.592 1.00 92.25 893 SER A O 1
ATOM 7271 N N . VAL A 1 894 ? -5.728 3.043 23.391 1.00 90.62 894 VAL A N 1
ATOM 7272 C CA . VAL A 1 894 ? -4.740 3.988 23.917 1.00 90.62 894 VAL A CA 1
ATOM 7273 C C . VAL A 1 894 ? -3.756 3.283 24.843 1.00 90.62 894 VAL A C 1
ATOM 7275 O O . VAL A 1 894 ? -4.123 2.745 25.888 1.00 90.62 894 VAL A O 1
ATOM 7278 N N . PHE A 1 895 ? -2.485 3.321 24.480 1.00 87.88 895 PHE A N 1
ATOM 7279 C CA . PHE A 1 895 ? -1.396 2.751 25.242 1.00 87.88 895 PHE A CA 1
ATOM 7280 C C . PHE A 1 895 ? -1.153 3.522 26.546 1.00 87.88 895 PHE A C 1
ATOM 7282 O O . PHE A 1 895 ? -1.073 4.749 26.574 1.00 87.88 895 PHE A O 1
ATOM 7289 N N . ALA A 1 896 ? -0.992 2.743 27.615 1.00 75.75 896 ALA A N 1
ATOM 7290 C CA . ALA A 1 896 ? -0.612 3.131 28.963 1.00 75.75 896 ALA A CA 1
ATOM 7291 C C . ALA A 1 896 ? -1.416 4.289 29.592 1.00 75.75 896 ALA A C 1
ATOM 7293 O O . ALA A 1 896 ? -1.042 5.459 29.546 1.00 75.75 896 ALA A O 1
ATOM 7294 N N . ASN A 1 897 ? -2.428 3.918 30.379 1.00 76.62 897 ASN A N 1
ATOM 7295 C CA . ASN A 1 897 ? -3.242 4.802 31.224 1.00 76.62 897 ASN A CA 1
ATOM 7296 C C . ASN A 1 897 ? -2.442 5.830 32.050 1.00 76.62 897 ASN A C 1
ATOM 7298 O O . ASN A 1 897 ? -2.901 6.935 32.302 1.00 76.62 897 ASN A O 1
ATOM 7302 N N . HIS A 1 898 ? -1.231 5.478 32.475 1.00 81.31 898 HIS A N 1
ATOM 7303 C CA . HIS A 1 898 ? -0.396 6.325 33.321 1.00 81.31 898 HIS A CA 1
ATOM 7304 C C . HIS A 1 898 ? 0.342 7.454 32.593 1.00 81.31 898 HIS A C 1
ATOM 7306 O O . HIS A 1 898 ? 1.088 8.186 33.244 1.00 81.31 898 HIS A O 1
ATOM 7312 N N . LEU A 1 899 ? 0.209 7.532 31.271 1.00 83.06 899 LEU A N 1
ATOM 7313 C CA . LEU A 1 899 ? 0.772 8.597 30.443 1.00 83.06 899 LEU A CA 1
ATOM 7314 C C . LEU A 1 899 ? -0.223 9.743 30.230 1.00 83.06 899 LEU A C 1
ATOM 7316 O O . LEU A 1 899 ? 0.143 10.779 29.682 1.00 83.06 899 LEU A O 1
ATOM 7320 N N . TYR A 1 900 ? -1.463 9.582 30.697 1.00 83.62 900 TYR A N 1
ATOM 7321 C CA . TYR A 1 900 ? -2.445 10.653 30.690 1.00 83.62 900 TYR A CA 1
ATOM 7322 C C . TYR A 1 900 ? -2.067 11.774 31.669 1.00 83.62 900 TYR A C 1
ATOM 7324 O O . TYR A 1 900 ? -1.677 11.477 32.805 1.00 83.62 900 TYR A O 1
ATOM 7332 N N . PRO A 1 901 ? -2.218 13.056 31.277 1.00 83.56 901 PRO A N 1
ATOM 7333 C CA . PRO A 1 901 ? -1.905 14.187 32.149 1.00 83.56 901 PRO A CA 1
ATOM 7334 C C . PRO A 1 901 ? -2.679 14.182 33.473 1.00 83.56 901 PRO A C 1
ATOM 7336 O O . PRO A 1 901 ? -2.119 14.548 34.500 1.00 83.56 901 PRO A O 1
ATOM 7339 N N . ASP A 1 902 ? -3.933 13.728 33.459 1.00 84.69 902 ASP A N 1
ATOM 7340 C CA . ASP A 1 902 ? -4.829 13.659 34.618 1.00 84.69 902 ASP A CA 1
ATOM 7341 C C . ASP A 1 902 ? -4.740 12.316 35.372 1.00 84.69 902 ASP A C 1
ATOM 7343 O O . ASP A 1 902 ? -5.537 12.022 36.268 1.00 84.69 902 ASP A O 1
ATOM 7347 N N . TRP A 1 903 ? -3.754 11.469 35.047 1.00 83.19 903 TRP A N 1
ATOM 7348 C CA . TRP A 1 903 ? -3.584 10.197 35.741 1.00 83.19 903 TRP A CA 1
ATOM 7349 C C . TRP A 1 903 ? -3.074 10.364 37.174 1.00 83.19 903 TRP A C 1
ATOM 7351 O O . TRP A 1 903 ? -3.500 9.611 38.040 1.00 83.19 903 TRP A O 1
ATOM 7361 N N . ASP A 1 904 ? -2.159 11.284 37.468 1.00 77.06 904 ASP A N 1
ATOM 7362 C CA . ASP A 1 904 ? -1.616 11.444 38.831 1.00 77.06 904 ASP A CA 1
ATOM 7363 C C . ASP A 1 904 ? -2.278 12.616 39.614 1.00 77.06 904 ASP A C 1
ATOM 7365 O O . ASP A 1 904 ? -1.879 12.871 40.755 1.00 77.06 904 ASP A O 1
ATOM 7369 N N . ASP A 1 905 ? -3.307 13.264 39.041 1.00 56.72 905 ASP A N 1
ATOM 7370 C CA . ASP A 1 905 ? -4.214 14.224 39.711 1.00 56.72 905 ASP A CA 1
ATOM 7371 C C . ASP A 1 905 ? -5.264 13.510 40.596 1.00 56.72 905 ASP A C 1
ATOM 7373 O O . ASP A 1 905 ? -5.594 14.064 41.677 1.00 56.72 905 ASP A O 1
#

pLDDT: mean 72.41, std 20.94, range [19.34, 98.25]

Radius of gyration: 35.56 Å; Cα contacts (8 Å, |Δi|>4): 1360; chains: 1; bounding box: 90×88×112 Å

Sequence (905 aa):
MVIISDSRSIMNIGKKRFEIFQSLMCHKSSSKDCLGGSFYKIHKKSAEKNAEFALNHGWNYVLLTTSVESDYSKNLLVKNTKAFREKDIDVHLMCLEDTKYIDNPILAYNEISEILEYVNEEDLDIQGIHIDCSPTSKKEWDEGSLEERNAIFNNYLRVIEYGRQAINELRPNTTYSGTVAWWISGDAKSGELEYGRGYDLVNKDRLDYIIVDSSGSTVEKVINKSEDFLADKVSTVIGISVDDYDYSEFNNIVKQIKKERKNNKYFKGISIFANHRYPDWDSVEEEEEEEETVEEDEEIIEKEDEESVEEEEEEEETVEEEEKETGENEEETGKEEEEIEQQQQQQLNGNVELPSICSTSSSKDCIGAWFYALHKKSADENAEYALAHGWNYVLISAQYSRKLLLKNIIAFRKRNIDVHVLCVENQTYLDDPTLAYDEIADILKFVNKNNLDIQGISIDCEPHAEKTWDNGTLEDRNILFDKYLEVIAQGRKAINDFKPNITYSGAVSAWYVTDAKNNELKHGRGYDLVNKDMFDIVIPMMYDGSGDTVEEVIEYSENYFTDKVTTIIGLSVKEWDYNEFSNIIEQVKNRKKGNKYFNGIAIFGNHLYPDWDSFKMEQPIEEEESDEEEEEEEEEKEVNQLSLCHTSSNEDCLGGWFYKIHKKSAEKNAEFALNHGWNYVLLTTSIESDYSKDLLVKNTKAFRENGIDVHLMCLEDTKYIDNPILAYNEISEILEYVNEVNLDIQGIHIDCSPTSKKEWDEGSLEEKNAILENYIKVIEYGRQAINELRPNTTYSATIAWWLSGEAKYGELEYGKGYDLVNKDRLDLIIPTIFNNSGSTIEKIIDCSEDFIEDKVSTVIGIAVDNYDYNQFQNVTQEIKNNRKKSKYFKGISVFANHLYPDWDD

Solvent-accessible surface area (backbone atoms only — not comparable to full-atom values): 51825 Å² total; per-residue (Å²): 135,81,84,89,76,93,81,89,88,84,88,86,83,55,81,80,59,47,63,56,50,51,66,74,70,63,68,95,62,90,82,83,76,44,31,27,40,42,46,82,67,72,84,83,53,58,36,58,60,54,28,49,50,38,52,77,70,63,32,46,30,36,36,38,65,61,55,81,86,41,72,68,44,42,51,51,50,52,49,33,50,51,33,22,46,77,68,71,24,41,35,23,42,30,36,62,64,55,62,64,34,42,79,41,23,66,53,31,24,54,53,50,36,54,54,51,50,51,36,60,74,71,68,56,83,62,50,27,43,32,39,55,41,48,68,70,77,39,68,50,52,80,75,40,53,74,67,52,38,34,51,46,43,54,26,42,54,42,23,44,48,30,35,43,48,32,36,55,74,77,43,66,84,49,41,38,32,36,53,50,67,57,69,75,40,70,47,41,68,71,59,71,37,90,59,52,51,59,44,69,56,41,51,90,73,40,31,65,34,42,33,36,54,40,82,98,52,55,67,67,59,52,54,58,44,48,62,75,46,39,63,99,73,48,42,34,26,43,29,40,58,50,83,81,41,56,75,69,54,45,52,50,49,54,53,45,50,62,58,56,44,80,78,40,92,42,62,45,34,41,34,38,37,48,85,84,75,56,79,65,68,80,65,63,76,81,78,81,77,76,81,76,80,76,77,86,75,91,76,89,80,79,90,84,85,91,77,90,83,88,80,91,79,90,83,87,87,86,87,81,89,82,94,84,92,86,86,89,86,86,91,88,89,87,67,72,69,65,60,56,56,56,58,60,62,66,64,74,76,58,86,75,75,74,85,62,84,58,79,62,93,81,63,88,66,43,30,26,37,41,43,83,52,73,84,83,48,54,36,58,57,56,32,50,52,36,52,75,72,62,30,41,30,38,35,37,50,60,88,54,57,68,71,55,48,53,47,32,50,54,33,25,45,76,70,70,25,37,36,26,41,30,40,59,73,50,71,65,34,59,80,40,26,64,54,32,20,55,53,49,39,51,52,45,50,52,34,60,76,68,71,57,83,59,51,27,41,30,35,46,58,57,63,73,79,39,71,53,42,81,76,38,52,75,65,51,41,43,52,46,49,55,30,40,54,44,23,44,48,28,34,44,49,24,37,58,76,71,48,66,89,43,44,39,32,32,53,38,69,60,69,98,30,72,45,42,80,67,67,68,45,91,66,61,47,62,44,66,58,51,74,68,73,46,36,47,32,43,25,42,35,53,64,79,81,78,77,78,49,76,64,55,58,51,53,47,47,67,74,38,49,54,98,77,38,40,36,28,47,27,39,44,43,90,60,44,57,72,66,59,44,51,50,47,55,50,52,55,61,61,58,44,80,79,46,94,54,59,50,34,42,33,38,40,41,64,87,59,45,91,54,62,87,70,68,69,85,83,71,84,85,78,89,78,89,82,88,82,88,86,89,83,90,84,85,84,83,91,70,92,68,88,61,95,57,89,60,96,81,65,89,62,48,27,26,35,27,38,76,64,68,81,79,50,55,33,62,56,52,29,51,52,38,52,77,69,63,30,44,32,34,38,35,61,61,54,74,91,40,75,67,42,41,50,51,51,54,45,33,45,51,33,24,47,79,71,68,22,42,37,20,43,24,35,60,69,48,62,65,35,45,79,41,22,67,53,33,23,54,52,50,35,55,51,50,52,50,35,59,75,71,66,60,82,63,47,28,42,30,40,54,44,49,71,78,76,39,72,49,54,82,74,42,54,70,67,53,40,32,52,47,34,52,27,42,51,42,24,43,48,30,34,41,50,30,35,56,76,77,46,63,87,46,43,35,31,40,55,41,57,56,55,60,30,70,54,31,72,72,60,67,33,84,50,40,44,64,37,67,59,42,50,90,76,37,30,45,34,40,28,44,32,58,47,92,84,18,81,40,49,73,65,56,52,48,53,48,44,66,73,36,54,91,63,93,43,33,36,28,46,28,41,48,48,81,83,37,58,73,68,54,40,51,51,52,54,51,50,51,62,70,51,30,84,78,33,96,41,40,38,37,38,32,39,46,43,56,80,57,43,88,73,55,86,111

Secondary structure (DSSP, 8-state):
--------------HHHHHHHHHHH----SS--EEEEEES-GGGS-HHHHHHHHHHTT-SEEEEE---SSHHHHHHHHHHHHHHHHTT-EEEEEE--STHHHHSTHHHHHHHHHHHHHHHHTT----EEEE---GGGSHHHHHS-HHHHHHHHHHHHHHHHHHHHHHHHH-TTSEEEEEE-GGGSHHHHHT-SSS--HHHHHGGG--SEEEEE-TTS-HHHHHHHHHHHSTTT-EEEEEEEGGGS-HHHHHHHHHHHHHHHTT-SSEEEEEEE-SS--TTTTTS-------------------------------------------------SSHHHHHHHHHHSSTTS--PPPPS--STT---EEEEEES-TTSS-HHHHHHHHHHTT--EEEEETTS-HHHHHHHHHHHHHTT-EEEEEE--STHHHH-THHHHHHHHHHHHHHHHTT----EEEE---GGGSHHHHHS-HHHHHHHHHHHHHHHHHHHHHHHHH-TTSEEEEEEE----HHHHTT-SSS-SHHHHHTTT--SEEEEEE-TTS---HHHHHHHHHHH--TTSEEEEEEETTSS-HHHHHHHHHHHHHHGGG-SSEEEEEEE-TTTSTTTTT-----------------------------SS-STT---EEEEEES-TTTS-HHHHHHHHHHTT-SEEEEE---SSHHHHHHHHHHHHHHHHTT-EEEEEE--STHHHHSTHHHHHHHHHHHHHHHHTT----EEEE---GGGSHHHHHS-HHHHHHHHHHHHHHHHHHHHHHHHH-TTSEEEEEESSTTSHHHHTT--TT-SHHHHHTTT--SEEEEBS-TT----HHHHHHHHHHH--SS-EEEEEEEGGGS-HHHHHHHHHHHHHHGGG-SSEEEEEEE-GGGSTTS--

Nearest PDB structures (foldseek):
  4hnc-assembly1_B  TM=5.893E-01  e=5.767E-03  Pseudomonas putida
  1zp4-assembly1_B  TM=5.094E-01  e=3.263E-03  Escherichia coli
  5ume-assembly1_A  TM=5.392E-01  e=1.069E-02  Haemophilus influenzae Rd KW20
  3fst-assembly1_A  TM=4.821E-01  e=4.137E-03  Escherichia coli K-12
  2dqw-assembly1_B  TM=4.989E-01  e=1.175E-02  Thermus thermophilus HB8

Organism: NCBI:txid1754192

Foldseek 3Di:
DDDDDDDDDDDDDDPVVVVVVLVVQDDPDPDFAAAEEEDPDLPPDFLLLVLVVCVSNVHQEYEYEDDPPDPVSLVSCLRNLVNNVVSNHAYEYEDAQDLVCLVPVLVLLVVLLVVLVSCVVSVGPHQAYEYNYELVVDPCCVVNDLVSSLSSVVSVLSNLVSSQVSCCVRPNRHAYEYEYECCPPPCLVVVSRPDRFPCSCPPPNSHQAYEYECPPHQLVCSLVVCPVGVPPHHQYEYEYEPVRDDPVRVVVSVVVCVVCVVVDPRYRYYYYYDVDDDPVSVVPDDPPPPPPPDPDDDDDDDDDDDDDDDDDDDDDDDDDDDDDDDDDDDDDDDPPVVVVVVVVVVVPPDPPDQDDLQPPPPDLAQEEEEDPDLPVDFLLLVQVVCVVVVHQEYEAEPSDDLVSVVRNLVNNVVVNRAYEYEDAQDLVCLVPLLVLLVGLLVVLVSCVVVVGDHQYYEYEHELCVDPCNVVPDLVSSLSSVVSVLSNLVSNQVSCVVRPVRHFYEYEYAPDPDPCLVVVNRPQSALQNCAVVLSGQEYEHEDAQPSPDDPVNVVVSCVVGHDPRHAYAYEYELVHDDPVRVVVRQVVLVVVVPPDPRYRYYYYYYQPRPVCNVVDDDPDPDDDDDDDDDDDDDDDDDDDDDLDPAPDPPDLAQAEEEAPPLVPDFLLVVLVLCVVVVHQEYAYEADDPDPVRLVSVQRNLVNNVVVNRAYEHEDQQDLVCLVPLLVLLVVLLVVLVSCVVVVGDHQAYEYNHDLCPDPCNVVNDLVSSLSSLVSVLSNLVSNQVSCCVRPNRHFYEYEQLQQQPPCNVVCSRVNNHPQNCPPPNSGQEYEYEPDPPSVDDLVNVQVSCVVRDPDNHAYAYEYEPVVDPNVVVVVSQVVQVVCQVVHPRYRYYYYYYPCSDPPSVD

Mean predicted aligned error: 22.07 Å